Protein 1X10 (pdb70)

Solvent-accessible surface area: 31187 Å² total; per-residue (Å²): 94,72,0,0,0,0,0,6,47,44,29,58,62,28,168,55,3,0,0,41,108,0,0,131,72,0,64,49,53,108,41,70,137,7,50,0,47,8,73,45,0,21,3,5,7,30,90,0,82,95,47,0,50,133,10,0,112,121,10,105,0,26,0,0,0,0,0,0,8,8,67,39,61,12,0,0,0,0,0,22,3,0,11,7,10,7,25,3,143,48,60,5,66,94,56,79,93,39,96,84,84,61,19,33,106,90,19,69,35,3,33,74,15,65,8,19,21,67,110,0,41,100,51,0,40,112,100,19,5,0,0,47,25,10,34,26,7,28,10,37,3,14,0,12,0,0,0,6,0,5,42,16,20,70,87,130,58,46,0,120,19,0,0,0,0,8,0,0,18,2,13,90,8,0,41,89,45,24,54,161,28,133,21,23,20,2,6,24,16,124,37,0,24,61,0,0,64,0,0,0,42,13,0,22,118,63,41,215,91,70,0,0,0,1,0,6,47,42,30,57,63,28,169,56,3,0,0,41,108,0,0,131,72,0,64,51,52,108,40,70,138,7,50,0,46,8,72,43,0,20,3,6,6,30,91,0,84,93,48,0,51,133,9,0,114,120,9,106,0,26,0,0,0,0,0,0,8,7,67,40,59,12,0,0,0,0,0,25,4,0,9,7,10,7,29,3,132,48,61,6,67,94,56,78,92,38,98,82,87,61,18,34,107,90,20,67,30,2,34,68,16,64,8,19,21,67,110,0,42,100,52,0,39,112,100,19,5,0,0,49,25,9,38,30,7,30,12,37,3,14,0,11,0,0,0,6,0,5,41,14,20,69,87,130,59,44,0,120,20,0,0,0,0,9,0,0,18,2,16,93,8,0,39,90,45,20,62,162,24,133,16,24,19,2,8,31,16,122,40,0,25,60,0,0,64,0,0,0,43,14,0,21,117,64,40,214,94,73,0,0,0,1,0,7,46,43,32,57,62,29,169,55,2,0,0,40,105,0,0,131,71,0,64,49,52,108,40,70,138,6,51,0,46,8,72,45,1,20,3,5,7,30,91,0,83,94,47,0,50,131,10,0,115,123,10,106,0,26,0,0,0,0,0,0,8,7,67,39,61,12,0,0,0,0,0,21,3,0,12,8,12,7,27,3,144,47,62,6,65,94,57,79,93,37,98,89,85,62,18,33,107,90,20,67,38,5,34,69,15,65,8,20,21,60,109,0,41,99,51,0,40,112,102,18,4,0,0,48,24,9,33,27,7,29,12,37,3,13,0,10,0,0,0,6,0,5,41,14,20,70,87,130,58,46,0,120,19,0,0,0,0,8,0,0,19,1,13,92,8,0,41,89,45,24,59,164,25,133,23,23,19,2,7,24,16,121,38,0,25,60,0,0,64,0,0,0,42,13,0,21,118,61,42,216,93,72,0,0,0,1,0,6,47,43,29,57,62,29,171,55,3,0,0,41,108,0,0,132,72,0,63,50,52,107,40,69,138,6,49,0,46,8,73,45,1,21,2,6,7,30,92,0,82,93,48,0,51,134,9,0,114,122,10,105,0,26,0,0,0,0,0,0,9,8,67,40,60,12,0,0,0,0,0,19,4,0,10,7,10,8,31,3,135,49,61,6,66,94,57,78,94,37,97,82,86,64,19,33,106,90,19,66,31,1,33,70,15,65,7,20,19,60,111,0,41,101,52,0,38,111,104,18,4,0,0,52,25,9,37,30,8,30,11,37,2,14,0,10,0,0,0,6,0,5,40,15,20,70,86,130,59,46,0,121,20,0,0,0,0,8,0,0,18,2,17,92,7,0,39,91,46,21,61,162,28,134,19,24,20,3,6,30,16,124,38,0,25,61,0,0,63,0,0,0,43,14,0,22,119,63,40,216

B-factor: mean 18.92, std 8.66, range [5.01, 53.73]

Structure (mmCIF, N/CA/C/O backbone):
data_1X10
#
_entry.id   1X10
#
_cell.length_a   47.440
_cell.length_b   103.961
_cell.length_c   187.494
_cell.angle_alpha   90.00
_cell.angle_beta   90.00
_cell.angle_gamma   90.00
#
_symmetry.space_group_name_H-M   'P 21 21 21'
#
loop_
_entity.id
_entity.type
_entity.pdbx_description
1 polymer 'Pyrrolidone-carboxylate peptidase'
2 water water
#
loop_
_atom_site.group_PDB
_atom_site.id
_atom_site.type_symbol
_atom_site.label_atom_id
_atom_site.label_alt_id
_atom_site.label_comp_id
_atom_site.label_asym_id
_atom_site.label_entity_id
_atom_site.label_seq_id
_atom_site.pdbx_PDB_ins_code
_atom_site.Cartn_x
_atom_site.Cartn_y
_atom_site.Cartn_z
_atom_site.occupancy
_atom_site.B_iso_or_equiv
_atom_site.auth_seq_id
_atom_site.auth_comp_id
_atom_site.auth_asym_id
_atom_site.auth_atom_id
_atom_site.pdbx_PDB_model_num
ATOM 1 N N . MET A 1 1 ? -2.086 6.697 63.883 1.00 23.39 1 MET A N 1
ATOM 2 C CA . MET A 1 1 ? -1.808 7.009 62.455 1.00 22.72 1 MET A CA 1
ATOM 3 C C . MET A 1 1 ? -2.861 6.393 61.553 1.00 21.53 1 MET A C 1
ATOM 4 O O . MET A 1 1 ? -3.116 5.194 61.616 1.00 20.81 1 MET A O 1
ATOM 9 N N . LYS A 1 2 ? -3.472 7.224 60.716 1.00 19.84 2 LYS A N 1
ATOM 10 C CA . LYS A 1 2 ? -4.498 6.759 59.799 1.00 18.48 2 LYS A CA 1
ATOM 11 C C . LYS A 1 2 ? -4.182 7.165 58.366 1.00 17.13 2 LYS A C 1
ATOM 12 O O . LYS A 1 2 ? -3.773 8.299 58.101 1.00 15.77 2 LYS A O 1
ATOM 18 N N . VAL A 1 3 ? -4.374 6.221 57.451 1.00 15.22 3 VAL A N 1
ATOM 19 C CA . VAL A 1 3 ? -4.115 6.446 56.034 1.00 13.72 3 VAL A CA 1
ATOM 20 C C . VAL A 1 3 ? -5.379 6.212 55.219 1.00 13.40 3 VAL A C 1
ATOM 21 O O . VAL A 1 3 ? -6.067 5.207 55.407 1.00 12.41 3 VAL A O 1
ATOM 25 N N . LEU A 1 4 ? -5.688 7.149 54.327 1.00 12.17 4 LEU A N 1
ATOM 26 C CA . LEU A 1 4 ? -6.847 7.014 53.462 1.00 11.77 4 LEU A CA 1
ATOM 27 C C . LEU A 1 4 ? -6.354 6.800 52.041 1.00 12.07 4 LEU A C 1
ATOM 28 O O . LEU A 1 4 ? -5.556 7.585 51.521 1.00 11.21 4 LEU A O 1
ATOM 33 N N . VAL A 1 5 ? -6.814 5.721 51.428 1.00 11.85 5 VAL A N 1
ATOM 34 C CA . VAL A 1 5 ? -6.469 5.417 50.052 1.00 12.61 5 VAL A CA 1
ATOM 35 C C . VAL A 1 5 ? -7.790 5.420 49.300 1.00 12.27 5 VAL A C 1
ATOM 36 O O . VAL A 1 5 ? -8.765 4.819 49.760 1.00 12.26 5 VAL A O 1
ATOM 40 N N . THR A 1 6 ? -7.842 6.119 48.170 1.00 11.29 6 THR A N 1
ATOM 41 C CA . THR A 1 6 ? -9.063 6.123 47.380 1.00 10.50 6 THR A CA 1
ATOM 42 C C . THR A 1 6 ? -8.780 5.620 45.975 1.00 10.85 6 THR A C 1
ATOM 43 O O . THR A 1 6 ? -7.646 5.676 45.491 1.00 10.18 6 THR A O 1
ATOM 47 N N . GLY A 1 7 ? -9.829 5.107 45.345 1.00 10.68 7 GLY A N 1
ATOM 48 C CA . GLY A 1 7 ? -9.752 4.626 43.983 1.00 11.25 7 GLY A CA 1
ATOM 49 C C . GLY A 1 7 ? -10.997 5.159 43.292 1.00 12.01 7 GLY A C 1
ATOM 50 O O . GLY A 1 7 ? -11.822 5.826 43.926 1.00 12.42 7 GLY A O 1
ATOM 51 N N . PHE A 1 8 ? -11.144 4.881 42.003 1.00 11.93 8 PHE A N 1
ATOM 52 C CA . PHE A 1 8 ? -12.305 5.352 41.255 1.00 12.26 8 PHE A CA 1
ATOM 53 C C . PHE A 1 8 ? -13.109 4.207 40.655 1.00 12.55 8 PHE A C 1
ATOM 54 O O . PHE A 1 8 ? -12.587 3.119 40.419 1.00 12.49 8 PHE A O 1
ATOM 62 N N . GLU A 1 9 ? -14.387 4.467 40.413 1.00 12.96 9 GLU A N 1
ATOM 63 C CA . GLU A 1 9 ? -15.279 3.490 39.803 1.00 13.58 9 GLU A CA 1
ATOM 64 C C . GLU A 1 9 ? -14.955 3.456 38.306 1.00 13.78 9 GLU A C 1
ATOM 65 O O . GLU A 1 9 ? -14.190 4.286 37.809 1.00 13.91 9 GLU A O 1
ATOM 71 N N . PRO A 1 10 ? -15.531 2.493 37.566 1.00 14.34 10 PRO A N 1
ATOM 72 C CA . PRO A 1 10 ? -15.261 2.417 36.130 1.00 14.78 10 PRO A CA 1
ATOM 73 C C . PRO A 1 10 ? -15.766 3.681 35.436 1.00 15.39 10 PRO A C 1
ATOM 74 O O . PRO A 1 10 ? -16.689 4.334 35.920 1.00 14.99 10 PRO A O 1
ATOM 78 N N . PHE A 1 11 ? -15.163 4.025 34.30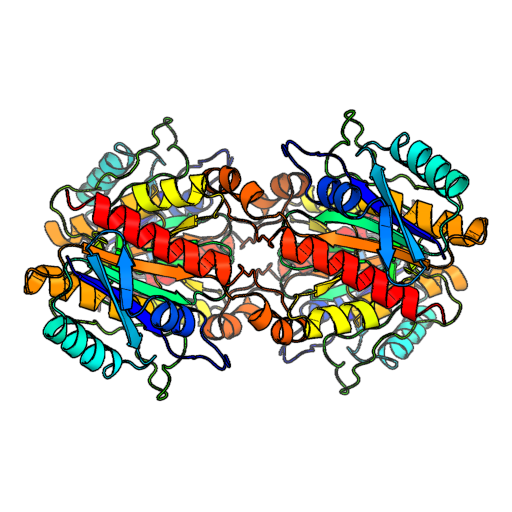5 1.00 15.99 11 PHE A N 1
ATOM 79 C CA . PHE A 1 11 ? -15.577 5.208 33.562 1.00 17.30 11 PHE A CA 1
ATOM 80 C C . PHE A 1 11 ? -15.134 5.104 32.104 1.00 18.69 11 PHE A C 1
ATOM 81 O O . PHE A 1 11 ? -14.348 4.228 31.742 1.00 18.00 11 PHE A O 1
ATOM 89 N N . GLY A 1 12 ? -15.651 6.002 31.272 1.00 19.52 12 GLY A N 1
ATOM 90 C CA . GLY A 1 12 ? -15.284 6.021 29.867 1.00 20.99 12 GLY A CA 1
ATOM 91 C C . GLY A 1 12 ? -15.556 4.757 29.074 1.00 22.46 12 GLY A C 1
ATOM 92 O O . GLY A 1 12 ? -14.874 4.490 28.085 1.00 22.97 12 GLY A O 1
ATOM 93 N N . GLY A 1 13 ? -16.546 3.976 29.492 1.00 23.05 13 GLY A N 1
ATOM 94 C CA . GLY A 1 13 ? -16.865 2.757 28.772 1.00 24.26 13 GLY A CA 1
ATOM 95 C C . GLY A 1 13 ? -16.169 1.514 29.295 1.00 24.74 13 GLY A C 1
ATOM 96 O O . GLY A 1 13 ? -16.548 0.393 28.947 1.00 25.67 13 GLY A O 1
ATOM 97 N N . GLU A 1 14 ? -15.145 1.698 30.123 1.00 24.49 14 GLU A N 1
ATOM 98 C CA . GLU A 1 14 ? -14.427 0.557 30.682 1.00 24.59 14 GLU A CA 1
ATOM 99 C C . GLU A 1 14 ? -15.340 -0.226 31.610 1.00 24.00 14 GLU A C 1
ATOM 100 O O . GLU A 1 14 ? -16.167 0.355 32.309 1.00 23.73 14 GLU A O 1
ATOM 106 N N . LYS A 1 15 ? -15.201 -1.545 31.613 1.00 23.56 15 LYS A N 1
ATOM 107 C CA . LYS A 1 15 ? -16.020 -2.365 32.492 1.00 23.20 15 LYS A CA 1
ATOM 108 C C . LYS A 1 15 ? -15.450 -2.342 33.901 1.00 21.65 15 LYS A C 1
ATOM 109 O O . LYS A 1 15 ? -16.176 -2.536 34.873 1.00 21.36 15 LYS A O 1
ATOM 115 N N . ILE A 1 16 ? -14.150 -2.089 34.011 1.00 19.75 16 ILE A N 1
ATOM 116 C CA . ILE A 1 16 ? -13.509 -2.037 35.318 1.00 18.40 16 ILE A CA 1
ATOM 117 C C . ILE A 1 16 ? -12.508 -0.897 35.450 1.00 17.02 16 ILE A C 1
ATOM 118 O O . ILE A 1 16 ? -12.086 -0.287 34.466 1.00 16.20 16 ILE A O 1
ATOM 123 N N . ASN A 1 17 ? -12.148 -0.623 36.697 1.00 15.42 17 ASN A N 1
ATOM 124 C CA . ASN A 1 17 ? -11.160 0.383 37.036 1.00 13.60 17 ASN A CA 1
ATOM 125 C C . ASN A 1 17 ? -10.343 -0.333 38.102 1.00 12.47 17 ASN A C 1
ATOM 126 O O . ASN A 1 17 ? -10.829 -0.583 39.203 1.00 12.40 17 ASN A O 1
ATOM 131 N N . PRO A 1 18 ? -9.092 -0.684 37.784 1.00 12.15 18 PRO A N 1
ATOM 132 C CA . PRO A 1 18 ? -8.253 -1.382 38.759 1.00 12.21 18 PRO A CA 1
ATOM 133 C C . PRO A 1 18 ? -8.075 -0.667 40.100 1.00 12.06 18 PRO A C 1
ATOM 134 O O . PRO A 1 18 ? -7.822 -1.317 41.117 1.00 11.39 18 PRO A O 1
ATOM 138 N N . THR A 1 19 ? -8.215 0.656 40.114 1.00 11.30 19 THR A N 1
ATOM 139 C CA . THR A 1 19 ? -8.040 1.392 41.368 1.00 11.47 19 THR A CA 1
ATOM 140 C C . THR A 1 19 ? -9.196 1.153 42.338 1.00 11.54 19 THR A C 1
ATOM 141 O O . THR A 1 19 ? -9.053 1.343 43.543 1.00 11.44 19 THR A O 1
ATOM 145 N N . GLU A 1 20 ? -10.340 0.724 41.814 1.00 12.13 20 GLU A N 1
ATOM 146 C CA . GLU A 1 20 ? -11.478 0.423 42.674 1.00 13.17 20 GLU A CA 1
ATOM 147 C C . GLU A 1 20 ? -11.106 -0.810 43.504 1.00 13.79 20 GLU A C 1
ATOM 148 O O . GLU A 1 20 ? -11.332 -0.851 44.715 1.00 13.23 20 GLU A O 1
ATOM 154 N N . ARG A 1 21 ? -10.523 -1.807 42.844 1.00 13.49 21 ARG A N 1
ATOM 155 C CA . ARG A 1 21 ? -10.102 -3.031 43.526 1.00 15.36 21 ARG A CA 1
ATOM 156 C C . ARG A 1 21 ? -8.988 -2.740 44.523 1.00 14.40 21 ARG A C 1
ATOM 157 O O . ARG A 1 21 ? -8.958 -3.305 45.612 1.00 14.54 21 ARG A O 1
ATOM 165 N N . ILE A 1 22 ? -8.060 -1.871 44.135 1.00 13.82 22 ILE A N 1
ATOM 166 C CA . ILE A 1 22 ? -6.953 -1.509 45.013 1.00 13.53 22 ILE A CA 1
ATOM 167 C C . ILE A 1 22 ? -7.490 -0.930 46.319 1.00 13.53 22 ILE A C 1
ATOM 168 O O . ILE A 1 22 ? -7.069 -1.323 47.409 1.00 13.53 22 ILE A O 1
ATOM 173 N N . ALA A 1 23 ? -8.427 0.006 46.203 1.00 13.33 23 ALA A N 1
ATOM 174 C CA . ALA A 1 23 ? -9.017 0.633 47.381 1.00 13.87 23 ALA A CA 1
ATOM 175 C C . ALA A 1 23 ? -9.676 -0.414 48.278 1.00 13.87 23 ALA A C 1
ATOM 176 O O . ALA A 1 23 ? -9.473 -0.423 49.491 1.00 13.83 23 ALA A O 1
ATOM 178 N N . LYS A 1 24 ? -10.471 -1.294 47.676 1.00 14.79 24 LYS A N 1
ATOM 179 C CA . LYS A 1 24 ? -11.151 -2.333 48.438 1.00 15.88 24 LYS A CA 1
ATOM 180 C C . LYS A 1 24 ? -10.187 -3.345 49.053 1.00 15.68 24 LYS A C 1
ATOM 181 O O . LYS A 1 24 ? -10.410 -3.818 50.166 1.00 15.89 24 LYS A O 1
ATOM 187 N N . ASP A 1 25 ? -9.120 -3.672 48.332 1.00 15.34 25 ASP A N 1
ATOM 188 C CA . ASP A 1 25 ? -8.126 -4.623 48.822 1.00 15.26 25 ASP A CA 1
ATOM 189 C C . ASP A 1 25 ? -7.313 -4.054 49.978 1.00 15.86 25 ASP A C 1
ATOM 190 O O . ASP A 1 25 ? -6.907 -4.788 50.885 1.00 15.90 25 ASP A O 1
ATOM 195 N N . LEU A 1 26 ? -7.076 -2.747 49.951 1.00 15.69 26 LEU A N 1
ATOM 196 C CA . LEU A 1 26 ? -6.288 -2.114 50.997 1.00 15.91 26 LEU A CA 1
ATOM 197 C C . LEU A 1 26 ? -7.116 -1.670 52.201 1.00 16.42 26 LEU A C 1
ATOM 198 O O . LEU A 1 26 ? -6.577 -1.400 53.270 1.00 16.65 26 LEU A O 1
ATOM 203 N N . ASP A 1 27 ? -8.431 -1.613 52.042 1.00 17.01 27 ASP A N 1
ATOM 204 C CA . ASP A 1 27 ? -9.285 -1.189 53.147 1.00 18.33 27 ASP A CA 1
ATOM 205 C C . ASP A 1 27 ? -9.172 -2.114 54.355 1.00 18.77 27 ASP A C 1
ATOM 206 O O . ASP A 1 27 ? -9.272 -3.334 54.219 1.00 18.87 27 ASP A O 1
ATOM 211 N N . GLY A 1 28 ? -8.961 -1.527 55.529 1.00 19.33 28 GLY A N 1
ATOM 212 C CA . GLY A 1 28 ? -8.864 -2.313 56.746 1.00 20.84 28 GLY A CA 1
ATOM 213 C C . GLY A 1 28 ? -7.529 -2.953 57.072 1.00 21.83 28 GLY A C 1
ATOM 214 O O . GLY A 1 28 ? -7.381 -3.522 58.153 1.00 21.90 28 GLY A O 1
ATOM 215 N N . ILE A 1 29 ? -6.556 -2.882 56.168 1.00 22.59 29 ILE A N 1
ATOM 216 C CA . ILE A 1 29 ? -5.265 -3.487 56.463 1.00 23.82 29 ILE A CA 1
ATOM 217 C C . ILE A 1 29 ? -4.479 -2.563 57.382 1.00 24.76 29 ILE A C 1
ATOM 218 O O . ILE A 1 29 ? -4.847 -1.404 57.575 1.00 24.19 29 ILE A O 1
ATOM 223 N N . LYS A 1 30 ? -3.402 -3.084 57.954 1.00 25.56 30 LYS A N 1
ATOM 224 C CA . LYS A 1 30 ? -2.564 -2.287 58.829 1.00 26.65 30 LYS A CA 1
ATOM 225 C C . LYS A 1 30 ? -1.103 -2.483 58.479 1.00 27.02 30 LYS A C 1
ATOM 226 O O . LYS A 1 30 ? -0.662 -3.598 58.209 1.00 27.07 30 LYS A O 1
ATOM 232 N N . ILE A 1 31 ? -0.373 -1.377 58.457 1.00 27.63 31 ILE A N 1
ATOM 233 C CA . ILE A 1 31 ? 1.053 -1.378 58.183 1.00 28.02 31 ILE A CA 1
ATOM 234 C C . ILE A 1 31 ? 1.625 -0.887 59.508 1.00 27.98 31 ILE A C 1
ATOM 235 O O . ILE A 1 31 ? 1.465 0.278 59.867 1.00 28.04 31 ILE A O 1
ATOM 240 N N . GLY A 1 32 ? 2.273 -1.782 60.243 1.00 27.88 32 GLY A N 1
ATOM 241 C CA . GLY A 1 32 ? 2.793 -1.396 61.539 1.00 27.70 32 GLY A CA 1
ATOM 242 C C . GLY A 1 32 ? 1.538 -1.199 62.368 1.00 27.38 32 GLY A C 1
ATOM 243 O O . GLY A 1 32 ? 0.666 -2.068 62.372 1.00 27.19 32 GLY A O 1
ATOM 244 N N . ASP A 1 33 ? 1.418 -0.069 63.056 1.00 26.60 33 ASP A N 1
ATOM 245 C CA . ASP A 1 33 ? 0.219 0.185 63.841 1.00 26.07 33 ASP A CA 1
ATOM 246 C C . ASP A 1 33 ? -0.681 1.216 63.168 1.00 24.55 33 ASP A C 1
ATOM 247 O O . ASP A 1 33 ? -1.628 1.719 63.773 1.00 24.33 33 ASP A O 1
ATOM 252 N N . ALA A 1 34 ? -0.381 1.521 61.911 1.00 22.79 34 ALA A N 1
ATOM 253 C CA . ALA A 1 34 ? -1.162 2.487 61.151 1.00 20.86 34 ALA A CA 1
ATOM 254 C C . ALA A 1 34 ? -2.390 1.810 60.558 1.00 19.90 34 ALA A C 1
ATOM 255 O O . ALA A 1 34 ? -2.308 0.697 60.039 1.00 19.20 34 ALA A O 1
ATOM 257 N N . GLN A 1 35 ? -3.531 2.480 60.637 1.00 18.32 35 GLN A N 1
ATOM 258 C CA . GLN A 1 35 ? -4.761 1.924 60.093 1.00 17.71 35 GLN A CA 1
ATOM 259 C C . GLN A 1 35 ? -5.013 2.480 58.701 1.00 16.69 35 GLN A C 1
ATOM 260 O O . GLN A 1 35 ? -4.937 3.686 58.482 1.00 16.30 35 GLN A O 1
ATOM 266 N N . VAL A 1 36 ? -5.312 1.592 57.760 1.00 15.32 36 VAL A N 1
ATOM 267 C CA . VAL A 1 36 ? -5.577 2.013 56.391 1.00 14.42 36 VAL A CA 1
ATOM 268 C C . VAL A 1 36 ? -7.063 1.909 56.063 1.00 14.06 36 VAL A C 1
ATOM 269 O O . VAL A 1 36 ? -7.710 0.902 56.362 1.00 13.20 36 VAL A O 1
ATOM 273 N N . PHE A 1 37 ? -7.598 2.965 55.463 1.00 13.35 37 PHE A N 1
ATOM 274 C CA . PHE A 1 37 ? -8.998 3.009 55.060 1.00 13.48 37 PHE A CA 1
ATOM 275 C C . PHE A 1 37 ? -9.021 3.122 53.539 1.00 13.23 37 PHE A C 1
ATOM 276 O O . PHE A 1 37 ? -8.314 3.949 52.962 1.00 12.70 37 PHE A O 1
ATOM 284 N N . GLY A 1 38 ? -9.824 2.285 52.892 1.00 12.46 38 GLY A N 1
ATOM 285 C CA . GLY A 1 38 ? -9.916 2.321 51.444 1.00 12.11 38 GLY A CA 1
ATOM 286 C C . GLY A 1 38 ? -11.323 2.684 51.019 1.00 12.32 38 GLY A C 1
ATOM 287 O O . GLY A 1 38 ? -12.291 2.049 51.443 1.00 11.03 38 GLY A O 1
ATOM 288 N N . ARG A 1 39 ? -11.445 3.709 50.184 1.00 12.09 39 ARG A N 1
ATOM 289 C CA . ARG A 1 39 ? -12.757 4.150 49.720 1.00 12.97 39 ARG A CA 1
ATOM 290 C C . ARG A 1 39 ? -12.782 4.391 48.217 1.00 12.67 39 ARG A C 1
ATOM 291 O O . ARG A 1 39 ? -11.800 4.841 47.634 1.00 11.61 39 ARG A O 1
ATOM 299 N N . VAL A 1 40 ? -13.921 4.100 47.596 1.00 12.59 40 VAL A N 1
ATOM 300 C CA . VAL A 1 40 ? -14.074 4.287 46.160 1.00 13.11 40 VAL A CA 1
ATOM 301 C C . VAL A 1 40 ? -14.838 5.580 45.881 1.00 13.23 40 VAL A C 1
ATOM 302 O O . VAL A 1 40 ? -15.842 5.871 46.533 1.00 12.99 40 VAL A O 1
ATOM 306 N N . LEU A 1 41 ? -14.356 6.352 44.914 1.00 13.03 41 LEU A N 1
ATOM 307 C CA . LEU A 1 41 ? -14.993 7.616 44.553 1.00 12.94 41 LEU A CA 1
ATOM 308 C C . LEU A 1 41 ? -15.676 7.530 43.196 1.00 12.86 41 LEU A C 1
ATOM 309 O O . LEU A 1 41 ? -15.229 6.799 42.311 1.00 12.49 41 LEU A O 1
ATOM 314 N N . PRO A 1 42 ? -16.777 8.273 43.015 1.00 12.48 42 PRO A N 1
ATOM 315 C CA . PRO A 1 42 ? -17.478 8.245 41.731 1.00 12.88 42 PRO A CA 1
ATOM 316 C C . PRO A 1 42 ? -16.716 9.123 40.740 1.00 12.46 42 PRO A C 1
ATOM 317 O O . PRO A 1 42 ? -16.053 10.076 41.145 1.00 12.29 42 PRO A O 1
ATOM 321 N N . VAL A 1 43 ? -16.781 8.788 39.456 1.00 11.64 43 VAL A N 1
ATOM 322 C CA . VAL A 1 43 ? -16.106 9.591 38.443 1.00 12.66 43 VAL A CA 1
ATOM 323 C C . VAL A 1 43 ? -17.164 10.589 37.975 1.00 13.22 43 VAL A C 1
ATOM 324 O O . VAL A 1 43 ? -17.657 10.535 36.846 1.00 12.40 43 VAL A O 1
ATOM 328 N N . VAL A 1 44 ? -17.500 11.504 38.879 1.00 12.92 44 VAL A N 1
ATOM 329 C CA . VAL A 1 44 ? -18.527 12.508 38.640 1.00 13.52 44 VAL A CA 1
ATOM 330 C C . VAL A 1 44 ? -18.154 13.811 39.334 1.00 13.41 44 VAL A C 1
ATOM 331 O O . VAL A 1 44 ? -17.934 13.828 40.539 1.00 12.60 44 VAL A O 1
ATOM 335 N N . PHE A 1 45 ? -18.082 14.902 38.579 1.00 13.84 45 PHE A N 1
ATOM 336 C CA . PHE A 1 45 ? -17.749 16.184 39.181 1.00 14.49 45 PHE A CA 1
ATOM 337 C C . PHE A 1 45 ? -18.852 16.566 40.168 1.00 14.88 45 PHE A C 1
ATOM 338 O O . PHE A 1 45 ? -20.025 16.285 39.934 1.00 14.48 45 PHE A O 1
ATOM 346 N N . GLY A 1 46 ? -18.467 17.215 41.263 1.00 15.24 46 GLY A N 1
ATOM 347 C CA . GLY A 1 46 ? -19.437 17.609 42.270 1.00 15.77 46 GLY A CA 1
ATOM 348 C C . GLY A 1 46 ? -19.637 16.491 43.276 1.00 16.24 46 GLY A C 1
ATOM 349 O O . GLY A 1 46 ? -19.219 16.597 44.429 1.00 16.44 46 GLY A O 1
ATOM 350 N N . LYS A 1 47 ? -20.270 15.410 42.833 1.00 16.62 47 LYS A N 1
ATOM 351 C CA . LYS A 1 47 ? -20.521 14.265 43.692 1.00 17.27 47 LYS A CA 1
ATOM 352 C C . LYS A 1 47 ? -19.214 13.741 44.288 1.00 17.60 47 LYS A C 1
ATOM 353 O O . LYS A 1 47 ? -19.154 13.410 45.475 1.00 17.06 47 LYS A O 1
ATOM 359 N N . ALA A 1 48 ? -18.171 13.674 43.463 1.00 16.48 48 ALA A N 1
ATOM 360 C CA . ALA A 1 48 ? -16.872 13.197 43.921 1.00 16.65 48 ALA A CA 1
ATOM 361 C C . ALA A 1 48 ? -16.353 14.096 45.039 1.00 16.75 48 ALA A C 1
ATOM 362 O O . ALA A 1 48 ? -15.750 13.621 46.002 1.00 16.59 48 ALA A O 1
ATOM 364 N N . LYS A 1 49 ? -16.583 15.398 44.909 1.00 16.99 49 LYS A N 1
ATOM 365 C CA . LYS A 1 49 ? -16.137 16.338 45.933 1.00 18.04 49 LYS A CA 1
ATOM 366 C C . LYS A 1 49 ? -16.884 16.083 47.241 1.00 17.57 49 LYS A C 1
ATOM 367 O O . LYS A 1 49 ? -16.286 16.076 48.314 1.00 17.57 49 LYS A O 1
ATOM 373 N N . GLU A 1 50 ? -18.193 15.876 47.142 1.00 18.24 50 GLU A N 1
ATOM 374 C CA . GLU A 1 50 ? -19.023 15.616 48.317 1.00 18.61 50 GLU A CA 1
ATOM 375 C C . GLU A 1 50 ? -18.502 14.404 49.072 1.00 17.81 50 GLU A C 1
ATOM 376 O O . GLU A 1 50 ? -18.262 14.465 50.279 1.00 18.14 50 GLU A O 1
ATOM 382 N N . VAL A 1 51 ? -18.348 13.299 48.351 1.00 16.59 51 VAL A N 1
ATOM 383 C CA . VAL A 1 51 ? -17.863 12.059 48.941 1.00 16.20 51 VAL A CA 1
ATOM 384 C C . VAL A 1 51 ? -16.471 12.251 49.536 1.00 15.89 51 VAL A C 1
ATOM 385 O O . VAL A 1 51 ? -16.207 11.820 50.658 1.00 15.80 51 VAL A O 1
ATOM 389 N N . LEU A 1 52 ? -15.593 12.912 48.787 1.00 15.53 52 LEU A N 1
ATOM 390 C CA . LEU A 1 52 ? -14.227 13.155 49.239 1.00 15.84 52 LEU A CA 1
ATOM 391 C C . LEU A 1 52 ? -14.233 13.929 50.560 1.00 16.16 52 LEU A C 1
ATOM 392 O O . LEU A 1 52 ? -13.601 13.523 51.532 1.00 15.22 52 LEU A O 1
ATOM 397 N N . GLU A 1 53 ? -14.945 15.052 50.578 1.00 16.40 53 GLU A N 1
ATOM 398 C CA . GLU A 1 53 ? -15.028 15.889 51.770 1.00 17.78 53 GLU A CA 1
ATOM 399 C C . GLU A 1 53 ? -15.573 15.115 52.966 1.00 17.57 53 GLU A C 1
ATOM 400 O O . GLU A 1 53 ? -15.004 15.165 54.052 1.00 17.28 53 GLU A O 1
ATOM 406 N N . LYS A 1 54 ? -16.680 14.407 52.761 1.00 17.71 54 LYS A N 1
ATOM 407 C CA . LYS A 1 54 ? -17.291 13.632 53.832 1.00 18.37 54 LYS A CA 1
ATOM 408 C C . LYS A 1 54 ? -16.312 12.593 54.367 1.00 17.61 54 LYS A C 1
ATOM 409 O O . LYS A 1 54 ? -16.183 12.418 55.577 1.00 17.10 54 LYS A O 1
ATOM 415 N N . THR A 1 55 ? -15.616 11.916 53.460 1.00 16.92 55 THR A N 1
ATOM 416 C CA . THR A 1 55 ? -14.649 10.896 53.841 1.00 16.66 55 THR A CA 1
ATOM 417 C C . THR A 1 55 ? -13.508 11.485 54.662 1.00 16.64 55 THR A C 1
ATOM 418 O O . THR A 1 55 ? -13.139 10.945 55.704 1.00 16.21 55 THR A O 1
ATOM 422 N N . LEU A 1 56 ? -12.946 12.592 54.185 1.00 16.93 56 LEU A N 1
ATOM 423 C CA . LEU A 1 56 ? -11.852 13.254 54.890 1.00 17.50 56 LEU A CA 1
ATOM 424 C C . LEU A 1 56 ? -12.271 13.703 56.291 1.00 18.55 56 LEU A C 1
ATOM 425 O O . LEU A 1 56 ? -11.516 13.549 57.250 1.00 18.43 56 LEU A O 1
ATOM 430 N N . GLU A 1 57 ? -13.473 14.259 56.408 1.00 19.23 57 GLU A N 1
ATOM 431 C CA . GLU A 1 57 ? -13.962 14.722 57.702 1.00 21.10 57 GLU A CA 1
ATOM 432 C C . GLU A 1 57 ? -14.287 13.548 58.621 1.00 20.98 57 GLU A C 1
ATOM 433 O O . GLU A 1 57 ? -14.087 13.620 59.832 1.00 20.76 57 GLU A O 1
ATOM 439 N N . GLU A 1 58 ? -14.790 12.470 58.030 1.00 20.35 58 GLU A N 1
ATOM 440 C CA . GLU A 1 58 ? -15.152 11.272 58.774 1.00 20.80 58 GLU A CA 1
ATOM 441 C C . GLU A 1 58 ? -13.924 10.592 59.376 1.00 20.06 58 GLU A C 1
ATOM 442 O O . GLU A 1 58 ? -13.873 10.313 60.573 1.00 19.19 58 GLU A O 1
ATOM 448 N N . ILE A 1 59 ? -12.936 10.340 58.525 1.00 18.90 59 ILE A N 1
ATOM 449 C CA . ILE A 1 59 ? -11.714 9.653 58.920 1.00 18.80 59 ILE A CA 1
ATOM 450 C C . ILE A 1 59 ? -10.600 10.548 59.457 1.00 18.32 59 ILE A C 1
ATOM 451 O O . ILE A 1 59 ? -9.873 10.155 60.368 1.00 18.35 59 ILE A O 1
ATOM 456 N N . LYS A 1 60 ? -10.477 11.747 58.896 1.00 17.73 60 LYS A N 1
ATOM 457 C CA . LYS A 1 60 ? -9.435 12.692 59.290 1.00 17.67 60 LYS A CA 1
ATOM 458 C C . LYS A 1 60 ? -8.078 11.989 59.224 1.00 17.01 60 LYS A C 1
ATOM 459 O O . LYS A 1 60 ? -7.369 11.883 60.219 1.00 16.52 60 LYS A O 1
ATOM 465 N N . PRO A 1 61 ? -7.700 11.506 58.029 1.00 16.50 61 PRO A N 1
ATOM 466 C CA . PRO A 1 61 ? -6.434 10.801 57.800 1.00 16.03 61 PRO A CA 1
ATOM 467 C C . PRO A 1 61 ? -5.214 11.697 57.951 1.00 15.11 61 PRO A C 1
ATOM 468 O O . PRO A 1 61 ? -5.287 12.907 57.734 1.00 15.00 61 PRO A O 1
ATOM 472 N N . ASP A 1 62 ? -4.095 11.090 58.325 1.00 14.13 62 ASP A N 1
ATOM 473 C CA . ASP A 1 62 ? -2.834 11.807 58.466 1.00 13.47 62 ASP A CA 1
ATOM 474 C C . ASP A 1 62 ? -2.204 11.839 57.081 1.00 12.89 62 ASP A C 1
ATOM 475 O O . ASP A 1 62 ? -1.476 12.768 56.724 1.00 12.39 62 ASP A O 1
ATOM 480 N N . ILE A 1 63 ? -2.497 10.796 56.309 1.00 11.90 63 ILE A N 1
ATOM 481 C CA . ILE A 1 63 ? -1.980 10.642 54.953 1.00 11.97 63 ILE A CA 1
ATOM 482 C C . ILE A 1 63 ? -3.100 10.248 53.997 1.00 11.85 63 ILE A C 1
ATOM 483 O O . ILE A 1 63 ? -3.904 9.363 54.300 1.00 10.99 63 ILE A O 1
ATOM 488 N N . ALA A 1 64 ? -3.143 10.904 52.842 1.00 11.77 64 ALA A N 1
ATOM 489 C CA . ALA A 1 64 ? -4.150 10.606 51.837 1.00 11.69 64 ALA A CA 1
ATOM 490 C C . ALA A 1 64 ? -3.454 10.306 50.520 1.00 11.49 64 ALA A C 1
ATOM 491 O O . ALA A 1 64 ? -2.694 11.132 49.998 1.00 11.01 64 ALA A O 1
ATOM 493 N N . ILE A 1 65 ? -3.698 9.112 49.997 1.00 10.99 65 ILE A N 1
ATOM 494 C CA . ILE A 1 65 ? -3.119 8.711 48.725 1.00 10.79 65 ILE A CA 1
ATOM 495 C C . ILE A 1 65 ? -4.273 8.340 47.808 1.00 10.47 65 ILE A C 1
ATOM 496 O O . ILE A 1 65 ? -4.941 7.325 48.006 1.00 10.34 65 ILE A O 1
ATOM 501 N N . HIS A 1 66 ? -4.511 9.197 46.821 1.00 10.50 66 HIS A N 1
ATOM 502 C CA . HIS A 1 66 ? -5.589 9.019 45.863 1.00 9.98 66 HIS A CA 1
ATOM 503 C C . HIS A 1 66 ? -5.023 8.331 44.627 1.00 10.01 66 HIS A C 1
ATOM 504 O O . HIS A 1 66 ? -4.006 8.756 44.079 1.00 9.69 66 HIS A O 1
ATOM 511 N N . VAL A 1 67 ? -5.687 7.260 44.204 1.00 9.52 67 VAL A N 1
ATOM 512 C CA . VAL A 1 67 ? -5.231 6.473 43.067 1.00 9.85 67 VAL A CA 1
ATOM 513 C C . VAL A 1 67 ? -6.220 6.520 41.907 1.00 9.92 67 VAL A C 1
ATOM 514 O O . VAL A 1 67 ? -7.434 6.545 42.105 1.00 9.64 67 VAL A O 1
ATOM 518 N N . GLY A 1 68 ? -5.684 6.534 40.694 1.00 9.83 68 GLY A N 1
ATOM 519 C CA . GLY A 1 68 ? -6.530 6.576 39.519 1.00 10.17 68 GLY A CA 1
ATOM 520 C C . GLY A 1 68 ? -5.934 5.813 38.353 1.00 10.87 68 GLY A C 1
ATOM 521 O O . GLY A 1 68 ? -4.746 5.479 38.349 1.00 9.69 68 GLY A O 1
ATOM 522 N N . LEU A 1 69 ? -6.777 5.531 37.365 1.00 10.92 69 LEU A N 1
ATOM 523 C CA . LEU A 1 69 ? -6.364 4.823 36.167 1.00 11.97 69 LEU A CA 1
ATOM 524 C C . LEU A 1 69 ? -5.899 5.869 35.149 1.00 11.56 69 LEU A C 1
ATOM 525 O O . LEU A 1 69 ? -6.555 6.896 34.966 1.00 11.38 69 LEU A O 1
ATOM 530 N N . ALA A 1 70 ? -4.768 5.613 34.496 1.00 11.86 70 ALA A N 1
ATOM 531 C CA . ALA A 1 70 ? -4.242 6.524 33.477 1.00 11.30 70 ALA A CA 1
ATOM 532 C C . ALA A 1 70 ? -4.057 5.740 32.184 1.00 11.75 70 ALA A C 1
ATOM 533 O O . ALA A 1 70 ? -2.968 5.233 31.895 1.00 11.72 70 ALA A O 1
ATOM 535 N N . PRO A 1 71 ? -5.128 5.618 31.389 1.00 12.39 71 PRO A N 1
ATOM 536 C CA . PRO A 1 71 ? -5.067 4.885 30.122 1.00 12.30 71 PRO A CA 1
ATOM 537 C C . PRO A 1 71 ? -3.892 5.329 29.254 1.00 12.50 71 PRO A C 1
ATOM 538 O O . PRO A 1 71 ? -3.715 6.519 29.009 1.00 12.57 71 PRO A O 1
ATOM 542 N N . GLY A 1 72 ? -3.087 4.375 28.799 1.00 12.48 72 GLY A N 1
ATOM 543 C CA . GLY A 1 72 ? -1.969 4.725 27.939 1.00 13.20 72 GLY A CA 1
ATOM 544 C C . GLY A 1 72 ? -0.617 4.819 28.622 1.00 13.69 72 GLY A C 1
ATOM 545 O O . GLY A 1 72 ? 0.417 4.622 27.977 1.00 12.84 72 GLY A O 1
ATOM 546 N N . ARG A 1 73 ? -0.597 5.131 29.914 1.00 13.16 73 ARG A N 1
ATOM 547 C CA . ARG A 1 73 ? 0.685 5.215 30.597 1.00 13.50 73 ARG A CA 1
ATOM 548 C C . ARG A 1 73 ? 1.265 3.822 30.812 1.00 12.55 73 ARG A C 1
ATOM 549 O O . ARG A 1 73 ? 0.542 2.863 31.090 1.00 12.90 73 ARG A O 1
ATOM 557 N N . SER A 1 74 ? 2.578 3.721 30.649 1.00 12.56 74 SER A N 1
ATOM 558 C CA . SER A 1 74 ? 3.297 2.449 30.730 1.00 11.97 74 SER A CA 1
ATOM 559 C C . SER A 1 74 ? 3.891 2.047 32.064 1.00 12.15 74 SER A C 1
ATOM 560 O O . SER A 1 74 ? 4.384 0.924 32.207 1.00 12.28 74 SER A O 1
ATOM 563 N N . ALA A 1 75 ? 3.870 2.953 33.034 1.00 11.54 75 ALA A N 1
ATOM 564 C CA . ALA A 1 75 ? 4.432 2.653 34.336 1.00 10.74 75 ALA A CA 1
ATOM 565 C C . ALA A 1 75 ? 3.688 3.423 35.411 1.00 10.81 75 ALA A C 1
ATOM 566 O O . ALA A 1 75 ? 2.849 4.277 35.110 1.00 10.43 75 ALA A O 1
ATOM 568 N N . ILE A 1 76 ? 3.991 3.106 36.666 1.00 9.99 76 ILE A N 1
ATOM 569 C CA . ILE A 1 76 ? 3.372 3.798 37.790 1.00 9.82 76 ILE A CA 1
ATOM 570 C C . ILE A 1 76 ? 3.824 5.250 37.713 1.00 9.90 76 ILE A C 1
ATOM 571 O O . ILE A 1 76 ? 5.001 5.528 37.461 1.00 10.56 76 ILE A O 1
ATOM 576 N N . SER A 1 77 ? 2.904 6.185 37.902 1.00 9.77 77 SER A N 1
ATOM 577 C CA . SER A 1 77 ? 3.280 7.585 37.871 1.00 10.06 77 SER A CA 1
ATOM 578 C C . SER A 1 77 ? 2.802 8.287 39.129 1.00 10.08 77 SER A C 1
ATOM 579 O O . SER A 1 77 ? 1.660 8.119 39.560 1.00 10.17 77 SER A O 1
ATOM 582 N N . ILE A 1 78 ? 3.703 9.061 39.717 1.00 9.75 78 ILE A N 1
ATOM 583 C CA . ILE A 1 78 ? 3.423 9.807 40.938 1.00 9.87 78 ILE A CA 1
ATOM 584 C C . ILE A 1 78 ? 3.275 11.274 40.548 1.00 9.87 78 ILE A C 1
ATOM 585 O O . ILE A 1 78 ? 4.205 11.878 40.010 1.00 9.23 78 ILE A O 1
ATOM 590 N N . GLU A 1 79 ? 2.095 11.832 40.808 1.00 9.16 79 GLU A N 1
ATOM 591 C CA . GLU A 1 79 ? 1.792 13.213 40.449 1.00 9.49 79 GLU A CA 1
ATOM 592 C C . GLU A 1 79 ? 2.494 14.257 41.313 1.00 9.84 79 GLU A C 1
ATOM 593 O O . GLU A 1 79 ? 2.411 14.247 42.541 1.00 9.15 79 GLU A O 1
ATOM 599 N N . ARG A 1 80 ? 3.182 15.167 40.643 1.00 10.37 80 ARG A N 1
ATOM 600 C CA . ARG A 1 80 ? 3.913 16.225 41.318 1.00 11.60 80 ARG A CA 1
ATOM 601 C C . ARG A 1 80 ? 3.038 17.418 41.669 1.00 10.75 80 ARG A C 1
ATOM 602 O O . ARG A 1 80 ? 3.227 18.054 42.709 1.00 9.94 80 ARG A O 1
ATOM 610 N N . ILE A 1 81 ? 2.060 17.699 40.816 1.00 10.76 81 ILE A N 1
ATOM 611 C CA . ILE A 1 81 ? 1.227 18.876 41.019 1.00 10.83 81 ILE A CA 1
ATOM 612 C C . ILE A 1 81 ? -0.256 18.751 40.655 1.00 9.88 81 ILE A C 1
ATOM 613 O O . ILE A 1 81 ? -0.629 18.066 39.694 1.00 9.43 81 ILE A O 1
ATOM 618 N N . ALA A 1 82 ? -1.087 19.426 41.443 1.00 9.81 82 ALA A N 1
ATOM 619 C CA . ALA A 1 82 ? -2.534 19.472 41.237 1.00 9.98 82 ALA A CA 1
ATOM 620 C C . ALA A 1 82 ? -2.852 20.898 40.778 1.00 10.68 82 ALA A C 1
ATOM 621 O O . ALA A 1 82 ? -2.393 21.867 41.383 1.00 10.10 82 ALA A O 1
ATOM 623 N N . VAL A 1 83 ? -3.643 21.022 39.719 1.00 11.38 83 VAL A N 1
ATOM 624 C CA . VAL A 1 83 ? -3.974 22.331 39.168 1.00 12.63 83 VAL A CA 1
ATOM 625 C C . VAL A 1 83 ? -5.430 22.748 39.385 1.00 12.60 83 VAL A C 1
ATOM 626 O O . VAL A 1 83 ? -6.350 21.946 39.235 1.00 12.09 83 VAL A O 1
ATOM 630 N N . ASN A 1 84 ? -5.630 24.018 39.719 1.00 12.41 84 ASN A N 1
ATOM 631 C CA . ASN A 1 84 ? -6.968 24.535 39.987 1.00 12.65 84 ASN A CA 1
ATOM 632 C C . ASN A 1 84 ? -7.757 24.787 38.707 1.00 13.15 84 ASN A C 1
ATOM 633 O O . ASN A 1 84 ? -8.084 25.930 38.383 1.00 13.09 84 ASN A O 1
ATOM 638 N N . ALA A 1 85 ? -8.066 23.718 37.983 1.00 12.93 85 ALA A N 1
ATOM 639 C CA . ALA A 1 85 ? -8.811 23.852 36.741 1.00 13.91 85 ALA A CA 1
ATOM 640 C C . ALA A 1 85 ? -9.474 22.556 36.316 1.00 14.45 85 ALA A C 1
ATOM 641 O O . ALA A 1 85 ? -8.996 21.458 36.621 1.00 13.92 85 ALA A O 1
ATOM 643 N N . ILE A 1 86 ? -10.591 22.700 35.615 1.00 14.74 86 ILE A N 1
ATOM 644 C CA . ILE A 1 86 ? -11.326 21.565 35.089 1.00 15.14 86 ILE A CA 1
ATOM 645 C C . ILE A 1 86 ? -11.503 21.793 33.593 1.00 15.56 86 ILE A C 1
ATOM 646 O O . ILE A 1 86 ? -12.022 22.830 33.173 1.00 15.10 86 ILE A O 1
ATOM 651 N N . ASP A 1 87 ? -11.047 20.837 32.794 1.00 15.83 87 ASP A N 1
ATOM 652 C CA . ASP A 1 87 ? -11.189 20.914 31.348 1.00 17.11 87 ASP A CA 1
ATOM 653 C C . ASP A 1 87 ? -11.229 19.466 30.888 1.00 17.23 87 ASP A C 1
ATOM 654 O O . ASP A 1 87 ? -10.222 18.905 30.459 1.00 16.49 87 ASP A O 1
ATOM 659 N N . ALA A 1 88 ? -12.409 18.869 31.000 1.00 17.65 88 ALA A N 1
ATOM 660 C CA . ALA A 1 88 ? -12.619 17.470 30.645 1.00 18.67 88 ALA A CA 1
ATOM 661 C C . ALA A 1 88 ? -12.563 17.174 29.150 1.00 19.48 88 ALA A C 1
ATOM 662 O O . ALA A 1 88 ? -13.259 17.810 28.360 1.00 18.79 88 ALA A O 1
ATOM 664 N N . ARG A 1 89 ? -11.737 16.198 28.774 1.00 20.39 89 ARG A N 1
ATOM 665 C CA . ARG A 1 89 ? -11.609 15.794 27.377 1.00 21.91 89 ARG A CA 1
ATOM 666 C C . ARG A 1 89 ? -12.826 14.931 27.048 1.00 21.75 89 ARG A C 1
ATOM 667 O O . ARG A 1 89 ? -13.242 14.832 25.893 1.00 21.73 89 ARG A O 1
ATOM 675 N N . ILE A 1 90 ? -13.378 14.298 28.080 1.00 21.25 90 ILE A N 1
ATOM 676 C CA . ILE A 1 90 ? -14.567 13.461 27.949 1.00 21.32 90 ILE A CA 1
ATOM 677 C C . ILE A 1 90 ? -15.491 13.819 29.113 1.00 20.93 90 ILE A C 1
ATOM 678 O O . ILE A 1 90 ? -15.045 14.364 30.117 1.00 20.91 90 ILE A O 1
ATOM 683 N N . PRO A 1 91 ? -16.793 13.534 28.990 1.00 20.49 91 PRO A N 1
ATOM 684 C CA . PRO A 1 91 ? -17.686 13.870 30.101 1.00 19.96 91 PRO A CA 1
ATOM 685 C C . PRO A 1 91 ? -17.515 12.903 31.271 1.00 18.76 91 PRO A C 1
ATOM 686 O O . PRO A 1 91 ? -16.952 11.817 31.108 1.00 18.01 91 PRO A O 1
ATOM 690 N N . ASP A 1 92 ? -17.983 13.299 32.451 1.00 17.56 92 ASP A N 1
ATOM 691 C CA . ASP A 1 92 ? -17.886 12.419 33.604 1.00 17.71 92 ASP A CA 1
ATOM 692 C C . ASP A 1 92 ? -18.993 11.376 33.478 1.00 17.95 92 ASP A C 1
ATOM 693 O O . ASP A 1 92 ? -19.723 11.370 32.485 1.00 16.66 92 ASP A O 1
ATOM 698 N N . ASN A 1 93 ? -19.122 10.502 34.473 1.00 18.37 93 ASN A N 1
ATOM 699 C CA . ASN A 1 93 ? -20.127 9.447 34.427 1.00 19.50 93 ASN A CA 1
ATOM 700 C C . ASN A 1 93 ? -21.583 9.902 34.375 1.00 20.42 93 ASN A C 1
ATOM 701 O O . ASN A 1 93 ? -22.480 9.083 34.172 1.00 20.29 93 ASN A O 1
ATOM 706 N N . GLU A 1 94 ? -21.833 11.192 34.561 1.00 21.24 94 GLU A N 1
ATOM 707 C CA . GLU A 1 94 ? -23.207 11.680 34.496 1.00 22.37 94 GLU A CA 1
ATOM 708 C C . GLU A 1 94 ? -23.387 12.586 33.279 1.00 22.88 94 GLU A C 1
ATOM 709 O O . GLU A 1 94 ? -24.348 13.354 33.196 1.00 22.91 94 GLU A O 1
ATOM 715 N N . GLY A 1 95 ? -22.451 12.486 32.340 1.00 22.63 95 GLY A N 1
ATOM 716 C CA . GLY A 1 95 ? -22.521 13.273 31.119 1.00 23.60 95 GLY A CA 1
ATOM 717 C C . GLY A 1 95 ? -22.048 14.714 31.202 1.00 24.29 95 GLY A C 1
ATOM 718 O O . GLY A 1 95 ? -22.205 15.473 30.247 1.00 24.24 95 GLY A O 1
ATOM 719 N N . LYS A 1 96 ? -21.468 15.101 32.333 1.00 24.59 96 LYS A N 1
ATOM 720 C CA . LYS A 1 96 ? -20.991 16.468 32.502 1.00 24.65 96 LYS A CA 1
ATOM 721 C C . LYS A 1 96 ? -19.572 16.652 31.972 1.00 25.24 96 LYS A C 1
ATOM 722 O O . LYS A 1 96 ? -18.630 16.020 32.451 1.00 24.39 96 LYS A O 1
ATOM 728 N N . LYS A 1 97 ? -19.432 17.523 30.976 1.00 25.62 97 LYS A N 1
ATOM 729 C CA . LYS A 1 97 ? -18.137 17.812 30.373 1.00 26.48 97 LYS A CA 1
ATOM 730 C C . LYS A 1 97 ? -17.796 19.275 30.646 1.00 26.81 97 LYS A C 1
ATOM 731 O O . LYS A 1 97 ? -18.025 20.147 29.808 1.00 26.50 97 LYS A O 1
ATOM 737 N N . ILE A 1 98 ? -17.253 19.533 31.831 1.00 26.98 98 ILE A N 1
ATOM 738 C CA . ILE A 1 98 ? -16.896 20.883 32.248 1.00 27.20 98 ILE A CA 1
ATOM 739 C C . ILE A 1 98 ? -15.612 21.369 31.583 1.00 27.56 98 ILE A C 1
ATOM 740 O O . ILE A 1 98 ? -14.615 20.651 31.533 1.00 26.85 98 ILE A O 1
ATOM 745 N N . GLU A 1 99 ? -15.641 22.601 31.085 1.00 27.99 99 GLU A N 1
ATOM 746 C CA . GLU A 1 99 ? -14.484 23.178 30.411 1.00 29.31 99 GLU A CA 1
ATOM 747 C C . GLU A 1 99 ? -14.109 24.559 30.946 1.00 29.44 99 GLU A C 1
ATOM 748 O O . GLU A 1 99 ? -14.974 25.369 31.271 1.00 29.00 99 GLU A O 1
ATOM 754 N N . ASP A 1 100 ? -12.806 24.810 31.035 1.00 29.48 100 ASP A N 1
ATOM 755 C CA . ASP A 1 100 ? -12.271 26.086 31.508 1.00 29.55 100 ASP A CA 1
ATOM 756 C C . ASP A 1 100 ? -13.002 26.637 32.723 1.00 28.81 100 ASP A C 1
ATOM 757 O O . ASP A 1 100 ? -13.670 27.668 32.658 1.00 29.43 100 ASP A O 1
ATOM 762 N N . GLU A 1 101 ? -12.846 25.952 33.844 1.00 27.21 101 GLU A N 1
ATOM 763 C CA . GLU A 1 101 ? -13.505 26.352 35.069 1.00 25.99 101 GLU A CA 1
ATOM 764 C C . GLU A 1 101 ? -12.603 25.997 36.244 1.00 24.31 101 GLU A C 1
ATOM 765 O O . GLU A 1 101 ? -12.000 24.928 36.270 1.00 23.61 101 GLU A O 1
ATOM 771 N N . PRO A 1 102 ? -12.483 26.898 37.227 1.00 22.83 102 PRO A N 1
ATOM 772 C CA . PRO A 1 102 ? -11.626 26.585 38.373 1.00 21.68 102 PRO A CA 1
ATOM 773 C C . PRO A 1 102 ? -12.292 25.540 39.261 1.00 20.75 102 PRO A C 1
ATOM 774 O O . PRO A 1 102 ? -13.515 25.378 39.226 1.00 19.63 102 PRO A O 1
ATOM 778 N N . ILE A 1 103 ? -11.491 24.826 40.045 1.00 19.24 103 ILE A N 1
ATOM 779 C CA . ILE A 1 103 ? -12.039 23.823 40.956 1.00 17.97 103 ILE A CA 1
ATOM 780 C C . ILE A 1 103 ? -12.522 24.582 42.184 1.00 18.10 103 ILE A C 1
ATOM 781 O O . ILE A 1 103 ? -13.621 24.340 42.690 1.00 17.61 103 ILE A O 1
ATOM 786 N N . VAL A 1 104 ? -11.691 25.504 42.658 1.00 17.62 104 VAL A N 1
ATOM 787 C CA . VAL A 1 104 ? -12.029 26.328 43.813 1.00 18.30 104 VAL A CA 1
ATOM 788 C C . VAL A 1 104 ? -11.729 27.786 43.475 1.00 18.42 104 VAL A C 1
ATOM 789 O O . VAL A 1 104 ? -10.576 28.219 43.509 1.00 17.39 104 VAL A O 1
ATOM 793 N N . PRO A 1 105 ? -12.768 28.560 43.124 1.00 18.87 105 PRO A N 1
ATOM 794 C CA . PRO A 1 105 ? -12.567 29.970 42.783 1.00 18.79 105 PRO A CA 1
ATOM 795 C C . PRO A 1 105 ? -11.781 30.724 43.850 1.00 18.52 105 PRO A C 1
ATOM 796 O O . PRO A 1 105 ? -12.062 30.603 45.041 1.00 19.09 105 PRO A O 1
ATOM 800 N N . GLY A 1 106 ? -10.780 31.484 43.420 1.00 18.24 106 GLY A N 1
ATOM 801 C CA . GLY A 1 106 ? -9.981 32.253 44.358 1.00 18.10 106 GLY A CA 1
ATOM 802 C C . GLY A 1 106 ? -8.840 31.503 45.022 1.00 17.50 106 GLY A C 1
ATOM 803 O O . GLY A 1 106 ? -7.932 32.124 45.580 1.00 17.99 106 GLY A O 1
ATOM 804 N N . ALA A 1 107 ? -8.870 30.175 44.972 1.00 16.45 107 ALA A N 1
ATOM 805 C CA . ALA A 1 107 ? -7.808 29.377 45.589 1.00 15.88 107 ALA A CA 1
ATOM 806 C C . ALA A 1 107 ? -6.552 29.371 44.713 1.00 14.96 107 ALA A C 1
ATOM 807 O O . ALA A 1 107 ? -6.600 29.753 43.550 1.00 14.35 107 ALA A O 1
ATOM 809 N N . PRO A 1 108 ? -5.408 28.935 45.269 1.00 14.63 108 PRO A N 1
ATOM 810 C CA . PRO A 1 108 ? -4.154 28.897 44.513 1.00 13.62 108 PRO A CA 1
ATOM 811 C C . PRO A 1 108 ? -4.264 28.166 43.184 1.00 13.47 108 PRO A C 1
ATOM 812 O O . PRO A 1 108 ? -4.994 27.183 43.052 1.00 11.82 108 PRO A O 1
ATOM 816 N N . THR A 1 109 ? -3.528 28.661 42.198 1.00 12.82 109 THR A N 1
ATOM 817 C CA . THR A 1 109 ? -3.519 28.061 40.875 1.00 12.81 109 THR A CA 1
ATOM 818 C C . THR A 1 109 ? -3.099 26.594 40.939 1.00 12.57 109 THR A C 1
ATOM 819 O O . THR A 1 109 ? -3.548 25.782 40.134 1.00 12.56 109 THR A O 1
ATOM 823 N N . ALA A 1 110 ? -2.252 26.251 41.904 1.00 11.99 110 ALA A N 1
ATOM 824 C CA . ALA A 1 110 ? -1.799 24.870 42.033 1.00 12.14 110 ALA A CA 1
ATOM 825 C C . ALA A 1 110 ? -1.215 24.554 43.403 1.00 11.83 110 ALA A C 1
ATOM 826 O O . ALA A 1 110 ? -0.866 25.455 44.165 1.00 11.53 110 ALA A O 1
ATOM 828 N N . TYR A 1 111 ? -1.134 23.258 43.699 1.00 11.22 111 TYR A N 1
ATOM 829 C CA . TYR A 1 111 ? -0.557 22.752 44.941 1.00 11.65 111 TYR A CA 1
ATOM 830 C C . TYR A 1 111 ? 0.391 21.616 44.586 1.00 11.26 111 TYR A C 1
ATOM 831 O O . TYR A 1 111 ? 0.058 20.753 43.768 1.00 10.92 111 TYR A O 1
ATOM 840 N N . PHE A 1 112 ? 1.565 21.607 45.203 1.00 11.67 112 PHE A N 1
ATOM 841 C CA . PHE A 1 112 ? 2.513 20.521 44.985 1.00 11.51 112 PHE A CA 1
ATOM 842 C C . PHE A 1 112 ? 2.074 19.381 45.899 1.00 11.50 112 PHE A C 1
ATOM 843 O O . PHE A 1 112 ? 1.550 19.628 46.991 1.00 11.61 112 PHE A O 1
ATOM 851 N N . SER A 1 113 ? 2.278 18.144 45.457 1.00 10.96 113 SER A N 1
ATOM 852 C CA . SER A 1 113 ? 1.939 16.984 46.278 1.00 11.45 113 SER A CA 1
ATOM 853 C C . SER A 1 113 ? 2.824 17.056 47.510 1.00 11.14 113 SER A C 1
ATOM 854 O O . SER A 1 113 ? 3.965 17.512 47.424 1.00 11.06 113 SER A O 1
ATOM 857 N N . THR A 1 114 ? 2.307 16.629 48.656 1.00 10.65 114 THR A N 1
ATOM 858 C CA . THR A 1 114 ? 3.104 16.654 49.867 1.00 10.88 114 THR A CA 1
ATOM 859 C C . THR A 1 114 ? 3.573 15.250 50.249 1.00 11.29 114 THR A C 1
ATOM 860 O O . THR A 1 114 ? 4.053 15.020 51.354 1.00 10.75 114 THR A O 1
ATOM 864 N N . LEU A 1 115 ? 3.411 14.306 49.328 1.00 11.07 115 LEU A N 1
ATOM 865 C CA . LEU A 1 115 ? 3.894 12.954 49.562 1.00 11.54 115 LEU A CA 1
ATOM 866 C C . LEU A 1 115 ? 5.377 13.035 49.221 1.00 12.04 115 LEU A C 1
ATOM 867 O O . LEU A 1 115 ? 5.794 13.900 48.446 1.00 12.96 115 LEU A O 1
ATOM 872 N N . PRO A 1 116 ? 6.203 12.165 49.815 1.00 12.24 116 PRO A N 1
ATOM 873 C CA . PRO A 1 116 ? 7.636 12.199 49.508 1.00 12.79 116 PRO A CA 1
ATOM 874 C C . PRO A 1 116 ? 7.794 11.471 48.170 1.00 13.11 116 PRO A C 1
ATOM 875 O O . PRO A 1 116 ? 8.274 10.339 48.114 1.00 12.69 116 PRO A O 1
ATOM 879 N N . ILE A 1 117 ? 7.379 12.138 47.094 1.00 13.69 117 ILE A N 1
ATOM 880 C CA . ILE A 1 117 ? 7.397 11.536 45.766 1.00 14.11 117 ILE A CA 1
ATOM 881 C C . ILE A 1 117 ? 8.718 10.969 45.267 1.00 14.80 117 ILE A C 1
ATOM 882 O O . ILE A 1 117 ? 8.729 9.899 44.660 1.00 14.64 117 ILE A O 1
ATOM 887 N N . LYS A 1 118 ? 9.829 11.657 45.512 1.00 15.30 118 LYS A N 1
ATOM 888 C CA . LYS A 1 118 ? 11.117 11.135 45.057 1.00 16.27 118 LYS A CA 1
ATOM 889 C C . LYS A 1 118 ? 11.513 9.867 45.821 1.00 15.73 118 LYS A C 1
ATOM 890 O O . LYS A 1 118 ? 12.043 8.926 45.231 1.00 15.64 118 LYS A O 1
ATOM 896 N N . LYS A 1 119 ? 11.257 9.838 47.127 1.00 15.57 119 LYS A N 1
ATOM 897 C CA . LYS A 1 119 ? 11.582 8.656 47.922 1.00 15.59 119 LYS A CA 1
ATOM 898 C C . LYS A 1 119 ? 10.696 7.479 47.513 1.00 14.71 119 LYS A C 1
ATOM 899 O O . LYS A 1 119 ? 11.143 6.331 47.483 1.00 13.99 119 LYS A O 1
ATOM 905 N N . ILE A 1 120 ? 9.435 7.765 47.207 1.00 14.38 120 ILE A N 1
ATOM 906 C CA . ILE A 1 120 ? 8.513 6.722 46.782 1.00 13.69 120 ILE A CA 1
ATOM 907 C C . ILE A 1 120 ? 9.013 6.132 45.459 1.00 14.59 120 ILE A C 1
ATOM 908 O O . ILE A 1 120 ? 9.102 4.916 45.308 1.00 13.75 120 ILE A O 1
ATOM 913 N N . MET A 1 121 ? 9.355 6.996 44.508 1.00 15.12 121 MET A N 1
ATOM 914 C CA . MET A 1 121 ? 9.843 6.529 43.215 1.00 15.83 121 MET A CA 1
ATOM 915 C C . MET A 1 121 ? 11.091 5.664 43.393 1.00 16.28 121 MET A C 1
ATOM 916 O O . MET A 1 121 ? 11.245 4.626 42.747 1.00 16.05 121 MET A O 1
ATOM 921 N N . LYS A 1 122 ? 11.976 6.098 44.281 1.00 16.60 122 LYS A N 1
ATOM 922 C CA . LYS A 1 122 ? 13.209 5.373 44.542 1.00 17.17 122 LYS A CA 1
ATOM 923 C C . LYS A 1 122 ? 12.939 3.977 45.106 1.00 16.69 122 LYS A C 1
ATOM 924 O O . LYS A 1 122 ? 13.547 3.000 44.680 1.00 16.52 122 LYS A O 1
ATOM 930 N N . LYS A 1 123 ? 12.025 3.881 46.065 1.00 16.59 123 LYS A N 1
ATOM 931 C CA . LYS A 1 123 ? 11.705 2.589 46.662 1.00 15.94 123 LYS A CA 1
ATOM 932 C C . LYS A 1 123 ? 11.040 1.661 45.644 1.00 15.43 123 LYS A C 1
ATOM 933 O O . LYS A 1 123 ? 11.324 0.461 45.601 1.00 14.12 123 LYS A O 1
ATOM 939 N N . LEU A 1 124 ? 10.148 2.212 44.826 1.00 14.17 124 LEU A N 1
ATOM 940 C CA . LEU A 1 124 ? 9.481 1.406 43.812 1.00 14.23 124 LEU A CA 1
ATOM 941 C C . LEU A 1 124 ? 10.534 0.807 42.883 1.00 14.17 124 LEU A C 1
ATOM 942 O O . LEU A 1 124 ? 10.481 -0.379 42.558 1.00 14.14 124 LEU A O 1
ATOM 947 N N . HIS A 1 125 ? 11.500 1.627 42.472 1.00 14.44 125 HIS A N 1
ATOM 948 C CA . HIS A 1 125 ? 12.571 1.163 41.593 1.00 15.27 125 HIS A CA 1
ATOM 949 C C . HIS A 1 125 ? 13.371 0.032 42.244 1.00 16.25 125 HIS A C 1
ATOM 950 O O . HIS A 1 125 ? 13.769 -0.924 41.580 1.00 15.67 125 HIS A O 1
ATOM 957 N N . GLU A 1 126 ? 13.605 0.146 43.546 1.00 17.60 126 GLU A N 1
ATOM 958 C CA . GLU A 1 126 ? 14.341 -0.885 44.267 1.00 18.68 126 GLU A CA 1
ATOM 959 C C . GLU A 1 126 ? 13.535 -2.176 44.303 1.00 18.75 126 GLU A C 1
ATOM 960 O O . GLU A 1 126 ? 14.096 -3.262 44.425 1.00 18.51 126 GLU A O 1
ATOM 966 N N . ARG A 1 127 ? 12.214 -2.046 44.196 1.00 18.51 127 ARG A N 1
ATOM 967 C CA . ARG A 1 127 ? 11.317 -3.195 44.196 1.00 19.04 127 ARG A CA 1
ATOM 968 C C . ARG A 1 127 ? 11.133 -3.731 42.776 1.00 18.06 127 ARG A C 1
ATOM 969 O O . ARG A 1 127 ? 10.388 -4.685 42.562 1.00 17.86 127 ARG A O 1
ATOM 977 N N . GLY A 1 128 ? 11.803 -3.105 41.813 1.00 16.68 128 GLY A N 1
ATOM 978 C CA . GLY A 1 128 ? 11.691 -3.541 40.432 1.00 15.86 128 GLY A CA 1
ATOM 979 C C . GLY A 1 128 ? 10.385 -3.098 39.797 1.00 15.39 128 GLY A C 1
ATOM 980 O O . GLY A 1 128 ? 9.900 -3.710 38.842 1.00 14.88 128 GLY A O 1
ATOM 981 N N . ILE A 1 129 ? 9.809 -2.028 40.332 1.00 14.33 129 ILE A N 1
ATOM 982 C CA . ILE A 1 129 ? 8.555 -1.502 39.804 1.00 14.27 129 ILE A CA 1
ATOM 983 C C . ILE A 1 129 ? 8.798 -0.211 39.019 1.00 14.18 129 ILE A C 1
ATOM 984 O O . ILE A 1 129 ? 9.181 0.812 39.588 1.00 14.03 129 ILE A O 1
ATOM 989 N N . PRO A 1 130 ? 8.592 -0.243 37.694 1.00 14.09 130 PRO A N 1
ATOM 990 C CA . PRO A 1 130 ? 8.817 0.990 36.933 1.00 13.35 130 PRO A CA 1
ATOM 991 C C . PRO A 1 130 ? 7.880 2.108 37.388 1.00 12.82 130 PRO A C 1
ATOM 992 O O . PRO A 1 130 ? 6.664 1.918 37.511 1.00 12.27 130 PRO A O 1
ATOM 996 N N . ALA A 1 131 ? 8.458 3.272 37.652 1.00 12.07 131 ALA A N 1
ATOM 997 C CA . ALA A 1 131 ? 7.687 4.414 38.114 1.00 12.29 131 ALA A CA 1
ATOM 998 C C . ALA A 1 131 ? 8.418 5.704 37.781 1.00 12.55 131 ALA A C 1
ATOM 999 O O . ALA A 1 131 ? 9.650 5.731 37.693 1.00 12.82 131 ALA A O 1
ATOM 1001 N N . TYR A 1 132 ? 7.658 6.773 37.588 1.00 12.68 132 TYR A N 1
ATOM 1002 C CA . TYR A 1 132 ? 8.242 8.070 37.288 1.00 12.91 132 TYR A CA 1
ATOM 1003 C C . TYR A 1 132 ? 7.344 9.169 37.851 1.00 12.92 132 TYR A C 1
ATOM 1004 O O . TYR A 1 132 ? 6.207 8.905 38.271 1.00 12.51 132 TYR A O 1
ATOM 1013 N N . ILE A 1 133 ? 7.863 10.391 37.883 1.00 12.17 133 ILE A N 1
ATOM 1014 C CA . ILE A 1 133 ? 7.105 11.522 38.394 1.00 12.30 133 ILE A CA 1
ATOM 1015 C C . ILE A 1 133 ? 6.384 12.192 37.230 1.00 11.99 133 ILE A C 1
ATOM 1016 O O . ILE A 1 133 ? 7.006 12.568 36.238 1.00 11.36 133 ILE A O 1
ATOM 1021 N N . SER A 1 134 ? 5.067 12.326 37.354 1.00 11.60 134 SER A N 1
ATOM 1022 C CA . SER A 1 134 ? 4.257 12.973 36.328 1.00 11.13 134 SER A CA 1
ATOM 1023 C C . SER A 1 134 ? 4.056 14.432 36.726 1.00 11.42 134 SER A C 1
ATOM 1024 O O . SER A 1 134 ? 3.855 14.739 37.906 1.00 10.05 134 SER A O 1
ATOM 1027 N N . ASN A 1 135 ? 4.107 15.328 35.740 1.00 10.59 135 ASN A N 1
ATOM 1028 C CA . ASN A 1 135 ? 3.943 16.750 36.008 1.00 11.11 135 ASN A CA 1
ATOM 1029 C C . ASN A 1 135 ? 2.560 17.293 35.660 1.00 10.95 135 ASN A C 1
ATOM 1030 O O . ASN A 1 135 ? 2.322 18.504 35.688 1.00 10.85 135 ASN A O 1
ATOM 1035 N N . SER A 1 136 ? 1.654 16.383 35.323 1.00 10.07 136 SER A N 1
ATOM 1036 C CA . SER A 1 136 ? 0.271 16.742 35.040 1.00 9.98 136 SER A CA 1
ATOM 1037 C C . SER A 1 136 ? -0.611 15.526 35.266 1.00 9.77 136 SER A C 1
ATOM 1038 O O . SER A 1 136 ? -0.411 14.478 34.647 1.00 8.61 136 SER A O 1
ATOM 1041 N N . ALA A 1 137 ? -1.585 15.664 36.159 1.00 9.78 137 ALA A N 1
ATOM 1042 C CA . ALA A 1 137 ? -2.504 14.568 36.453 1.00 9.91 137 ALA A CA 1
ATOM 1043 C C . ALA A 1 137 ? -3.742 14.709 35.573 1.00 10.41 137 ALA A C 1
ATOM 1044 O O . ALA A 1 137 ? -4.779 14.080 35.820 1.00 10.62 137 ALA A O 1
ATOM 1046 N N . GLY A 1 138 ? -3.622 15.533 34.537 1.00 10.74 138 GLY A N 1
ATOM 1047 C CA . GLY A 1 138 ? -4.743 15.772 33.647 1.00 11.20 138 GLY A CA 1
ATOM 1048 C C . GLY A 1 138 ? -5.622 16.843 34.273 1.00 11.65 138 GLY A C 1
ATOM 1049 O O . GLY A 1 138 ? -5.251 17.426 35.296 1.00 11.29 138 GLY A O 1
ATOM 1050 N N . LEU A 1 139 ? -6.780 17.109 33.671 1.00 11.87 139 LEU A N 1
ATOM 1051 C CA . LEU A 1 139 ? -7.709 18.114 34.192 1.00 12.31 139 LEU A CA 1
ATOM 1052 C C . LEU A 1 139 ? -9.108 17.507 34.277 1.00 12.85 139 LEU A C 1
ATOM 1053 O O . LEU A 1 139 ? -10.122 18.196 34.099 1.00 12.71 139 LEU A O 1
ATOM 1058 N N . TYR A 1 140 ? -9.140 16.208 34.563 1.00 12.16 140 TYR A N 1
ATOM 1059 C CA . TYR A 1 140 ? -10.373 15.444 34.681 1.00 12.36 140 TYR A CA 1
ATOM 1060 C C . TYR A 1 140 ? -10.606 15.148 36.169 1.00 11.92 140 TYR A C 1
ATOM 1061 O O . TYR A 1 140 ? -10.258 15.960 37.019 1.00 11.23 140 TYR A O 1
ATOM 1070 N N . LEU A 1 141 ? -11.174 13.994 36.504 1.00 11.88 141 LEU A N 1
ATOM 1071 C CA . LEU A 1 141 ? -11.442 13.713 37.912 1.00 12.14 141 LEU A CA 1
ATOM 1072 C C . LEU A 1 141 ? -10.251 13.404 38.812 1.00 11.97 141 LEU A C 1
ATOM 1073 O O . LEU A 1 141 ? -10.297 13.703 40.001 1.00 11.97 141 LEU A O 1
ATOM 1078 N N . SER A 1 142 ? -9.188 12.821 38.268 1.00 10.94 142 SER A N 1
ATOM 1079 C CA . SER A 1 142 ? -8.022 12.526 39.097 1.00 10.69 142 SER A CA 1
ATOM 1080 C C . SER A 1 142 ? -7.442 13.826 39.646 1.00 10.17 142 SER A C 1
ATOM 1081 O O . SER A 1 142 ? -7.201 13.941 40.846 1.00 10.40 142 SER A O 1
ATOM 1084 N N . ASN A 1 143 ? -7.227 14.803 38.767 1.00 9.80 143 ASN A N 1
ATOM 1085 C CA . ASN A 1 143 ? -6.680 16.095 39.172 1.00 10.11 143 ASN A CA 1
ATOM 1086 C C . ASN A 1 143 ? -7.638 16.814 40.121 1.00 10.10 143 ASN A C 1
ATOM 1087 O O . ASN A 1 143 ? -7.218 17.484 41.065 1.00 9.97 143 ASN A O 1
ATOM 1092 N N . TYR A 1 144 ? -8.928 16.667 39.845 1.00 10.45 144 TYR A N 1
ATOM 1093 C CA . TYR A 1 144 ? -9.998 17.274 40.631 1.00 10.35 144 TYR A CA 1
ATOM 1094 C C . TYR A 1 144 ? -9.873 16.838 42.096 1.00 10.35 144 TYR A C 1
ATOM 1095 O O . TYR A 1 144 ? -9.817 17.673 43.002 1.00 9.98 144 TYR A O 1
ATOM 1104 N N . VAL A 1 145 ? -9.812 15.531 42.329 1.00 10.20 145 VAL A N 1
ATOM 1105 C CA . VAL A 1 145 ? -9.687 15.026 43.691 1.00 10.58 145 VAL A CA 1
ATOM 1106 C C . VAL A 1 145 ? -8.315 15.351 44.286 1.00 10.75 145 VAL A C 1
ATOM 1107 O O . VAL A 1 145 ? -8.207 15.677 45.469 1.00 9.85 145 VAL A O 1
ATOM 1111 N N . MET A 1 146 ? -7.268 15.271 43.470 1.00 10.15 146 MET A N 1
ATOM 1112 C CA . MET A 1 146 ? -5.929 15.583 43.960 1.00 10.52 146 MET A CA 1
ATOM 1113 C C . MET A 1 146 ? -5.877 17.015 44.492 1.00 10.72 146 MET A C 1
ATOM 1114 O O . MET A 1 146 ? -5.327 17.269 45.567 1.00 10.80 146 MET A O 1
ATOM 1119 N N . TYR A 1 147 ? -6.458 17.947 43.740 1.00 11.00 147 TYR A N 1
ATOM 1120 C CA . TYR A 1 147 ? -6.465 19.349 44.135 1.00 11.09 147 TYR A CA 1
ATOM 1121 C C . TYR A 1 147 ? -7.285 19.585 45.404 1.00 10.95 147 TYR A C 1
ATOM 1122 O O . TYR A 1 147 ? -6.831 20.261 46.328 1.00 10.61 147 TYR A O 1
ATOM 1131 N N . LEU A 1 148 ? -8.495 19.039 45.439 1.00 10.59 148 LEU A N 1
ATOM 1132 C CA . LEU A 1 148 ? -9.371 19.204 46.593 1.00 11.16 148 LEU A CA 1
ATOM 1133 C C . LEU A 1 148 ? -8.736 18.635 47.859 1.00 11.06 148 LEU A C 1
ATOM 1134 O O . LEU A 1 148 ? -8.866 19.207 48.941 1.00 10.96 148 LEU A O 1
ATOM 1139 N N . SER A 1 149 ? -8.036 17.516 47.727 1.00 10.63 149 SER A N 1
ATOM 1140 C CA . SER A 1 149 ? -7.395 16.910 48.890 1.00 10.71 149 SER A CA 1
ATOM 1141 C C . SER A 1 149 ? -6.284 17.821 49.407 1.00 10.66 149 SER A C 1
ATOM 1142 O O . SER A 1 149 ? -6.184 18.085 50.614 1.00 10.28 149 SER A O 1
ATOM 1145 N N . LEU A 1 150 ? -5.454 18.317 48.496 1.00 11.08 150 LEU A N 1
ATOM 1146 C CA . LEU A 1 150 ? -4.360 19.200 48.884 1.00 11.65 150 LEU A CA 1
ATOM 1147 C C . LEU A 1 150 ? -4.880 20.532 49.431 1.00 11.85 150 LEU A C 1
ATOM 1148 O O . LEU A 1 150 ? -4.280 21.109 50.340 1.00 12.36 150 LEU A O 1
ATOM 1153 N N . HIS A 1 151 ? -5.994 21.009 48.882 1.00 12.35 151 HIS A N 1
ATOM 1154 C CA . HIS A 1 151 ? -6.601 22.261 49.342 1.00 12.76 151 HIS A CA 1
ATOM 1155 C C . HIS A 1 151 ? -7.149 22.051 50.754 1.00 13.43 151 HIS A C 1
ATOM 1156 O O . HIS A 1 151 ? -7.082 22.943 51.608 1.00 13.04 151 HIS A O 1
ATOM 1163 N N . HIS A 1 152 ? -7.689 20.861 50.992 1.00 13.80 152 HIS A N 1
ATOM 1164 C CA . HIS A 1 152 ? -8.239 20.509 52.299 1.00 14.18 152 HIS A CA 1
ATOM 1165 C C . HIS A 1 152 ? -7.111 20.529 53.330 1.00 14.79 152 HIS A C 1
ATOM 1166 O O . HIS A 1 152 ? -7.275 21.005 54.458 1.00 14.28 152 HIS A O 1
ATOM 1173 N N . SER A 1 153 ? -5.958 20.005 52.928 1.00 15.19 153 SER A N 1
ATOM 1174 C CA . SER A 1 153 ? -4.790 19.960 53.792 1.00 16.10 153 SER A CA 1
ATOM 1175 C C . SER A 1 153 ? -4.322 21.374 54.135 1.00 16.59 153 SER A C 1
ATOM 1176 O O . SER A 1 153 ? -4.054 21.691 55.296 1.00 16.00 153 SER A O 1
ATOM 1179 N N . ALA A 1 154 ? -4.234 22.224 53.118 1.00 17.05 154 ALA A N 1
ATOM 1180 C CA . ALA A 1 154 ? -3.788 23.599 53.311 1.00 17.75 154 ALA A CA 1
ATOM 1181 C C . ALA A 1 154 ? -4.774 24.420 54.132 1.00 18.37 154 ALA A C 1
ATOM 1182 O O . ALA A 1 154 ? -4.377 25.306 54.887 1.00 18.94 154 ALA A O 1
ATOM 1184 N N . THR A 1 155 ? -6.057 24.109 53.989 1.00 18.81 155 THR A N 1
ATOM 1185 C CA . THR A 1 155 ? -7.124 24.825 54.679 1.00 20.46 155 THR A CA 1
ATOM 1186 C C . THR A 1 155 ? -7.539 24.274 56.043 1.00 20.06 155 THR A C 1
ATOM 1187 O O . THR A 1 155 ? -7.899 25.038 56.941 1.00 19.01 155 THR A O 1
ATOM 1191 N N . LYS A 1 156 ? -7.488 22.956 56.196 1.00 19.61 156 LYS A N 1
ATOM 1192 C CA . LYS A 1 156 ? -7.906 22.316 57.436 1.00 20.12 156 LYS A CA 1
ATOM 1193 C C . LYS A 1 156 ? -6.784 21.763 58.312 1.00 19.86 156 LYS A C 1
ATOM 1194 O O . LYS A 1 156 ? -7.023 21.368 59.453 1.00 19.25 156 LYS A O 1
ATOM 1200 N N . GLY A 1 157 ? -5.566 21.716 57.787 1.00 18.76 157 GLY A N 1
ATOM 1201 C CA . GLY A 1 157 ? -4.463 21.205 58.586 1.00 18.95 157 GLY A CA 1
ATOM 1202 C C . GLY A 1 157 ? -4.274 19.699 58.523 1.00 18.68 157 GLY A C 1
ATOM 1203 O O . GLY A 1 157 ? -3.329 19.160 59.106 1.00 19.13 157 GLY A O 1
ATOM 1204 N N . TYR A 1 158 ? -5.177 19.015 57.829 1.00 17.90 158 TYR A N 1
ATOM 1205 C CA . TYR A 1 158 ? -5.095 17.569 57.659 1.00 17.40 158 TYR A CA 1
ATOM 1206 C C . TYR A 1 158 ? -5.776 17.245 56.334 1.00 16.77 158 TYR A C 1
ATOM 1207 O O . TYR A 1 158 ? -6.709 17.934 55.932 1.00 16.92 158 TYR A O 1
ATOM 1216 N N . PRO A 1 159 ? -5.309 16.201 55.631 1.00 16.20 159 PRO A N 1
ATOM 1217 C CA . PRO A 1 159 ? -4.192 15.329 56.012 1.00 16.29 159 PRO A CA 1
ATOM 1218 C C . PRO A 1 159 ? -2.856 16.063 55.949 1.00 16.47 159 PRO A C 1
ATOM 1219 O O . PRO A 1 159 ? -2.724 17.052 55.232 1.00 16.12 159 PRO A O 1
ATOM 1223 N N . LYS A 1 160 ? -1.872 15.576 56.701 1.00 16.59 160 LYS A N 1
ATOM 1224 C CA . LYS A 1 160 ? -0.547 16.194 56.713 1.00 16.58 160 LYS A CA 1
ATOM 1225 C C . LYS A 1 160 ? 0.118 15.995 55.355 1.00 15.90 160 LYS A C 1
ATOM 1226 O O . LYS A 1 160 ? 0.843 16.863 54.872 1.00 15.64 160 LYS A O 1
ATOM 1232 N N . MET A 1 161 ? -0.123 14.834 54.753 1.00 14.32 161 MET A N 1
ATOM 1233 C CA . MET A 1 161 ? 0.434 14.513 53.443 1.00 13.84 161 MET A CA 1
ATOM 1234 C C . MET A 1 161 ? -0.686 14.079 52.512 1.00 12.92 161 MET A C 1
ATOM 1235 O O . MET A 1 161 ? -1.577 13.322 52.907 1.00 11.41 161 MET A O 1
ATOM 1240 N N . SER A 1 162 ? -0.624 14.546 51.270 1.00 12.06 162 SER A N 1
ATOM 1241 C CA . SER A 1 162 ? -1.634 14.205 50.275 1.00 11.26 162 SER A CA 1
ATOM 1242 C C . SER A 1 162 ? -0.990 14.147 48.898 1.00 10.82 162 SER A C 1
ATOM 1243 O O . SER A 1 162 ? -0.119 14.961 48.565 1.00 10.28 162 SER A O 1
ATOM 1246 N N . GLY A 1 163 ? -1.418 13.182 48.097 1.00 10.04 163 GLY A N 1
ATOM 1247 C CA . GLY A 1 163 ? -0.859 13.051 46.771 1.00 9.79 163 GLY A CA 1
ATOM 1248 C C . GLY A 1 163 ? -1.680 12.123 45.911 1.00 9.64 163 GLY A C 1
ATOM 1249 O O . GLY A 1 163 ? -2.664 11.538 46.377 1.00 9.63 163 GLY A O 1
ATOM 1250 N N . PHE A 1 164 ? -1.261 11.982 44.658 1.00 9.34 164 PHE A N 1
ATOM 1251 C CA . PHE A 1 164 ? -1.964 11.142 43.710 1.00 9.22 164 PHE A CA 1
ATOM 1252 C C . PHE A 1 164 ? -1.035 10.203 42.944 1.00 9.56 164 PHE A C 1
ATOM 1253 O O . PHE A 1 164 ? 0.077 10.575 42.559 1.00 10.14 164 PHE A O 1
ATOM 1261 N N . ILE A 1 165 ? -1.507 8.983 42.722 1.00 9.75 165 ILE A N 1
ATOM 1262 C CA . ILE A 1 165 ? -0.748 7.980 41.987 1.00 9.70 165 ILE A CA 1
ATOM 1263 C C . ILE A 1 165 ? -1.612 7.409 40.873 1.00 9.85 165 ILE A C 1
ATOM 1264 O O . ILE A 1 165 ? -2.740 6.983 41.111 1.00 9.33 165 ILE A O 1
ATOM 1269 N N . HIS A 1 166 ? -1.092 7.422 39.651 1.00 9.66 166 HIS A N 1
ATOM 1270 C CA . HIS A 1 166 ? -1.831 6.872 38.521 1.00 9.91 166 HIS A CA 1
ATOM 1271 C C . HIS A 1 166 ? -1.244 5.514 38.155 1.00 10.48 166 HIS A C 1
ATOM 1272 O O . HIS A 1 166 ? -0.025 5.328 38.193 1.00 10.40 166 HIS A O 1
ATOM 1279 N N . VAL A 1 167 ? -2.110 4.568 37.800 1.00 10.78 167 VAL A N 1
ATOM 1280 C CA . VAL A 1 167 ? -1.656 3.243 37.407 1.00 10.77 167 VAL A CA 1
ATOM 1281 C C . VAL A 1 167 ? -2.079 2.979 35.967 1.00 11.30 167 VAL A C 1
ATOM 1282 O O . VAL A 1 167 ? -3.070 3.527 35.491 1.00 11.26 167 VAL A O 1
ATOM 1286 N N . PRO A 1 168 ? -1.313 2.148 35.248 1.00 11.53 168 PRO A N 1
ATOM 1287 C CA . PRO A 1 168 ? -1.643 1.829 33.858 1.00 11.43 168 PRO A CA 1
ATOM 1288 C C . PRO A 1 168 ? -2.836 0.880 33.829 1.00 11.45 168 PRO A C 1
ATOM 1289 O O . PRO A 1 168 ? -3.328 0.450 34.875 1.00 11.33 168 PRO A O 1
ATOM 1293 N N . TYR A 1 169 ? -3.303 0.570 32.627 1.00 11.81 169 TYR A N 1
ATOM 1294 C CA . TYR A 1 169 ? -4.385 -0.395 32.455 1.00 11.62 169 TYR A CA 1
ATOM 1295 C C . TYR A 1 169 ? -3.799 -1.705 32.978 1.00 11.71 169 TYR A C 1
ATOM 1296 O O . TYR A 1 169 ? -2.582 -1.895 32.915 1.00 10.35 169 TYR A O 1
ATOM 1305 N N . ILE A 1 170 ? -4.634 -2.605 33.493 1.00 11.67 170 ILE A N 1
ATOM 1306 C CA . ILE A 1 170 ? -4.110 -3.913 33.866 1.00 12.30 170 ILE A CA 1
ATOM 1307 C C . ILE A 1 170 ? -4.362 -4.719 32.583 1.00 12.54 170 ILE A C 1
ATOM 1308 O O . ILE A 1 170 ? -5.257 -4.375 31.805 1.00 12.48 170 ILE A O 1
ATOM 1313 N N . PRO A 1 171 ? -3.571 -5.779 32.334 1.00 13.26 171 PRO A N 1
ATOM 1314 C CA . PRO A 1 171 ? -3.687 -6.626 31.136 1.00 13.70 171 PRO A CA 1
ATOM 1315 C C . PRO A 1 171 ? -5.073 -6.991 30.604 1.00 14.90 171 PRO A C 1
ATOM 1316 O O . PRO A 1 171 ? -5.329 -6.854 29.407 1.00 15.16 171 PRO A O 1
ATOM 1320 N N . GLU A 1 172 ? -5.965 -7.457 31.470 1.00 15.80 172 GLU A N 1
ATOM 1321 C CA . GLU A 1 172 ? -7.297 -7.846 31.014 1.00 16.75 172 GLU A CA 1
ATOM 1322 C C . GLU A 1 172 ? -8.072 -6.720 30.336 1.00 17.00 172 GLU A C 1
ATOM 1323 O O . GLU A 1 172 ? -8.981 -6.979 29.546 1.00 17.13 172 GLU A O 1
ATOM 1329 N N . GLN A 1 173 ? -7.711 -5.475 30.632 1.00 16.09 173 GLN A N 1
ATOM 1330 C CA . GLN A 1 173 ? -8.395 -4.332 30.033 1.00 15.56 173 GLN A CA 1
ATOM 1331 C C . GLN A 1 173 ? -7.943 -4.083 28.593 1.00 16.12 173 GLN A C 1
ATOM 1332 O O . GLN A 1 173 ? -8.588 -3.339 27.855 1.00 15.59 173 GLN A O 1
ATOM 1338 N N . ILE A 1 174 ? -6.833 -4.703 28.204 1.00 16.71 174 ILE A N 1
ATOM 1339 C CA . ILE A 1 174 ? -6.281 -4.525 26.863 1.00 18.26 174 ILE A CA 1
ATOM 1340 C C . ILE A 1 174 ? -6.937 -5.422 25.809 1.00 19.36 174 ILE A C 1
ATOM 1341 O O . ILE A 1 174 ? -6.998 -5.071 24.626 1.00 19.56 174 ILE A O 1
ATOM 1346 N N . ILE A 1 175 ? -7.433 -6.573 26.243 1.00 21.14 175 ILE A N 1
ATOM 1347 C CA . ILE A 1 175 ? -8.040 -7.540 25.335 1.00 23.17 175 ILE A CA 1
ATOM 1348 C C . ILE A 1 175 ? -8.953 -6.977 24.240 1.00 24.91 175 ILE A C 1
ATOM 1349 O O . ILE A 1 175 ? -8.689 -7.187 23.056 1.00 24.71 175 ILE A O 1
ATOM 1354 N N . ASP A 1 176 ? -10.014 -6.265 24.610 1.00 26.85 176 ASP A N 1
ATOM 1355 C CA . ASP A 1 176 ? -10.918 -5.730 23.589 1.00 28.96 176 ASP A CA 1
ATOM 1356 C C . ASP A 1 176 ? -10.392 -4.508 22.835 1.00 29.35 176 ASP A C 1
ATOM 1357 O O . ASP A 1 176 ? -11.059 -3.997 21.938 1.00 29.51 176 ASP A O 1
ATOM 1362 N N . LYS A 1 177 ? -9.197 -4.046 23.191 1.00 29.94 177 LYS A N 1
ATOM 1363 C CA . LYS A 1 177 ? -8.597 -2.893 22.521 1.00 30.76 177 LYS A CA 1
ATOM 1364 C C . LYS A 1 177 ? -7.854 -3.370 21.276 1.00 31.55 177 LYS A C 1
ATOM 1365 O O . LYS A 1 177 ? -7.754 -2.658 20.277 1.00 31.51 177 LYS A O 1
ATOM 1371 N N . ILE A 1 178 ? -7.320 -4.582 21.363 1.00 32.62 178 ILE A N 1
ATOM 1372 C CA . ILE A 1 178 ? -6.551 -5.183 20.279 1.00 33.84 178 ILE A CA 1
ATOM 1373 C C . ILE A 1 178 ? -7.244 -5.130 18.915 1.00 34.97 178 ILE A C 1
ATOM 1374 O O . ILE A 1 178 ? -6.642 -4.709 17.926 1.00 35.21 178 ILE A O 1
ATOM 1379 N N . GLY A 1 179 ? -8.503 -5.549 18.859 1.00 36.18 179 GLY A N 1
ATOM 1380 C CA . GLY A 1 179 ? -9.217 -5.516 17.594 1.00 37.92 179 GLY A CA 1
ATOM 1381 C C . GLY A 1 179 ? -9.643 -4.118 17.185 1.00 38.90 179 GLY A C 1
ATOM 1382 O O . GLY A 1 179 ? -9.992 -3.884 16.026 1.00 39.23 179 GLY A O 1
ATOM 1383 N N . LYS A 1 180 ? -9.599 -3.182 18.130 1.00 39.77 180 LYS A N 1
ATOM 1384 C CA . LYS A 1 180 ? -10.015 -1.806 17.868 1.00 40.01 180 LYS A CA 1
ATOM 1385 C C . LYS A 1 180 ? -8.967 -0.931 17.185 1.00 39.76 180 LYS A C 1
ATOM 1386 O O . LYS A 1 180 ? -9.282 0.168 16.734 1.00 40.04 180 LYS A O 1
ATOM 1392 N N . GLY A 1 181 ? -7.726 -1.399 17.105 1.00 39.32 181 GLY A N 1
ATOM 1393 C CA . GLY A 1 181 ? -6.720 -0.595 16.435 1.00 38.72 181 GLY A CA 1
ATOM 1394 C C . GLY A 1 181 ? -5.312 -0.558 16.988 1.00 38.09 181 GLY A C 1
ATOM 1395 O O . GLY A 1 181 ? -4.353 -0.808 16.258 1.00 38.86 181 GLY A O 1
ATOM 1396 N N . GLN A 1 182 ? -5.177 -0.241 18.269 1.00 36.90 182 GLN A N 1
ATOM 1397 C CA . GLN A 1 182 ? -3.860 -0.156 18.889 1.00 35.31 182 GLN A CA 1
ATOM 1398 C C . GLN A 1 182 ? -3.771 -0.970 20.177 1.00 32.94 182 GLN A C 1
ATOM 1399 O O . GLN A 1 182 ? -4.794 -1.371 20.741 1.00 32.86 182 GLN A O 1
ATOM 1405 N N . VAL A 1 183 ? -2.546 -1.221 20.635 1.00 29.32 183 VAL A N 1
ATOM 1406 C CA . VAL A 1 183 ? -2.347 -1.977 21.862 1.00 25.66 183 VAL A CA 1
ATOM 1407 C C . VAL A 1 183 ? -1.647 -1.126 22.917 1.00 23.24 183 VAL A C 1
ATOM 1408 O O . VAL A 1 183 ? -0.423 -0.991 22.914 1.00 22.39 183 VAL A O 1
ATOM 1412 N N . PRO A 1 184 ? -2.421 -0.528 23.830 1.00 20.99 184 PRO A N 1
ATOM 1413 C CA . PRO A 1 184 ? -1.820 0.302 24.875 1.00 19.42 184 PRO A CA 1
ATOM 1414 C C . PRO A 1 184 ? -1.052 -0.536 25.904 1.00 17.80 184 PRO A C 1
ATOM 1415 O O . PRO A 1 184 ? -1.281 -1.741 26.043 1.00 17.41 184 PRO A O 1
ATOM 1419 N N . PRO A 1 185 ? -0.128 0.097 26.637 1.00 16.45 185 PRO A N 1
ATOM 1420 C CA . PRO A 1 185 ? 0.683 -0.574 27.656 1.00 15.36 185 PRO A CA 1
ATOM 1421 C C . PRO A 1 185 ? -0.190 -1.019 28.821 1.00 14.17 185 PRO A C 1
ATOM 1422 O O . PRO A 1 185 ? -1.294 -0.511 29.005 1.00 13.98 185 PRO A O 1
ATOM 1426 N N . SER A 1 186 ? 0.306 -1.972 29.600 1.00 13.69 186 SER A N 1
ATOM 1427 C CA . SER A 1 186 ? -0.420 -2.458 30.765 1.00 12.63 186 SER A CA 1
ATOM 1428 C C . SER A 1 186 ? 0.577 -2.871 31.841 1.00 12.65 186 SER A C 1
ATOM 1429 O O . SER A 1 186 ? 1.773 -3.007 31.574 1.00 12.67 186 SER A O 1
ATOM 1432 N N . MET A 1 187 ? 0.079 -3.047 33.059 1.00 11.80 187 MET A N 1
ATOM 1433 C CA . MET A 1 187 ? 0.897 -3.449 34.200 1.00 11.50 187 MET A CA 1
ATOM 1434 C C . MET A 1 187 ? 0.008 -4.323 35.076 1.00 11.39 187 MET A C 1
ATOM 1435 O O . MET A 1 187 ? -1.154 -3.993 35.309 1.00 11.27 187 MET A O 1
ATOM 1440 N N . SER A 1 188 ? 0.547 -5.439 35.556 1.00 11.60 188 SER A N 1
ATOM 1441 C CA . SER A 1 188 ? -0.244 -6.365 36.365 1.00 12.11 188 SER A CA 1
ATOM 1442 C C . SER A 1 188 ? -0.946 -5.704 37.544 1.00 12.58 188 SER A C 1
ATOM 1443 O O . SER A 1 188 ? -0.449 -4.732 38.117 1.00 12.53 188 SER A O 1
ATOM 1446 N N . TYR A 1 189 ? -2.105 -6.242 37.911 1.00 12.42 189 TYR A N 1
ATOM 1447 C CA . TYR A 1 189 ? -2.847 -5.714 39.042 1.00 12.74 189 TYR A CA 1
ATOM 1448 C C . TYR A 1 189 ? -1.997 -5.854 40.305 1.00 13.00 189 TYR A C 1
ATOM 1449 O O . TYR A 1 189 ? -1.954 -4.952 41.147 1.00 12.31 189 TYR A O 1
ATOM 1458 N N . GLU A 1 190 ? -1.319 -6.993 40.427 1.00 13.30 190 GLU A N 1
ATOM 1459 C CA . GLU A 1 190 ? -0.476 -7.260 41.586 1.00 14.06 190 GLU A CA 1
ATOM 1460 C C . GLU A 1 190 ? 0.609 -6.204 41.780 1.00 13.67 190 GLU A C 1
ATOM 1461 O O . GLU A 1 190 ? 0.874 -5.774 42.905 1.00 12.93 190 GLU A O 1
ATOM 1467 N N . MET A 1 191 ? 1.235 -5.775 40.687 1.00 13.51 191 MET A N 1
ATOM 1468 C CA . MET A 1 191 ? 2.282 -4.768 40.785 1.00 12.96 191 MET A CA 1
ATOM 1469 C C . MET A 1 191 ? 1.710 -3.393 41.120 1.00 12.61 191 MET A C 1
ATOM 1470 O O . MET A 1 191 ? 2.313 -2.634 41.875 1.00 12.23 191 MET A O 1
ATOM 1475 N N . ALA A 1 192 ? 0.550 -3.073 40.553 1.00 12.49 192 ALA A N 1
ATOM 1476 C CA . ALA A 1 192 ? -0.091 -1.789 40.818 1.00 12.19 192 ALA A CA 1
ATOM 1477 C C . ALA A 1 192 ? -0.464 -1.711 42.300 1.00 12.29 192 ALA A C 1
ATOM 1478 O O . ALA A 1 192 ? -0.252 -0.688 42.959 1.00 11.68 192 ALA A O 1
ATOM 1480 N N . LEU A 1 193 ? -1.017 -2.801 42.820 1.00 12.43 193 LEU A N 1
ATOM 1481 C CA . LEU A 1 193 ? -1.417 -2.857 44.221 1.00 12.84 193 LEU A CA 1
ATOM 1482 C C . LEU A 1 193 ? -0.203 -2.701 45.129 1.00 13.03 193 LEU A C 1
ATOM 1483 O O . LEU A 1 193 ? -0.229 -1.924 46.086 1.00 12.97 193 LEU A O 1
ATOM 1488 N N . GLU A 1 194 ? 0.864 -3.430 44.822 1.00 13.17 194 GLU A N 1
ATOM 1489 C CA . GLU A 1 194 ? 2.081 -3.369 45.625 1.00 13.34 194 GLU A CA 1
ATOM 1490 C C . GLU A 1 194 ? 2.686 -1.967 45.582 1.00 12.45 194 GLU A C 1
ATOM 1491 O O . GLU A 1 194 ? 3.217 -1.480 46.580 1.00 11.89 194 GLU A O 1
ATOM 1497 N N . ALA A 1 195 ? 2.602 -1.321 44.424 1.00 11.55 195 ALA A N 1
ATOM 1498 C CA . ALA A 1 195 ? 3.132 0.027 44.270 1.00 11.40 195 ALA A CA 1
ATOM 1499 C C . ALA A 1 195 ? 2.443 0.972 45.255 1.00 11.09 195 ALA A C 1
ATOM 1500 O O . ALA A 1 195 ? 3.099 1.782 45.902 1.00 10.48 195 ALA A O 1
ATOM 1502 N N . VAL A 1 196 ? 1.120 0.866 45.362 1.00 11.30 196 VAL A N 1
ATOM 1503 C CA . VAL A 1 196 ? 0.368 1.713 46.281 1.00 11.70 196 VAL A CA 1
ATOM 1504 C C . VAL A 1 196 ? 0.743 1.384 47.730 1.00 12.35 196 VAL A C 1
ATOM 1505 O O . VAL A 1 196 ? 0.875 2.280 48.559 1.00 11.43 196 VAL A O 1
ATOM 1509 N N . LYS A 1 197 ? 0.918 0.098 48.032 1.00 13.31 197 LYS A N 1
ATOM 1510 C CA . LYS A 1 197 ? 1.295 -0.310 49.382 1.00 13.90 197 LYS A CA 1
ATOM 1511 C C . LYS A 1 197 ? 2.656 0.293 49.720 1.00 14.02 197 LYS A C 1
ATOM 1512 O O . LYS A 1 197 ? 2.873 0.786 50.826 1.00 14.21 197 LYS A O 1
ATOM 1518 N N . VAL A 1 198 ? 3.573 0.250 48.760 1.00 13.58 198 VAL A N 1
ATOM 1519 C CA . VAL A 1 198 ? 4.902 0.809 48.967 1.00 13.83 198 VAL A CA 1
ATOM 1520 C C . VAL A 1 198 ? 4.837 2.313 49.232 1.00 13.23 198 VAL A C 1
ATOM 1521 O O . VAL A 1 198 ? 5.525 2.824 50.114 1.00 13.51 198 VAL A O 1
ATOM 1525 N N . ALA A 1 199 ? 4.007 3.019 48.468 1.00 13.12 199 ALA A N 1
ATOM 1526 C CA . ALA A 1 199 ? 3.858 4.460 48.638 1.00 12.32 199 ALA A CA 1
ATOM 1527 C C . ALA A 1 199 ? 3.380 4.774 50.053 1.00 12.24 199 ALA A C 1
ATOM 1528 O O . ALA A 1 199 ? 3.853 5.723 50.687 1.00 11.89 199 ALA A O 1
ATOM 1530 N N . ILE A 1 200 ? 2.431 3.984 50.542 1.00 12.37 200 ILE A N 1
ATOM 1531 C CA . ILE A 1 200 ? 1.897 4.183 51.888 1.00 12.72 200 ILE A CA 1
ATOM 1532 C C . ILE A 1 200 ? 3.002 3.981 52.930 1.00 13.32 200 ILE A C 1
ATOM 1533 O O . ILE A 1 200 ? 3.175 4.793 53.841 1.00 12.93 200 ILE A O 1
ATOM 1538 N N . GLU A 1 201 ? 3.752 2.895 52.784 1.00 14.13 201 GLU A N 1
ATOM 1539 C CA . GLU A 1 201 ? 4.842 2.581 53.700 1.00 15.26 201 GLU A CA 1
ATOM 1540 C C . GLU A 1 201 ? 5.874 3.703 53.740 1.00 14.99 201 GLU A C 1
ATOM 1541 O O . GLU A 1 201 ? 6.301 4.132 54.818 1.00 14.56 201 GLU A O 1
ATOM 1547 N N . VAL A 1 202 ? 6.265 4.185 52.564 1.00 14.91 202 VAL A N 1
ATOM 1548 C CA . VAL A 1 202 ? 7.249 5.259 52.479 1.00 15.31 202 VAL A CA 1
ATOM 1549 C C . VAL A 1 202 ? 6.701 6.557 53.083 1.00 15.75 202 VAL A C 1
ATOM 1550 O O . VAL A 1 202 ? 7.428 7.284 53.764 1.00 15.12 202 VAL A O 1
ATOM 1554 N N . ALA A 1 203 ? 5.426 6.844 52.841 1.00 16.08 203 ALA A N 1
ATOM 1555 C CA . ALA A 1 203 ? 4.814 8.049 53.389 1.00 17.37 203 ALA A CA 1
ATOM 1556 C C . ALA A 1 203 ? 4.820 7.957 54.915 1.00 18.75 203 ALA A C 1
ATOM 1557 O O . ALA A 1 203 ? 5.232 8.894 55.606 1.00 18.48 203 ALA A O 1
ATOM 1559 N N . LEU A 1 204 ? 4.369 6.820 55.438 1.00 19.97 204 LEU A N 1
ATOM 1560 C CA . LEU A 1 204 ? 4.324 6.609 56.880 1.00 22.25 204 LEU A CA 1
ATOM 1561 C C . LEU A 1 204 ? 5.696 6.778 57.523 1.00 24.54 204 LEU A C 1
ATOM 1562 O O . LEU A 1 204 ? 5.835 7.453 58.543 1.00 24.16 204 LEU A O 1
ATOM 1567 N N . GLU A 1 205 ? 6.710 6.164 56.926 1.00 27.50 205 GLU A N 1
ATOM 1568 C CA . GLU A 1 205 ? 8.066 6.259 57.451 1.00 31.29 205 GLU A CA 1
ATOM 1569 C C . GLU A 1 205 ? 8.548 7.705 57.446 1.00 33.42 205 GLU A C 1
ATOM 1570 O O . GLU A 1 205 ? 9.361 8.107 58.281 1.00 32.75 205 GLU A O 1
ATOM 1576 N N . GLU A 1 206 ? 8.036 8.482 56.499 1.00 35.97 206 GLU A N 1
ATOM 1577 C CA . GLU A 1 206 ? 8.411 9.880 56.376 1.00 39.19 206 GLU A CA 1
ATOM 1578 C C . GLU A 1 206 ? 7.876 10.680 57.560 1.00 41.03 206 GLU A C 1
ATOM 1579 O O . GLU A 1 206 ? 8.545 11.585 58.055 1.00 41.08 206 GLU A O 1
ATOM 1585 N N . LEU A 1 207 ? 6.673 10.345 58.017 1.00 43.47 207 LEU A N 1
ATOM 1586 C CA . LEU A 1 207 ? 6.084 11.045 59.152 1.00 45.98 207 LEU A CA 1
ATOM 1587 C C . LEU A 1 207 ? 6.751 10.617 60.452 1.00 47.74 207 LEU A C 1
ATOM 1588 O O . LEU A 1 207 ? 6.088 10.169 61.390 1.00 48.21 207 LEU A O 1
ATOM 1593 N N . LEU A 1 208 ? 8.072 10.760 60.494 1.00 49.70 208 LEU A N 1
ATOM 1594 C CA . LEU A 1 208 ? 8.861 10.401 61.666 1.00 51.22 208 LEU A CA 1
ATOM 1595 C C . LEU A 1 208 ? 8.712 8.915 61.979 1.00 51.70 208 LEU A C 1
ATOM 1596 O O . LEU A 1 208 ? 8.160 8.590 63.051 1.00 52.26 208 LEU A O 1
ATOM 1602 N N . MET B 1 1 ? 9.642 4.426 -22.216 1.00 23.47 1 MET B N 1
ATOM 1603 C CA . MET B 1 1 ? 9.557 4.185 -20.748 1.00 23.50 1 MET B CA 1
ATOM 1604 C C . MET B 1 1 ? 8.243 4.697 -20.189 1.00 22.43 1 MET B C 1
ATOM 1605 O O . MET B 1 1 ? 7.889 5.861 -20.376 1.00 22.07 1 MET B O 1
ATOM 1610 N N . LYS B 1 2 ? 7.518 3.815 -19.511 1.00 20.76 2 LYS B N 1
ATOM 1611 C CA . LYS B 1 2 ? 6.237 4.179 -18.921 1.00 19.76 2 LYS B CA 1
ATOM 1612 C C . LYS B 1 2 ? 6.188 3.833 -17.443 1.00 17.62 2 LYS B C 1
ATOM 1613 O O . LYS B 1 2 ? 6.619 2.759 -17.033 1.00 16.84 2 LYS B O 1
ATOM 1619 N N . VAL B 1 3 ? 5.653 4.757 -16.654 1.00 16.51 3 VAL B N 1
ATOM 1620 C CA . VAL B 1 3 ? 5.542 4.581 -15.215 1.00 15.21 3 VAL B CA 1
ATOM 1621 C C . VAL B 1 3 ? 4.083 4.691 -14.794 1.00 14.94 3 VAL B C 1
ATOM 1622 O O . VAL B 1 3 ? 3.373 5.596 -15.220 1.00 14.97 3 VAL B O 1
ATOM 1626 N N . LEU B 1 4 ? 3.639 3.753 -13.967 1.00 14.39 4 LEU B N 1
ATOM 1627 C CA . LEU B 1 4 ? 2.276 3.784 -13.460 1.00 13.77 4 LEU B CA 1
ATOM 1628 C C . LEU B 1 4 ? 2.338 4.074 -11.974 1.00 13.03 4 LEU B C 1
ATOM 1629 O O . LEU B 1 4 ? 3.031 3.387 -11.237 1.00 13.16 4 LEU B O 1
ATOM 1634 N N . VAL B 1 5 ? 1.631 5.112 -11.550 1.00 13.15 5 VAL B N 1
ATOM 1635 C CA . VAL B 1 5 ? 1.564 5.473 -10.143 1.00 13.15 5 VAL B CA 1
ATOM 1636 C C . VAL B 1 5 ? 0.096 5.348 -9.774 1.00 12.90 5 VAL B C 1
ATOM 1637 O O . VAL B 1 5 ? -0.771 5.838 -10.500 1.00 13.23 5 VAL B O 1
ATOM 1641 N N . THR B 1 6 ? -0.192 4.670 -8.669 1.00 12.32 6 THR B N 1
ATOM 1642 C CA . THR B 1 6 ? -1.572 4.544 -8.236 1.00 11.72 6 THR B CA 1
ATOM 1643 C C . THR B 1 6 ? -1.737 5.093 -6.829 1.00 12.07 6 THR B C 1
ATOM 1644 O O . THR B 1 6 ? -0.776 5.175 -6.054 1.00 11.29 6 THR B O 1
ATOM 1648 N N . GLY B 1 7 ? -2.967 5.492 -6.529 1.00 12.38 7 GLY B N 1
ATOM 1649 C CA . GLY B 1 7 ? -3.313 6.002 -5.219 1.00 12.19 7 GLY B CA 1
ATOM 1650 C C . GLY B 1 7 ? -4.641 5.351 -4.877 1.00 12.86 7 GLY B C 1
ATOM 1651 O O . GLY B 1 7 ? -5.191 4.600 -5.691 1.00 12.44 7 GLY B O 1
ATOM 1652 N N . PHE B 1 8 ? -5.159 5.620 -3.685 1.00 13.00 8 PHE B N 1
ATOM 1653 C CA . PHE B 1 8 ? -6.431 5.041 -3.267 1.00 12.70 8 PHE B CA 1
ATOM 1654 C C . PHE B 1 8 ? -7.476 6.106 -2.962 1.00 13.57 8 PHE B C 1
ATOM 1655 O O . PHE B 1 8 ? -7.148 7.251 -2.654 1.00 13.72 8 PHE B O 1
ATOM 1663 N N . GLU B 1 9 ? -8.743 5.714 -3.050 1.00 14.01 9 GLU B N 1
ATOM 1664 C CA . GLU B 1 9 ? -9.854 6.607 -2.746 1.00 14.43 9 GLU B CA 1
ATOM 1665 C C . GLU B 1 9 ? -9.954 6.704 -1.220 1.00 14.53 9 GLU B C 1
ATOM 1666 O O . GLU B 1 9 ? -9.278 5.971 -0.499 1.00 14.98 9 GLU B O 1
ATOM 1672 N N . PRO B 1 10 ? -10.796 7.615 -0.706 1.00 15.14 10 PRO B N 1
ATOM 1673 C CA . PRO B 1 10 ? -10.937 7.746 0.749 1.00 15.08 10 PRO B CA 1
ATOM 1674 C C . PRO B 1 10 ? -11.493 6.447 1.327 1.00 15.79 10 PRO B C 1
ATOM 1675 O O . PRO B 1 10 ? -12.182 5.701 0.629 1.00 15.44 10 PRO B O 1
ATOM 1679 N N . PHE B 1 11 ? -11.196 6.181 2.596 1.00 16.73 11 PHE B N 1
ATOM 1680 C CA . PHE B 1 11 ? -11.679 4.969 3.250 1.00 18.04 11 PHE B CA 1
ATOM 1681 C C . PHE B 1 11 ? -11.662 5.144 4.766 1.00 19.11 11 PHE B C 1
ATOM 1682 O O . PHE B 1 11 ? -11.099 6.110 5.280 1.00 19.10 11 PHE B O 1
ATOM 1690 N N . GLY B 1 12 ? -12.289 4.205 5.469 1.00 20.46 12 GLY B N 1
ATOM 1691 C CA . GLY B 1 12 ? -12.321 4.247 6.921 1.00 21.89 12 GLY B CA 1
ATOM 1692 C C . GLY B 1 12 ? -12.924 5.485 7.554 1.00 23.39 12 GLY B C 1
ATOM 1693 O O . GLY B 1 12 ? -12.569 5.837 8.678 1.00 24.02 12 GLY B O 1
ATOM 1694 N N . GLY B 1 13 ? -13.832 6.150 6.848 1.00 23.72 13 GLY B N 1
ATOM 1695 C CA . GLY B 1 13 ? -14.459 7.336 7.405 1.00 24.65 13 GLY B CA 1
ATOM 1696 C C . GLY B 1 13 ? -13.781 8.642 7.039 1.00 24.73 13 GLY B C 1
ATOM 1697 O O . GLY B 1 13 ? -14.358 9.717 7.226 1.00 25.09 13 GLY B O 1
ATOM 1698 N N . GLU B 1 14 ? -12.555 8.561 6.530 1.00 24.52 14 GLU B N 1
ATOM 1699 C CA . GLU B 1 14 ? -11.825 9.759 6.133 1.00 24.41 14 GLU B CA 1
ATOM 1700 C C . GLU B 1 14 ? -12.523 10.422 4.956 1.00 24.29 14 GLU B C 1
ATOM 1701 O O . GLU B 1 14 ? -13.063 9.744 4.083 1.00 24.66 14 GLU B O 1
ATOM 1707 N N . LYS B 1 15 ? -12.517 11.748 4.929 1.00 23.97 15 LYS B N 1
ATOM 1708 C CA . LYS B 1 15 ? -13.143 12.459 3.829 1.00 23.72 15 LYS B CA 1
ATOM 1709 C C . LYS B 1 15 ? -12.208 12.479 2.630 1.00 22.88 15 LYS B C 1
ATOM 1710 O O . LYS B 1 15 ? -12.654 12.583 1.486 1.00 22.55 15 LYS B O 1
ATOM 1716 N N . ILE B 1 16 ? -10.908 12.364 2.891 1.00 20.73 16 ILE B N 1
ATOM 1717 C CA . ILE B 1 16 ? -9.936 12.362 1.811 1.00 19.39 16 ILE B CA 1
ATOM 1718 C C . ILE B 1 16 ? -8.827 11.335 1.999 1.00 17.83 16 ILE B C 1
ATOM 1719 O O . ILE B 1 16 ? -8.626 10.787 3.083 1.00 17.01 16 ILE B O 1
ATOM 1724 N N . ASN B 1 17 ? -8.120 11.082 0.906 1.00 16.11 17 ASN B N 1
ATOM 1725 C CA . ASN B 1 17 ? -6.980 10.185 0.890 1.00 14.76 17 ASN B CA 1
ATOM 1726 C C . ASN B 1 17 ? -5.973 10.968 0.057 1.00 14.13 17 ASN B C 1
ATOM 1727 O O . ASN B 1 17 ? -6.159 11.149 -1.148 1.00 14.25 17 ASN B O 1
ATOM 1732 N N . PRO B 1 18 ? -4.899 11.458 0.688 1.00 13.56 18 PRO B N 1
ATOM 1733 C CA . PRO B 1 18 ? -3.899 12.225 -0.058 1.00 13.38 18 PRO B CA 1
ATOM 1734 C C . PRO B 1 18 ? -3.284 11.508 -1.260 1.00 12.75 18 PRO B C 1
ATOM 1735 O O . PRO B 1 18 ? -2.816 12.164 -2.189 1.00 13.82 18 PRO B O 1
ATOM 1739 N N . THR B 1 19 ? -3.282 10.180 -1.256 1.00 11.83 19 THR B N 1
ATOM 1740 C CA . THR B 1 19 ? -2.696 9.450 -2.379 1.00 12.18 19 THR B CA 1
ATOM 1741 C C . THR B 1 19 ? -3.556 9.546 -3.637 1.00 12.22 19 THR B C 1
ATOM 1742 O O . THR B 1 19 ? -3.063 9.337 -4.743 1.00 12.34 19 THR B O 1
ATOM 1746 N N . GLU B 1 20 ? -4.839 9.858 -3.466 1.00 12.74 20 GLU B N 1
ATOM 1747 C CA . GLU B 1 20 ? -5.724 10.015 -4.613 1.00 13.88 20 GLU B CA 1
ATOM 1748 C C . GLU B 1 20 ? -5.265 11.262 -5.364 1.00 14.02 20 GLU B C 1
ATOM 1749 O O . GLU B 1 20 ? -5.140 11.249 -6.589 1.00 13.72 20 GLU B O 1
ATOM 1755 N N . ARG B 1 21 ? -5.005 12.335 -4.621 1.00 14.88 21 ARG B N 1
ATOM 1756 C CA . ARG B 1 21 ? -4.535 13.586 -5.218 1.00 15.81 21 ARG B CA 1
ATOM 1757 C C . ARG B 1 21 ? -3.162 13.397 -5.855 1.00 15.19 21 ARG B C 1
ATOM 1758 O O . ARG B 1 21 ? -2.883 13.947 -6.920 1.00 15.22 21 ARG B O 1
ATOM 1766 N N . ILE B 1 22 ? -2.299 12.635 -5.190 1.00 14.66 22 ILE B N 1
ATOM 1767 C CA . ILE B 1 22 ? -0.958 12.388 -5.710 1.00 13.96 22 ILE B CA 1
ATOM 1768 C C . ILE B 1 22 ? -1.041 11.738 -7.086 1.00 13.89 22 ILE B C 1
ATOM 1769 O O . ILE B 1 22 ? -0.364 12.165 -8.030 1.00 13.58 22 ILE B O 1
ATOM 1774 N N . ALA B 1 23 ? -1.874 10.708 -7.193 1.00 14.02 23 ALA B N 1
ATOM 1775 C CA . ALA B 1 23 ? -2.054 10.000 -8.451 1.00 14.37 23 ALA B CA 1
ATOM 1776 C C . ALA B 1 23 ? -2.534 10.958 -9.538 1.00 14.53 23 ALA B C 1
ATOM 1777 O O . ALA B 1 23 ? -1.980 10.983 -10.641 1.00 14.70 23 ALA B O 1
ATOM 1779 N N . LYS B 1 24 ? -3.560 11.745 -9.226 1.00 15.25 24 LYS B N 1
ATOM 1780 C CA . LYS B 1 24 ? -4.103 12.697 -10.191 1.00 16.03 24 LYS B CA 1
ATOM 1781 C C . LYS B 1 24 ? -3.111 13.798 -10.558 1.00 16.00 24 LYS B C 1
ATOM 1782 O O . LYS B 1 24 ? -3.061 14.233 -11.712 1.00 16.36 24 LYS B O 1
ATOM 1788 N N . ASP B 1 25 ? -2.326 14.249 -9.583 1.00 15.11 25 ASP B N 1
ATOM 1789 C CA . ASP B 1 25 ? -1.340 15.296 -9.824 1.00 15.21 25 ASP B CA 1
ATOM 1790 C C . ASP B 1 25 ? -0.181 14.812 -10.688 1.00 15.36 25 ASP B C 1
ATOM 1791 O O . ASP B 1 25 ? 0.383 15.578 -11.472 1.00 14.24 25 ASP B O 1
ATOM 1796 N N . LEU B 1 26 ? 0.176 13.541 -10.543 1.00 14.93 26 LEU B N 1
ATOM 1797 C CA . LEU B 1 26 ? 1.280 12.986 -11.306 1.00 16.04 26 LEU B CA 1
ATOM 1798 C C . LEU B 1 26 ? 0.872 12.447 -12.674 1.00 16.64 26 LEU B C 1
ATOM 1799 O O . LEU B 1 26 ? 1.731 12.217 -13.524 1.00 17.08 26 LEU B O 1
ATOM 1804 N N . ASP B 1 27 ? -0.426 12.249 -12.887 1.00 17.43 27 ASP B N 1
ATOM 1805 C CA . ASP B 1 27 ? -0.899 11.722 -14.161 1.00 18.67 27 ASP B CA 1
ATOM 1806 C C . ASP B 1 27 ? -0.534 12.637 -15.326 1.00 19.93 27 ASP B C 1
ATOM 1807 O O . ASP B 1 27 ? -0.753 13.846 -15.275 1.00 18.38 27 ASP B O 1
ATOM 1812 N N . GLY B 1 28 ? 0.028 12.044 -16.374 1.00 21.51 28 GLY B N 1
ATOM 1813 C CA . GLY B 1 28 ? 0.377 12.807 -17.557 1.00 23.38 28 GLY B CA 1
ATOM 1814 C C . GLY B 1 28 ? 1.677 13.580 -17.533 1.00 24.49 28 GLY B C 1
ATOM 1815 O O . GLY B 1 28 ? 2.068 14.156 -18.548 1.00 25.91 28 GLY B O 1
ATOM 1816 N N . ILE B 1 29 ? 2.357 13.622 -16.396 1.00 25.85 29 ILE B N 1
ATOM 1817 C CA . ILE B 1 29 ? 3.612 14.355 -16.350 1.00 26.89 29 ILE B CA 1
ATOM 1818 C C . ILE B 1 29 ? 4.706 13.506 -16.975 1.00 27.67 29 ILE B C 1
ATOM 1819 O O . ILE B 1 29 ? 4.520 12.310 -17.220 1.00 28.04 29 ILE B O 1
ATOM 1824 N N . LYS B 1 30 ? 5.841 14.131 -17.250 1.00 28.43 30 LYS B N 1
ATOM 1825 C CA . LYS B 1 30 ? 6.959 13.420 -17.842 1.00 29.20 30 LYS B CA 1
ATOM 1826 C C . LYS B 1 30 ? 8.250 13.776 -17.132 1.00 28.87 30 LYS B C 1
ATOM 1827 O O . LYS B 1 30 ? 8.512 14.935 -16.822 1.00 29.33 30 LYS B O 1
ATOM 1833 N N . ILE B 1 31 ? 9.042 12.752 -16.858 1.00 28.99 31 ILE B N 1
ATOM 1834 C CA . ILE B 1 31 ? 10.330 12.905 -16.210 1.00 28.68 31 ILE B CA 1
ATOM 1835 C C . ILE B 1 31 ? 11.276 12.451 -17.307 1.00 28.57 31 ILE B C 1
ATOM 1836 O O . ILE B 1 31 ? 11.317 11.269 -17.647 1.00 29.16 31 ILE B O 1
ATOM 1841 N N . GLY B 1 32 ? 12.022 13.389 -17.875 1.00 28.10 32 GLY B N 1
ATOM 1842 C CA . GLY B 1 32 ? 12.899 13.031 -18.970 1.00 27.59 32 GLY B CA 1
ATOM 1843 C C . GLY B 1 32 ? 11.938 12.697 -20.093 1.00 27.29 32 GLY B C 1
ATOM 1844 O O . GLY B 1 32 ? 11.017 13.469 -20.361 1.00 27.37 32 GLY B O 1
ATOM 1845 N N . ASP B 1 33 ? 12.120 11.555 -20.746 1.00 26.69 33 ASP B N 1
ATOM 1846 C CA . ASP B 1 33 ? 11.207 11.171 -21.816 1.00 26.26 33 ASP B CA 1
ATOM 1847 C C . ASP B 1 33 ? 10.269 10.057 -21.377 1.00 25.16 33 ASP B C 1
ATOM 1848 O O . ASP B 1 33 ? 9.589 9.441 -22.200 1.00 24.34 33 ASP B O 1
ATOM 1853 N N . ALA B 1 34 ? 10.234 9.804 -20.075 1.00 23.69 34 ALA B N 1
ATOM 1854 C CA . ALA B 1 34 ? 9.374 8.767 -19.524 1.00 22.64 34 ALA B CA 1
ATOM 1855 C C . ALA B 1 34 ? 7.969 9.314 -19.316 1.00 22.51 34 ALA B C 1
ATOM 1856 O O . ALA B 1 34 ? 7.786 10.442 -18.848 1.00 22.82 34 ALA B O 1
ATOM 1858 N N . GLN B 1 35 ? 6.970 8.517 -19.671 1.00 21.21 35 GLN B N 1
ATOM 1859 C CA . GLN B 1 35 ? 5.590 8.947 -19.496 1.00 21.02 35 GLN B CA 1
ATOM 1860 C C . GLN B 1 35 ? 5.020 8.386 -18.200 1.00 19.48 35 GLN B C 1
ATOM 1861 O O . GLN B 1 35 ? 5.140 7.192 -17.924 1.00 19.76 35 GLN B O 1
ATOM 1867 N N . VAL B 1 36 ? 4.403 9.251 -17.405 1.00 18.01 36 VAL B N 1
ATOM 1868 C CA . VAL B 1 36 ? 3.820 8.836 -16.143 1.00 16.13 36 VAL B CA 1
ATOM 1869 C C . VAL B 1 36 ? 2.299 8.801 -16.229 1.00 15.62 36 VAL B C 1
ATOM 1870 O O . VAL B 1 36 ? 1.672 9.739 -16.718 1.00 15.41 36 VAL B O 1
ATOM 1874 N N . PHE B 1 37 ? 1.721 7.698 -15.764 1.00 15.20 37 PHE B N 1
ATOM 1875 C CA . PHE B 1 37 ? 0.273 7.520 -15.749 1.00 14.64 37 PHE B CA 1
ATOM 1876 C C . PHE B 1 37 ? -0.148 7.418 -14.290 1.00 14.06 37 PHE B C 1
ATOM 1877 O O . PHE B 1 37 ? 0.440 6.647 -13.528 1.00 13.82 37 PHE B O 1
ATOM 1885 N N . GLY B 1 38 ? -1.159 8.191 -13.907 1.00 13.23 38 GLY B N 1
ATOM 1886 C CA . GLY B 1 38 ? -1.635 8.158 -12.536 1.00 13.33 38 GLY B CA 1
ATOM 1887 C C . GLY B 1 38 ? -3.064 7.662 -12.493 1.00 13.07 38 GLY B C 1
ATOM 1888 O O . GLY B 1 38 ? -3.924 8.198 -13.188 1.00 13.58 38 GLY B O 1
ATOM 1889 N N . ARG B 1 39 ? -3.321 6.643 -11.677 1.00 13.44 39 ARG B N 1
ATOM 1890 C CA . ARG B 1 39 ? -4.656 6.071 -11.571 1.00 13.81 39 ARG B CA 1
ATOM 1891 C C . ARG B 1 39 ? -5.060 5.856 -10.119 1.00 13.55 39 ARG B C 1
ATOM 1892 O O . ARG B 1 39 ? -4.221 5.555 -9.269 1.00 12.43 39 ARG B O 1
ATOM 1900 N N . VAL B 1 40 ? -6.351 6.014 -9.843 1.00 13.45 40 VAL B N 1
ATOM 1901 C CA . VAL B 1 40 ? -6.872 5.844 -8.491 1.00 13.44 40 VAL B CA 1
ATOM 1902 C C . VAL B 1 40 ? -7.552 4.487 -8.380 1.00 13.93 40 VAL B C 1
ATOM 1903 O O . VAL B 1 40 ? -8.294 4.083 -9.277 1.00 13.87 40 VAL B O 1
ATOM 1907 N N . LEU B 1 41 ? -7.290 3.782 -7.284 1.00 12.99 41 LEU B N 1
ATOM 1908 C CA . LEU B 1 41 ? -7.883 2.464 -7.066 1.00 13.45 41 LEU B CA 1
ATOM 1909 C C . LEU B 1 41 ? -8.913 2.504 -5.949 1.00 13.37 41 LEU B C 1
ATOM 1910 O O . LEU B 1 41 ? -8.792 3.295 -5.013 1.00 13.12 41 LEU B O 1
ATOM 1915 N N . PRO B 1 42 ? -9.947 1.653 -6.035 1.00 13.18 42 PRO B N 1
ATOM 1916 C CA . PRO B 1 42 ? -10.972 1.625 -4.990 1.00 13.33 42 PRO B CA 1
ATOM 1917 C C . PRO B 1 42 ? -10.426 0.848 -3.794 1.00 13.34 42 PRO B C 1
ATOM 1918 O O . PRO B 1 42 ? -9.591 -0.036 -3.963 1.00 13.50 42 PRO B O 1
ATOM 1922 N N . VAL B 1 43 ? -10.871 1.193 -2.591 1.00 13.71 43 VAL B N 1
ATOM 1923 C CA . VAL B 1 43 ? -10.425 0.483 -1.398 1.00 13.69 43 VAL B CA 1
ATOM 1924 C C . VAL B 1 43 ? -11.473 -0.608 -1.186 1.00 13.91 43 VAL B C 1
ATOM 1925 O O . VAL B 1 43 ? -12.265 -0.577 -0.238 1.00 12.83 43 VAL B O 1
ATOM 1929 N N . VAL B 1 44 ? -11.458 -1.570 -2.102 1.00 13.95 44 VAL B N 1
ATOM 1930 C CA . VAL B 1 44 ? -12.411 -2.675 -2.104 1.00 14.49 44 VAL B CA 1
ATOM 1931 C C . VAL B 1 44 ? -11.732 -3.934 -2.624 1.00 14.56 44 VAL B C 1
ATOM 1932 O O . VAL B 1 44 ? -11.189 -3.931 -3.729 1.00 14.68 44 VAL B O 1
ATOM 1936 N N . PHE B 1 45 ? -11.766 -5.005 -1.839 1.00 14.83 45 PHE B N 1
ATOM 1937 C CA . PHE B 1 45 ? -11.154 -6.253 -2.264 1.00 15.61 45 PHE B CA 1
ATOM 1938 C C . PHE B 1 45 ? -11.897 -6.764 -3.498 1.00 16.20 45 PHE B C 1
ATOM 1939 O O . PHE B 1 45 ? -13.116 -6.601 -3.613 1.00 15.88 45 PHE B O 1
ATOM 1947 N N . GLY B 1 46 ? -11.164 -7.389 -4.411 1.00 16.51 46 GLY B N 1
ATOM 1948 C CA . GLY B 1 46 ? -11.779 -7.898 -5.621 1.00 16.76 46 GLY B CA 1
ATOM 1949 C C . GLY B 1 46 ? -11.805 -6.824 -6.689 1.00 16.95 46 GLY B C 1
ATOM 1950 O O . GLY B 1 46 ? -11.089 -6.900 -7.683 1.00 16.89 46 GLY B O 1
ATOM 1951 N N . LYS B 1 47 ? -12.635 -5.811 -6.476 1.00 17.25 47 LYS B N 1
ATOM 1952 C CA . LYS B 1 47 ? -12.751 -4.713 -7.420 1.00 18.18 47 LYS B CA 1
ATOM 1953 C C . LYS B 1 47 ? -11.387 -4.062 -7.655 1.00 18.03 47 LYS B C 1
ATOM 1954 O O . LYS B 1 47 ? -11.029 -3.742 -8.788 1.00 18.30 47 LYS B O 1
ATOM 1960 N N . ALA B 1 48 ? -10.625 -3.872 -6.580 1.00 17.48 48 ALA B N 1
ATOM 1961 C CA . ALA B 1 48 ? -9.301 -3.265 -6.694 1.00 17.40 48 ALA B CA 1
ATOM 1962 C C . ALA B 1 48 ? -8.409 -4.118 -7.591 1.00 17.37 48 ALA B C 1
ATOM 1963 O O . ALA B 1 48 ? -7.616 -3.586 -8.369 1.00 17.34 48 ALA B O 1
ATOM 1965 N N . LYS B 1 49 ? -8.540 -5.439 -7.483 1.00 17.68 49 LYS B N 1
ATOM 1966 C CA . LYS B 1 49 ? -7.742 -6.343 -8.304 1.00 18.59 49 LYS B CA 1
ATOM 1967 C C . LYS B 1 49 ? -8.123 -6.188 -9.773 1.00 18.72 49 LYS B C 1
ATOM 1968 O O . LYS B 1 49 ? -7.257 -6.122 -10.640 1.00 18.73 49 LYS B O 1
ATOM 1974 N N . GLU B 1 50 ? -9.424 -6.129 -10.043 1.00 19.51 50 GLU B N 1
ATOM 1975 C CA . GLU B 1 50 ? -9.924 -5.974 -11.406 1.00 19.47 50 GLU B CA 1
ATOM 1976 C C . GLU B 1 50 ? -9.341 -4.723 -12.043 1.00 18.42 50 GLU B C 1
ATOM 1977 O O . GLU B 1 50 ? -8.781 -4.773 -13.132 1.00 18.09 50 GLU B O 1
ATOM 1983 N N . VAL B 1 51 ? -9.488 -3.598 -11.351 1.00 17.65 51 VAL B N 1
ATOM 1984 C CA . VAL B 1 51 ? -8.986 -2.328 -11.844 1.00 17.11 51 VAL B CA 1
ATOM 1985 C C . VAL B 1 51 ? -7.475 -2.375 -12.035 1.00 17.20 51 VAL B C 1
ATOM 1986 O O . VAL B 1 51 ? -6.961 -1.929 -13.059 1.00 16.82 51 VAL B O 1
ATOM 1990 N N . LEU B 1 52 ? -6.772 -2.922 -11.049 1.00 16.81 52 LEU B N 1
ATOM 1991 C CA . LEU B 1 52 ? -5.318 -3.030 -11.104 1.00 17.31 52 LEU B CA 1
ATOM 1992 C C . LEU B 1 52 ? -4.900 -3.821 -12.347 1.00 17.54 52 LEU B C 1
ATOM 1993 O O . LEU B 1 52 ? -4.083 -3.361 -13.142 1.00 17.28 52 LEU B O 1
ATOM 1998 N N . GLU B 1 53 ? -5.461 -5.016 -12.497 1.00 17.60 53 GLU B N 1
ATOM 1999 C CA . GLU B 1 53 ? -5.140 -5.878 -13.633 1.00 19.18 53 GLU B CA 1
ATOM 2000 C C . GLU B 1 53 ? -5.402 -5.195 -14.970 1.00 18.97 53 GLU B C 1
ATOM 2001 O O . GLU B 1 53 ? -4.554 -5.218 -15.862 1.00 19.14 53 GLU B O 1
ATOM 2007 N N . LYS B 1 54 ? -6.581 -4.598 -15.106 1.00 19.63 54 LYS B N 1
ATOM 2008 C CA . LYS B 1 54 ? -6.949 -3.910 -16.338 1.00 20.34 54 LYS B CA 1
ATOM 2009 C C . LYS B 1 54 ? -5.968 -2.782 -16.630 1.00 19.52 54 LYS B C 1
ATOM 2010 O O . LYS B 1 54 ? -5.528 -2.610 -17.763 1.00 19.20 54 LYS B O 1
ATOM 2016 N N . THR B 1 55 ? -5.626 -2.016 -15.600 1.00 19.26 55 THR B N 1
ATOM 2017 C CA . THR B 1 55 ? -4.694 -0.905 -15.753 1.00 18.44 55 THR B CA 1
ATOM 2018 C C . THR B 1 55 ? -3.320 -1.390 -16.211 1.00 18.63 55 THR B C 1
ATOM 2019 O O . THR B 1 55 ? -2.737 -0.838 -17.146 1.00 18.12 55 THR B O 1
ATOM 2023 N N . LEU B 1 56 ? -2.805 -2.425 -15.552 1.00 18.61 56 LEU B N 1
ATOM 2024 C CA . LEU B 1 56 ? -1.499 -2.972 -15.904 1.00 19.04 56 LEU B CA 1
ATOM 2025 C C . LEU B 1 56 ? -1.470 -3.481 -17.341 1.00 20.19 56 LEU B C 1
ATOM 2026 O O . LEU B 1 56 ? -0.503 -3.259 -18.063 1.00 20.03 56 LEU B O 1
ATOM 2031 N N . GLU B 1 57 ? -2.532 -4.167 -17.752 1.00 21.09 57 GLU B N 1
ATOM 2032 C CA . GLU B 1 57 ? -2.606 -4.700 -19.106 1.00 23.06 57 GLU B CA 1
ATOM 2033 C C . GLU B 1 57 ? -2.787 -3.583 -20.128 1.00 22.55 57 GLU B C 1
ATOM 2034 O O . GLU B 1 57 ? -2.267 -3.656 -21.240 1.00 23.28 57 GLU B O 1
ATOM 2040 N N . GLU B 1 58 ? -3.527 -2.552 -19.740 1.00 22.46 58 GLU B N 1
ATOM 2041 C CA . GLU B 1 58 ? -3.791 -1.411 -20.610 1.00 22.47 58 GLU B CA 1
ATOM 2042 C C . GLU B 1 58 ? -2.519 -0.612 -20.891 1.00 21.55 58 GLU B C 1
ATOM 2043 O O . GLU B 1 58 ? -2.176 -0.348 -22.039 1.00 20.83 58 GLU B O 1
ATOM 2049 N N . ILE B 1 59 ? -1.823 -0.248 -19.822 1.00 20.82 59 ILE B N 1
ATOM 2050 C CA . ILE B 1 59 ? -0.613 0.557 -19.908 1.00 20.04 59 ILE B CA 1
ATOM 2051 C C . ILE B 1 59 ? 0.682 -0.236 -20.080 1.00 19.70 59 ILE B C 1
ATOM 2052 O O . ILE B 1 59 ? 1.596 0.206 -20.776 1.00 19.04 59 ILE B O 1
ATOM 2057 N N . LYS B 1 60 ? 0.752 -1.409 -19.456 1.00 19.15 60 LYS B N 1
ATOM 2058 C CA . LYS B 1 60 ? 1.953 -2.242 -19.507 1.00 19.17 60 LYS B CA 1
ATOM 2059 C C . LYS B 1 60 ? 3.170 -1.401 -19.109 1.00 18.38 60 LYS B C 1
ATOM 2060 O O . LYS B 1 60 ? 4.113 -1.248 -19.885 1.00 18.47 60 LYS B O 1
ATOM 2066 N N . PRO B 1 61 ? 3.161 -0.858 -17.879 1.00 17.57 61 PRO B N 1
ATOM 2067 C CA . PRO B 1 61 ? 4.244 -0.021 -17.349 1.00 16.92 61 PRO B CA 1
ATOM 2068 C C . PRO B 1 61 ? 5.542 -0.782 -17.127 1.00 16.17 61 PRO B C 1
ATOM 2069 O O . PRO B 1 61 ? 5.537 -1.990 -16.885 1.00 15.98 61 PRO B O 1
ATOM 2073 N N . ASP B 1 62 ? 6.655 -0.063 -17.216 1.00 15.57 62 ASP B N 1
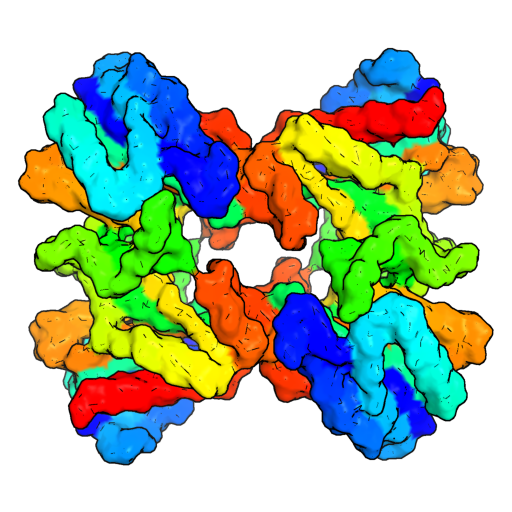ATOM 2074 C CA . ASP B 1 62 ? 7.969 -0.642 -16.976 1.00 14.65 62 ASP B CA 1
ATOM 2075 C C . ASP B 1 62 ? 8.189 -0.582 -15.466 1.00 13.69 62 ASP B C 1
ATOM 2076 O O . ASP B 1 62 ? 8.863 -1.433 -14.886 1.00 14.09 62 ASP B O 1
ATOM 2081 N N . ILE B 1 63 ? 7.609 0.442 -14.850 1.00 13.13 63 ILE B N 1
ATOM 2082 C CA . ILE B 1 63 ? 7.718 0.665 -13.411 1.00 12.75 63 ILE B CA 1
ATOM 2083 C C . ILE B 1 63 ? 6.339 0.948 -12.824 1.00 12.84 63 ILE B C 1
ATOM 2084 O O . ILE B 1 63 ? 5.561 1.711 -13.394 1.00 12.74 63 ILE B O 1
ATOM 2089 N N . ALA B 1 64 ? 6.043 0.323 -11.689 1.00 12.41 64 ALA B N 1
ATOM 2090 C CA . ALA B 1 64 ? 4.772 0.531 -11.015 1.00 12.00 64 ALA B CA 1
ATOM 2091 C C . ALA B 1 64 ? 5.053 0.922 -9.577 1.00 11.64 64 ALA B C 1
ATOM 2092 O O . ALA B 1 64 ? 5.725 0.189 -8.851 1.00 11.64 64 ALA B O 1
ATOM 2094 N N . ILE B 1 65 ? 4.556 2.088 -9.181 1.00 11.34 65 ILE B N 1
ATOM 2095 C CA . ILE B 1 65 ? 4.730 2.560 -7.816 1.00 11.27 65 ILE B CA 1
ATOM 2096 C C . ILE B 1 65 ? 3.338 2.819 -7.272 1.00 10.64 65 ILE B C 1
ATOM 2097 O O . ILE B 1 65 ? 2.647 3.738 -7.709 1.00 11.68 65 ILE B O 1
ATOM 2102 N N . HIS B 1 66 ? 2.930 1.973 -6.337 1.00 10.40 66 HIS B N 1
ATOM 2103 C CA . HIS B 1 66 ? 1.617 2.059 -5.716 1.00 10.70 66 HIS B CA 1
ATOM 2104 C C . HIS B 1 66 ? 1.751 2.827 -4.407 1.00 10.58 66 HIS B C 1
ATOM 2105 O O . HIS B 1 66 ? 2.620 2.526 -3.590 1.00 10.49 66 HIS B O 1
ATOM 2112 N N . VAL B 1 67 ? 0.888 3.824 -4.225 1.00 10.25 67 VAL B N 1
ATOM 2113 C CA . VAL B 1 67 ? 0.927 4.670 -3.042 1.00 10.54 67 VAL B CA 1
ATOM 2114 C C . VAL B 1 67 ? -0.324 4.531 -2.188 1.00 10.86 67 VAL B C 1
ATOM 2115 O O . VAL B 1 67 ? -1.434 4.368 -2.705 1.00 11.06 67 VAL B O 1
ATOM 2119 N N . GLY B 1 68 ? -0.138 4.597 -0.876 1.00 10.28 68 GLY B N 1
ATOM 2120 C CA . GLY B 1 68 ? -1.265 4.475 0.026 1.00 10.73 68 GLY B CA 1
ATOM 2121 C C . GLY B 1 68 ? -1.080 5.308 1.277 1.00 11.36 68 GLY B C 1
ATOM 2122 O O . GLY B 1 68 ? 0.030 5.741 1.598 1.00 11.26 68 GLY B O 1
ATOM 2123 N N . LEU B 1 69 ? -2.183 5.532 1.980 1.00 11.54 69 LEU B N 1
ATOM 2124 C CA . LEU B 1 69 ? -2.184 6.298 3.219 1.00 12.49 69 LEU B CA 1
ATOM 2125 C C . LEU B 1 69 ? -1.914 5.319 4.367 1.00 12.02 69 LEU B C 1
ATOM 2126 O O . LEU B 1 69 ? -2.490 4.237 4.398 1.00 12.84 69 LEU B O 1
ATOM 2131 N N . ALA B 1 70 ? -1.039 5.694 5.297 1.00 12.02 70 ALA B N 1
ATOM 2132 C CA . ALA B 1 70 ? -0.732 4.852 6.451 1.00 11.97 70 ALA B CA 1
ATOM 2133 C C . ALA B 1 70 ? -0.983 5.676 7.714 1.00 12.09 70 ALA B C 1
ATOM 2134 O O . ALA B 1 70 ? -0.070 6.303 8.252 1.00 11.68 70 ALA B O 1
ATOM 2136 N N . PRO B 1 71 ? -2.234 5.690 8.197 1.00 12.42 71 PRO B N 1
ATOM 2137 C CA . PRO B 1 71 ? -2.590 6.451 9.400 1.00 12.67 71 PRO B CA 1
ATOM 2138 C C . PRO B 1 71 ? -1.664 6.146 10.573 1.00 12.66 71 PRO B C 1
ATOM 2139 O O . PRO B 1 71 ? -1.442 4.986 10.909 1.00 12.77 71 PRO B O 1
ATOM 2143 N N . GLY B 1 72 ? -1.115 7.187 11.188 1.00 12.86 72 GLY B N 1
ATOM 2144 C CA . GLY B 1 72 ? -0.244 6.970 12.326 1.00 13.49 72 GLY B CA 1
ATOM 2145 C C . GLY B 1 72 ? 1.243 6.999 12.036 1.00 14.28 72 GLY B C 1
ATOM 2146 O O . GLY B 1 72 ? 2.038 7.286 12.929 1.00 13.76 72 GLY B O 1
ATOM 2147 N N . ARG B 1 73 ? 1.646 6.684 10.809 1.00 14.28 73 ARG B N 1
ATOM 2148 C CA . ARG B 1 73 ? 3.071 6.728 10.506 1.00 14.22 73 ARG B CA 1
ATOM 2149 C C . ARG B 1 73 ? 3.538 8.175 10.397 1.00 13.48 73 ARG B C 1
ATOM 2150 O O . ARG B 1 73 ? 2.814 9.033 9.898 1.00 13.19 73 ARG B O 1
ATOM 2158 N N . SER B 1 74 ? 4.744 8.429 10.899 1.00 13.05 74 SER B N 1
ATOM 2159 C CA . SER B 1 74 ? 5.328 9.772 10.968 1.00 12.52 74 SER B CA 1
ATOM 2160 C C . SER B 1 74 ? 6.225 10.205 9.822 1.00 12.01 74 SER B C 1
ATOM 2161 O O . SER B 1 74 ? 6.624 11.364 9.755 1.00 12.16 74 SER B O 1
ATOM 2164 N N . ALA B 1 75 ? 6.556 9.284 8.928 1.00 11.76 75 ALA B N 1
ATOM 2165 C CA . ALA B 1 75 ? 7.417 9.626 7.813 1.00 11.06 75 ALA B CA 1
ATOM 2166 C C . ALA B 1 75 ? 7.072 8.772 6.606 1.00 10.87 75 ALA B C 1
ATOM 2167 O O . ALA B 1 75 ? 6.274 7.836 6.702 1.00 10.21 75 ALA B O 1
ATOM 2169 N N . ILE B 1 76 ? 7.671 9.106 5.470 1.00 9.96 76 ILE B N 1
ATOM 2170 C CA . ILE B 1 76 ? 7.454 8.336 4.253 1.00 10.14 76 ILE B CA 1
ATOM 2171 C C . ILE B 1 76 ? 8.008 6.940 4.511 1.00 10.54 76 ILE B C 1
ATOM 2172 O O . ILE B 1 76 ? 9.089 6.797 5.091 1.00 10.73 76 ILE B O 1
ATOM 2177 N N . SER B 1 77 ? 7.277 5.907 4.104 1.00 10.49 77 SER B N 1
ATOM 2178 C CA . SER B 1 77 ? 7.775 4.556 4.299 1.00 10.81 77 SER B CA 1
ATOM 2179 C C . SER B 1 77 ? 7.731 3.782 2.990 1.00 11.04 77 SER B C 1
ATOM 2180 O O . SER B 1 77 ? 6.739 3.812 2.261 1.00 11.19 77 SER B O 1
ATOM 2183 N N . ILE B 1 78 ? 8.837 3.111 2.694 1.00 10.72 78 ILE B N 1
ATOM 2184 C CA . ILE B 1 78 ? 8.981 2.317 1.484 1.00 10.76 78 ILE B CA 1
ATOM 2185 C C . ILE B 1 78 ? 8.876 0.843 1.878 1.00 10.21 78 ILE B C 1
ATOM 2186 O O . ILE B 1 78 ? 9.680 0.348 2.674 1.00 9.80 78 ILE B O 1
ATOM 2191 N N . GLU B 1 79 ? 7.874 0.157 1.327 1.00 9.84 79 GLU B N 1
ATOM 2192 C CA . GLU B 1 79 ? 7.620 -1.243 1.655 1.00 9.55 79 GLU B CA 1
ATOM 2193 C C . GLU B 1 79 ? 8.630 -2.213 1.063 1.00 9.60 79 GLU B C 1
ATOM 2194 O O . GLU B 1 79 ? 8.888 -2.221 -0.144 1.00 9.03 79 GLU B O 1
ATOM 2200 N N . ARG B 1 80 ? 9.191 -3.041 1.932 1.00 9.89 80 ARG B N 1
ATOM 2201 C CA . ARG B 1 80 ? 10.180 -4.027 1.533 1.00 11.59 80 ARG B CA 1
ATOM 2202 C C . ARG B 1 80 ? 9.562 -5.311 1.009 1.00 11.33 80 ARG B C 1
ATOM 2203 O O . ARG B 1 80 ? 10.088 -5.926 0.065 1.00 10.48 80 ARG B O 1
ATOM 2211 N N . ILE B 1 81 ? 8.427 -5.693 1.585 1.00 11.05 81 ILE B N 1
ATOM 2212 C CA . ILE B 1 81 ? 7.808 -6.953 1.223 1.00 11.96 81 ILE B CA 1
ATOM 2213 C C . ILE B 1 81 ? 6.276 -6.982 1.172 1.00 11.58 81 ILE B C 1
ATOM 2214 O O . ILE B 1 81 ? 5.597 -6.331 1.964 1.00 11.45 81 ILE B O 1
ATOM 2219 N N . ALA B 1 82 ? 5.756 -7.757 0.222 1.00 11.91 82 ALA B N 1
ATOM 2220 C CA . ALA B 1 82 ? 4.320 -7.947 0.032 1.00 11.94 82 ALA B CA 1
ATOM 2221 C C . ALA B 1 82 ? 4.031 -9.391 0.451 1.00 12.05 82 ALA B C 1
ATOM 2222 O O . ALA B 1 82 ? 4.733 -10.319 0.038 1.00 12.31 82 ALA B O 1
ATOM 2224 N N . VAL B 1 83 ? 2.998 -9.582 1.262 1.00 12.56 83 VAL B N 1
ATOM 2225 C CA . VAL B 1 83 ? 2.661 -10.908 1.768 1.00 13.37 83 VAL B CA 1
ATOM 2226 C C . VAL B 1 83 ? 1.367 -11.474 1.195 1.00 13.29 83 VAL B C 1
ATOM 2227 O O . VAL B 1 83 ? 0.372 -10.766 1.062 1.00 13.40 83 VAL B O 1
ATOM 2231 N N . ASN B 1 84 ? 1.387 -12.765 0.874 1.00 13.64 84 ASN B N 1
ATOM 2232 C CA . ASN B 1 84 ? 0.231 -13.431 0.287 1.00 13.59 84 ASN B CA 1
ATOM 2233 C C . ASN B 1 84 ? -0.839 -13.740 1.328 1.00 13.73 84 ASN B C 1
ATOM 2234 O O . ASN B 1 84 ? -1.112 -14.899 1.626 1.00 13.90 84 ASN B O 1
ATOM 2239 N N . ALA B 1 85 ? -1.447 -12.699 1.882 1.00 13.71 85 ALA B N 1
ATOM 2240 C CA . ALA B 1 85 ? -2.487 -12.893 2.876 1.00 14.14 85 ALA B CA 1
ATOM 2241 C C . ALA B 1 85 ? -3.368 -11.670 3.048 1.00 14.61 85 ALA B C 1
ATOM 2242 O O . ALA B 1 85 ? -2.940 -10.535 2.832 1.00 14.43 85 ALA B O 1
ATOM 2244 N N . ILE B 1 86 ? -4.613 -11.921 3.430 1.00 14.81 86 ILE B N 1
ATOM 2245 C CA . ILE B 1 86 ? -5.576 -10.866 3.679 1.00 15.48 86 ILE B CA 1
ATOM 2246 C C . ILE B 1 86 ? -6.134 -11.087 5.081 1.00 15.95 86 ILE B C 1
ATOM 2247 O O . ILE B 1 86 ? -6.628 -12.166 5.405 1.00 15.34 86 ILE B O 1
ATOM 2252 N N . ASP B 1 87 ? -6.028 -10.065 5.919 1.00 16.77 87 ASP B N 1
ATOM 2253 C CA . ASP B 1 87 ? -6.545 -10.135 7.278 1.00 17.90 87 ASP B CA 1
ATOM 2254 C C . ASP B 1 87 ? -6.844 -8.696 7.643 1.00 17.87 87 ASP B C 1
ATOM 2255 O O . ASP B 1 87 ? -6.054 -8.026 8.305 1.00 17.21 87 ASP B O 1
ATOM 2260 N N . ALA B 1 88 ? -7.998 -8.226 7.187 1.00 18.38 88 ALA B N 1
ATOM 2261 C CA . ALA B 1 88 ? -8.424 -6.853 7.408 1.00 19.56 88 ALA B CA 1
ATOM 2262 C C . ALA B 1 88 ? -8.815 -6.538 8.845 1.00 20.63 88 ALA B C 1
ATOM 2263 O O . ALA B 1 88 ? -9.626 -7.244 9.445 1.00 21.03 88 ALA B O 1
ATOM 2265 N N . ARG B 1 89 ? -8.238 -5.465 9.384 1.00 21.69 89 ARG B N 1
ATOM 2266 C CA . ARG B 1 89 ? -8.536 -5.031 10.746 1.00 23.44 89 ARG B CA 1
ATOM 2267 C C . ARG B 1 89 ? -9.872 -4.297 10.695 1.00 23.18 89 ARG B C 1
ATOM 2268 O O . ARG B 1 89 ? -10.595 -4.222 11.686 1.00 23.61 89 ARG B O 1
ATOM 2276 N N . ILE B 1 90 ? -10.180 -3.744 9.525 1.00 22.61 90 ILE B N 1
ATOM 2277 C CA . ILE B 1 90 ? -11.433 -3.034 9.290 1.00 22.48 90 ILE B CA 1
ATOM 2278 C C . ILE B 1 90 ? -11.963 -3.504 7.937 1.00 22.20 90 ILE B C 1
ATOM 2279 O O . ILE B 1 90 ? -11.203 -4.007 7.110 1.00 22.22 90 ILE B O 1
ATOM 2284 N N . PRO B 1 91 ? -13.273 -3.355 7.692 1.00 21.64 91 PRO B N 1
ATOM 2285 C CA . PRO B 1 91 ? -13.793 -3.804 6.397 1.00 21.24 91 PRO B CA 1
ATOM 2286 C C . PRO B 1 91 ? -13.407 -2.844 5.274 1.00 20.47 91 PRO B C 1
ATOM 2287 O O . PRO B 1 91 ? -13.010 -1.703 5.530 1.00 20.01 91 PRO B O 1
ATOM 2291 N N . ASP B 1 92 ? -13.505 -3.304 4.032 1.00 19.97 92 ASP B N 1
ATOM 2292 C CA . ASP B 1 92 ? -13.176 -2.435 2.913 1.00 19.68 92 ASP B CA 1
ATOM 2293 C C . ASP B 1 92 ? -14.369 -1.512 2.683 1.00 19.92 92 ASP B C 1
ATOM 2294 O O . ASP B 1 92 ? -15.343 -1.556 3.437 1.00 19.26 92 ASP B O 1
ATOM 2299 N N . ASN B 1 93 ? -14.301 -0.677 1.651 1.00 19.73 93 ASN B N 1
ATOM 2300 C CA . ASN B 1 93 ? -15.377 0.261 1.376 1.00 20.76 93 ASN B CA 1
ATOM 2301 C C . ASN B 1 93 ? -16.741 -0.346 1.051 1.00 22.02 93 ASN B C 1
ATOM 2302 O O . ASN B 1 93 ? -17.731 0.381 0.965 1.00 22.04 93 ASN B O 1
ATOM 2307 N N . GLU B 1 94 ? -16.806 -1.660 0.862 1.00 22.94 94 GLU B N 1
ATOM 2308 C CA . GLU B 1 94 ? -18.091 -2.292 0.582 1.00 24.28 94 GLU B CA 1
ATOM 2309 C C . GLU B 1 94 ? -18.505 -3.192 1.743 1.00 24.72 94 GLU B C 1
ATOM 2310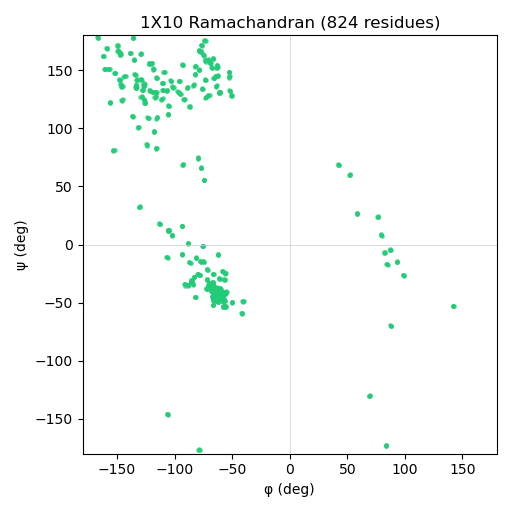 O O . GLU B 1 94 ? -19.360 -4.063 1.594 1.00 25.25 94 GLU B O 1
ATOM 2316 N N . GLY B 1 95 ? -17.884 -2.973 2.898 1.00 25.18 95 GLY B N 1
ATOM 2317 C CA . GLY B 1 95 ? -18.205 -3.749 4.085 1.00 25.93 95 GLY B CA 1
ATOM 2318 C C . GLY B 1 95 ? -17.593 -5.133 4.188 1.00 26.35 95 GLY B C 1
ATOM 2319 O O . GLY B 1 95 ? -17.942 -5.891 5.093 1.00 26.50 95 GLY B O 1
ATOM 2320 N N . LYS B 1 96 ? -16.684 -5.470 3.279 1.00 26.45 96 LYS B N 1
ATOM 2321 C CA . LYS B 1 96 ? -16.049 -6.783 3.308 1.00 26.91 96 LYS B CA 1
ATOM 2322 C C . LYS B 1 96 ? -14.817 -6.806 4.209 1.00 27.20 96 LYS B C 1
ATOM 2323 O O . LYS B 1 96 ? -13.853 -6.080 3.977 1.00 27.06 96 LYS B O 1
ATOM 2329 N N . LYS B 1 97 ? -14.864 -7.642 5.241 1.00 27.57 97 LYS B N 1
ATOM 2330 C CA . LYS B 1 97 ? -13.758 -7.778 6.183 1.00 28.22 97 LYS B CA 1
ATOM 2331 C C . LYS B 1 97 ? -13.209 -9.195 6.075 1.00 28.08 97 LYS B C 1
ATOM 2332 O O . LYS B 1 97 ? -13.565 -10.069 6.862 1.00 28.56 97 LYS B O 1
ATOM 2338 N N . ILE B 1 98 ? -12.344 -9.411 5.089 1.00 28.20 98 ILE B N 1
ATOM 2339 C CA . ILE B 1 98 ? -11.749 -10.722 4.847 1.00 28.47 98 ILE B CA 1
ATOM 2340 C C . ILE B 1 98 ? -10.659 -11.058 5.859 1.00 28.73 98 ILE B C 1
ATOM 2341 O O . ILE B 1 98 ? -9.792 -10.233 6.146 1.00 28.26 98 ILE B O 1
ATOM 2346 N N . GLU B 1 99 ? -10.707 -12.277 6.393 1.00 29.42 99 GLU B N 1
ATOM 2347 C CA . GLU B 1 99 ? -9.729 -12.723 7.380 1.00 30.11 99 GLU B CA 1
ATOM 2348 C C . GLU B 1 99 ? -9.097 -14.065 7.020 1.00 29.97 99 GLU B C 1
ATOM 2349 O O . GLU B 1 99 ? -9.765 -14.953 6.491 1.00 30.32 99 GLU B O 1
ATOM 2355 N N . ASP B 1 100 ? -7.804 -14.194 7.309 1.00 29.90 100 ASP B N 1
ATOM 2356 C CA . ASP B 1 100 ? -7.042 -15.412 7.047 1.00 30.21 100 ASP B CA 1
ATOM 2357 C C . ASP B 1 100 ? -7.360 -16.052 5.707 1.00 29.47 100 ASP B C 1
ATOM 2358 O O . ASP B 1 100 ? -7.931 -17.142 5.634 1.00 29.89 100 ASP B O 1
ATOM 2363 N N . GLU B 1 101 ? -6.959 -15.375 4.644 1.00 28.17 101 GLU B N 1
ATOM 2364 C CA . GLU B 1 101 ? -7.210 -15.860 3.304 1.00 26.81 101 GLU B CA 1
ATOM 2365 C C . GLU B 1 101 ? -6.052 -15.428 2.414 1.00 25.18 101 GLU B C 1
ATOM 2366 O O . GLU B 1 101 ? -5.563 -14.311 2.531 1.00 24.69 101 GLU B O 1
ATOM 2372 N N . PRO B 1 102 ? -5.578 -16.320 1.532 1.00 23.84 102 PRO B N 1
ATOM 2373 C CA . PRO B 1 102 ? -4.468 -15.935 0.656 1.00 22.40 102 PRO B CA 1
ATOM 2374 C C . PRO B 1 102 ? -4.973 -14.977 -0.414 1.00 21.43 102 PRO B C 1
ATOM 2375 O O . PRO B 1 102 ? -6.174 -14.920 -0.683 1.00 20.97 102 PRO B O 1
ATOM 2379 N N . ILE B 1 103 ? -4.064 -14.203 -1.000 1.00 20.02 103 ILE B N 1
ATOM 2380 C CA . ILE B 1 103 ? -4.438 -13.276 -2.062 1.00 19.05 103 ILE B CA 1
ATOM 2381 C C . ILE B 1 103 ? -4.491 -14.103 -3.338 1.00 18.77 103 ILE B C 1
ATOM 2382 O O . ILE B 1 103 ? -5.424 -13.986 -4.129 1.00 19.01 103 ILE B O 1
ATOM 2387 N N . VAL B 1 104 ? -3.475 -14.937 -3.529 1.00 18.56 104 VAL B N 1
ATOM 2388 C CA . VAL B 1 104 ? -3.407 -15.814 -4.691 1.00 18.76 104 VAL B CA 1
ATOM 2389 C C . VAL B 1 104 ? -3.070 -17.221 -4.207 1.00 18.90 104 VAL B C 1
ATOM 2390 O O . VAL B 1 104 ? -1.922 -17.526 -3.883 1.00 17.90 104 VAL B O 1
ATOM 2394 N N . PRO B 1 105 ? -4.084 -18.097 -4.126 1.00 19.36 105 PRO B N 1
ATOM 2395 C CA . PRO B 1 105 ? -3.841 -19.470 -3.672 1.00 19.55 105 PRO B CA 1
ATOM 2396 C C . PRO B 1 105 ? -2.728 -20.154 -4.462 1.00 19.67 105 PRO B C 1
ATOM 2397 O O . PRO B 1 105 ? -2.687 -20.082 -5.691 1.00 20.10 105 PRO B O 1
ATOM 2401 N N . GLY B 1 106 ? -1.816 -20.803 -3.744 1.00 19.28 106 GLY B N 1
ATOM 2402 C CA . GLY B 1 106 ? -0.722 -21.496 -4.396 1.00 19.20 106 GLY B CA 1
ATOM 2403 C C . GLY B 1 106 ? 0.478 -20.648 -4.764 1.00 18.69 106 GLY B C 1
ATOM 2404 O O . GLY B 1 106 ? 1.548 -21.192 -5.027 1.00 19.69 106 GLY B O 1
ATOM 2405 N N . ALA B 1 107 ? 0.316 -19.328 -4.782 1.00 18.21 107 ALA B N 1
ATOM 2406 C CA . ALA B 1 107 ? 1.415 -18.431 -5.134 1.00 16.89 107 ALA B CA 1
ATOM 2407 C C . ALA B 1 107 ? 2.384 -18.271 -3.960 1.00 16.57 107 ALA B C 1
ATOM 2408 O O . ALA B 1 107 ? 2.059 -18.632 -2.829 1.00 17.39 107 ALA B O 1
ATOM 2410 N N . PRO B 1 108 ? 3.586 -17.724 -4.212 1.00 15.44 108 PRO B N 1
ATOM 2411 C CA . PRO B 1 108 ? 4.583 -17.535 -3.150 1.00 15.22 108 PRO B CA 1
ATOM 2412 C C . PRO B 1 108 ? 4.056 -16.785 -1.934 1.00 14.40 108 PRO B C 1
ATOM 2413 O O . PRO B 1 108 ? 3.245 -15.871 -2.055 1.00 14.19 108 PRO B O 1
ATOM 2417 N N . THR B 1 109 ? 4.525 -17.192 -0.762 1.00 13.94 109 THR B N 1
ATOM 2418 C CA . THR B 1 109 ? 4.125 -16.573 0.494 1.00 13.72 109 THR B CA 1
ATOM 2419 C C . THR B 1 109 ? 4.407 -15.073 0.492 1.00 13.14 109 THR B C 1
ATOM 2420 O O . THR B 1 109 ? 3.707 -14.294 1.143 1.00 12.84 109 THR B O 1
ATOM 2424 N N . ALA B 1 110 ? 5.435 -14.664 -0.242 1.00 13.31 110 ALA B N 1
ATOM 2425 C CA . ALA B 1 110 ? 5.772 -13.248 -0.309 1.00 13.07 110 ALA B CA 1
ATOM 2426 C C . ALA B 1 110 ? 6.670 -12.889 -1.484 1.00 12.86 110 ALA B C 1
ATOM 2427 O O . ALA B 1 110 ? 7.301 -13.755 -2.094 1.00 12.98 110 ALA B O 1
ATOM 2429 N N . TYR B 1 111 ? 6.706 -11.596 -1.793 1.00 12.63 111 TYR B N 1
ATOM 2430 C CA . TYR B 1 111 ? 7.541 -11.051 -2.857 1.00 12.42 111 TYR B CA 1
ATOM 2431 C C . TYR B 1 111 ? 8.240 -9.813 -2.314 1.00 12.23 111 TYR B C 1
ATOM 2432 O O . TYR B 1 111 ? 7.620 -8.984 -1.650 1.00 11.05 111 TYR B O 1
ATOM 2441 N N . PHE B 1 112 ? 9.529 -9.686 -2.602 1.00 12.36 112 PHE B N 1
ATOM 2442 C CA . PHE B 1 112 ? 10.271 -8.505 -2.186 1.00 12.20 112 PHE B CA 1
ATOM 2443 C C . PHE B 1 112 ? 9.987 -7.431 -3.231 1.00 12.11 112 PHE B C 1
ATOM 2444 O O . PHE B 1 112 ? 9.806 -7.746 -4.411 1.00 11.78 112 PHE B O 1
ATOM 2452 N N . SER B 1 113 ? 9.933 -6.173 -2.802 1.00 11.56 113 SER B N 1
ATOM 2453 C CA . SER B 1 113 ? 9.720 -5.070 -3.728 1.00 11.71 113 SER B CA 1
ATOM 2454 C C . SER B 1 113 ? 10.918 -5.066 -4.678 1.00 11.33 113 SER B C 1
ATOM 2455 O O . SER B 1 113 ? 12.037 -5.390 -4.277 1.00 10.99 113 SER B O 1
ATOM 2458 N N . THR B 1 114 ? 10.689 -4.715 -5.937 1.00 11.45 114 THR B N 1
ATOM 2459 C CA . THR B 1 114 ? 11.784 -4.668 -6.889 1.00 11.67 114 THR B CA 1
ATOM 2460 C C . THR B 1 114 ? 12.198 -3.230 -7.188 1.00 12.04 114 THR B C 1
ATOM 2461 O O . THR B 1 114 ? 12.938 -2.962 -8.134 1.00 11.78 114 THR B O 1
ATOM 2465 N N . LEU B 1 115 ? 11.709 -2.300 -6.379 1.00 12.05 115 LEU B N 1
ATOM 2466 C CA . LEU B 1 115 ? 12.096 -0.907 -6.532 1.00 12.33 115 LEU B CA 1
ATOM 2467 C C . LEU B 1 115 ? 13.430 -0.817 -5.799 1.00 12.66 115 LEU B C 1
ATOM 2468 O O . LEU B 1 115 ? 13.706 -1.616 -4.904 1.00 12.59 115 LEU B O 1
ATOM 2473 N N . PRO B 1 116 ? 14.290 0.129 -6.187 1.00 12.84 116 PRO B N 1
ATOM 2474 C CA . PRO B 1 116 ? 15.578 0.256 -5.499 1.00 13.02 116 PRO B CA 1
ATOM 2475 C C . PRO B 1 116 ? 15.285 1.017 -4.202 1.00 13.39 116 PRO B C 1
ATOM 2476 O O . PRO B 1 116 ? 15.610 2.198 -4.070 1.00 13.36 116 PRO B O 1
ATOM 2480 N N . ILE B 1 117 ? 14.666 0.325 -3.247 1.00 13.54 117 ILE B N 1
ATOM 2481 C CA . ILE B 1 117 ? 14.263 0.949 -1.994 1.00 13.77 117 ILE B CA 1
ATOM 2482 C C . ILE B 1 117 ? 15.343 1.665 -1.186 1.00 14.14 117 ILE B C 1
ATOM 2483 O O . ILE B 1 117 ? 15.088 2.743 -0.654 1.00 14.02 117 ILE B O 1
ATOM 2488 N N . LYS B 1 118 ? 16.539 1.092 -1.087 1.00 14.54 118 LYS B N 1
ATOM 2489 C CA . LYS B 1 118 ? 17.594 1.758 -0.331 1.00 15.47 118 LYS B CA 1
ATOM 2490 C C . LYS B 1 118 ? 18.045 3.051 -1.017 1.00 15.36 118 LYS B C 1
ATOM 2491 O O . LYS B 1 118 ? 18.281 4.063 -0.354 1.00 15.24 118 LYS B O 1
ATOM 2497 N N . LYS B 1 119 ? 18.158 3.027 -2.341 1.00 15.17 119 LYS B N 1
ATOM 2498 C CA . LYS B 1 119 ? 18.561 4.225 -3.074 1.00 15.29 119 LYS B CA 1
ATOM 2499 C C . LYS B 1 119 ? 17.488 5.313 -2.972 1.00 15.00 119 LYS B C 1
ATOM 2500 O O . LYS B 1 119 ? 17.795 6.506 -2.875 1.00 13.97 119 LYS B O 1
ATOM 2506 N N . ILE B 1 120 ? 16.227 4.899 -3.002 1.00 14.49 120 ILE B N 1
ATOM 2507 C CA . ILE B 1 120 ? 15.122 5.843 -2.883 1.00 14.03 120 ILE B CA 1
ATOM 2508 C C . ILE B 1 120 ? 15.178 6.506 -1.504 1.00 14.46 120 ILE B C 1
ATOM 2509 O O . ILE B 1 120 ? 15.091 7.726 -1.387 1.00 13.61 120 ILE B O 1
ATOM 2514 N N . MET B 1 121 ? 15.332 5.699 -0.458 1.00 14.90 121 MET B N 1
ATOM 2515 C CA . MET B 1 121 ? 15.406 6.231 0.897 1.00 15.85 121 MET B CA 1
ATOM 2516 C C . MET B 1 121 ? 16.566 7.221 1.025 1.00 15.87 121 MET B C 1
ATOM 2517 O O . MET B 1 121 ? 16.434 8.278 1.639 1.00 15.06 121 MET B O 1
ATOM 2522 N N . LYS B 1 122 ? 17.703 6.866 0.440 1.00 16.40 122 LYS B N 1
ATOM 2523 C CA . LYS B 1 122 ? 18.885 7.714 0.493 1.00 16.70 122 LYS B CA 1
ATOM 2524 C C . LYS B 1 122 ? 18.633 9.063 -0.183 1.00 16.16 122 LYS B C 1
ATOM 2525 O O . LYS B 1 122 ? 18.990 10.110 0.357 1.00 15.72 122 LYS B O 1
ATOM 2531 N N . LYS B 1 123 ? 18.017 9.042 -1.361 1.00 15.57 123 LYS B N 1
ATOM 2532 C CA . LYS B 1 123 ? 17.744 10.282 -2.080 1.00 15.50 123 LYS B CA 1
ATOM 2533 C C . LYS B 1 123 ? 16.737 11.151 -1.323 1.00 15.17 123 LYS B C 1
ATOM 2534 O O . LYS B 1 123 ? 16.883 12.373 -1.256 1.00 14.52 123 LYS B O 1
ATOM 2540 N N . LEU B 1 124 ? 15.711 10.524 -0.756 1.00 14.27 124 LEU B N 1
ATOM 2541 C CA . LEU B 1 124 ? 14.718 11.275 0.004 1.00 13.92 124 LEU B CA 1
ATOM 2542 C C . LEU B 1 124 ? 15.415 11.994 1.164 1.00 14.31 124 LEU B C 1
ATOM 2543 O O . LEU B 1 124 ? 15.154 13.170 1.422 1.00 13.76 124 LEU B O 1
ATOM 2548 N N . HIS B 1 125 ? 16.308 11.287 1.852 1.00 14.55 125 HIS B N 1
ATOM 2549 C CA . HIS B 1 125 ? 17.044 11.874 2.967 1.00 15.58 125 HIS B CA 1
ATOM 2550 C C . HIS B 1 125 ? 17.879 13.076 2.510 1.00 16.67 125 HIS B C 1
ATOM 2551 O O . HIS B 1 125 ? 17.981 14.085 3.217 1.00 15.97 125 HIS B O 1
ATOM 2558 N N . GLU B 1 126 ? 18.478 12.964 1.331 1.00 17.23 126 GLU B N 1
ATOM 2559 C CA . GLU B 1 126 ? 19.277 14.055 0.791 1.00 19.10 126 GLU B CA 1
ATOM 2560 C C . GLU B 1 126 ? 18.388 15.257 0.488 1.00 19.13 126 GLU B C 1
ATOM 2561 O O . GLU B 1 126 ? 18.852 16.397 0.490 1.00 19.34 126 GLU B O 1
ATOM 2567 N N . ARG B 1 127 ? 17.108 14.993 0.242 1.00 19.03 127 ARG B N 1
ATOM 2568 C CA . ARG B 1 127 ? 16.138 16.044 -0.054 1.00 19.28 127 ARG B CA 1
ATOM 2569 C C . ARG B 1 127 ? 15.519 16.577 1.240 1.00 18.44 127 ARG B C 1
ATOM 2570 O O . ARG B 1 127 ? 14.651 17.449 1.214 1.00 17.89 127 ARG B O 1
ATOM 2578 N N . GLY B 1 128 ? 15.966 16.045 2.373 1.00 17.42 128 GLY B N 1
ATOM 2579 C CA . GLY B 1 128 ? 15.428 16.476 3.651 1.00 16.21 128 GLY B CA 1
ATOM 2580 C C . GLY B 1 128 ? 14.047 15.900 3.929 1.00 15.26 128 GLY B C 1
ATOM 2581 O O . GLY B 1 128 ? 13.261 16.463 4.695 1.00 15.70 128 GLY B O 1
ATOM 2582 N N . ILE B 1 129 ? 13.741 14.775 3.300 1.00 14.28 129 ILE B N 1
ATOM 2583 C CA . ILE B 1 129 ? 12.452 14.123 3.489 1.00 13.41 129 ILE B CA 1
ATOM 2584 C C . ILE B 1 129 ? 12.600 12.874 4.363 1.00 13.43 129 ILE B C 1
ATOM 2585 O O . ILE B 1 129 ? 13.213 11.888 3.960 1.00 13.03 129 ILE B O 1
ATOM 2590 N N . PRO B 1 130 ? 12.049 12.904 5.583 1.00 13.24 130 PRO B N 1
ATOM 2591 C CA . PRO B 1 130 ? 12.174 11.715 6.432 1.00 12.96 130 PRO B CA 1
ATOM 2592 C C . PRO B 1 130 ? 11.507 10.503 5.785 1.00 12.45 130 PRO B C 1
ATOM 2593 O O . PRO B 1 130 ? 10.367 10.575 5.315 1.00 11.74 130 PRO B O 1
ATOM 2597 N N . ALA B 1 131 ? 12.238 9.396 5.747 1.00 12.30 131 ALA B N 1
ATOM 2598 C CA . ALA B 1 131 ? 11.739 8.172 5.135 1.00 12.35 131 ALA B CA 1
ATOM 2599 C C . ALA B 1 131 ? 12.474 6.967 5.705 1.00 11.96 131 ALA B C 1
ATOM 2600 O O . ALA B 1 131 ? 13.633 7.064 6.108 1.00 11.15 131 ALA B O 1
ATOM 2602 N N . TYR B 1 132 ? 11.797 5.828 5.739 1.00 11.78 132 TYR B N 1
ATOM 2603 C CA . TYR B 1 132 ? 12.408 4.608 6.241 1.00 11.72 132 TYR B CA 1
ATOM 2604 C C . TYR B 1 132 ? 11.816 3.406 5.512 1.00 12.02 132 TYR B C 1
ATOM 2605 O O . TYR B 1 132 ? 10.809 3.532 4.800 1.00 11.03 132 TYR B O 1
ATOM 2614 N N . ILE B 1 133 ? 12.461 2.253 5.661 1.00 11.54 133 ILE B N 1
ATOM 2615 C CA . ILE B 1 133 ? 11.982 1.036 5.014 1.00 12.34 133 ILE B CA 1
ATOM 2616 C C . ILE B 1 133 ? 11.031 0.310 5.963 1.00 12.07 133 ILE B C 1
ATOM 2617 O O . ILE B 1 133 ? 11.382 0.024 7.108 1.00 11.48 133 ILE B O 1
ATOM 2622 N N . SER B 1 134 ? 9.822 0.037 5.487 1.00 11.75 134 SER B N 1
ATOM 2623 C CA . SER B 1 134 ? 8.825 -0.678 6.280 1.00 11.02 134 SER B CA 1
ATOM 2624 C C . SER B 1 134 ? 8.896 -2.153 5.905 1.00 11.58 134 SER B C 1
ATOM 2625 O O . SER B 1 134 ? 9.062 -2.492 4.731 1.00 11.09 134 SER B O 1
ATOM 2628 N N . ASN B 1 135 ? 8.765 -3.028 6.897 1.00 10.97 135 ASN B N 1
ATOM 2629 C CA . ASN B 1 135 ? 8.829 -4.461 6.657 1.00 11.26 135 ASN B CA 1
ATOM 2630 C C . ASN B 1 135 ? 7.460 -5.144 6.643 1.00 11.07 135 ASN B C 1
ATOM 2631 O O . ASN B 1 135 ? 7.368 -6.367 6.597 1.00 11.13 135 ASN B O 1
ATOM 2636 N N . SER B 1 136 ? 6.405 -4.340 6.687 1.00 11.01 136 SER B N 1
ATOM 2637 C CA . SER B 1 136 ? 5.038 -4.846 6.608 1.00 10.98 136 SER B CA 1
ATOM 2638 C C . SER B 1 136 ? 4.138 -3.731 6.100 1.00 10.74 136 SER B C 1
ATOM 2639 O O . SER B 1 136 ? 4.061 -2.657 6.707 1.00 10.43 136 SER B O 1
ATOM 2642 N N . ALA B 1 137 ? 3.454 -3.984 4.989 1.00 10.27 137 ALA B N 1
ATOM 2643 C CA . ALA B 1 137 ? 2.550 -2.989 4.415 1.00 10.74 137 ALA B CA 1
ATOM 2644 C C . ALA B 1 137 ? 1.140 -3.242 4.934 1.00 10.96 137 ALA B C 1
ATOM 2645 O O . ALA B 1 137 ? 0.161 -2.718 4.389 1.00 11.32 137 ALA B O 1
ATOM 2647 N N . GLY B 1 138 ? 1.047 -4.031 6.002 1.00 10.59 138 GLY B N 1
ATOM 2648 C CA . GLY B 1 138 ? -0.245 -4.372 6.568 1.00 11.48 138 GLY B CA 1
ATOM 2649 C C . GLY B 1 138 ? -0.807 -5.542 5.782 1.00 12.55 138 GLY B C 1
ATOM 2650 O O . GLY B 1 138 ? -0.105 -6.102 4.934 1.00 12.07 138 GLY B O 1
ATOM 2651 N N . LEU B 1 139 ? -2.058 -5.916 6.053 1.00 12.39 139 LEU B N 1
ATOM 2652 C CA . LEU B 1 139 ? -2.701 -7.031 5.349 1.00 13.40 139 LEU B CA 1
ATOM 2653 C C . LEU B 1 139 ? -4.069 -6.587 4.857 1.00 13.71 139 LEU B C 1
ATOM 2654 O O . LEU B 1 139 ? -5.015 -7.387 4.785 1.00 14.96 139 LEU B O 1
ATOM 2659 N N . TYR B 1 140 ? -4.158 -5.300 4.523 1.00 13.18 140 TYR B N 1
ATOM 2660 C CA . TYR B 1 140 ? -5.385 -4.677 4.036 1.00 12.62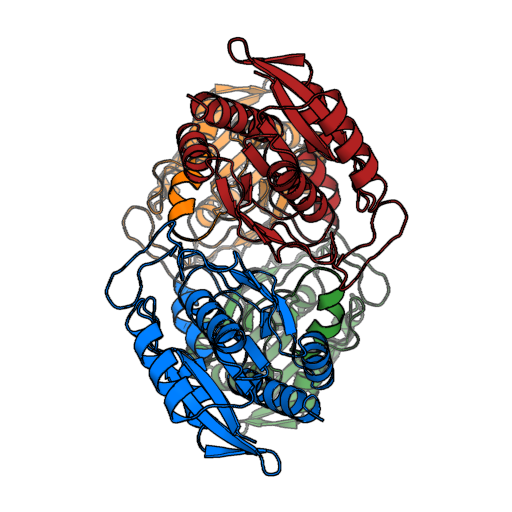 140 TYR B CA 1
ATOM 2661 C C . TYR B 1 140 ? -5.223 -4.434 2.528 1.00 12.40 140 TYR B C 1
ATOM 2662 O O . TYR B 1 140 ? -4.565 -5.217 1.844 1.00 12.04 140 TYR B O 1
ATOM 2671 N N . LEU B 1 141 ? -5.790 -3.355 2.000 1.00 12.04 141 LEU B N 1
ATOM 2672 C CA . LEU B 1 141 ? -5.689 -3.118 0.564 1.00 12.50 141 LEU B CA 1
ATOM 2673 C C . LEU B 1 141 ? -4.330 -2.695 0.004 1.00 12.19 141 LEU B C 1
ATOM 2674 O O . LEU B 1 141 ? -4.017 -3.011 -1.140 1.00 11.20 141 LEU B O 1
ATOM 2679 N N . SER B 1 142 ? -3.519 -1.995 0.788 1.00 11.49 142 SER B N 1
ATOM 2680 C CA . SER B 1 142 ? -2.204 -1.588 0.294 1.00 10.83 142 SER B CA 1
ATOM 2681 C C . SER B 1 142 ? -1.366 -2.828 -0.025 1.00 10.85 142 SER B C 1
ATOM 2682 O O . SER B 1 142 ? -0.791 -2.936 -1.112 1.00 10.84 142 SER B O 1
ATOM 2685 N N . ASN B 1 143 ? -1.309 -3.765 0.919 1.00 10.12 143 ASN B N 1
ATOM 2686 C CA . ASN B 1 143 ? -0.547 -4.996 0.739 1.00 10.22 143 ASN B CA 1
ATOM 2687 C C . ASN B 1 143 ? -1.151 -5.827 -0.397 1.00 10.79 143 ASN B C 1
ATOM 2688 O O . ASN B 1 143 ? -0.436 -6.456 -1.179 1.00 10.34 143 ASN B O 1
ATOM 2693 N N . TYR B 1 144 ? -2.477 -5.822 -0.469 1.00 10.55 144 TYR B N 1
ATOM 2694 C CA . TYR B 1 144 ? -3.225 -6.548 -1.498 1.00 10.99 144 TYR B CA 1
ATOM 2695 C C . TYR B 1 144 ? -2.748 -6.117 -2.893 1.00 10.80 144 TYR B C 1
ATOM 2696 O O . TYR B 1 144 ? -2.377 -6.947 -3.721 1.00 10.64 144 TYR B O 1
ATOM 2705 N N . VAL B 1 145 ? -2.752 -4.815 -3.151 1.00 11.09 145 VAL B N 1
ATOM 2706 C CA . VAL B 1 145 ? -2.307 -4.330 -4.449 1.00 11.43 145 VAL B CA 1
ATOM 2707 C C . VAL B 1 145 ? -0.804 -4.519 -4.643 1.00 11.08 145 VAL B C 1
ATOM 2708 O O . VAL B 1 145 ? -0.353 -4.839 -5.743 1.00 10.30 145 VAL B O 1
ATOM 2712 N N . MET B 1 146 ? -0.029 -4.339 -3.577 1.00 10.97 146 MET B N 1
ATOM 2713 C CA . MET B 1 146 ? 1.418 -4.502 -3.678 1.00 11.21 146 MET B CA 1
ATOM 2714 C C . MET B 1 146 ? 1.761 -5.924 -4.107 1.00 11.79 146 MET B C 1
ATOM 2715 O O . MET B 1 146 ? 2.612 -6.139 -4.977 1.00 11.96 146 MET B O 1
ATOM 2720 N N . TYR B 1 147 ? 1.085 -6.897 -3.504 1.00 11.94 147 TYR B N 1
ATOM 2721 C CA . TYR B 1 147 ? 1.330 -8.294 -3.823 1.00 11.85 147 TYR B CA 1
ATOM 2722 C C . TYR B 1 147 ? 0.912 -8.633 -5.252 1.00 11.55 147 TYR B C 1
ATOM 2723 O O . TYR B 1 147 ? 1.665 -9.269 -5.992 1.00 11.92 147 TYR B O 1
ATOM 2732 N N . LEU B 1 148 ? -0.291 -8.215 -5.632 1.00 11.98 148 LEU B N 1
ATOM 2733 C CA . LEU B 1 148 ? -0.804 -8.490 -6.968 1.00 12.05 148 LEU B CA 1
ATOM 2734 C C . LEU B 1 148 ? 0.090 -7.885 -8.042 1.00 12.09 148 LEU B C 1
ATOM 2735 O O . LEU B 1 148 ? 0.315 -8.497 -9.083 1.00 12.16 148 LEU B O 1
ATOM 2740 N N . SER B 1 149 ? 0.613 -6.691 -7.781 1.00 11.96 149 SER B N 1
ATOM 2741 C CA . SER B 1 149 ? 1.487 -6.035 -8.748 1.00 11.86 149 SER B CA 1
ATOM 2742 C C . SER B 1 149 ? 2.777 -6.830 -8.912 1.00 12.30 149 SER B C 1
ATOM 2743 O O . SER B 1 149 ? 3.220 -7.091 -10.040 1.00 12.85 149 SER B O 1
ATOM 2746 N N . LEU B 1 150 ? 3.379 -7.229 -7.794 1.00 11.81 150 LEU B N 1
ATOM 2747 C CA . LEU B 1 150 ? 4.618 -7.999 -7.840 1.00 12.20 150 LEU B CA 1
ATOM 2748 C C . LEU B 1 150 ? 4.401 -9.389 -8.443 1.00 12.58 150 LEU B C 1
ATOM 2749 O O . LEU B 1 150 ? 5.282 -9.928 -9.122 1.00 12.42 150 LEU B O 1
ATOM 2754 N N . HIS B 1 151 ? 3.229 -9.967 -8.199 1.00 12.74 151 HIS B N 1
ATOM 2755 C CA . HIS B 1 151 ? 2.902 -11.281 -8.743 1.00 13.72 151 HIS B CA 1
ATOM 2756 C C . HIS B 1 151 ? 2.754 -11.156 -10.259 1.00 14.14 151 HIS B C 1
ATOM 2757 O O . HIS B 1 151 ? 3.151 -12.050 -11.014 1.00 14.43 151 HIS B O 1
ATOM 2764 N N . HIS B 1 152 ? 2.175 -10.041 -10.689 1.00 14.68 152 HIS B N 1
ATOM 2765 C CA . HIS B 1 152 ? 1.966 -9.762 -12.104 1.00 15.49 152 HIS B CA 1
ATOM 2766 C C . HIS B 1 152 ? 3.323 -9.674 -12.790 1.00 16.13 152 HIS B C 1
ATOM 2767 O O . HIS B 1 152 ? 3.512 -10.187 -13.899 1.00 16.87 152 HIS B O 1
ATOM 2774 N N . SER B 1 153 ? 4.266 -9.019 -12.122 1.00 16.31 153 SER B N 1
ATOM 2775 C CA . SER B 1 153 ? 5.617 -8.866 -12.645 1.00 17.21 153 SER B CA 1
ATOM 2776 C C . SER B 1 153 ? 6.295 -10.233 -12.788 1.00 17.93 153 SER B C 1
ATOM 2777 O O . SER B 1 153 ? 6.892 -10.544 -13.824 1.00 17.87 153 SER B O 1
ATOM 2780 N N . ALA B 1 154 ? 6.191 -11.050 -11.743 1.00 17.43 154 ALA B N 1
ATOM 2781 C CA . ALA B 1 154 ? 6.806 -12.370 -11.743 1.00 18.88 154 ALA B CA 1
ATOM 2782 C C . ALA B 1 154 ? 6.167 -13.310 -12.760 1.00 19.33 154 ALA B C 1
ATOM 2783 O O . ALA B 1 154 ? 6.837 -14.167 -13.334 1.00 19.78 154 ALA B O 1
ATOM 2785 N N . THR B 1 155 ? 4.871 -13.133 -12.982 1.00 20.39 155 THR B N 1
ATOM 2786 C CA . THR B 1 155 ? 4.109 -13.969 -13.901 1.00 21.86 155 THR B CA 1
ATOM 2787 C C . THR B 1 155 ? 4.034 -13.486 -15.349 1.00 21.83 155 THR B C 1
ATOM 2788 O O . THR B 1 155 ? 4.030 -14.299 -16.275 1.00 21.99 155 THR B O 1
ATOM 2792 N N . LYS B 1 156 ? 3.973 -12.172 -15.541 1.00 22.19 156 LYS B N 1
ATOM 2793 C CA . LYS B 1 156 ? 3.854 -11.600 -16.876 1.00 22.36 156 LYS B CA 1
ATOM 2794 C C . LYS B 1 156 ? 5.112 -10.952 -17.444 1.00 22.02 156 LYS B C 1
ATOM 2795 O O . LYS B 1 156 ? 5.150 -10.620 -18.627 1.00 22.30 156 LYS B O 1
ATOM 2801 N N . GLY B 1 157 ? 6.130 -10.754 -16.615 1.00 21.70 157 GLY B N 1
ATOM 2802 C CA . GLY B 1 157 ? 7.354 -10.147 -17.113 1.00 21.25 157 GLY B CA 1
ATOM 2803 C C . GLY B 1 157 ? 7.370 -8.631 -17.057 1.00 20.95 157 GLY B C 1
ATOM 2804 O O . GLY B 1 157 ? 8.385 -8.006 -17.377 1.00 21.43 157 GLY B O 1
ATOM 2805 N N . TYR B 1 158 ? 6.246 -8.037 -16.666 1.00 20.02 158 TYR B N 1
ATOM 2806 C CA . TYR B 1 158 ? 6.137 -6.588 -16.542 1.00 19.28 158 TYR B CA 1
ATOM 2807 C C . TYR B 1 158 ? 5.090 -6.315 -15.468 1.00 18.86 158 TYR B C 1
ATOM 2808 O O . TYR B 1 158 ? 4.151 -7.097 -15.296 1.00 18.59 158 TYR B O 1
ATOM 2817 N N . PRO B 1 159 ? 5.249 -5.219 -14.713 1.00 17.94 159 PRO B N 1
ATOM 2818 C CA . PRO B 1 159 ? 6.343 -4.247 -14.819 1.00 17.93 159 PRO B CA 1
ATOM 2819 C C . PRO B 1 159 ? 7.676 -4.833 -14.363 1.00 18.26 159 PRO B C 1
ATOM 2820 O O . PRO B 1 159 ? 7.705 -5.782 -13.582 1.00 19.18 159 PRO B O 1
ATOM 2824 N N . LYS B 1 160 ? 8.775 -4.269 -14.852 1.00 18.50 160 LYS B N 1
ATOM 2825 C CA . LYS B 1 160 ? 10.105 -4.734 -14.472 1.00 18.40 160 LYS B CA 1
ATOM 2826 C C . LYS B 1 160 ? 10.345 -4.443 -12.987 1.00 17.52 160 LYS B C 1
ATOM 2827 O O . LYS B 1 160 ? 10.974 -5.231 -12.279 1.00 17.61 160 LYS B O 1
ATOM 2833 N N . MET B 1 161 ? 9.848 -3.298 -12.529 1.00 16.10 161 MET B N 1
ATOM 2834 C CA . MET B 1 161 ? 9.991 -2.893 -11.133 1.00 15.13 161 MET B CA 1
ATOM 2835 C C . MET B 1 161 ? 8.623 -2.568 -10.554 1.00 13.75 161 MET B C 1
ATOM 2836 O O . MET B 1 161 ? 7.804 -1.924 -11.203 1.00 13.19 161 MET B O 1
ATOM 2841 N N . SER B 1 162 ? 8.387 -3.007 -9.323 1.00 12.70 162 SER B N 1
ATOM 2842 C CA . SER B 1 162 ? 7.121 -2.754 -8.659 1.00 11.68 162 SER B CA 1
ATOM 2843 C C . SER B 1 162 ? 7.360 -2.604 -7.169 1.00 11.69 162 SER B C 1
ATOM 2844 O O . SER B 1 162 ? 8.186 -3.305 -6.593 1.00 11.72 162 SER B O 1
ATOM 2847 N N . GLY B 1 163 ? 6.637 -1.679 -6.548 1.00 11.29 163 GLY B N 1
ATOM 2848 C CA . GLY B 1 163 ? 6.800 -1.472 -5.128 1.00 10.90 163 GLY B CA 1
ATOM 2849 C C . GLY B 1 163 ? 5.687 -0.623 -4.567 1.00 10.60 163 GLY B C 1
ATOM 2850 O O . GLY B 1 163 ? 4.817 -0.153 -5.311 1.00 10.25 163 GLY B O 1
ATOM 2851 N N . PHE B 1 164 ? 5.732 -0.412 -3.254 1.00 10.12 164 PHE B N 1
ATOM 2852 C CA . PHE B 1 164 ? 4.710 0.362 -2.570 1.00 9.69 164 PHE B CA 1
ATOM 2853 C C . PHE B 1 164 ? 5.294 1.405 -1.619 1.00 9.64 164 PHE B C 1
ATOM 2854 O O . PHE B 1 164 ? 6.294 1.162 -0.939 1.00 9.73 164 PHE B O 1
ATOM 2862 N N . ILE B 1 165 ? 4.655 2.569 -1.585 1.00 9.72 165 ILE B N 1
ATOM 2863 C CA . ILE B 1 165 ? 5.075 3.660 -0.720 1.00 9.96 165 ILE B CA 1
ATOM 2864 C C . ILE B 1 165 ? 3.888 4.154 0.092 1.00 10.47 165 ILE B C 1
ATOM 2865 O O . ILE B 1 165 ? 2.834 4.463 -0.467 1.00 10.46 165 ILE B O 1
ATOM 2870 N N . HIS B 1 166 ? 4.050 4.206 1.410 1.00 9.91 166 HIS B N 1
ATOM 2871 C CA . HIS B 1 166 ? 2.989 4.698 2.279 1.00 10.54 166 HIS B CA 1
ATOM 2872 C C . HIS B 1 166 ? 3.321 6.113 2.728 1.00 10.59 166 HIS B C 1
ATOM 2873 O O . HIS B 1 166 ? 4.482 6.425 3.016 1.00 10.67 166 HIS B O 1
ATOM 2880 N N . VAL B 1 167 ? 2.303 6.967 2.786 1.00 10.46 167 VAL B N 1
ATOM 2881 C CA . VAL B 1 167 ? 2.494 8.340 3.232 1.00 10.86 167 VAL B CA 1
ATOM 2882 C C . VAL B 1 167 ? 1.668 8.583 4.492 1.00 10.90 167 VAL B C 1
ATOM 2883 O O . VAL B 1 167 ? 0.644 7.935 4.713 1.00 10.92 167 VAL B O 1
ATOM 2887 N N . PRO B 1 168 ? 2.125 9.502 5.351 1.00 10.68 168 PRO B N 1
ATOM 2888 C CA . PRO B 1 168 ? 1.396 9.807 6.585 1.00 11.73 168 PRO B CA 1
ATOM 2889 C C . PRO B 1 168 ? 0.152 10.618 6.253 1.00 11.56 168 PRO B C 1
ATOM 2890 O O . PRO B 1 168 ? -0.076 10.980 5.098 1.00 11.81 168 PRO B O 1
ATOM 2894 N N . TYR B 1 169 ? -0.654 10.895 7.270 1.00 11.84 169 TYR B N 1
ATOM 2895 C CA . TYR B 1 169 ? -1.834 11.740 7.100 1.00 11.81 169 TYR B CA 1
ATOM 2896 C C . TYR B 1 169 ? -1.267 13.096 6.713 1.00 11.71 169 TYR B C 1
ATOM 2897 O O . TYR B 1 169 ? -0.140 13.409 7.101 1.00 11.13 169 TYR B O 1
ATOM 2906 N N . ILE B 1 170 ? -2.020 13.903 5.965 1.00 11.79 170 ILE B N 1
ATOM 2907 C CA . ILE B 1 170 ? -1.544 15.252 5.693 1.00 12.21 170 ILE B CA 1
ATOM 2908 C C . ILE B 1 170 ? -2.202 16.051 6.827 1.00 12.93 170 ILE B C 1
ATOM 2909 O O . ILE B 1 170 ? -3.237 15.639 7.368 1.00 12.87 170 ILE B O 1
ATOM 2914 N N . PRO B 1 171 ? -1.611 17.188 7.217 1.00 13.40 171 PRO B N 1
ATOM 2915 C CA . PRO B 1 171 ? -2.135 18.027 8.303 1.00 14.66 171 PRO B CA 1
ATOM 2916 C C . PRO B 1 171 ? -3.645 18.244 8.422 1.00 15.12 171 PRO B C 1
ATOM 2917 O O . PRO B 1 171 ? -4.205 18.076 9.505 1.00 15.33 171 PRO B O 1
ATOM 2921 N N . GLU B 1 172 ? -4.309 18.613 7.332 1.00 15.94 172 GLU B N 1
ATOM 2922 C CA . GLU B 1 172 ? -5.748 18.858 7.396 1.00 17.12 172 GLU B CA 1
ATOM 2923 C C . GLU B 1 172 ? -6.557 17.663 7.894 1.00 17.16 172 GLU B C 1
ATOM 2924 O O . GLU B 1 172 ? -7.662 17.830 8.413 1.00 17.49 172 GLU B O 1
ATOM 2930 N N . GLN B 1 173 ? -6.010 16.460 7.749 1.00 16.61 173 GLN B N 1
ATOM 2931 C CA . GLN B 1 173 ? -6.708 15.257 8.188 1.00 15.94 173 GLN B CA 1
ATOM 2932 C C . GLN B 1 173 ? -6.646 15.067 9.698 1.00 16.63 173 GLN B C 1
ATOM 2933 O O . GLN B 1 173 ? -7.392 14.264 10.257 1.00 16.21 173 GLN B O 1
ATOM 2939 N N . ILE B 1 174 ? -5.753 15.802 10.350 1.00 16.99 174 ILE B N 1
ATOM 2940 C CA . ILE B 1 174 ? -5.582 15.703 11.796 1.00 18.29 174 ILE B CA 1
ATOM 2941 C C . ILE B 1 174 ? -6.587 16.541 12.589 1.00 19.39 174 ILE B C 1
ATOM 2942 O O . ILE B 1 174 ? -6.936 16.193 13.718 1.00 19.40 174 ILE B O 1
ATOM 2947 N N . ILE B 1 175 ? -7.056 17.632 11.993 1.00 21.27 175 ILE B N 1
ATOM 2948 C CA . ILE B 1 175 ? -7.978 18.542 12.664 1.00 23.28 175 ILE B CA 1
ATOM 2949 C C . ILE B 1 175 ? -9.089 17.897 13.490 1.00 24.78 175 ILE B C 1
ATOM 2950 O O . ILE B 1 175 ? -9.169 18.124 14.696 1.00 25.17 175 ILE B O 1
ATOM 2955 N N . ASP B 1 176 ? -9.940 17.085 12.874 1.00 26.47 176 ASP B N 1
ATOM 2956 C CA . ASP B 1 176 ? -11.029 16.474 13.634 1.00 28.53 176 ASP B CA 1
ATOM 2957 C C . ASP B 1 176 ? -10.611 15.328 14.557 1.00 29.03 176 ASP B C 1
ATOM 2958 O O . ASP B 1 176 ? -11.442 14.767 15.271 1.00 29.01 176 ASP B O 1
ATOM 2963 N N . LYS B 1 177 ? -9.327 14.988 14.554 1.00 29.55 177 LYS B N 1
ATOM 2964 C CA . LYS B 1 177 ? -8.817 13.920 15.413 1.00 30.48 177 LYS B CA 1
ATOM 2965 C C . LYS B 1 177 ? -8.491 14.491 16.789 1.00 31.15 177 LYS B C 1
ATOM 2966 O O . LYS B 1 177 ? -8.599 13.804 17.806 1.00 31.16 177 LYS B O 1
ATOM 2972 N N . ILE B 1 178 ? -8.077 15.753 16.799 1.00 32.34 178 ILE B N 1
ATOM 2973 C CA . ILE B 1 178 ? -7.694 16.447 18.021 1.00 33.54 178 ILE B CA 1
ATOM 2974 C C . ILE B 1 178 ? -8.724 16.340 19.145 1.00 34.83 178 ILE B C 1
ATOM 2975 O O . ILE B 1 178 ? -8.380 15.995 20.276 1.00 34.91 178 ILE B O 1
ATOM 2980 N N . GLY B 1 179 ? -9.984 16.625 18.840 1.00 36.08 179 GLY B N 1
ATOM 2981 C CA . GLY B 1 179 ? -11.011 16.541 19.863 1.00 38.03 179 GLY B CA 1
ATOM 2982 C C . GLY B 1 179 ? -11.402 15.113 20.198 1.00 39.16 179 GLY B C 1
ATOM 2983 O O . GLY B 1 179 ? -12.047 14.862 21.219 1.00 39.76 179 GLY B O 1
ATOM 2984 N N . LYS B 1 180 ? -11.005 14.172 19.347 1.00 39.79 180 LYS B N 1
ATOM 2985 C CA . LYS B 1 180 ? -11.340 12.767 19.553 1.00 40.38 180 LYS B CA 1
ATOM 2986 C C . LYS B 1 180 ? -10.438 12.021 20.532 1.00 40.16 180 LYS B C 1
ATOM 2987 O O . LYS B 1 180 ? -10.758 10.901 20.926 1.00 40.60 180 LYS B O 1
ATOM 2993 N N . GLY B 1 181 ? -9.316 12.617 20.926 1.00 39.74 181 GLY B N 1
ATOM 2994 C CA . GLY B 1 181 ? -8.462 11.927 21.878 1.00 39.22 181 GLY B CA 1
ATOM 2995 C C . GLY B 1 181 ? -6.958 12.032 21.725 1.00 38.63 181 GLY B C 1
ATOM 2996 O O . GLY B 1 181 ? -6.261 12.385 22.677 1.00 39.44 181 GLY B O 1
ATOM 2997 N N . GLN B 1 182 ? -6.448 11.719 20.540 1.00 37.39 182 GLN B N 1
ATOM 2998 C CA . GLN B 1 182 ? -5.009 11.767 20.302 1.00 35.81 182 GLN B CA 1
ATOM 2999 C C . GLN B 1 182 ? -4.647 12.560 19.052 1.00 33.42 182 GLN B C 1
ATOM 3000 O O . GLN B 1 182 ? -5.504 12.833 18.209 1.00 33.44 182 GLN B O 1
ATOM 3006 N N . VAL B 1 183 ? -3.374 12.930 18.937 1.00 29.72 183 VAL B N 1
ATOM 3007 C CA . VAL B 1 183 ? -2.922 13.679 17.777 1.00 25.87 183 VAL B CA 1
ATOM 3008 C C . VAL B 1 183 ? -1.884 12.885 16.996 1.00 23.29 183 VAL B C 1
ATOM 3009 O O . VAL B 1 183 ? -0.704 12.864 17.345 1.00 22.06 183 VAL B O 1
ATOM 3013 N N . PRO B 1 184 ? -2.318 12.200 15.930 1.00 20.95 184 PRO B N 1
ATOM 3014 C CA . PRO B 1 184 ? -1.374 11.421 15.127 1.00 19.46 184 PRO B CA 1
ATOM 3015 C C . PRO B 1 184 ? -0.443 12.325 14.310 1.00 17.74 184 PRO B C 1
ATOM 3016 O O . PRO B 1 184 ? -0.747 13.497 14.072 1.00 17.48 184 PRO B O 1
ATOM 3020 N N . PRO B 1 185 ? 0.710 11.787 13.885 1.00 16.36 185 PRO B N 1
ATOM 3021 C CA . PRO B 1 185 ? 1.699 12.525 13.090 1.00 15.61 185 PRO B CA 1
ATOM 3022 C C . PRO B 1 185 ? 1.131 12.855 11.716 1.00 14.26 185 PRO B C 1
ATOM 3023 O O . PRO B 1 185 ? 0.174 12.223 11.271 1.00 14.69 185 PRO B O 1
ATOM 3027 N N . SER B 1 186 ? 1.725 13.837 11.049 1.00 13.81 186 SER B N 1
ATOM 3028 C CA . SER B 1 186 ? 1.294 14.230 9.717 1.00 12.98 186 SER B CA 1
ATOM 3029 C C . SER B 1 186 ? 2.500 14.738 8.935 1.00 13.01 186 SER B C 1
ATOM 3030 O O . SER B 1 186 ? 3.553 14.999 9.515 1.00 12.79 186 SER B O 1
ATOM 3033 N N . MET B 1 187 ? 2.342 14.851 7.620 1.00 12.19 187 MET B N 1
ATOM 3034 C CA . MET B 1 187 ? 3.401 15.329 6.734 1.00 11.82 187 MET B CA 1
ATOM 3035 C C . MET B 1 187 ? 2.690 16.087 5.616 1.00 11.65 187 MET B C 1
ATOM 3036 O O . MET B 1 187 ? 1.666 15.627 5.109 1.00 10.80 187 MET B O 1
ATOM 3041 N N . SER B 1 188 ? 3.220 17.249 5.248 1.00 11.55 188 SER B N 1
ATOM 3042 C CA . SER B 1 188 ? 2.598 18.073 4.216 1.00 12.27 188 SER B CA 1
ATOM 3043 C C . SER B 1 188 ? 2.333 17.316 2.925 1.00 12.50 188 SER B C 1
ATOM 3044 O O . SER B 1 188 ? 3.071 16.392 2.566 1.00 11.28 188 SER B O 1
ATOM 3047 N N . TYR B 1 189 ? 1.269 17.712 2.234 1.00 12.49 189 TYR B N 1
ATOM 3048 C CA . TYR B 1 189 ? 0.925 17.094 0.959 1.00 13.04 189 TYR B CA 1
ATOM 3049 C C . TYR B 1 189 ? 2.071 17.314 -0.023 1.00 12.92 189 TYR B C 1
ATOM 3050 O O . TYR B 1 189 ? 2.443 16.415 -0.780 1.00 12.86 189 TYR B O 1
ATOM 3059 N N . GLU B 1 190 ? 2.630 18.519 -0.005 1.00 13.13 190 GLU B N 1
ATOM 3060 C CA . GLU B 1 190 ? 3.726 18.854 -0.908 1.00 13.53 190 GLU B CA 1
ATOM 3061 C C . GLU B 1 190 ? 4.923 17.921 -0.755 1.00 12.92 190 GLU B C 1
ATOM 3062 O O . GLU B 1 190 ? 5.536 17.523 -1.743 1.00 11.58 190 GLU B O 1
ATOM 3068 N N . MET B 1 191 ? 5.260 17.570 0.483 1.00 12.74 191 MET B N 1
ATOM 3069 C CA . MET B 1 191 ? 6.395 16.682 0.708 1.00 12.30 191 MET B CA 1
ATOM 3070 C C . MET B 1 191 ? 6.078 15.255 0.280 1.00 12.26 191 MET B C 1
ATOM 3071 O O . MET B 1 191 ? 6.943 14.557 -0.259 1.00 10.65 191 MET B O 1
ATOM 3076 N N . ALA B 1 192 ? 4.842 14.822 0.531 1.00 11.69 192 ALA B N 1
ATOM 3077 C CA . ALA B 1 192 ? 4.419 13.475 0.158 1.00 12.09 192 ALA B CA 1
ATOM 3078 C C . ALA B 1 192 ? 4.477 13.326 -1.365 1.00 11.86 192 ALA B C 1
ATOM 3079 O O . ALA B 1 192 ? 4.959 12.319 -1.883 1.00 12.07 192 ALA B O 1
ATOM 3081 N N . LEU B 1 193 ? 3.980 14.337 -2.069 1.00 12.23 193 LEU B N 1
ATOM 3082 C CA . LEU B 1 193 ? 3.981 14.337 -3.525 1.00 11.99 193 LEU B CA 1
ATOM 3083 C C . LEU B 1 193 ? 5.415 14.308 -4.056 1.00 12.18 193 LEU B C 1
ATOM 3084 O O . LEU B 1 193 ? 5.740 13.533 -4.954 1.00 12.26 193 LEU B O 1
ATOM 3089 N N . GLU B 1 194 ? 6.271 15.160 -3.505 1.00 12.41 194 GLU B N 1
ATOM 3090 C CA . GLU B 1 194 ? 7.665 15.207 -3.940 1.00 12.86 194 GLU B CA 1
ATOM 3091 C C . GLU B 1 194 ? 8.363 13.876 -3.683 1.00 12.27 194 GLU B C 1
ATOM 3092 O O . GLU B 1 194 ? 9.189 13.434 -4.480 1.00 12.03 194 GLU B O 1
ATOM 3098 N N . ALA B 1 195 ? 8.038 13.243 -2.560 1.00 11.60 195 ALA B N 1
ATOM 3099 C CA . ALA B 1 195 ? 8.631 11.953 -2.216 1.00 11.58 195 ALA B CA 1
ATOM 3100 C C . ALA B 1 195 ? 8.332 10.924 -3.307 1.00 11.45 195 ALA B C 1
ATOM 3101 O O . ALA B 1 195 ? 9.214 10.170 -3.721 1.00 11.06 195 ALA B O 1
ATOM 3103 N N . VAL B 1 196 ? 7.084 10.891 -3.768 1.00 11.32 196 VAL B N 1
ATOM 3104 C CA . VAL B 1 196 ? 6.698 9.954 -4.817 1.00 11.64 196 VAL B CA 1
ATOM 3105 C C . VAL B 1 196 ? 7.418 10.303 -6.119 1.00 11.83 196 VAL B C 1
ATOM 3106 O O . VAL B 1 196 ? 7.872 9.419 -6.833 1.00 11.44 196 VAL B O 1
ATOM 3110 N N . LYS B 1 197 ? 7.531 11.592 -6.419 1.00 13.20 197 LYS B N 1
ATOM 3111 C CA . LYS B 1 197 ? 8.227 12.013 -7.631 1.00 13.58 197 LYS B CA 1
ATOM 3112 C C . LYS B 1 197 ? 9.679 11.552 -7.566 1.00 13.81 197 LYS B C 1
ATOM 3113 O O . LYS B 1 197 ? 10.229 11.070 -8.550 1.00 13.56 197 LYS B O 1
ATOM 3119 N N . VAL B 1 198 ? 10.294 11.704 -6.397 1.00 13.97 198 VAL B N 1
ATOM 3120 C CA . VAL B 1 198 ? 11.682 11.291 -6.218 1.00 14.13 198 VAL B CA 1
ATOM 3121 C C . VAL B 1 198 ? 11.841 9.790 -6.432 1.00 13.61 198 VAL B C 1
ATOM 3122 O O . VAL B 1 198 ? 12.791 9.345 -7.083 1.00 14.43 198 VAL B O 1
ATOM 3126 N N . ALA B 1 199 ? 10.913 9.012 -5.880 1.00 13.24 199 ALA B N 1
ATOM 3127 C CA . ALA B 1 199 ? 10.948 7.564 -6.018 1.00 13.07 199 ALA B CA 1
ATOM 3128 C C . ALA B 1 199 ? 10.895 7.175 -7.495 1.00 12.84 199 ALA B C 1
ATOM 3129 O O . ALA B 1 199 ? 11.595 6.270 -7.933 1.00 12.88 199 ALA B O 1
ATOM 3131 N N . ILE B 1 200 ? 10.046 7.858 -8.256 1.00 13.31 200 ILE B N 1
ATOM 3132 C CA . ILE B 1 200 ? 9.919 7.580 -9.684 1.00 13.44 200 ILE B CA 1
ATOM 3133 C C . ILE B 1 200 ? 11.233 7.875 -10.397 1.00 13.80 200 ILE B C 1
ATOM 3134 O O . ILE B 1 200 ? 11.704 7.074 -11.201 1.00 14.13 200 ILE B O 1
ATOM 3139 N N . GLU B 1 201 ? 11.818 9.030 -10.096 1.00 14.54 201 GLU B N 1
ATOM 3140 C CA . GLU B 1 201 ? 13.079 9.436 -10.711 1.00 15.57 201 GLU B CA 1
ATOM 3141 C C . GLU B 1 201 ? 14.181 8.427 -10.421 1.00 15.14 201 GLU B C 1
ATOM 3142 O O . GLU B 1 201 ? 14.918 8.020 -11.323 1.00 14.80 201 GLU B O 1
ATOM 3148 N N . VAL B 1 202 ? 14.290 8.020 -9.161 1.00 15.17 202 VAL B N 1
ATOM 3149 C CA . VAL B 1 202 ? 15.312 7.061 -8.764 1.00 15.47 202 VAL B CA 1
ATOM 3150 C C . VAL B 1 202 ? 15.087 5.710 -9.433 1.00 16.15 202 VAL B C 1
ATOM 3151 O O . VAL B 1 202 ? 16.041 5.062 -9.869 1.00 16.26 202 VAL B O 1
ATOM 3155 N N . ALA B 1 203 ? 13.829 5.286 -9.521 1.00 16.23 203 ALA B N 1
ATOM 3156 C CA . ALA B 1 203 ? 13.519 4.012 -10.166 1.00 17.75 203 ALA B CA 1
ATOM 3157 C C . ALA B 1 203 ? 13.925 4.076 -11.639 1.00 18.40 203 ALA B C 1
ATOM 3158 O O . ALA B 1 203 ? 14.590 3.177 -12.148 1.00 18.76 203 ALA B O 1
ATOM 3160 N N . LEU B 1 204 ? 13.528 5.148 -12.316 1.00 20.10 204 LEU B N 1
ATOM 3161 C CA . LEU B 1 204 ? 13.859 5.332 -13.728 1.00 22.18 204 LEU B CA 1
ATOM 3162 C C . LEU B 1 204 ? 15.367 5.304 -13.971 1.00 24.35 204 LEU B C 1
ATOM 3163 O O . LEU B 1 204 ? 15.847 4.631 -14.886 1.00 23.90 204 LEU B O 1
ATOM 3168 N N . GLU B 1 205 ? 16.114 6.037 -13.154 1.00 27.33 205 GLU B N 1
ATOM 3169 C CA . GLU B 1 205 ? 17.567 6.079 -13.292 1.00 31.03 205 GLU B CA 1
ATOM 3170 C C . GLU B 1 205 ? 18.173 4.697 -13.089 1.00 33.00 205 GLU B C 1
ATOM 3171 O O . GLU B 1 205 ? 19.223 4.379 -13.648 1.00 32.55 205 GLU B O 1
ATOM 3177 N N . GLU B 1 206 ? 17.502 3.881 -12.286 1.00 35.29 206 GLU B N 1
ATOM 3178 C CA . GLU B 1 206 ? 17.971 2.537 -12.004 1.00 38.89 206 GLU B CA 1
ATOM 3179 C C . GLU B 1 206 ? 17.866 1.675 -13.258 1.00 41.14 206 GLU B C 1
ATOM 3180 O O . GLU B 1 206 ? 18.740 0.852 -13.529 1.00 40.95 206 GLU B O 1
ATOM 3186 N N . LEU B 1 207 ? 16.801 1.871 -14.031 1.00 43.91 207 LEU B N 1
ATOM 3187 C CA . LEU B 1 207 ? 16.614 1.096 -15.252 1.00 46.47 207 LEU B CA 1
ATOM 3188 C C . LEU B 1 207 ? 17.564 1.571 -16.337 1.00 48.07 207 LEU B C 1
ATOM 3189 O O . LEU B 1 207 ? 17.145 1.932 -17.437 1.00 48.37 207 LEU B O 1
ATOM 3194 N N . LEU B 1 208 ? 18.853 1.561 -16.012 1.00 50.20 208 LEU B N 1
ATOM 3195 C CA . LEU B 1 208 ? 19.892 1.982 -16.943 1.00 51.55 208 LEU B CA 1
ATOM 3196 C C . LEU B 1 208 ? 19.690 3.437 -17.350 1.00 51.81 208 LEU B C 1
ATOM 3197 O O . LEU B 1 208 ? 19.424 3.689 -18.542 1.00 52.19 208 LEU B O 1
ATOM 3203 N N . MET C 1 1 ? 5.892 -37.332 21.747 1.00 25.03 1 MET C N 1
ATOM 3204 C CA . MET C 1 1 ? 5.787 -35.890 21.382 1.00 24.31 1 MET C CA 1
ATOM 3205 C C . MET C 1 1 ? 6.856 -35.064 22.073 1.00 22.89 1 MET C C 1
ATOM 3206 O O . MET C 1 1 ? 6.989 -35.100 23.299 1.00 22.50 1 MET C O 1
ATOM 3211 N N . LYS C 1 2 ? 7.618 -34.319 21.281 1.00 21.33 2 LYS C N 1
ATOM 3212 C CA . LYS C 1 2 ? 8.681 -33.485 21.823 1.00 19.71 2 LYS C CA 1
ATOM 3213 C C . LYS C 1 2 ? 8.545 -32.041 21.353 1.00 18.37 2 LYS C C 1
ATOM 3214 O O . LYS C 1 2 ? 8.275 -31.774 20.179 1.00 16.98 2 LYS C O 1
ATOM 3220 N N . VAL C 1 3 ? 8.734 -31.118 22.290 1.00 16.01 3 VAL C N 1
ATOM 3221 C CA . VAL C 1 3 ? 8.639 -29.691 22.006 1.00 14.85 3 VAL C CA 1
ATOM 3222 C C . VAL C 1 3 ? 9.947 -28.995 22.342 1.00 14.14 3 VAL C C 1
ATOM 3223 O O . VAL C 1 3 ? 10.513 -29.212 23.413 1.00 13.41 3 VAL C O 1
ATOM 3227 N N . LEU C 1 4 ? 10.432 -28.172 21.418 1.00 13.64 4 LEU C N 1
ATOM 3228 C CA . LEU C 1 4 ? 11.653 -27.414 21.642 1.00 13.12 4 LEU C CA 1
ATOM 3229 C C . LEU C 1 4 ? 11.280 -25.945 21.780 1.00 13.43 4 LEU C C 1
ATOM 3230 O O . LEU C 1 4 ? 10.599 -25.381 20.923 1.00 13.15 4 LEU C O 1
ATOM 3235 N N . VAL C 1 5 ? 11.707 -25.336 22.878 1.00 13.43 5 VAL C N 1
ATOM 3236 C CA . VAL C 1 5 ? 11.457 -23.927 23.114 1.00 13.36 5 VAL C CA 1
ATOM 3237 C C . VAL C 1 5 ? 12.836 -23.296 23.225 1.00 12.99 5 VAL C C 1
ATOM 3238 O O . VAL C 1 5 ? 13.702 -23.813 23.931 1.00 13.26 5 VAL C O 1
ATOM 3242 N N . THR C 1 6 ? 13.057 -22.204 22.505 1.00 12.01 6 THR C N 1
ATOM 3243 C CA . THR C 1 6 ? 14.339 -21.530 22.591 1.00 11.54 6 THR C CA 1
ATOM 3244 C C . THR C 1 6 ? 14.149 -20.086 23.025 1.00 11.89 6 THR C C 1
ATOM 3245 O O . THR C 1 6 ? 13.080 -19.491 22.836 1.00 11.25 6 THR C O 1
ATOM 3249 N N . GLY C 1 7 ? 15.204 -19.542 23.618 1.00 12.04 7 GLY C N 1
ATOM 3250 C CA . GLY C 1 7 ? 15.215 -18.165 24.063 1.00 12.23 7 GLY C CA 1
ATOM 3251 C C . GLY C 1 7 ? 16.566 -17.620 23.633 1.00 12.90 7 GLY C C 1
ATOM 3252 O O . GLY C 1 7 ? 17.384 -18.360 23.077 1.00 12.35 7 GLY C O 1
ATOM 3253 N N . PHE C 1 8 ? 16.810 -16.338 23.881 1.00 12.78 8 PHE C N 1
ATOM 3254 C CA . PHE C 1 8 ? 18.078 -15.719 23.505 1.00 13.24 8 PHE C CA 1
ATOM 3255 C C . PHE C 1 8 ? 18.827 -15.157 24.707 1.00 13.75 8 PHE C C 1
ATOM 3256 O O . PHE C 1 8 ? 18.231 -14.839 25.736 1.00 13.76 8 PHE C O 1
ATOM 3264 N N . GLU C 1 9 ? 20.142 -15.037 24.561 1.00 14.19 9 GLU C N 1
ATOM 3265 C CA . GLU C 1 9 ? 20.991 -14.478 25.608 1.00 14.52 9 GLU C CA 1
ATOM 3266 C C . GLU C 1 9 ? 20.808 -12.962 25.579 1.00 14.93 9 GLU C C 1
ATOM 3267 O O . GLU C 1 9 ? 20.170 -12.426 24.670 1.00 14.28 9 GLU C O 1
ATOM 3273 N N . PRO C 1 10 ? 21.363 -12.249 26.575 1.00 15.19 10 PRO C N 1
ATOM 3274 C CA . PRO C 1 10 ? 21.221 -10.792 26.590 1.00 15.89 10 PRO C CA 1
ATOM 3275 C C . PRO C 1 10 ? 21.908 -10.195 25.361 1.00 16.39 10 PRO C C 1
ATOM 3276 O O . PRO C 1 10 ? 22.838 -10.791 24.808 1.00 15.97 10 PRO C O 1
ATOM 3280 N N . PHE C 1 11 ? 21.453 -9.023 24.936 1.00 17.48 11 PHE C N 1
ATOM 3281 C CA . PHE C 1 11 ? 22.041 -8.361 23.778 1.00 18.53 11 PHE C CA 1
ATOM 3282 C C . PHE C 1 11 ? 21.730 -6.871 23.810 1.00 20.03 11 PHE C C 1
ATOM 3283 O O . PHE C 1 11 ? 20.917 -6.414 24.613 1.00 20.09 11 PHE C O 1
ATOM 3291 N N . GLY C 1 12 ? 22.394 -6.117 22.938 1.00 21.43 12 GLY C N 1
ATOM 3292 C CA . GLY C 1 12 ? 22.166 -4.684 22.857 1.00 22.73 12 GLY C CA 1
ATOM 3293 C C . GLY C 1 12 ? 22.403 -3.880 24.123 1.00 23.68 12 GLY C C 1
ATOM 3294 O O . GLY C 1 12 ? 21.803 -2.823 24.302 1.00 24.29 12 GLY C O 1
ATOM 3295 N N . GLY C 1 13 ? 23.270 -4.366 25.003 1.00 24.15 13 GLY C N 1
ATOM 3296 C CA . GLY C 1 13 ? 23.548 -3.638 26.229 1.00 25.07 13 GLY C CA 1
ATOM 3297 C C . GLY C 1 13 ? 22.699 -4.048 27.416 1.00 25.25 13 GLY C C 1
ATOM 3298 O O . GLY C 1 13 ? 23.013 -3.697 28.554 1.00 25.86 13 GLY C O 1
ATOM 3299 N N . GLU C 1 14 ? 21.616 -4.778 27.159 1.00 25.36 14 GLU C N 1
ATOM 3300 C CA . GLU C 1 14 ? 20.745 -5.232 28.236 1.00 24.98 14 GLU C CA 1
ATOM 3301 C C . GLU C 1 14 ? 21.491 -6.216 29.120 1.00 25.02 14 GLU C C 1
ATOM 3302 O O . GLU C 1 14 ? 22.295 -7.010 28.633 1.00 25.45 14 GLU C O 1
ATOM 3308 N N . LYS C 1 15 ? 21.232 -6.166 30.421 1.00 24.55 15 LYS C N 1
ATOM 3309 C CA . LYS C 1 15 ? 21.885 -7.089 31.335 1.00 24.31 15 LYS C CA 1
ATOM 3310 C C . LYS C 1 15 ? 21.184 -8.437 31.292 1.00 23.01 15 LYS C C 1
ATOM 3311 O O . LYS C 1 15 ? 21.791 -9.468 31.582 1.00 23.26 15 LYS C O 1
ATOM 3317 N N . ILE C 1 16 ? 19.908 -8.429 30.919 1.00 21.39 16 ILE C N 1
ATOM 3318 C CA . ILE C 1 16 ? 19.152 -9.672 30.839 1.00 19.38 16 ILE C CA 1
ATOM 3319 C C . ILE C 1 16 ? 18.249 -9.747 29.615 1.00 17.75 16 ILE C C 1
ATOM 3320 O O . ILE C 1 16 ? 17.975 -8.748 28.947 1.00 17.33 16 ILE C O 1
ATOM 3325 N N . ASN C 1 17 ? 17.801 -10.962 29.337 1.00 16.11 17 ASN C N 1
ATOM 3326 C CA . ASN C 1 17 ? 16.880 -11.242 28.249 1.00 14.66 17 ASN C CA 1
ATOM 3327 C C . ASN C 1 17 ? 15.909 -12.208 28.915 1.00 14.02 17 ASN C C 1
ATOM 3328 O O . ASN C 1 17 ? 16.281 -13.337 29.248 1.00 14.17 17 ASN C O 1
ATOM 3333 N N . PRO C 1 18 ? 14.663 -11.771 29.146 1.00 13.12 18 PRO C N 1
ATOM 3334 C CA . PRO C 1 18 ? 13.676 -12.640 29.788 1.00 13.04 18 PRO C CA 1
ATOM 3335 C C . PRO C 1 18 ? 13.432 -13.977 29.082 1.00 12.74 18 PRO C C 1
ATOM 3336 O O . PRO C 1 18 ? 13.014 -14.941 29.723 1.00 12.73 18 PRO C O 1
ATOM 3340 N N . THR C 1 19 ? 13.697 -14.048 27.779 1.00 12.00 19 THR C N 1
ATOM 3341 C CA . THR C 1 19 ? 13.472 -15.301 27.056 1.00 12.16 19 THR C CA 1
ATOM 3342 C C . THR C 1 19 ? 14.496 -16.372 27.430 1.00 12.27 19 THR C C 1
ATOM 3343 O O . THR C 1 19 ? 14.242 -17.567 27.263 1.00 11.97 19 THR C O 1
ATOM 3347 N N . GLU C 1 20 ? 15.647 -15.948 27.944 1.00 12.74 20 GLU C N 1
ATOM 3348 C CA . GLU C 1 20 ? 16.667 -16.895 28.377 1.00 13.72 20 GLU C CA 1
ATOM 3349 C C . GLU C 1 20 ? 16.113 -17.641 29.594 1.00 14.10 20 GLU C C 1
ATOM 3350 O O . GLU C 1 20 ? 16.230 -18.863 29.693 1.00 12.94 20 GLU C O 1
ATOM 3356 N N . ARG C 1 21 ? 15.499 -16.898 30.514 1.00 14.38 21 ARG C N 1
ATOM 3357 C CA . ARG C 1 21 ? 14.903 -17.501 31.706 1.00 15.69 21 ARG C CA 1
ATOM 3358 C C . ARG C 1 21 ? 13.727 -18.396 31.330 1.00 15.11 21 ARG C C 1
ATOM 3359 O O . ARG C 1 21 ? 13.535 -19.458 31.915 1.00 15.01 21 ARG C O 1
ATOM 3367 N N . ILE C 1 22 ? 12.928 -17.952 30.364 1.00 14.23 22 ILE C N 1
ATOM 3368 C CA . ILE C 1 22 ? 11.778 -18.736 29.925 1.00 14.17 22 ILE C CA 1
ATOM 3369 C C . ILE C 1 22 ? 12.236 -20.107 29.429 1.00 14.24 22 ILE C C 1
ATOM 3370 O O . ILE C 1 22 ? 11.675 -21.139 29.802 1.00 13.34 22 ILE C O 1
ATOM 3375 N N . ALA C 1 23 ? 13.262 -20.108 28.586 1.00 13.89 23 ALA C N 1
ATOM 3376 C CA . ALA C 1 23 ? 13.794 -21.351 28.045 1.00 14.17 23 ALA C CA 1
ATOM 3377 C C . ALA C 1 23 ? 14.260 -22.271 29.173 1.00 14.58 23 ALA C C 1
ATOM 3378 O O . ALA C 1 23 ? 13.920 -23.457 29.208 1.00 14.51 23 ALA C O 1
ATOM 3380 N N . LYS C 1 24 ? 15.032 -21.719 30.102 1.00 15.18 24 LYS C N 1
ATOM 3381 C CA . LYS C 1 24 ? 15.534 -22.499 31.229 1.00 16.17 24 LYS C CA 1
ATOM 3382 C C . LYS C 1 24 ? 14.431 -22.988 32.160 1.00 15.64 24 LYS C C 1
ATOM 3383 O O . LYS C 1 24 ? 14.504 -24.099 32.682 1.00 15.95 24 LYS C O 1
ATOM 3389 N N . ASP C 1 25 ? 13.411 -22.161 32.365 1.00 15.66 25 ASP C N 1
ATOM 3390 C CA . ASP C 1 25 ? 12.294 -22.526 33.232 1.00 15.60 25 ASP C CA 1
ATOM 3391 C C . ASP C 1 25 ? 11.425 -23.621 32.620 1.00 15.95 25 ASP C C 1
ATOM 3392 O O . ASP C 1 25 ? 10.867 -24.461 33.333 1.00 15.13 25 ASP C O 1
ATOM 3397 N N . LEU C 1 26 ? 11.305 -23.611 31.296 1.00 15.91 26 LEU C N 1
ATOM 3398 C CA . LEU C 1 26 ? 10.479 -24.602 30.619 1.00 15.85 26 LEU C CA 1
ATOM 3399 C C . LEU C 1 26 ? 11.218 -25.897 30.291 1.00 16.29 26 LEU C C 1
ATOM 3400 O O . LEU C 1 26 ? 10.594 -26.918 30.003 1.00 16.07 26 LEU C O 1
ATOM 3405 N N . ASP C 1 27 ? 12.544 -25.865 30.348 1.00 16.91 27 ASP C N 1
ATOM 3406 C CA . ASP C 1 27 ? 13.325 -27.057 30.033 1.00 17.94 27 ASP C CA 1
ATOM 3407 C C . ASP C 1 27 ? 13.008 -28.215 30.971 1.00 18.57 27 ASP C C 1
ATOM 3408 O O . ASP C 1 27 ? 12.999 -28.049 32.190 1.00 18.17 27 ASP C O 1
ATOM 3413 N N . GLY C 1 28 ? 12.744 -29.382 30.394 1.00 19.71 28 GLY C N 1
ATOM 3414 C CA . GLY C 1 28 ? 12.463 -30.559 31.197 1.00 21.10 28 GLY C CA 1
ATOM 3415 C C . GLY C 1 28 ? 11.050 -30.737 31.711 1.00 21.84 28 GLY C C 1
ATOM 3416 O O . GLY C 1 28 ? 10.741 -31.776 32.287 1.00 22.20 28 GLY C O 1
ATOM 3417 N N . ILE C 1 29 ? 10.184 -29.747 31.524 1.00 22.71 29 ILE C N 1
ATOM 3418 C CA . ILE C 1 29 ? 8.820 -29.898 32.008 1.00 23.78 29 ILE C CA 1
ATOM 3419 C C . ILE C 1 29 ? 8.037 -30.763 31.033 1.00 24.38 29 ILE C C 1
ATOM 3420 O O . ILE C 1 29 ? 8.487 -31.023 29.913 1.00 23.70 29 ILE C O 1
ATOM 3425 N N . LYS C 1 30 ? 6.868 -31.213 31.465 1.00 24.64 30 LYS C N 1
ATOM 3426 C CA . LYS C 1 30 ? 6.025 -32.027 30.612 1.00 26.52 30 LYS C CA 1
ATOM 3427 C C . LYS C 1 30 ? 4.590 -31.525 30.657 1.00 27.21 30 LYS C C 1
ATOM 3428 O O . LYS C 1 30 ? 4.074 -31.159 31.713 1.00 27.44 30 LYS C O 1
ATOM 3434 N N . ILE C 1 31 ? 3.969 -31.485 29.488 1.00 27.46 31 ILE C N 1
ATOM 3435 C CA . ILE C 1 31 ? 2.581 -31.078 29.346 1.00 28.12 31 ILE C CA 1
ATOM 3436 C C . ILE C 1 31 ? 1.928 -32.347 28.825 1.00 28.29 31 ILE C C 1
ATOM 3437 O O . ILE C 1 31 ? 2.153 -32.737 27.675 1.00 28.31 31 ILE C O 1
ATOM 3442 N N . GLY C 1 32 ? 1.134 -33.000 29.672 1.00 28.16 32 GLY C N 1
ATOM 3443 C CA . GLY C 1 32 ? 0.530 -34.252 29.266 1.00 27.98 32 GLY C CA 1
ATOM 3444 C C . GLY C 1 32 ? 1.711 -35.199 29.209 1.00 27.99 32 GLY C C 1
ATOM 3445 O O . GLY C 1 32 ? 2.496 -35.251 30.160 1.00 28.56 32 GLY C O 1
ATOM 3446 N N . ASP C 1 33 ? 1.866 -35.936 28.113 1.00 27.46 33 ASP C N 1
ATOM 3447 C CA . ASP C 1 33 ? 3.002 -36.840 28.000 1.00 26.93 33 ASP C CA 1
ATOM 3448 C C . ASP C 1 33 ? 4.050 -36.293 27.041 1.00 25.25 33 ASP C C 1
ATOM 3449 O O . ASP C 1 33 ? 4.971 -36.998 26.643 1.00 25.70 33 ASP C O 1
ATOM 3454 N N . ALA C 1 34 ? 3.907 -35.023 26.683 1.00 23.96 34 ALA C N 1
ATOM 3455 C CA . ALA C 1 34 ? 4.850 -34.375 25.778 1.00 21.87 34 ALA C CA 1
ATOM 3456 C C . ALA C 1 34 ? 6.060 -33.875 26.553 1.00 20.79 34 ALA C C 1
ATOM 3457 O O . ALA C 1 34 ? 5.920 -33.302 27.635 1.00 20.49 34 ALA C O 1
ATOM 3459 N N . GLN C 1 35 ? 7.248 -34.089 26.002 1.00 19.82 35 GLN C N 1
ATOM 3460 C CA . GLN C 1 35 ? 8.468 -33.642 26.659 1.00 18.86 35 GLN C CA 1
ATOM 3461 C C . GLN C 1 35 ? 8.909 -32.292 26.101 1.00 18.02 35 GLN C C 1
ATOM 3462 O O . GLN C 1 35 ? 8.976 -32.096 24.886 1.00 17.12 35 GLN C O 1
ATOM 3468 N N . VAL C 1 36 ? 9.206 -31.358 26.995 1.00 16.74 36 VAL C N 1
ATOM 3469 C CA . VAL C 1 36 ? 9.639 -30.032 26.568 1.00 15.81 36 VAL C CA 1
ATOM 3470 C C . VAL C 1 36 ? 11.132 -29.837 26.809 1.00 15.13 36 VAL C C 1
ATOM 3471 O O . VAL C 1 36 ? 11.648 -30.156 27.882 1.00 15.21 36 VAL C O 1
ATOM 3475 N N . PHE C 1 37 ? 11.817 -29.325 25.795 1.00 14.39 37 PHE C N 1
ATOM 3476 C CA . PHE C 1 37 ? 13.249 -29.060 25.874 1.00 14.03 37 PHE C CA 1
ATOM 3477 C C . PHE C 1 37 ? 13.425 -27.556 25.720 1.00 13.34 37 PHE C C 1
ATOM 3478 O O . PHE C 1 37 ? 12.854 -26.949 24.817 1.00 13.18 37 PHE C O 1
ATOM 3486 N N . GLY C 1 38 ? 14.202 -26.957 26.612 1.00 13.01 38 GLY C N 1
ATOM 3487 C CA . GLY C 1 38 ? 14.436 -25.526 26.543 1.00 13.31 38 GLY C CA 1
ATOM 3488 C C . GLY C 1 38 ? 15.908 -25.246 26.313 1.00 13.16 38 GLY C C 1
ATOM 3489 O O . GLY C 1 38 ? 16.760 -25.733 27.056 1.00 13.78 38 GLY C O 1
ATOM 3490 N N . ARG C 1 39 ? 16.212 -24.458 25.289 1.00 13.27 39 ARG C N 1
ATOM 3491 C CA . ARG C 1 39 ? 17.596 -24.138 24.962 1.00 13.73 39 ARG C CA 1
ATOM 3492 C C . ARG C 1 39 ? 17.783 -22.657 24.681 1.00 13.50 39 ARG C C 1
ATOM 3493 O O . ARG C 1 39 ? 16.898 -22.001 24.124 1.00 13.46 39 ARG C O 1
ATOM 3501 N N . VAL C 1 40 ? 18.948 -22.134 25.058 1.00 13.40 40 VAL C N 1
ATOM 3502 C CA . VAL C 1 40 ? 19.260 -20.725 24.855 1.00 13.17 40 VAL C CA 1
ATOM 3503 C C . VAL C 1 40 ? 20.165 -20.563 23.637 1.00 13.52 40 VAL C C 1
ATOM 3504 O O . VAL C 1 40 ? 21.129 -21.309 23.459 1.00 13.23 40 VAL C O 1
ATOM 3508 N N . LEU C 1 41 ? 19.846 -19.587 22.795 1.00 13.62 41 LEU C N 1
ATOM 3509 C CA . LEU C 1 41 ? 20.625 -19.328 21.590 1.00 14.05 41 LEU C CA 1
ATOM 3510 C C . LEU C 1 41 ? 21.430 -18.040 21.713 1.00 13.76 41 LEU C C 1
ATOM 3511 O O . LEU C 1 41 ? 21.014 -17.101 22.387 1.00 13.62 41 LEU C O 1
ATOM 3516 N N . PRO C 1 42 ? 22.605 -17.983 21.067 1.00 13.41 42 PRO C N 1
ATOM 3517 C CA . PRO C 1 42 ? 23.421 -16.771 21.138 1.00 13.75 42 PRO C CA 1
ATOM 3518 C C . PRO C 1 42 ? 22.840 -15.739 20.172 1.00 13.72 42 PRO C C 1
ATOM 3519 O O . PRO C 1 42 ? 22.221 -16.107 19.178 1.00 14.26 42 PRO C O 1
ATOM 3523 N N . VAL C 1 43 ? 23.012 -14.458 20.475 1.00 13.89 43 VAL C N 1
ATOM 3524 C CA . VAL C 1 43 ? 22.508 -13.409 19.589 1.00 14.57 43 VAL C CA 1
ATOM 3525 C C . VAL C 1 43 ? 23.689 -13.077 18.683 1.00 15.08 43 VAL C C 1
ATOM 3526 O O . VAL C 1 43 ? 24.288 -12.003 18.754 1.00 15.11 43 VAL C O 1
ATOM 3530 N N . VAL C 1 44 ? 24.017 -14.041 17.832 1.00 15.23 44 VAL C N 1
ATOM 3531 C CA . VAL C 1 44 ? 25.145 -13.930 16.920 1.00 15.37 44 VAL C CA 1
ATOM 3532 C C . VAL C 1 44 ? 24.819 -14.629 15.612 1.00 15.50 44 VAL C C 1
ATOM 3533 O O . VAL C 1 44 ? 24.467 -15.811 15.606 1.00 15.82 44 VAL C O 1
ATOM 3537 N N . PHE C 1 45 ? 24.942 -13.914 14.499 1.00 15.96 45 PHE C N 1
ATOM 3538 C CA . PHE C 1 45 ? 24.666 -14.521 13.206 1.00 16.07 45 PHE C CA 1
ATOM 3539 C C . PHE C 1 45 ? 25.695 -15.626 12.955 1.00 16.60 45 PHE C C 1
ATOM 3540 O O . PHE C 1 45 ? 26.855 -15.507 13.346 1.00 16.87 45 PHE C O 1
ATOM 3548 N N . GLY C 1 46 ? 25.267 -16.696 12.294 1.00 16.99 46 GLY C N 1
ATOM 3549 C CA . GLY C 1 46 ? 26.168 -17.797 12.016 1.00 17.44 46 GLY C CA 1
ATOM 3550 C C . GLY C 1 46 ? 26.168 -18.777 13.170 1.00 17.94 46 GLY C C 1
ATOM 3551 O O . GLY C 1 46 ? 25.655 -19.896 13.051 1.00 18.24 46 GLY C O 1
ATOM 3552 N N . LYS C 1 47 ? 26.736 -18.353 14.295 1.00 18.42 47 LYS C N 1
ATOM 3553 C CA . LYS C 1 47 ? 26.797 -19.192 15.481 1.00 18.99 47 LYS C CA 1
ATOM 3554 C C . LYS C 1 47 ? 25.398 -19.644 15.898 1.00 18.58 47 LYS C C 1
ATOM 3555 O O . LYS C 1 47 ? 25.197 -20.804 16.256 1.00 18.94 47 LYS C O 1
ATOM 3561 N N . ALA C 1 48 ? 24.436 -18.728 15.850 1.00 18.06 48 ALA C N 1
ATOM 3562 C CA . ALA C 1 48 ? 23.058 -19.050 16.214 1.00 17.77 48 ALA C CA 1
ATOM 3563 C C . ALA C 1 48 ? 22.517 -20.142 15.294 1.00 18.18 48 ALA C C 1
ATOM 3564 O O . ALA C 1 48 ? 21.766 -21.013 15.731 1.00 18.27 48 ALA C O 1
ATOM 3566 N N . LYS C 1 49 ? 22.890 -20.090 14.019 1.00 17.79 49 LYS C N 1
ATOM 3567 C CA . LYS C 1 49 ? 22.433 -21.092 13.065 1.00 18.84 49 LYS C CA 1
ATOM 3568 C C . LYS C 1 49 ? 23.025 -22.453 13.420 1.00 19.12 49 LYS C C 1
ATOM 3569 O O . LYS C 1 49 ? 22.329 -23.467 13.400 1.00 19.33 49 LYS C O 1
ATOM 3575 N N . GLU C 1 50 ? 24.314 -22.467 13.746 1.00 19.38 50 GLU C N 1
ATOM 3576 C CA . GLU C 1 50 ? 24.996 -23.704 14.111 1.00 19.69 50 GLU C CA 1
ATOM 3577 C C . GLU C 1 50 ? 24.292 -24.363 15.288 1.00 19.02 50 GLU C C 1
ATOM 3578 O O . GLU C 1 50 ? 23.934 -25.537 15.235 1.00 18.67 50 GLU C O 1
ATOM 3584 N N . VAL C 1 51 ? 24.105 -23.593 16.355 1.00 18.24 51 VAL C N 1
ATOM 3585 C CA . VAL C 1 51 ? 23.451 -24.096 17.554 1.00 17.62 51 VAL C CA 1
ATOM 3586 C C . VAL C 1 51 ? 22.035 -24.560 17.251 1.00 17.17 51 VAL C C 1
ATOM 3587 O O . VAL C 1 51 ? 21.621 -25.629 17.694 1.00 16.70 51 VAL C O 1
ATOM 3591 N N . LEU C 1 52 ? 21.298 -23.754 16.491 1.00 17.37 52 LEU C N 1
ATOM 3592 C CA . LEU C 1 52 ? 19.923 -24.087 16.127 1.00 17.23 52 LEU C CA 1
ATOM 3593 C C . LEU C 1 52 ? 19.880 -25.429 15.401 1.00 17.73 52 LEU C C 1
ATOM 3594 O O . LEU C 1 52 ? 19.137 -26.333 15.793 1.00 16.88 52 LEU C O 1
ATOM 3599 N N . GLU C 1 53 ? 20.673 -25.548 14.340 1.00 18.37 53 GLU C N 1
ATOM 3600 C CA . GLU C 1 53 ? 20.726 -26.777 13.548 1.00 19.64 53 GLU C CA 1
ATOM 3601 C C . GLU C 1 53 ? 21.083 -27.993 14.401 1.00 19.53 53 GLU C C 1
ATOM 3602 O O . GLU C 1 53 ? 20.426 -29.030 14.324 1.00 19.40 53 GLU C O 1
ATOM 3608 N N . LYS C 1 54 ? 22.131 -27.867 15.209 1.00 20.11 54 LYS C N 1
ATOM 3609 C CA . LYS C 1 54 ? 22.562 -28.968 16.067 1.00 20.31 54 LYS C CA 1
ATOM 3610 C C . LYS C 1 54 ? 21.444 -29.371 17.023 1.00 19.93 54 LYS C C 1
ATOM 3611 O O . LYS C 1 54 ? 21.171 -30.554 17.223 1.00 19.47 54 LYS C O 1
ATOM 3617 N N . THR C 1 55 ? 20.791 -28.377 17.612 1.00 19.50 55 THR C N 1
ATOM 3618 C CA . THR C 1 55 ? 19.701 -28.632 18.540 1.00 19.55 55 THR C CA 1
ATOM 3619 C C . THR C 1 55 ? 18.545 -29.365 17.865 1.00 19.17 55 THR C C 1
ATOM 3620 O O . THR C 1 55 ? 18.027 -30.348 18.401 1.00 19.41 55 THR C O 1
ATOM 3624 N N . LEU C 1 56 ? 18.139 -28.883 16.694 1.00 19.37 56 LEU C N 1
ATOM 3625 C CA . LEU C 1 56 ? 17.046 -29.503 15.952 1.00 19.99 56 LEU C CA 1
ATOM 3626 C C . LEU C 1 56 ? 17.361 -30.951 15.582 1.00 20.83 56 LEU C C 1
ATOM 3627 O O . LEU C 1 56 ? 16.502 -31.825 15.698 1.00 20.81 56 LEU C O 1
ATOM 3632 N N . GLU C 1 57 ? 18.589 -31.201 15.137 1.00 22.01 57 GLU C N 1
ATOM 3633 C CA . GLU C 1 57 ? 18.997 -32.550 14.753 1.00 23.45 57 GLU C CA 1
ATOM 3634 C C . GLU C 1 57 ? 19.124 -33.448 15.980 1.00 23.27 57 GLU C C 1
ATOM 3635 O O . GLU C 1 57 ? 18.814 -34.637 15.934 1.00 23.27 57 GLU C O 1
ATOM 3641 N N . GLU C 1 58 ? 19.582 -32.867 17.081 1.00 23.06 58 GLU C N 1
ATOM 3642 C CA . GLU C 1 58 ? 19.759 -33.603 18.326 1.00 22.85 58 GLU C CA 1
ATOM 3643 C C . GLU C 1 58 ? 18.424 -34.066 18.908 1.00 22.44 58 GLU C C 1
ATOM 3644 O O . GLU C 1 58 ? 18.234 -35.240 19.220 1.00 22.22 58 GLU C O 1
ATOM 3650 N N . ILE C 1 59 ? 17.500 -33.124 19.041 1.00 21.51 59 ILE C N 1
ATOM 3651 C CA . ILE C 1 59 ? 16.189 -33.387 19.616 1.00 20.51 59 ILE C CA 1
ATOM 3652 C C . ILE C 1 59 ? 15.121 -33.844 18.628 1.00 20.07 59 ILE C C 1
ATOM 3653 O O . ILE C 1 59 ? 14.274 -34.670 18.973 1.00 20.17 59 ILE C O 1
ATOM 3658 N N . LYS C 1 60 ? 15.167 -33.318 17.408 1.00 19.61 60 LYS C N 1
ATOM 3659 C CA . LYS C 1 60 ? 14.177 -33.646 16.382 1.00 19.38 60 LYS C CA 1
ATOM 3660 C C . LYS C 1 60 ? 12.775 -33.430 16.956 1.00 18.70 60 LYS C C 1
ATOM 3661 O O . LYS C 1 60 ? 11.964 -34.357 17.030 1.00 18.73 60 LYS C O 1
ATOM 3667 N N . PRO C 1 61 ? 12.471 -32.185 17.361 1.00 17.53 61 PRO C N 1
ATOM 3668 C CA . PRO C 1 61 ? 11.173 -31.820 17.939 1.00 16.85 61 PRO C CA 1
ATOM 3669 C C . PRO C 1 61 ? 10.027 -31.887 16.939 1.00 16.20 61 PRO C C 1
ATOM 3670 O O . PRO C 1 61 ? 10.225 -31.724 15.735 1.00 16.40 61 PRO C O 1
ATOM 3674 N N . ASP C 1 62 ? 8.824 -32.125 17.450 1.00 15.50 62 ASP C N 1
ATOM 3675 C CA . ASP C 1 62 ? 7.632 -32.170 16.612 1.00 14.59 62 ASP C CA 1
ATOM 3676 C C . ASP C 1 62 ? 7.148 -30.732 16.481 1.00 14.10 62 ASP C C 1
ATOM 3677 O O . ASP C 1 62 ? 6.561 -30.338 15.469 1.00 14.42 62 ASP C O 1
ATOM 3682 N N . ILE C 1 63 ? 7.413 -29.956 17.529 1.00 13.32 63 ILE C N 1
ATOM 3683 C CA . ILE C 1 63 ? 7.013 -28.555 17.598 1.00 13.34 63 ILE C CA 1
ATOM 3684 C C . ILE C 1 63 ? 8.179 -27.699 18.080 1.00 13.24 63 ILE C C 1
ATOM 3685 O O . ILE C 1 63 ? 8.873 -28.054 19.037 1.00 13.07 63 ILE C O 1
ATOM 3690 N N . ALA C 1 64 ? 8.396 -26.575 17.407 1.00 12.70 64 ALA C N 1
ATOM 3691 C CA . ALA C 1 64 ? 9.461 -25.663 17.780 1.00 12.37 64 ALA C CA 1
ATOM 3692 C C . ALA C 1 64 ? 8.872 -24.277 17.978 1.00 11.79 64 ALA C C 1
ATOM 3693 O O . ALA C 1 64 ? 8.236 -23.720 17.082 1.00 11.77 64 ALA C O 1
ATOM 3695 N N . ILE C 1 65 ? 9.055 -23.736 19.174 1.00 11.66 65 ILE C N 1
ATOM 3696 C CA . ILE C 1 65 ? 8.565 -22.401 19.481 1.00 11.19 65 ILE C CA 1
ATOM 3697 C C . ILE C 1 65 ? 9.763 -21.583 19.933 1.00 11.02 65 ILE C C 1
ATOM 3698 O O . ILE C 1 65 ? 10.317 -21.803 21.008 1.00 11.41 65 ILE C O 1
ATOM 3703 N N . HIS C 1 66 ? 10.176 -20.657 19.075 1.00 10.44 66 HIS C N 1
ATOM 3704 C CA . HIS C 1 66 ? 11.313 -19.793 19.336 1.00 10.13 66 HIS C CA 1
ATOM 3705 C C . HIS C 1 66 ? 10.807 -18.489 19.946 1.00 10.44 66 HIS C C 1
ATOM 3706 O O . HIS C 1 66 ? 9.880 -17.865 19.432 1.00 10.50 66 HIS C O 1
ATOM 3713 N N . VAL C 1 67 ? 11.415 -18.093 21.058 1.00 10.47 67 VAL C N 1
ATOM 3714 C CA . VAL C 1 67 ? 10.995 -16.895 21.775 1.00 10.64 67 VAL C CA 1
ATOM 3715 C C . VAL C 1 67 ? 12.092 -15.835 21.791 1.00 11.07 67 VAL C C 1
ATOM 3716 O O . VAL C 1 67 ? 13.288 -16.150 21.873 1.00 10.82 67 VAL C O 1
ATOM 3720 N N . GLY C 1 68 ? 11.677 -14.577 21.705 1.00 10.93 68 GLY C N 1
ATOM 3721 C CA . GLY C 1 68 ? 12.629 -13.487 21.710 1.00 10.96 68 GLY C CA 1
ATOM 3722 C C . GLY C 1 68 ? 12.072 -12.244 22.374 1.00 11.38 68 GLY C C 1
ATOM 3723 O O . GLY C 1 68 ? 10.862 -12.111 22.574 1.00 10.62 68 GLY C O 1
ATOM 3724 N N . LEU C 1 69 ? 12.973 -11.336 22.722 1.00 11.65 69 LEU C N 1
ATOM 3725 C CA . LEU C 1 69 ? 12.611 -10.078 23.360 1.00 12.57 69 LEU C CA 1
ATOM 3726 C C . LEU C 1 69 ? 12.345 -9.057 22.252 1.00 12.86 69 LEU C C 1
ATOM 3727 O O . LEU C 1 69 ? 13.110 -8.969 21.287 1.00 12.95 69 LEU C O 1
ATOM 3732 N N . ALA C 1 70 ? 11.258 -8.301 22.379 1.00 12.59 70 ALA C N 1
ATOM 3733 C CA . ALA C 1 70 ? 10.928 -7.271 21.395 1.00 12.72 70 ALA C CA 1
ATOM 3734 C C . ALA C 1 70 ? 10.796 -5.937 22.124 1.00 12.72 70 ALA C C 1
ATOM 3735 O O . ALA C 1 70 ? 9.697 -5.539 22.510 1.00 12.73 70 ALA C O 1
ATOM 3737 N N . PRO C 1 71 ? 11.923 -5.233 22.330 1.00 12.98 71 PRO C N 1
ATOM 3738 C CA . PRO C 1 71 ? 11.913 -3.944 23.022 1.00 13.21 71 PRO C CA 1
ATOM 3739 C C . PRO C 1 71 ? 10.877 -2.984 22.451 1.00 13.44 71 PRO C C 1
ATOM 3740 O O . PRO C 1 71 ? 10.826 -2.761 21.241 1.00 13.57 71 PRO C O 1
ATOM 3744 N N . GLY C 1 72 ? 10.043 -2.429 23.321 1.00 13.47 72 GLY C N 1
ATOM 3745 C CA . GLY C 1 72 ? 9.042 -1.488 22.865 1.00 13.90 72 GLY C CA 1
ATOM 3746 C C . GLY C 1 72 ? 7.651 -2.048 22.663 1.00 14.49 72 GLY C C 1
ATOM 3747 O O . GLY C 1 72 ? 6.674 -1.308 22.743 1.00 14.29 72 GLY C O 1
ATOM 3748 N N . ARG C 1 73 ? 7.535 -3.343 22.389 1.00 14.44 73 ARG C N 1
ATOM 3749 C CA . ARG C 1 73 ? 6.204 -3.896 22.188 1.00 14.28 73 ARG C CA 1
ATOM 3750 C C . ARG C 1 73 ? 5.477 -4.013 23.521 1.00 13.47 73 ARG C C 1
ATOM 3751 O O . ARG C 1 73 ? 6.077 -4.330 24.548 1.00 13.36 73 ARG C O 1
ATOM 3759 N N . SER C 1 74 ? 4.179 -3.726 23.492 1.00 12.92 74 SER C N 1
ATOM 3760 C CA . SER C 1 74 ? 3.346 -3.698 24.694 1.00 12.45 74 SER C CA 1
ATOM 3761 C C . SER C 1 74 ? 2.593 -4.965 25.067 1.00 12.45 74 SER C C 1
ATOM 3762 O O . SER C 1 74 ? 1.985 -5.037 26.140 1.00 12.13 74 SER C O 1
ATOM 3765 N N . ALA C 1 75 ? 2.611 -5.957 24.191 1.00 11.73 75 ALA C N 1
ATOM 3766 C CA . ALA C 1 75 ? 1.900 -7.194 24.463 1.00 11.77 75 ALA C CA 1
ATOM 3767 C C . ALA C 1 75 ? 2.604 -8.359 23.792 1.00 11.53 75 ALA C C 1
ATOM 3768 O O . ALA C 1 75 ? 3.541 -8.168 23.018 1.00 11.93 75 ALA C O 1
ATOM 3770 N N . ILE C 1 76 ? 2.161 -9.566 24.112 1.00 11.16 76 ILE C N 1
ATOM 3771 C CA . ILE C 1 76 ? 2.727 -10.763 23.509 1.00 10.66 76 ILE C CA 1
ATOM 3772 C C . ILE C 1 76 ? 2.417 -10.687 22.016 1.00 10.69 76 ILE C C 1
ATOM 3773 O O . ILE C 1 76 ? 1.304 -10.324 21.627 1.00 10.89 76 ILE C O 1
ATOM 3778 N N . SER C 1 77 ? 3.395 -11.004 21.178 1.00 10.16 77 SER C N 1
ATOM 3779 C CA . SER C 1 77 ? 3.158 -10.979 19.747 1.00 10.40 77 SER C CA 1
ATOM 3780 C C . SER C 1 77 ? 3.577 -12.294 19.123 1.00 10.52 77 SER C C 1
ATOM 3781 O O . SER C 1 77 ? 4.655 -12.825 19.411 1.00 10.67 77 SER C O 1
ATOM 3784 N N . ILE C 1 78 ? 2.691 -12.826 18.287 1.00 10.03 78 ILE C N 1
ATOM 3785 C CA . ILE C 1 78 ? 2.914 -14.085 17.593 1.00 10.46 78 ILE C CA 1
ATOM 3786 C C . ILE C 1 78 ? 3.242 -13.761 16.134 1.00 10.04 78 ILE C C 1
ATOM 3787 O O . ILE C 1 78 ? 2.431 -13.164 15.418 1.00 10.12 78 ILE C O 1
ATOM 3792 N N . GLU C 1 79 ? 4.434 -14.154 15.701 1.00 9.46 79 GLU C N 1
ATOM 3793 C CA . GLU C 1 79 ? 4.901 -13.868 14.346 1.00 9.85 79 GLU C CA 1
ATOM 3794 C C . GLU C 1 79 ? 4.220 -14.688 13.260 1.00 10.12 79 GLU C C 1
ATOM 3795 O O . GLU C 1 79 ? 4.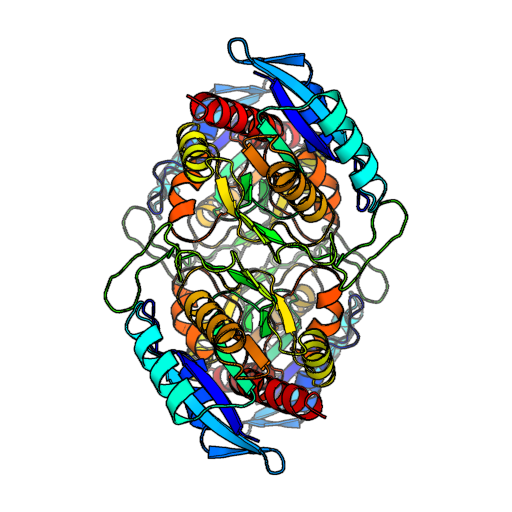179 -15.912 13.307 1.00 10.32 79 GLU C O 1
ATOM 3801 N N . ARG C 1 80 ? 3.684 -13.990 12.269 1.00 11.54 80 ARG C N 1
ATOM 3802 C CA . ARG C 1 80 ? 2.985 -14.636 11.171 1.00 12.35 80 ARG C CA 1
ATOM 3803 C C . ARG C 1 80 ? 3.927 -15.102 10.072 1.00 11.80 80 ARG C C 1
ATOM 3804 O O . ARG C 1 80 ? 3.691 -16.134 9.440 1.00 11.20 80 ARG C O 1
ATOM 3812 N N . ILE C 1 81 ? 5.018 -14.367 9.874 1.00 12.01 81 ILE C N 1
ATOM 3813 C CA . ILE C 1 81 ? 5.926 -14.676 8.780 1.00 11.78 81 ILE C CA 1
ATOM 3814 C C . ILE C 1 81 ? 7.413 -14.442 9.035 1.00 11.51 81 ILE C C 1
ATOM 3815 O O . ILE C 1 81 ? 7.816 -13.500 9.739 1.00 11.68 81 ILE C O 1
ATOM 3820 N N . ALA C 1 82 ? 8.223 -15.321 8.457 1.00 11.27 82 ALA C N 1
ATOM 3821 C CA . ALA C 1 82 ? 9.676 -15.247 8.541 1.00 11.17 82 ALA C CA 1
ATOM 3822 C C . ALA C 1 82 ? 10.154 -14.869 7.138 1.00 11.99 82 ALA C C 1
ATOM 3823 O O . ALA C 1 82 ? 9.724 -15.467 6.144 1.00 11.61 82 ALA C O 1
ATOM 3825 N N . VAL C 1 83 ? 11.055 -13.897 7.060 1.00 12.49 83 VAL C N 1
ATOM 3826 C CA . VAL C 1 83 ? 11.547 -13.418 5.771 1.00 13.14 83 VAL C CA 1
ATOM 3827 C C . VAL C 1 83 ? 13.007 -13.769 5.506 1.00 12.70 83 VAL C C 1
ATOM 3828 O O . VAL C 1 83 ? 13.855 -13.668 6.390 1.00 11.97 83 VAL C O 1
ATOM 3832 N N . ASN C 1 84 ? 13.292 -14.162 4.270 1.00 13.45 84 ASN C N 1
ATOM 3833 C CA . ASN C 1 84 ? 14.645 -14.563 3.883 1.00 13.58 84 ASN C CA 1
ATOM 3834 C C . ASN C 1 84 ? 15.565 -13.368 3.679 1.00 14.10 84 ASN C C 1
ATOM 3835 O O . ASN C 1 84 ? 16.021 -13.097 2.562 1.00 13.88 84 ASN C O 1
ATOM 3840 N N . ALA C 1 85 ? 15.843 -12.646 4.756 1.00 14.49 85 ALA C N 1
ATOM 3841 C CA . ALA C 1 85 ? 16.716 -11.487 4.663 1.00 14.75 85 ALA C CA 1
ATOM 3842 C C . ALA C 1 85 ? 17.289 -11.084 6.003 1.00 15.23 85 ALA C C 1
ATOM 3843 O O . ALA C 1 85 ? 16.678 -11.309 7.049 1.00 15.55 85 ALA C O 1
ATOM 3845 N N . ILE C 1 86 ? 18.475 -10.490 5.955 1.00 15.66 86 ILE C N 1
ATOM 3846 C CA . ILE C 1 86 ? 19.156 -10.004 7.141 1.00 16.06 86 ILE C CA 1
ATOM 3847 C C . ILE C 1 86 ? 19.496 -8.540 6.885 1.00 16.46 86 ILE C C 1
ATOM 3848 O O . ILE C 1 86 ? 20.121 -8.203 5.875 1.00 16.55 86 ILE C O 1
ATOM 3853 N N . ASP C 1 87 ? 19.059 -7.671 7.784 1.00 17.31 87 ASP C N 1
ATOM 3854 C CA . ASP C 1 87 ? 19.344 -6.247 7.680 1.00 18.29 87 ASP C CA 1
ATOM 3855 C C . ASP C 1 87 ? 19.296 -5.737 9.108 1.00 18.78 87 ASP C C 1
ATOM 3856 O O . ASP C 1 87 ? 18.291 -5.181 9.552 1.00 18.45 87 ASP C O 1
ATOM 3861 N N . ALA C 1 88 ? 20.397 -5.944 9.821 1.00 19.42 88 ALA C N 1
ATOM 3862 C CA . ALA C 1 88 ? 20.507 -5.564 11.226 1.00 20.28 88 ALA C CA 1
ATOM 3863 C C . ALA C 1 88 ? 20.576 -4.066 11.478 1.00 21.17 88 ALA C C 1
ATOM 3864 O O . ALA C 1 88 ? 21.402 -3.369 10.887 1.00 20.77 88 ALA C O 1
ATOM 3866 N N . ARG C 1 89 ? 19.711 -3.584 12.370 1.00 22.48 89 ARG C N 1
ATOM 3867 C CA . ARG C 1 89 ? 19.677 -2.171 12.729 1.00 23.75 89 ARG C CA 1
ATOM 3868 C C . ARG C 1 89 ? 20.837 -1.938 13.693 1.00 23.79 89 ARG C C 1
ATOM 3869 O O . ARG C 1 89 ? 21.361 -0.828 13.804 1.00 24.36 89 ARG C O 1
ATOM 3877 N N . ILE C 1 90 ? 21.223 -2.998 14.398 1.00 23.18 90 ILE C N 1
ATOM 3878 C CA . ILE C 1 90 ? 22.339 -2.951 15.339 1.00 22.79 90 ILE C CA 1
ATOM 3879 C C . ILE C 1 90 ? 23.176 -4.203 15.092 1.00 22.38 90 ILE C C 1
ATOM 3880 O O . ILE C 1 90 ? 22.693 -5.174 14.517 1.00 22.57 90 ILE C O 1
ATOM 3885 N N . PRO C 1 91 ? 24.449 -4.199 15.507 1.00 22.09 91 PRO C N 1
ATOM 3886 C CA . PRO C 1 91 ? 25.259 -5.399 15.278 1.00 21.78 91 PRO C CA 1
ATOM 3887 C C . PRO C 1 91 ? 24.890 -6.513 16.251 1.00 20.96 91 PRO C C 1
ATOM 3888 O O . PRO C 1 91 ? 24.240 -6.263 17.264 1.00 20.47 91 PRO C O 1
ATOM 3892 N N . ASP C 1 92 ? 25.291 -7.743 15.940 1.00 20.93 92 ASP C N 1
ATOM 3893 C CA . ASP C 1 92 ? 24.998 -8.854 16.835 1.00 20.51 92 ASP C CA 1
ATOM 3894 C C . ASP C 1 92 ? 26.011 -8.808 17.972 1.00 20.88 92 ASP C C 1
ATOM 3895 O O . ASP C 1 92 ? 26.836 -7.893 18.030 1.00 21.02 92 ASP C O 1
ATOM 3900 N N . ASN C 1 93 ? 25.957 -9.782 18.872 1.00 21.04 93 ASN C N 1
ATOM 3901 C CA . ASN C 1 93 ? 26.859 -9.796 20.017 1.00 21.51 93 ASN C CA 1
ATOM 3902 C C . ASN C 1 93 ? 28.348 -9.899 19.704 1.00 22.57 93 ASN C C 1
ATOM 3903 O O . ASN C 1 93 ? 29.178 -9.769 20.602 1.00 22.38 93 ASN C O 1
ATOM 3908 N N . GLU C 1 94 ? 28.697 -10.136 18.445 1.00 23.56 94 GLU C N 1
ATOM 3909 C CA . GLU C 1 94 ? 30.106 -10.213 18.084 1.00 24.80 94 GLU C CA 1
ATOM 3910 C C . GLU C 1 94 ? 30.486 -9.055 17.165 1.00 25.34 94 GLU C C 1
ATOM 3911 O O . GLU C 1 94 ? 31.510 -9.101 16.476 1.00 25.58 94 GLU C O 1
ATOM 3917 N N . GLY C 1 95 ? 29.650 -8.020 17.162 1.00 25.40 95 GLY C N 1
ATOM 3918 C CA . GLY C 1 95 ? 29.912 -6.845 16.353 1.00 26.16 95 GLY C CA 1
ATOM 3919 C C . GLY C 1 95 ? 29.574 -6.937 14.879 1.00 26.93 95 GLY C C 1
ATOM 3920 O O . GLY C 1 95 ? 29.904 -6.029 14.114 1.00 27.32 95 GLY C O 1
ATOM 3921 N N . LYS C 1 96 ? 28.915 -8.016 14.468 1.00 27.00 96 LYS C N 1
ATOM 3922 C CA . LYS C 1 96 ? 28.548 -8.182 13.066 1.00 27.38 96 LYS C CA 1
ATOM 3923 C C . LYS C 1 96 ? 27.208 -7.531 12.734 1.00 27.82 96 LYS C C 1
ATOM 3924 O O . LYS C 1 96 ? 26.171 -7.904 13.286 1.00 27.60 96 LYS C O 1
ATOM 3930 N N . LYS C 1 97 ? 27.244 -6.557 11.827 1.00 28.13 97 LYS C N 1
ATOM 3931 C CA . LYS C 1 97 ? 26.046 -5.843 11.403 1.00 28.52 97 LYS C CA 1
ATOM 3932 C C . LYS C 1 97 ? 25.814 -6.138 9.926 1.00 28.76 97 LYS C C 1
ATOM 3933 O O . LYS C 1 97 ? 26.203 -5.357 9.056 1.00 28.82 97 LYS C O 1
ATOM 3939 N N . ILE C 1 98 ? 25.181 -7.274 9.653 1.00 28.41 98 ILE C N 1
ATOM 3940 C CA . ILE C 1 98 ? 24.905 -7.698 8.285 1.00 28.50 98 ILE C CA 1
ATOM 3941 C C . ILE C 1 98 ? 23.744 -6.925 7.669 1.00 28.78 98 ILE C C 1
ATOM 3942 O O . ILE C 1 98 ? 22.704 -6.743 8.300 1.00 27.99 98 ILE C O 1
ATOM 3947 N N . GLU C 1 99 ? 23.932 -6.474 6.431 1.00 29.32 99 GLU C N 1
ATOM 3948 C CA . GLU C 1 99 ? 22.907 -5.709 5.730 1.00 30.00 99 GLU C CA 1
ATOM 3949 C C . GLU C 1 99 ? 22.615 -6.255 4.331 1.00 30.00 99 GLU C C 1
ATOM 3950 O O . GLU C 1 99 ? 23.522 -6.693 3.622 1.00 30.00 99 GLU C O 1
ATOM 3956 N N . ASP C 1 100 ? 21.338 -6.222 3.952 1.00 29.78 100 ASP C N 1
ATOM 3957 C CA . ASP C 1 100 ? 20.880 -6.685 2.644 1.00 29.88 100 ASP C CA 1
ATOM 3958 C C . ASP C 1 100 ? 21.541 -7.978 2.197 1.00 29.12 100 ASP C C 1
ATOM 3959 O O . ASP C 1 100 ? 22.313 -8.006 1.236 1.00 29.21 100 ASP C O 1
ATOM 3964 N N . GLU C 1 101 ? 21.211 -9.055 2.891 1.00 27.52 101 GLU C N 1
ATOM 3965 C CA . GLU C 1 101 ? 21.778 -10.351 2.585 1.00 26.50 101 GLU C CA 1
ATOM 3966 C C . GLU C 1 101 ? 20.727 -11.420 2.876 1.00 24.70 101 GLU C C 1
ATOM 3967 O O . GLU C 1 101 ? 20.016 -11.343 3.876 1.00 23.91 101 GLU C O 1
ATOM 3973 N N . PRO C 1 102 ? 20.596 -12.419 1.991 1.00 23.14 102 PRO C N 1
ATOM 3974 C CA . PRO C 1 102 ? 19.600 -13.463 2.247 1.00 21.82 102 PRO C CA 1
ATOM 3975 C C . PRO C 1 102 ? 20.085 -14.366 3.372 1.00 20.76 102 PRO C C 1
ATOM 3976 O O . PRO C 1 102 ? 21.278 -14.411 3.659 1.00 20.41 102 PRO C O 1
ATOM 3980 N N . ILE C 1 103 ? 19.160 -15.062 4.025 1.00 19.74 103 ILE C N 1
ATOM 3981 C CA . ILE C 1 103 ? 19.526 -15.982 5.094 1.00 18.58 103 ILE C CA 1
ATOM 3982 C C . ILE C 1 103 ? 19.957 -17.275 4.410 1.00 18.47 103 ILE C C 1
ATOM 3983 O O . ILE C 1 103 ? 20.975 -17.866 4.757 1.00 18.07 103 ILE C O 1
ATOM 3988 N N . VAL C 1 104 ? 19.165 -17.706 3.431 1.00 18.41 104 VAL C N 1
ATOM 3989 C CA . VAL C 1 104 ? 19.470 -18.914 2.671 1.00 18.78 104 VAL C CA 1
ATOM 3990 C C . VAL C 1 104 ? 19.341 -18.595 1.187 1.00 18.84 104 VAL C C 1
ATOM 3991 O O . VAL C 1 104 ? 18.239 -18.526 0.650 1.00 18.31 104 VAL C O 1
ATOM 3995 N N . PRO C 1 105 ? 20.476 -18.380 0.505 1.00 19.44 105 PRO C N 1
ATOM 3996 C CA . PRO C 1 105 ? 20.437 -18.065 -0.926 1.00 19.41 105 PRO C CA 1
ATOM 3997 C C . PRO C 1 105 ? 19.625 -19.073 -1.732 1.00 19.51 105 PRO C C 1
ATOM 3998 O O . PRO C 1 105 ? 19.779 -20.284 -1.576 1.00 20.16 105 PRO C O 1
ATOM 4002 N N . GLY C 1 106 ? 18.742 -18.571 -2.585 1.00 19.45 106 GLY C N 1
ATOM 4003 C CA . GLY C 1 106 ? 17.937 -19.457 -3.406 1.00 19.27 106 GLY C CA 1
ATOM 4004 C C . GLY C 1 106 ? 16.670 -19.980 -2.758 1.00 19.08 106 GLY C C 1
ATOM 4005 O O . GLY C 1 106 ? 15.773 -20.454 -3.451 1.00 19.72 106 GLY C O 1
ATOM 4006 N N . ALA C 1 107 ? 16.582 -19.900 -1.434 1.00 18.37 107 ALA C N 1
ATOM 4007 C CA . ALA C 1 107 ? 15.400 -20.387 -0.725 1.00 17.07 107 ALA C CA 1
ATOM 4008 C C . ALA C 1 107 ? 14.237 -19.403 -0.861 1.00 16.14 107 ALA C C 1
ATOM 4009 O O . ALA C 1 107 ? 14.428 -18.262 -1.273 1.00 15.80 107 ALA C O 1
ATOM 4011 N N . PRO C 1 108 ? 13.013 -19.834 -0.513 1.00 15.53 108 PRO C N 1
ATOM 4012 C CA . PRO C 1 108 ? 11.833 -18.970 -0.608 1.00 14.94 108 PRO C CA 1
ATOM 4013 C C . PRO C 1 108 ? 11.985 -17.629 0.103 1.00 14.77 108 PRO C C 1
ATOM 4014 O O . PRO C 1 108 ? 12.614 -17.530 1.156 1.00 14.68 108 PRO C O 1
ATOM 4018 N N . THR C 1 109 ? 11.401 -16.596 -0.490 1.00 14.16 109 THR C N 1
ATOM 4019 C CA . THR C 1 109 ? 11.457 -15.256 0.070 1.00 14.04 109 THR C CA 1
ATOM 4020 C C . THR C 1 109 ? 10.903 -15.233 1.496 1.00 13.82 109 THR C C 1
ATOM 4021 O O . THR C 1 109 ? 11.340 -14.437 2.326 1.00 13.23 109 THR C O 1
ATOM 4025 N N . ALA C 1 110 ? 9.950 -16.118 1.779 1.00 13.54 110 ALA C N 1
ATOM 4026 C CA . ALA C 1 110 ? 9.364 -16.168 3.117 1.00 13.90 110 ALA C CA 1
ATOM 4027 C C . ALA C 1 110 ? 8.618 -17.457 3.413 1.00 13.87 110 ALA C C 1
ATOM 4028 O O . ALA C 1 110 ? 8.255 -18.213 2.504 1.00 13.80 110 ALA C O 1
ATOM 4030 N N . TYR C 1 111 ? 8.396 -17.692 4.705 1.00 13.42 111 TYR C N 1
ATOM 4031 C CA . TYR C 1 111 ? 7.662 -18.855 5.187 1.00 13.17 111 TYR C CA 1
ATOM 4032 C C . TYR C 1 111 ? 6.656 -18.381 6.223 1.00 13.14 111 TYR C C 1
ATOM 4033 O O . TYR C 1 111 ? 6.985 -17.564 7.091 1.00 12.93 111 TYR C O 1
ATOM 4042 N N . PHE C 1 112 ? 5.438 -18.897 6.143 1.00 12.99 112 PHE C N 1
ATOM 4043 C CA . PHE C 1 112 ? 4.421 -18.557 7.125 1.00 12.90 112 PHE C CA 1
ATOM 4044 C C . PHE C 1 112 ? 4.670 -19.461 8.326 1.00 12.31 112 PHE C C 1
ATOM 4045 O O . PHE C 1 112 ? 5.113 -20.599 8.171 1.00 12.19 112 PHE C O 1
ATOM 4053 N N . SER C 1 113 ? 4.399 -18.957 9.521 1.00 12.21 113 SER C N 1
ATOM 4054 C CA . SER C 1 113 ? 4.547 -19.769 10.721 1.00 11.60 113 SER C CA 1
ATOM 4055 C C . SER C 1 113 ? 3.557 -20.915 10.581 1.00 11.30 113 SER C C 1
ATOM 4056 O O . SER C 1 113 ? 2.481 -20.736 10.010 1.00 10.89 113 SER C O 1
ATOM 4059 N N . THR C 1 114 ? 3.917 -22.089 11.089 1.00 11.41 114 THR C N 1
ATOM 4060 C CA . THR C 1 114 ? 3.017 -23.227 11.021 1.00 11.85 114 THR C CA 1
ATOM 4061 C C . THR C 1 114 ? 2.388 -23.517 12.379 1.00 12.08 114 THR C C 1
ATOM 4062 O O . THR C 1 114 ? 1.781 -24.562 12.588 1.00 12.13 114 THR C O 1
ATOM 4066 N N . LEU C 1 115 ? 2.549 -22.585 13.313 1.00 12.63 115 LEU C N 1
ATOM 4067 C CA . LEU C 1 115 ? 1.921 -22.733 14.620 1.00 12.34 115 LEU C CA 1
ATOM 4068 C C . LEU C 1 115 ? 0.497 -22.247 14.384 1.00 12.53 115 LEU C C 1
ATOM 4069 O O . LEU C 1 115 ? 0.255 -21.459 13.466 1.00 12.71 115 LEU C O 1
ATOM 4074 N N . PRO C 1 116 ? -0.468 -22.731 15.180 1.00 12.79 116 PRO C N 1
ATOM 4075 C CA . PRO C 1 116 ? -1.854 -22.290 15.007 1.00 12.81 116 PRO C CA 1
ATOM 4076 C C . PRO C 1 116 ? -1.942 -20.924 15.689 1.00 13.46 116 PRO C C 1
ATOM 4077 O O . PRO C 1 116 ? -2.498 -20.791 16.778 1.00 12.84 116 PRO C O 1
ATOM 4081 N N . ILE C 1 117 ? -1.379 -19.909 15.037 1.00 13.71 117 ILE C N 1
ATOM 4082 C CA . ILE C 1 117 ? -1.321 -18.568 15.613 1.00 13.48 117 ILE C CA 1
ATOM 4083 C C . ILE C 1 117 ? -2.641 -17.930 16.045 1.00 13.96 117 ILE C C 1
ATOM 4084 O O . ILE C 1 117 ? -2.692 -17.297 17.099 1.00 12.85 117 ILE C O 1
ATOM 4089 N N . LYS C 1 118 ? -3.703 -18.090 15.259 1.00 14.02 118 LYS C N 1
ATOM 4090 C CA . LYS C 1 118 ? -4.983 -17.505 15.649 1.00 15.35 118 LYS C CA 1
ATOM 4091 C C . LYS C 1 118 ? -5.560 -18.195 16.888 1.00 15.08 118 LYS C C 1
ATOM 4092 O O . LYS C 1 118 ? -6.117 -17.535 17.763 1.00 15.05 118 LYS C O 1
ATOM 4098 N N . LYS C 1 119 ? -5.430 -19.518 16.968 1.00 14.71 119 LYS C N 1
ATOM 4099 C CA . LYS C 1 119 ? -5.936 -20.240 18.134 1.00 15.54 119 LYS C CA 1
ATOM 4100 C C . LYS C 1 119 ? -5.128 -19.880 19.380 1.00 14.72 119 LYS C C 1
ATOM 4101 O O . LYS C 1 119 ? -5.674 -19.785 20.481 1.00 14.63 119 LYS C O 1
ATOM 4107 N N . ILE C 1 120 ? -3.826 -19.692 19.204 1.00 14.23 120 ILE C N 1
ATOM 4108 C CA . ILE C 1 120 ? -2.963 -19.322 20.318 1.00 14.37 120 ILE C CA 1
ATOM 4109 C C . ILE C 1 120 ? -3.380 -17.944 20.837 1.00 14.71 120 ILE C C 1
ATOM 4110 O O . ILE C 1 120 ? -3.554 -17.752 22.043 1.00 14.46 120 ILE C O 1
ATOM 4115 N N . MET C 1 121 ? -3.552 -16.991 19.924 1.00 15.35 121 MET C N 1
ATOM 4116 C CA . MET C 1 121 ? -3.959 -15.641 20.310 1.00 15.73 121 MET C CA 1
ATOM 4117 C C . MET C 1 121 ? -5.296 -15.676 21.046 1.00 15.53 121 MET C C 1
ATOM 4118 O O . MET C 1 121 ? -5.490 -14.981 22.045 1.00 15.35 121 MET C O 1
ATOM 4123 N N . LYS C 1 122 ? -6.217 -16.490 20.544 1.00 15.50 122 LYS C N 1
ATOM 4124 C CA . LYS C 1 122 ? -7.532 -16.608 21.154 1.00 16.20 122 LYS C CA 1
ATOM 4125 C C . LYS C 1 122 ? -7.449 -17.148 22.584 1.00 15.62 122 LYS C C 1
ATOM 4126 O O . LYS C 1 122 ? -8.105 -16.629 23.487 1.00 15.79 122 LYS C O 1
ATOM 4132 N N . LYS C 1 123 ? -6.644 -18.185 22.790 1.00 15.17 123 LYS C N 1
ATOM 4133 C CA . LYS C 1 123 ? -6.506 -18.771 24.117 1.00 15.32 123 LYS C CA 1
ATOM 4134 C C . LYS C 1 123 ? -5.844 -17.789 25.082 1.00 15.03 123 LYS C C 1
ATOM 4135 O O . LYS C 1 123 ? -6.250 -17.678 26.241 1.00 14.04 123 LYS C O 1
ATOM 4141 N N . LEU C 1 124 ? -4.819 -17.087 24.608 1.00 14.34 124 LEU C N 1
ATOM 4142 C CA . LEU C 1 124 ? -4.136 -16.110 25.448 1.00 14.29 124 LEU C CA 1
ATOM 4143 C C . LEU C 1 124 ? -5.148 -15.066 25.927 1.00 14.30 124 LEU C C 1
ATOM 4144 O O . LEU C 1 124 ? -5.172 -14.712 27.109 1.00 14.07 124 LEU C O 1
ATOM 4149 N N . HIS C 1 125 ? -5.991 -14.595 25.009 1.00 14.57 125 HIS C N 1
ATOM 4150 C CA . HIS C 1 125 ? -7.009 -13.604 25.344 1.00 15.50 125 HIS C CA 1
ATOM 4151 C C . HIS C 1 125 ? -7.969 -14.138 26.409 1.00 16.62 125 HIS C C 1
ATOM 4152 O O . HIS C 1 125 ? -8.396 -13.404 27.302 1.00 17.02 125 HIS C O 1
ATOM 4159 N N . GLU C 1 126 ? -8.312 -15.417 26.308 1.00 17.56 126 GLU C N 1
ATOM 4160 C CA . GLU C 1 126 ? -9.205 -16.034 27.280 1.00 18.93 126 GLU C CA 1
ATOM 4161 C C . GLU C 1 126 ? -8.529 -16.104 28.643 1.00 18.93 126 GLU C C 1
ATOM 4162 O O . GLU C 1 126 ? -9.196 -16.138 29.677 1.00 18.82 126 GLU C O 1
ATOM 4168 N N . ARG C 1 127 ? -7.200 -16.124 28.634 1.00 19.01 127 ARG C N 1
ATOM 4169 C CA . ARG C 1 127 ? -6.416 -16.169 29.864 1.00 19.31 127 ARG C CA 1
ATOM 4170 C C . ARG C 1 127 ? -6.144 -14.759 30.381 1.00 18.28 127 ARG C C 1
ATOM 4171 O O . ARG C 1 127 ? -5.466 -14.586 31.393 1.00 18.07 127 ARG C O 1
ATOM 4179 N N . GLY C 1 128 ? -6.662 -13.757 29.676 1.00 17.34 128 GLY C N 1
ATOM 4180 C CA . GLY C 1 128 ? -6.450 -12.381 30.086 1.00 15.97 128 GLY C CA 1
ATOM 4181 C C . GLY C 1 128 ? -5.058 -11.880 29.752 1.00 15.42 128 GLY C C 1
ATOM 4182 O O . GLY C 1 128 ? -4.550 -10.944 30.380 1.00 14.83 128 GLY C O 1
ATOM 4183 N N . ILE C 1 129 ? -4.434 -12.503 28.756 1.00 14.56 129 ILE C N 1
ATOM 4184 C CA . ILE C 1 129 ? -3.095 -12.113 28.338 1.00 14.16 129 ILE C CA 1
ATOM 4185 C C . ILE C 1 129 ? -3.140 -11.358 27.012 1.00 14.03 129 ILE C C 1
ATOM 4186 O O . ILE C 1 129 ? -3.477 -11.934 25.975 1.00 13.21 129 ILE C O 1
ATOM 4191 N N . PRO C 1 130 ? -2.821 -10.052 27.029 1.00 13.83 130 PRO C N 1
ATOM 4192 C CA . PRO C 1 130 ? -2.855 -9.314 25.762 1.00 13.38 130 PRO C CA 1
ATOM 4193 C C . PRO C 1 130 ? -1.868 -9.901 24.754 1.00 12.91 130 PRO C C 1
ATOM 4194 O O . PRO C 1 130 ? -0.707 -10.153 25.072 1.00 12.40 130 PRO C O 1
ATOM 4198 N N . ALA C 1 131 ? -2.349 -10.127 23.538 1.00 12.75 131 ALA C N 1
ATOM 4199 C CA . ALA C 1 131 ? -1.527 -10.703 22.485 1.00 12.45 131 ALA C CA 1
ATOM 4200 C C . ALA C 1 131 ? -2.099 -10.354 21.123 1.00 12.70 131 ALA C C 1
ATOM 4201 O O . ALA C 1 131 ? -3.308 -10.159 20.975 1.00 12.63 131 ALA C O 1
ATOM 4203 N N . TYR C 1 132 ? -1.225 -10.268 20.128 1.00 12.17 132 TYR C N 1
ATOM 4204 C CA . TYR C 1 132 ? -1.657 -9.950 18.778 1.00 12.73 132 TYR C CA 1
ATOM 4205 C C . TYR C 1 132 ? -0.723 -10.626 17.782 1.00 12.59 132 TYR C C 1
ATOM 4206 O O . TYR C 1 132 ? 0.335 -11.144 18.161 1.00 12.52 132 TYR C O 1
ATOM 4215 N N . ILE C 1 133 ? -1.135 -10.664 16.521 1.00 12.17 133 ILE C N 1
ATOM 4216 C CA . ILE C 1 133 ? -0.328 -11.282 15.479 1.00 12.37 133 ILE C CA 1
ATOM 4217 C C . ILE C 1 133 ? 0.555 -10.216 14.847 1.00 11.76 133 ILE C C 1
ATOM 4218 O O . ILE C 1 133 ? 0.065 -9.192 14.391 1.00 12.04 133 ILE C O 1
ATOM 4223 N N . SER C 1 134 ? 1.860 -10.458 14.848 1.00 11.67 134 SER C N 1
ATOM 4224 C CA . SER C 1 134 ? 2.819 -9.528 14.260 1.00 11.10 134 SER C CA 1
ATOM 4225 C C . SER C 1 134 ? 3.109 -9.985 12.837 1.00 11.19 134 SER C C 1
ATOM 4226 O O . SER C 1 134 ? 3.232 -11.180 12.586 1.00 11.01 134 SER C O 1
ATOM 4229 N N . ASN C 1 135 ? 3.236 -9.033 11.916 1.00 10.97 135 ASN C N 1
ATOM 4230 C CA . ASN C 1 135 ? 3.502 -9.360 10.525 1.00 11.13 135 ASN C CA 1
ATOM 4231 C C . ASN C 1 135 ? 4.951 -9.154 10.107 1.00 11.33 135 ASN C C 1
ATOM 4232 O O . ASN C 1 135 ? 5.289 -9.245 8.929 1.00 11.20 135 ASN C O 1
ATOM 4237 N N . SER C 1 136 ? 5.800 -8.868 11.086 1.00 10.45 136 SER C N 1
ATOM 4238 C CA . SER C 1 136 ? 7.232 -8.734 10.849 1.00 10.72 136 SER C CA 1
ATOM 4239 C C . SER C 1 136 ? 7.968 -9.009 12.150 1.00 10.19 136 SER C C 1
ATOM 4240 O O . SER C 1 136 ? 7.719 -8.344 13.159 1.00 10.12 136 SER C O 1
ATOM 4243 N N . ALA C 1 137 ? 8.867 -9.988 12.126 1.00 9.99 137 ALA C N 1
ATOM 4244 C CA . ALA C 1 137 ? 9.654 -10.329 13.306 1.00 9.90 137 ALA C CA 1
ATOM 4245 C C . ALA C 1 137 ? 10.986 -9.578 13.264 1.00 10.96 137 ALA C C 1
ATOM 4246 O O . ALA C 1 137 ? 11.925 -9.913 13.995 1.00 10.24 137 ALA C O 1
ATOM 4248 N N . GLY C 1 138 ? 11.049 -8.552 12.414 1.00 10.73 138 GLY C N 1
ATOM 4249 C CA . GLY C 1 138 ? 12.266 -7.777 12.256 1.00 11.27 138 GLY C CA 1
ATOM 4250 C C . GLY C 1 138 ? 13.166 -8.506 11.274 1.00 12.19 138 GLY C C 1
ATOM 4251 O O . GLY C 1 138 ? 12.742 -9.491 10.666 1.00 12.10 138 GLY C O 1
ATOM 4252 N N . LEU C 1 139 ? 14.402 -8.035 11.115 1.00 12.34 139 LEU C N 1
ATOM 4253 C CA . LEU C 1 139 ? 15.360 -8.668 10.206 1.00 12.84 139 LEU C CA 1
ATOM 4254 C C . LEU C 1 139 ? 16.679 -8.872 10.939 1.00 13.22 139 LEU C C 1
ATOM 4255 O O . LEU C 1 139 ? 17.764 -8.819 10.342 1.00 13.32 139 LEU C O 1
ATOM 4260 N N . TYR C 1 140 ? 16.565 -9.106 12.245 1.00 13.20 140 TYR C N 1
ATOM 4261 C CA . TYR C 1 140 ? 17.712 -9.321 13.120 1.00 13.17 140 TYR C CA 1
ATOM 4262 C C . TYR C 1 140 ? 17.770 -10.819 13.468 1.00 12.49 140 TYR C C 1
ATOM 4263 O O . TYR C 1 140 ? 17.412 -11.662 12.642 1.00 12.05 140 TYR C O 1
ATOM 4272 N N . LEU C 1 141 ? 18.198 -11.166 14.676 1.00 12.02 141 LEU C N 1
ATOM 4273 C CA . LEU C 1 141 ? 18.301 -12.577 15.025 1.00 11.78 141 LEU C CA 1
ATOM 4274 C C . LEU C 1 141 ? 17.007 -13.355 15.240 1.00 11.36 141 LEU C C 1
ATOM 4275 O O . LEU C 1 141 ? 16.970 -14.554 14.969 1.00 11.11 141 LEU C O 1
ATOM 4280 N N . SER C 1 142 ? 15.949 -12.697 15.707 1.00 10.34 142 SER C N 1
ATOM 4281 C CA . SER C 1 142 ? 14.682 -13.401 15.914 1.00 10.04 142 SER C CA 1
ATOM 4282 C C . SER C 1 142 ? 14.171 -13.932 14.576 1.00 9.79 142 SER C C 1
ATOM 4283 O O . SER C 1 142 ? 13.826 -15.105 14.459 1.00 10.54 142 SER C O 1
ATOM 4286 N N . ASN C 1 143 ? 14.134 -13.067 13.566 1.00 9.83 143 ASN C N 1
ATOM 4287 C CA . ASN C 1 143 ? 13.671 -13.464 12.236 1.00 10.22 143 ASN C CA 1
ATOM 4288 C C . ASN C 1 143 ? 14.605 -14.518 11.639 1.00 10.16 143 ASN C C 1
ATOM 4289 O O . ASN C 1 143 ? 14.166 -15.445 10.959 1.00 11.15 143 ASN C O 1
ATOM 4294 N N . TYR C 1 144 ? 15.897 -14.352 11.893 1.00 10.46 144 TYR C N 1
ATOM 4295 C CA . TYR C 1 144 ? 16.936 -15.262 11.411 1.00 10.50 144 TYR C CA 1
ATOM 4296 C C . TYR C 1 144 ? 16.628 -16.696 11.866 1.00 10.65 144 TYR C C 1
ATOM 4297 O O . TYR C 1 144 ? 16.552 -17.617 11.046 1.00 9.87 144 TYR C O 1
ATOM 4306 N N . VAL C 1 145 ? 16.435 -16.881 13.168 1.00 10.44 145 VAL C N 1
ATOM 4307 C CA . VAL C 1 145 ? 16.133 -18.204 13.693 1.00 11.13 145 VAL C CA 1
ATOM 4308 C C . VAL C 1 145 ? 14.746 -18.676 13.260 1.00 10.58 145 VAL C C 1
ATOM 4309 O O . VAL C 1 145 ? 14.556 -19.849 12.972 1.00 10.50 145 VAL C O 1
ATOM 4313 N N . MET C 1 146 ? 13.777 -17.766 13.206 1.00 10.80 146 MET C N 1
ATOM 4314 C CA . MET C 1 146 ? 12.429 -18.148 12.787 1.00 10.60 146 MET C CA 1
ATOM 4315 C C . MET C 1 146 ? 12.456 -18.717 11.370 1.00 11.40 146 MET C C 1
ATOM 4316 O O . MET C 1 146 ? 11.821 -19.735 11.086 1.00 11.69 146 MET C O 1
ATOM 4321 N N . TYR C 1 147 ? 13.196 -18.056 10.485 1.00 11.62 147 TYR C N 1
ATOM 4322 C CA . TYR C 1 147 ? 13.292 -18.491 9.095 1.00 12.09 147 TYR C CA 1
ATOM 4323 C C . TYR C 1 147 ? 14.010 -19.835 8.968 1.00 11.47 147 TYR C C 1
ATOM 4324 O O . TYR C 1 147 ? 13.536 -20.741 8.286 1.00 12.40 147 TYR C O 1
ATOM 4333 N N . LEU C 1 148 ? 15.157 -19.957 9.622 1.00 12.04 148 LEU C N 1
ATOM 4334 C CA . LEU C 1 148 ? 15.932 -21.192 9.576 1.00 12.09 148 LEU C CA 1
ATOM 4335 C C . LEU C 1 148 ? 15.130 -22.376 10.110 1.00 12.04 148 LEU C C 1
ATOM 4336 O O . LEU C 1 148 ? 15.213 -23.482 9.570 1.00 11.44 148 LEU C O 1
ATOM 4341 N N . SER C 1 149 ? 14.348 -22.147 11.163 1.00 10.98 149 SER C N 1
ATOM 4342 C CA . SER C 1 149 ? 13.544 -23.224 11.734 1.00 11.54 149 SER C CA 1
ATOM 4343 C C . SER C 1 149 ? 12.476 -23.667 10.737 1.00 11.58 149 SER C C 1
ATOM 4344 O O . SER C 1 149 ? 12.277 -24.867 10.509 1.00 11.48 149 SER C O 1
ATOM 4347 N N . LEU C 1 150 ? 11.791 -22.700 10.131 1.00 11.98 150 LEU C N 1
ATOM 4348 C CA . LEU C 1 150 ? 10.751 -23.027 9.163 1.00 12.30 150 LEU C CA 1
ATOM 4349 C C . LEU C 1 150 ? 11.338 -23.673 7.908 1.00 12.67 150 LEU C C 1
ATOM 4350 O O . LEU C 1 150 ? 10.717 -24.549 7.309 1.00 13.13 150 LEU C O 1
ATOM 4355 N N . HIS C 1 151 ? 12.537 -23.248 7.523 1.00 13.38 151 HIS C N 1
ATOM 4356 C CA . HIS C 1 151 ? 13.207 -23.798 6.346 1.00 14.28 151 HIS C CA 1
ATOM 4357 C C . HIS C 1 151 ? 13.592 -25.247 6.643 1.00 14.84 151 HIS C C 1
ATOM 4358 O O . HIS C 1 151 ? 13.519 -26.126 5.777 1.00 14.91 151 HIS C O 1
ATOM 4365 N N . HIS C 1 152 ? 14.005 -25.486 7.882 1.00 15.47 152 HIS C N 1
ATOM 4366 C CA . HIS C 1 152 ? 14.392 -26.820 8.320 1.00 15.49 152 HIS C CA 1
ATOM 4367 C C . HIS C 1 152 ? 13.175 -27.741 8.220 1.00 15.77 152 HIS C C 1
ATOM 4368 O O . HIS C 1 152 ? 13.279 -28.896 7.800 1.00 15.60 152 HIS C O 1
ATOM 4375 N N . SER C 1 153 ? 12.022 -27.216 8.618 1.00 15.08 153 SER C N 1
ATOM 4376 C CA . SER C 1 153 ? 10.780 -27.971 8.577 1.00 16.37 153 SER C CA 1
ATOM 4377 C C . SER C 1 153 ? 10.408 -28.326 7.135 1.00 16.80 153 SER C C 1
ATOM 4378 O O . SER C 1 153 ? 10.055 -29.469 6.835 1.00 16.78 153 SER C O 1
ATOM 4381 N N . ALA C 1 154 ? 10.499 -27.341 6.248 1.00 17.21 154 ALA C N 1
ATOM 4382 C CA . ALA C 1 154 ? 10.162 -27.535 4.843 1.00 18.42 154 ALA C CA 1
ATOM 4383 C C . ALA C 1 154 ? 11.138 -28.469 4.137 1.00 19.29 154 ALA C C 1
ATOM 4384 O O . ALA C 1 154 ? 10.761 -29.205 3.228 1.00 19.76 154 ALA C O 1
ATOM 4386 N N . THR C 1 155 ? 12.393 -28.436 4.569 1.00 20.32 155 THR C N 1
ATOM 4387 C CA . THR C 1 155 ? 13.450 -29.239 3.970 1.00 21.28 155 THR C CA 1
ATOM 4388 C C . THR C 1 155 ? 13.684 -30.610 4.596 1.00 21.65 155 THR C C 1
ATOM 4389 O O . THR C 1 155 ? 14.025 -31.567 3.896 1.00 21.34 155 THR C O 1
ATOM 4393 N N . LYS C 1 156 ? 13.499 -30.710 5.908 1.00 21.30 156 LYS C N 1
ATOM 4394 C CA . LYS C 1 156 ? 13.732 -31.966 6.613 1.00 21.85 156 LYS C CA 1
ATOM 4395 C C . LYS C 1 156 ? 12.487 -32.715 7.079 1.00 21.50 156 LYS C C 1
ATOM 4396 O O . LYS C 1 156 ? 12.587 -33.855 7.530 1.00 21.75 156 LYS C O 1
ATOM 4402 N N . GLY C 1 157 ? 11.325 -32.079 7.004 1.00 21.05 157 GLY C N 1
ATOM 4403 C CA . GLY C 1 157 ? 10.105 -32.748 7.418 1.00 20.87 157 GLY C CA 1
ATOM 4404 C C . GLY C 1 157 ? 9.790 -32.612 8.896 1.00 20.57 157 GLY C C 1
ATOM 4405 O O . GLY C 1 157 ? 8.752 -33.082 9.359 1.00 20.98 157 GLY C O 1
ATOM 4406 N N . TYR C 1 158 ? 10.697 -31.990 9.642 1.00 20.10 158 TYR C N 1
ATOM 4407 C CA . TYR C 1 158 ? 10.501 -31.765 11.070 1.00 19.26 158 TYR C CA 1
ATOM 4408 C C . TYR C 1 158 ? 11.275 -30.503 11.440 1.00 18.79 158 TYR C C 1
ATOM 4409 O O . TYR C 1 158 ? 12.306 -30.204 10.840 1.00 18.71 158 TYR C O 1
ATOM 4418 N N . PRO C 1 159 ? 10.778 -29.731 12.417 1.00 17.96 159 PRO C N 1
ATOM 4419 C CA . PRO C 1 159 ? 9.546 -29.975 13.176 1.00 17.77 159 PRO C CA 1
ATOM 4420 C C . PRO C 1 159 ? 8.303 -29.810 12.311 1.00 17.49 159 PRO C C 1
ATOM 4421 O O . PRO C 1 159 ? 8.337 -29.111 11.297 1.00 17.77 159 PRO C O 1
ATOM 4425 N N . LYS C 1 160 ? 7.212 -30.455 12.711 1.00 17.40 160 LYS C N 1
ATOM 4426 C CA . LYS C 1 160 ? 5.956 -30.358 11.970 1.00 17.73 160 LYS C CA 1
ATOM 4427 C C . LYS C 1 160 ? 5.417 -28.931 12.065 1.00 16.71 160 LYS C C 1
ATOM 4428 O O . LYS C 1 160 ? 4.849 -28.402 11.109 1.00 16.06 160 LYS C O 1
ATOM 4434 N N . MET C 1 161 ? 5.584 -28.326 13.238 1.00 16.12 161 MET C N 1
ATOM 4435 C CA . MET C 1 161 ? 5.126 -26.960 13.479 1.00 15.59 161 MET C CA 1
ATOM 4436 C C . MET C 1 161 ? 6.282 -26.120 13.991 1.00 14.17 161 MET C C 1
ATOM 4437 O O . MET C 1 161 ? 7.062 -26.563 14.833 1.00 13.51 161 MET C O 1
ATOM 4442 N N . SER C 1 162 ? 6.378 -24.895 13.494 1.00 13.12 162 SER C N 1
ATOM 4443 C CA . SER C 1 162 ? 7.438 -23.992 13.915 1.00 12.19 162 SER C CA 1
ATOM 4444 C C . SER C 1 162 ? 6.927 -22.564 13.874 1.00 11.55 162 SER C C 1
ATOM 4445 O O . SER C 1 162 ? 6.169 -22.194 12.982 1.00 11.35 162 SER C O 1
ATOM 4448 N N . GLY C 1 163 ? 7.349 -21.765 14.848 1.00 11.05 163 GLY C N 1
ATOM 4449 C CA . GLY C 1 163 ? 6.916 -20.386 14.891 1.00 10.78 163 GLY C CA 1
ATOM 4450 C C . GLY C 1 163 ? 7.719 -19.573 15.879 1.00 10.61 163 GLY C C 1
ATOM 4451 O O . GLY C 1 163 ? 8.591 -20.098 16.582 1.00 9.99 163 GLY C O 1
ATOM 4452 N N . PHE C 1 164 ? 7.401 -18.286 15.951 1.00 10.47 164 PHE C N 1
ATOM 4453 C CA . PHE C 1 164 ? 8.113 -17.384 16.834 1.00 9.98 164 PHE C CA 1
ATOM 4454 C C . PHE C 1 164 ? 7.182 -16.505 17.660 1.00 10.67 164 PHE C C 1
ATOM 4455 O O . PHE C 1 164 ? 6.141 -16.048 17.179 1.00 11.40 164 PHE C O 1
ATOM 4463 N N . ILE C 1 165 ? 7.568 -16.271 18.909 1.00 10.74 165 ILE C N 1
ATOM 4464 C CA . ILE C 1 165 ? 6.790 -15.439 19.817 1.00 10.33 165 ILE C CA 1
ATOM 4465 C C . ILE C 1 165 ? 7.707 -14.404 20.448 1.00 10.50 165 ILE C C 1
ATOM 4466 O O . ILE C 1 165 ? 8.756 -14.746 20.992 1.00 9.97 165 ILE C O 1
ATOM 4471 N N . HIS C 1 166 ? 7.317 -13.137 20.355 1.00 10.06 166 HIS C N 1
ATOM 4472 C CA . HIS C 1 166 ? 8.090 -12.059 20.952 1.00 10.27 166 HIS C CA 1
ATOM 4473 C C . HIS C 1 166 ? 7.413 -11.591 22.234 1.00 10.56 166 HIS C C 1
ATOM 4474 O O . HIS C 1 166 ? 6.183 -11.511 22.302 1.00 10.51 166 HIS C O 1
ATOM 4481 N N . VAL C 1 167 ? 8.218 -11.292 23.250 1.00 10.63 167 VAL C N 1
ATOM 4482 C CA . VAL C 1 167 ? 7.689 -10.815 24.522 1.00 10.56 167 VAL C CA 1
ATOM 4483 C C . VAL C 1 167 ? 8.226 -9.423 24.797 1.00 11.41 167 VAL C C 1
ATOM 4484 O O . VAL C 1 167 ? 9.314 -9.060 24.340 1.00 11.93 167 VAL C O 1
ATOM 4488 N N . PRO C 1 168 ? 7.450 -8.603 25.522 1.00 12.20 168 PRO C N 1
ATOM 4489 C CA . PRO C 1 168 ? 7.876 -7.242 25.849 1.00 11.25 168 PRO C CA 1
ATOM 4490 C C . PRO C 1 168 ? 8.972 -7.295 26.902 1.00 11.84 168 PRO C C 1
ATOM 4491 O O . PRO C 1 168 ? 9.313 -8.368 27.403 1.00 11.64 168 PRO C O 1
ATOM 4495 N N . TYR C 1 169 ? 9.530 -6.133 27.221 1.00 11.93 169 TYR C N 1
ATOM 4496 C CA . TYR C 1 169 ? 10.531 -6.037 28.277 1.00 11.49 169 TYR C CA 1
ATOM 4497 C C . TYR C 1 169 ? 9.785 -6.461 29.536 1.00 11.76 169 TYR C C 1
ATOM 4498 O O . TYR C 1 169 ? 8.566 -6.294 29.602 1.00 10.61 169 TYR C O 1
ATOM 4507 N N . ILE C 1 170 ? 10.484 -7.007 30.528 1.00 11.79 170 ILE C N 1
ATOM 4508 C CA . ILE C 1 170 ? 9.806 -7.294 31.789 1.00 12.89 170 ILE C CA 1
ATOM 4509 C C . ILE C 1 170 ? 10.095 -6.013 32.588 1.00 12.88 170 ILE C C 1
ATOM 4510 O O . ILE C 1 170 ? 11.072 -5.319 32.309 1.00 13.17 170 ILE C O 1
ATOM 4515 N N . PRO C 1 171 ? 9.245 -5.672 33.570 1.00 13.66 171 PRO C N 1
ATOM 4516 C CA . PRO C 1 171 ? 9.400 -4.464 34.390 1.00 14.22 171 PRO C CA 1
ATOM 4517 C C . PRO C 1 171 ? 10.792 -4.053 34.867 1.00 15.19 171 PRO C C 1
ATOM 4518 O O . PRO C 1 171 ? 11.176 -2.894 34.724 1.00 15.56 171 PRO C O 1
ATOM 4522 N N . GLU C 1 172 ? 11.550 -4.984 35.436 1.00 16.18 172 GLU C N 1
ATOM 4523 C CA . GLU C 1 172 ? 12.877 -4.640 35.935 1.00 17.31 172 GLU C CA 1
ATOM 4524 C C . GLU C 1 172 ? 13.811 -4.070 34.878 1.00 17.25 172 GLU C C 1
ATOM 4525 O O . GLU C 1 172 ? 14.762 -3.362 35.210 1.00 17.36 172 GLU C O 1
ATOM 4531 N N . GLN C 1 173 ? 13.538 -4.372 33.612 1.00 16.63 173 GLN C N 1
ATOM 4532 C CA . GLN C 1 173 ? 14.367 -3.876 32.519 1.00 16.80 173 GLN C CA 1
ATOM 4533 C C . GLN C 1 173 ? 14.089 -2.414 32.192 1.00 16.98 173 GLN C C 1
ATOM 4534 O O . GLN C 1 173 ? 14.879 -1.766 31.502 1.00 17.24 173 GLN C O 1
ATOM 4540 N N . ILE C 1 174 ? 12.967 -1.901 32.687 1.00 17.61 174 ILE C N 1
ATOM 4541 C CA . ILE C 1 174 ? 12.571 -0.515 32.431 1.00 18.74 174 ILE C CA 1
ATOM 4542 C C . ILE C 1 174 ? 13.241 0.498 33.368 1.00 19.75 174 ILE C C 1
ATOM 4543 O O . ILE C 1 174 ? 13.442 1.657 33.006 1.00 19.59 174 ILE C O 1
ATOM 4548 N N . ILE C 1 175 ? 13.590 0.052 34.569 1.00 21.46 175 ILE C N 1
ATOM 4549 C CA . ILE C 1 175 ? 14.188 0.934 35.568 1.00 23.90 175 ILE C CA 1
ATOM 4550 C C . ILE C 1 175 ? 15.247 1.923 35.069 1.00 25.47 175 ILE C C 1
ATOM 4551 O O . ILE C 1 175 ? 15.074 3.132 35.219 1.00 25.47 175 ILE C O 1
ATOM 4556 N N . ASP C 1 176 ? 16.332 1.434 34.473 1.00 27.58 176 ASP C N 1
ATOM 4557 C CA . ASP C 1 176 ? 17.372 2.349 34.001 1.00 29.45 176 ASP C CA 1
ATOM 4558 C C . ASP C 1 176 ? 17.036 3.110 32.721 1.00 29.97 176 ASP C C 1
ATOM 4559 O O . ASP C 1 176 ? 17.832 3.925 32.258 1.00 30.31 176 ASP C O 1
ATOM 4564 N N . LYS C 1 177 ? 15.859 2.855 32.155 1.00 30.48 177 LYS C N 1
ATOM 4565 C CA . LYS C 1 177 ? 15.433 3.540 30.934 1.00 31.17 177 LYS C CA 1
ATOM 4566 C C . LYS C 1 177 ? 14.771 4.864 31.306 1.00 31.81 177 LYS C C 1
ATOM 4567 O O . LYS C 1 177 ? 14.831 5.844 30.562 1.00 31.99 177 LYS C O 1
ATOM 4573 N N . ILE C 1 178 ? 14.123 4.867 32.465 1.00 32.92 178 ILE C N 1
ATOM 4574 C CA . ILE C 1 178 ? 13.408 6.035 32.962 1.00 33.90 178 ILE C CA 1
ATOM 4575 C C . ILE C 1 178 ? 14.229 7.324 32.942 1.00 35.08 178 ILE C C 1
ATOM 4576 O O . ILE C 1 178 ? 13.764 8.352 32.449 1.00 35.51 178 ILE C O 1
ATOM 4581 N N . GLY C 1 179 ? 15.444 7.275 33.472 1.00 36.41 179 GLY C N 1
ATOM 4582 C CA . GLY C 1 179 ? 16.274 8.467 33.476 1.00 38.10 179 GLY C CA 1
ATOM 4583 C C . GLY C 1 179 ? 16.871 8.790 32.117 1.00 39.03 179 GLY C C 1
ATOM 4584 O O . GLY C 1 179 ? 17.363 9.900 31.897 1.00 39.28 179 GLY C O 1
ATOM 4585 N N . LYS C 1 180 ? 16.818 7.826 31.200 1.00 39.65 180 LYS C N 1
ATOM 4586 C CA . LYS C 1 180 ? 17.381 8.007 29.867 1.00 40.12 180 LYS C CA 1
ATOM 4587 C C . LYS C 1 180 ? 16.493 8.757 28.880 1.00 40.02 180 LYS C C 1
ATOM 4588 O O . LYS C 1 180 ? 16.958 9.140 27.809 1.00 40.41 180 LYS C O 1
ATOM 4594 N N . GLY C 1 181 ? 15.223 8.964 29.217 1.00 39.60 181 GLY C N 1
ATOM 4595 C CA . GLY C 1 181 ? 14.370 9.699 28.300 1.00 38.83 181 GLY C CA 1
ATOM 4596 C C . GLY C 1 181 ? 12.922 9.279 28.148 1.00 38.24 181 GLY C C 1
ATOM 4597 O O . GLY C 1 181 ? 12.019 10.105 28.280 1.00 39.04 181 GLY C O 1
ATOM 4598 N N . GLN C 1 182 ? 12.690 8.004 27.863 1.00 37.10 182 GLN C N 1
ATOM 4599 C CA . GLN C 1 182 ? 11.333 7.505 27.671 1.00 35.46 182 GLN C CA 1
ATOM 4600 C C . GLN C 1 182 ? 11.047 6.256 28.499 1.00 33.22 182 GLN C C 1
ATOM 4601 O O . GLN C 1 182 ? 11.969 5.607 28.998 1.00 33.62 182 GLN C O 1
ATOM 4607 N N . VAL C 1 183 ? 9.766 5.921 28.646 1.00 29.65 183 VAL C N 1
ATOM 4608 C CA . VAL C 1 183 ? 9.386 4.742 29.412 1.00 25.49 183 VAL C CA 1
ATOM 4609 C C . VAL C 1 183 ? 8.667 3.728 28.528 1.00 22.94 183 VAL C C 1
ATOM 4610 O O . VAL C 1 183 ? 7.463 3.831 28.286 1.00 21.70 183 VAL C O 1
ATOM 4614 N N . PRO C 1 184 ? 9.406 2.732 28.024 1.00 20.93 184 PRO C N 1
ATOM 4615 C CA . PRO C 1 184 ? 8.786 1.717 27.168 1.00 19.25 184 PRO C CA 1
ATOM 4616 C C . PRO C 1 184 ? 7.853 0.795 27.948 1.00 17.67 184 PRO C C 1
ATOM 4617 O O . PRO C 1 184 ? 7.954 0.678 29.172 1.00 16.79 184 PRO C O 1
ATOM 4621 N N . PRO C 1 185 ? 6.923 0.131 27.244 1.00 16.54 185 PRO C N 1
ATOM 4622 C CA . PRO C 1 185 ? 5.963 -0.788 27.861 1.00 15.60 185 PRO C CA 1
ATOM 4623 C C . PRO C 1 185 ? 6.676 -2.014 28.423 1.00 14.79 185 PRO C C 1
ATOM 4624 O O . PRO C 1 185 ? 7.800 -2.324 28.029 1.00 14.21 185 PRO C O 1
ATOM 4628 N N . SER C 1 186 ? 6.020 -2.707 29.346 1.00 13.71 186 SER C N 1
ATOM 4629 C CA . SER C 1 186 ? 6.581 -3.922 29.925 1.00 12.97 186 SER C CA 1
ATOM 4630 C C . SER C 1 186 ? 5.456 -4.896 30.271 1.00 12.50 186 SER C C 1
ATOM 4631 O O . SER C 1 186 ? 4.282 -4.524 30.304 1.00 11.84 186 SER C O 1
ATOM 4634 N N . MET C 1 187 ? 5.821 -6.152 30.498 1.00 11.57 187 MET C N 1
ATOM 4635 C CA . MET C 1 187 ? 4.866 -7.192 30.857 1.00 11.91 187 MET C CA 1
ATOM 4636 C C . MET C 1 187 ? 5.580 -8.117 31.833 1.00 11.74 187 MET C C 1
ATOM 4637 O O . MET C 1 187 ? 6.737 -8.475 31.617 1.00 11.67 187 MET C O 1
ATOM 4642 N N . SER C 1 188 ? 4.897 -8.505 32.904 1.00 12.19 188 SER C N 1
ATOM 4643 C CA . SER C 1 188 ? 5.511 -9.349 33.929 1.00 12.32 188 SER C CA 1
ATOM 4644 C C . SER C 1 188 ? 6.148 -10.611 33.369 1.00 12.71 188 SER C C 1
ATOM 4645 O O . SER C 1 188 ? 5.689 -11.165 32.365 1.00 12.02 188 SER C O 1
ATOM 4648 N N . TYR C 1 189 ? 7.209 -11.068 34.026 1.00 12.14 189 TYR C N 1
ATOM 4649 C CA . TYR C 1 189 ? 7.882 -12.279 33.592 1.00 12.81 189 TYR C CA 1
ATOM 4650 C C . TYR C 1 189 ? 6.905 -13.447 33.678 1.00 13.13 189 TYR C C 1
ATOM 4651 O O . TYR C 1 189 ? 6.853 -14.305 32.787 1.00 13.01 189 TYR C O 1
ATOM 4660 N N . GLU C 1 190 ? 6.128 -13.474 34.755 1.00 13.25 190 GLU C N 1
ATOM 4661 C CA . GLU C 1 190 ? 5.157 -14.542 34.965 1.00 14.03 190 GLU C CA 1
ATOM 4662 C C . GLU C 1 190 ? 4.156 -14.666 33.823 1.00 13.79 190 GLU C C 1
ATOM 4663 O O . GLU C 1 190 ? 3.808 -15.779 33.417 1.00 13.68 190 GLU C O 1
ATOM 4669 N N . MET C 1 191 ? 3.688 -13.537 33.304 1.00 13.37 191 MET C N 1
ATOM 4670 C CA . MET C 1 191 ? 2.731 -13.574 32.205 1.00 13.27 191 MET C CA 1
ATOM 4671 C C . MET C 1 191 ? 3.396 -14.005 30.901 1.00 12.96 191 MET C C 1
ATOM 4672 O O . MET C 1 191 ? 2.798 -14.731 30.097 1.00 12.17 191 MET C O 1
ATOM 4677 N N . ALA C 1 192 ? 4.626 -13.553 30.687 1.00 12.68 192 ALA C N 1
ATOM 4678 C CA . ALA C 1 192 ? 5.357 -13.912 29.477 1.00 12.47 192 ALA C CA 1
ATOM 4679 C C . ALA C 1 192 ? 5.591 -15.422 29.455 1.00 12.06 192 ALA C C 1
ATOM 4680 O O . ALA C 1 192 ? 5.406 -16.074 28.426 1.00 12.76 192 ALA C O 1
ATOM 4682 N N . LEU C 1 193 ? 5.989 -15.970 30.598 1.00 12.01 193 LEU C N 1
ATOM 4683 C CA . LEU C 1 193 ? 6.241 -17.398 30.727 1.00 12.08 193 LEU C CA 1
ATOM 4684 C C . LEU C 1 193 ? 4.961 -18.193 30.481 1.00 12.90 193 LEU C C 1
ATOM 4685 O O . LEU C 1 193 ? 4.960 -19.179 29.732 1.00 11.93 193 LEU C O 1
ATOM 4690 N N . GLU C 1 194 ? 3.868 -17.764 31.108 1.00 13.09 194 GLU C N 1
ATOM 4691 C CA . GLU C 1 194 ? 2.593 -18.450 30.947 1.00 13.67 194 GLU C CA 1
ATOM 4692 C C . GLU C 1 194 ? 2.135 -18.398 29.490 1.00 12.66 194 GLU C C 1
ATOM 4693 O O . GLU C 1 194 ? 1.571 -19.363 28.978 1.00 12.84 194 GLU C O 1
ATOM 4699 N N . ALA C 1 195 ? 2.384 -17.274 28.825 1.00 12.13 195 ALA C N 1
ATOM 4700 C CA . ALA C 1 195 ? 1.999 -17.112 27.424 1.00 11.33 195 ALA C CA 1
ATOM 4701 C C . ALA C 1 195 ? 2.674 -18.180 26.564 1.00 11.47 195 ALA C C 1
ATOM 4702 O O . ALA C 1 195 ? 2.043 -18.784 25.696 1.00 11.69 195 ALA C O 1
ATOM 4704 N N . VAL C 1 196 ? 3.958 -18.412 26.806 1.00 10.92 196 VAL C N 1
ATOM 4705 C CA . VAL C 1 196 ? 4.692 -19.421 26.056 1.00 11.66 196 VAL C CA 1
ATOM 4706 C C . VAL C 1 196 ? 4.147 -20.813 26.385 1.00 12.36 196 VAL C C 1
ATOM 4707 O O . VAL C 1 196 ? 3.997 -21.657 25.494 1.00 12.38 196 VAL C O 1
ATOM 4711 N N . LYS C 1 197 ? 3.847 -21.059 27.657 1.00 13.00 197 LYS C N 1
ATOM 4712 C CA . LYS C 1 197 ? 3.298 -22.354 28.053 1.00 13.93 197 LYS C CA 1
ATOM 4713 C C . LYS C 1 197 ? 1.973 -22.584 27.330 1.00 13.61 197 LYS C C 1
ATOM 4714 O O . LYS C 1 197 ? 1.706 -23.678 26.828 1.00 14.01 197 LYS C O 1
ATOM 4720 N N . VAL C 1 198 ? 1.142 -21.549 27.281 1.00 13.53 198 VAL C N 1
ATOM 4721 C CA . VAL C 1 198 ? -0.147 -21.648 26.603 1.00 13.53 198 VAL C CA 1
ATOM 4722 C C . VAL C 1 198 ? 0.036 -21.965 25.118 1.00 13.46 198 VAL C C 1
ATOM 4723 O O . VAL C 1 198 ? -0.681 -22.799 24.562 1.00 13.66 198 VAL C O 1
ATOM 4727 N N . ALA C 1 199 ? 0.992 -21.296 24.478 1.00 13.01 199 ALA C N 1
ATOM 4728 C CA . ALA C 1 199 ? 1.260 -21.522 23.061 1.00 12.82 199 ALA C CA 1
ATOM 4729 C C . ALA C 1 199 ? 1.628 -22.987 22.822 1.00 13.13 199 ALA C C 1
ATOM 4730 O O . ALA C 1 199 ? 1.178 -23.600 21.850 1.00 13.33 199 ALA C O 1
ATOM 4732 N N . ILE C 1 200 ? 2.446 -23.543 23.710 1.00 13.00 200 ILE C N 1
ATOM 4733 C CA . ILE C 1 200 ? 2.865 -24.934 23.594 1.00 13.44 200 ILE C CA 1
ATOM 4734 C C . ILE C 1 200 ? 1.648 -25.857 23.713 1.00 13.77 200 ILE C C 1
ATOM 4735 O O . ILE C 1 200 ? 1.460 -26.770 22.908 1.00 13.76 200 ILE C O 1
ATOM 4740 N N . GLU C 1 201 ? 0.821 -25.612 24.721 1.00 14.27 201 GLU C N 1
ATOM 4741 C CA . GLU C 1 201 ? -0.375 -26.415 24.946 1.00 15.65 201 GLU C CA 1
ATOM 4742 C C . GLU C 1 201 ? -1.293 -26.394 23.725 1.00 15.58 201 GLU C C 1
ATOM 4743 O O . GLU C 1 201 ? -1.774 -27.439 23.273 1.00 15.68 201 GLU C O 1
ATOM 4749 N N . VAL C 1 202 ? -1.527 -25.204 23.182 1.00 15.34 202 VAL C N 1
ATOM 4750 C CA . VAL C 1 202 ? -2.387 -25.058 22.014 1.00 15.62 202 VAL C CA 1
ATOM 4751 C C . VAL C 1 202 ? -1.781 -25.741 20.784 1.00 15.97 202 VAL C C 1
ATOM 4752 O O . VAL C 1 202 ? -2.491 -26.364 19.990 1.00 15.21 202 VAL C O 1
ATOM 4756 N N . ALA C 1 203 ? -0.469 -25.628 20.622 1.00 16.71 203 ALA C N 1
ATOM 4757 C CA . ALA C 1 203 ? 0.196 -26.271 19.490 1.00 17.42 203 ALA C CA 1
ATOM 4758 C C . ALA C 1 203 ? 0.043 -27.787 19.612 1.00 18.64 203 ALA C C 1
ATOM 4759 O O . ALA C 1 203 ? -0.327 -28.461 18.645 1.00 18.17 203 ALA C O 1
ATOM 4761 N N . LEU C 1 204 ? 0.320 -28.315 20.802 1.00 19.95 204 LEU C N 1
ATOM 4762 C CA . LEU C 1 204 ? 0.212 -29.750 21.050 1.00 22.44 204 LEU C CA 1
ATOM 4763 C C . LEU C 1 204 ? -1.197 -30.268 20.765 1.00 24.95 204 LEU C C 1
ATOM 4764 O O . LEU C 1 204 ? -1.372 -31.290 20.099 1.00 24.15 204 LEU C O 1
ATOM 4769 N N . GLU C 1 205 ? -2.201 -29.561 21.271 1.00 27.82 205 GLU C N 1
ATOM 4770 C CA . GLU C 1 205 ? -3.588 -29.963 21.066 1.00 31.57 205 GLU C CA 1
ATOM 4771 C C . GLU C 1 205 ? -3.934 -29.956 19.586 1.00 33.69 205 GLU C C 1
ATOM 4772 O O . GLU C 1 205 ? -4.791 -30.711 19.126 1.00 33.24 205 GLU C O 1
ATOM 4778 N N . GLU C 1 206 ? -3.254 -29.095 18.840 1.00 36.31 206 GLU C N 1
ATOM 4779 C CA . GLU C 1 206 ? -3.490 -28.981 17.413 1.00 39.48 206 GLU C CA 1
ATOM 4780 C C . GLU C 1 206 ? -3.000 -30.234 16.698 1.00 41.39 206 GLU C C 1
ATOM 4781 O O . GLU C 1 206 ? -3.625 -30.694 15.747 1.00 41.67 206 GLU C O 1
ATOM 4787 N N . LEU C 1 207 ? -1.883 -30.790 17.157 1.00 43.82 207 LEU C N 1
ATOM 4788 C CA . LEU C 1 207 ? -1.345 -31.998 16.541 1.00 46.43 207 LEU C CA 1
ATOM 4789 C C . LEU C 1 207 ? -2.173 -33.216 16.934 1.00 48.12 207 LEU C C 1
ATOM 4790 O O . LEU C 1 207 ? -1.647 -34.200 17.460 1.00 48.61 207 LEU C O 1
ATOM 4795 N N . LEU C 1 208 ? -3.474 -33.137 16.669 1.00 49.87 208 LEU C N 1
ATOM 4796 C CA . LEU C 1 208 ? -4.397 -34.221 16.980 1.00 51.41 208 LEU C CA 1
ATOM 4797 C C . LEU C 1 208 ? -4.414 -34.499 18.480 1.00 51.79 208 LEU C C 1
ATOM 4798 O O . LEU C 1 208 ? -3.997 -35.606 18.882 1.00 52.30 208 LEU C O 1
ATOM 4804 N N . MET D 1 1 ? 0.979 49.302 20.372 1.00 22.45 1 MET D N 1
ATOM 4805 C CA . MET D 1 1 ? 0.957 47.847 20.683 1.00 22.46 1 MET D CA 1
ATOM 4806 C C . MET D 1 1 ? 2.257 47.172 20.287 1.00 21.28 1 MET D C 1
ATOM 4807 O O . MET D 1 1 ? 2.694 47.276 19.142 1.00 20.99 1 MET D O 1
ATOM 4812 N N . LYS D 1 2 ? 2.867 46.479 21.243 1.00 19.34 2 LYS D N 1
ATOM 4813 C CA . LYS D 1 2 ? 4.122 45.786 20.994 1.00 18.37 2 LYS D CA 1
ATOM 4814 C C . LYS D 1 2 ? 4.039 44.325 21.407 1.00 16.85 2 LYS D C 1
ATOM 4815 O O . LYS D 1 2 ? 3.516 43.994 22.476 1.00 16.28 2 LYS D O 1
ATOM 4821 N N . VAL D 1 3 ? 4.564 43.460 20.550 1.00 14.83 3 VAL D N 1
ATOM 4822 C CA . VAL D 1 3 ? 4.561 42.027 20.793 1.00 13.66 3 VAL D CA 1
ATOM 4823 C C . VAL D 1 3 ? 5.984 41.494 20.804 1.00 13.06 3 VAL D C 1
ATOM 4824 O O . VAL D 1 3 ? 6.781 41.819 19.927 1.00 12.62 3 VAL D O 1
ATOM 4828 N N . LEU D 1 4 ? 6.301 40.687 21.810 1.00 13.01 4 LEU D N 1
ATOM 4829 C CA . LEU D 1 4 ? 7.622 40.077 21.901 1.00 12.63 4 LEU D CA 1
ATOM 4830 C C . LEU D 1 4 ? 7.470 38.585 21.674 1.00 12.97 4 LEU D C 1
ATOM 4831 O O . LEU D 1 4 ? 6.691 37.922 22.367 1.00 12.86 4 LEU D O 1
ATOM 4836 N N . VAL D 1 5 ? 8.200 38.067 20.692 1.00 12.92 5 VAL D N 1
ATOM 4837 C CA . VAL D 1 5 ? 8.189 36.641 20.399 1.00 12.90 5 VAL D CA 1
ATOM 4838 C C . VAL D 1 5 ? 9.613 36.174 20.640 1.00 12.66 5 VAL D C 1
ATOM 4839 O O . VAL D 1 5 ? 10.560 36.817 20.177 1.00 12.70 5 VAL D O 1
ATOM 4843 N N . THR D 1 6 ? 9.776 35.085 21.382 1.00 11.51 6 THR D N 1
ATOM 4844 C CA . THR D 1 6 ? 11.108 34.557 21.617 1.00 11.52 6 THR D CA 1
ATOM 4845 C C . THR D 1 6 ? 11.197 33.115 21.134 1.00 11.50 6 THR D C 1
ATOM 4846 O O . THR D 1 6 ? 10.189 32.410 21.018 1.00 10.63 6 THR D O 1
ATOM 4850 N N . GLY D 1 7 ? 12.421 32.707 20.835 1.00 11.63 7 GLY D N 1
ATOM 4851 C CA . GLY D 1 7 ? 12.702 31.353 20.405 1.00 11.96 7 GLY D CA 1
ATOM 4852 C C . GLY D 1 7 ? 13.943 30.938 21.175 1.00 12.01 7 GLY D C 1
ATOM 4853 O O . GLY D 1 7 ? 14.485 31.743 21.931 1.00 12.60 7 GLY D O 1
ATOM 4854 N N . PHE D 1 8 ? 14.393 29.700 20.998 1.00 12.51 8 PHE D N 1
ATOM 4855 C CA . PHE D 1 8 ? 15.582 29.215 21.691 1.00 12.33 8 PHE D CA 1
ATOM 4856 C C . PHE D 1 8 ? 16.662 28.773 20.720 1.00 12.90 8 PHE D C 1
ATOM 4857 O O . PHE D 1 8 ? 16.377 28.409 19.577 1.00 12.74 8 PHE D O 1
ATOM 4865 N N . GLU D 1 9 ? 17.903 28.794 21.196 1.00 13.20 9 GLU D N 1
ATOM 4866 C CA . GLU D 1 9 ? 19.050 28.363 20.404 1.00 13.95 9 GLU D CA 1
ATOM 4867 C C . GLU D 1 9 ? 19.035 26.829 20.370 1.00 13.85 9 GLU D C 1
ATOM 4868 O O . GLU D 1 9 ? 18.239 26.193 21.067 1.00 13.75 9 GLU D O 1
ATOM 4874 N N . PRO D 1 10 ? 19.905 26.215 19.550 1.00 14.18 10 PRO D N 1
ATOM 4875 C CA . PRO D 1 10 ? 19.939 24.750 19.485 1.00 14.37 10 PRO D CA 1
ATOM 4876 C C . PRO D 1 10 ? 20.352 24.194 20.845 1.00 14.96 10 PRO D C 1
ATOM 4877 O O . PRO D 1 10 ? 21.025 24.876 21.618 1.00 13.82 10 PRO D O 1
ATOM 4881 N N . PHE D 1 11 ? 19.949 22.961 21.134 1.00 15.60 11 PHE D N 1
ATOM 4882 C CA . PHE D 1 11 ? 20.293 22.330 22.400 1.00 17.38 11 PHE D CA 1
ATOM 4883 C C . PHE D 1 11 ? 20.171 20.814 22.283 1.00 18.27 11 PHE D C 1
ATOM 4884 O O . PHE D 1 11 ? 19.635 20.296 21.301 1.00 18.21 11 PHE D O 1
ATOM 4892 N N . GLY D 1 12 ? 20.678 20.113 23.291 1.00 19.41 12 GLY D N 1
ATOM 4893 C CA . GLY D 1 12 ? 20.601 18.665 23.309 1.00 20.96 12 GLY D CA 1
ATOM 4894 C C . GLY D 1 12 ? 21.237 17.931 22.143 1.00 22.13 12 GLY D C 1
ATOM 4895 O O . GLY D 1 12 ? 20.826 16.819 21.818 1.00 22.82 12 GLY D O 1
ATOM 4896 N N . GLY D 1 13 ? 22.237 18.537 21.514 1.00 22.70 13 GLY D N 1
ATOM 4897 C CA . GLY D 1 13 ? 22.901 17.879 20.401 1.00 23.38 13 GLY D CA 1
ATOM 4898 C C . GLY D 1 13 ? 22.343 18.235 19.035 1.00 23.84 13 GLY D C 1
ATOM 4899 O O . GLY D 1 13 ? 22.970 17.955 18.010 1.00 23.89 13 GLY D O 1
ATOM 4900 N N . GLU D 1 14 ? 21.161 18.843 19.008 1.00 23.91 14 GLU D N 1
ATOM 4901 C CA . GLU D 1 14 ? 20.550 19.237 17.747 1.00 23.85 14 GLU D CA 1
ATOM 4902 C C . GLU D 1 14 ? 21.379 20.331 17.093 1.00 23.46 14 GLU D C 1
ATOM 4903 O O . GLU D 1 14 ? 21.935 21.192 17.773 1.00 23.42 14 GLU D O 1
ATOM 4909 N N . LYS D 1 15 ? 21.471 20.297 15.770 1.00 23.12 15 LYS D N 1
ATOM 4910 C CA . LYS D 1 15 ? 22.226 21.316 15.062 1.00 22.86 15 LYS D CA 1
ATOM 4911 C C . LYS D 1 15 ? 21.389 22.581 14.929 1.00 21.81 15 LYS D C 1
ATOM 4912 O O . LYS D 1 15 ? 21.926 23.682 14.819 1.00 21.38 15 LYS D O 1
ATOM 4918 N N . ILE D 1 16 ? 20.070 22.423 14.951 1.00 19.66 16 ILE D N 1
ATOM 4919 C CA . ILE D 1 16 ? 19.184 23.572 14.840 1.00 18.50 16 ILE D CA 1
ATOM 4920 C C . ILE D 1 16 ? 17.998 23.508 15.794 1.00 17.08 16 ILE D C 1
ATOM 4921 O O . ILE D 1 16 ? 17.686 22.463 16.369 1.00 16.81 16 ILE D O 1
ATOM 4926 N N . ASN D 1 17 ? 17.358 24.659 15.957 1.00 15.38 17 ASN D N 1
ATOM 4927 C CA . ASN D 1 17 ? 16.165 24.796 16.773 1.00 14.12 17 ASN D CA 1
ATOM 4928 C C . ASN D 1 17 ? 15.284 25.670 15.884 1.00 13.51 17 ASN D C 1
ATOM 4929 O O . ASN D 1 17 ? 15.575 26.847 15.673 1.00 13.31 17 ASN D O 1
ATOM 4934 N N . PRO D 1 18 ? 14.205 25.099 15.333 1.00 13.41 18 PRO D N 1
ATOM 4935 C CA . PRO D 1 18 ? 13.326 25.882 14.465 1.00 12.46 18 PRO D CA 1
ATOM 4936 C C . PRO D 1 18 ? 12.760 27.163 15.084 1.00 12.22 18 PRO D C 1
ATOM 4937 O O . PRO D 1 18 ? 12.418 28.092 14.356 1.00 12.74 18 PRO D O 1
ATOM 4941 N N . THR D 1 19 ? 12.664 27.224 16.411 1.00 11.70 19 THR D N 1
ATOM 4942 C CA . THR D 1 19 ? 12.112 28.416 17.054 1.00 11.15 19 THR D CA 1
ATOM 4943 C C . THR D 1 19 ? 13.070 29.600 16.971 1.00 11.51 19 THR D C 1
ATOM 4944 O O . THR D 1 19 ? 12.650 30.753 17.078 1.00 10.47 19 THR D O 1
ATOM 4948 N N . GLU D 1 20 ? 14.356 29.318 16.775 1.00 11.84 20 GLU D N 1
ATOM 4949 C CA . GLU D 1 20 ? 15.332 30.390 16.633 1.00 12.86 20 GLU D CA 1
ATOM 4950 C C . GLU D 1 20 ? 15.016 31.115 15.322 1.00 13.11 20 GLU D C 1
ATOM 4951 O O . GLU D 1 20 ? 15.000 32.344 15.273 1.00 12.55 20 GLU D O 1
ATOM 4957 N N . ARG D 1 21 ? 14.761 30.346 14.265 1.00 13.58 21 ARG D N 1
ATOM 4958 C CA . ARG D 1 21 ? 14.432 30.915 12.960 1.00 14.64 21 ARG D CA 1
ATOM 4959 C C . ARG D 1 21 ? 13.109 31.666 13.014 1.00 14.28 21 ARG D C 1
ATOM 4960 O O . ARG D 1 21 ? 12.959 32.724 12.401 1.00 13.53 21 ARG D O 1
ATOM 4968 N N . ILE D 1 22 ? 12.141 31.104 13.732 1.00 13.61 22 ILE D N 1
ATOM 4969 C CA . ILE D 1 22 ? 10.836 31.735 13.859 1.00 13.75 22 ILE D CA 1
ATOM 4970 C C . ILE D 1 22 ? 10.983 33.130 14.459 1.00 14.08 22 ILE D C 1
ATOM 4971 O O . ILE D 1 22 ? 10.419 34.098 13.947 1.00 13.15 22 ILE D O 1
ATOM 4976 N N . ALA D 1 23 ? 11.747 33.222 15.543 1.00 14.04 23 ALA D N 1
ATOM 4977 C CA . ALA D 1 23 ? 11.969 34.494 16.215 1.00 14.37 23 ALA D CA 1
ATOM 4978 C C . ALA D 1 23 ? 12.599 35.500 15.254 1.00 14.20 23 ALA D C 1
ATOM 4979 O O . ALA D 1 23 ? 12.135 36.633 15.145 1.00 14.77 23 ALA D O 1
ATOM 4981 N N . LYS D 1 24 ? 13.650 35.081 14.555 1.00 14.75 24 LYS D N 1
ATOM 4982 C CA . LYS D 1 24 ? 14.336 35.959 13.610 1.00 15.25 24 LYS D CA 1
ATOM 4983 C C . LYS D 1 24 ? 13.454 36.346 12.423 1.00 15.18 24 LYS D C 1
ATOM 4984 O O . LYS D 1 24 ? 13.514 37.481 11.943 1.00 14.28 24 LYS D O 1
ATOM 4990 N N . ASP D 1 25 ? 12.633 35.410 11.956 1.00 14.84 25 ASP D N 1
ATOM 4991 C CA . ASP D 1 25 ? 11.745 35.673 10.826 1.00 15.09 25 ASP D CA 1
ATOM 4992 C C . ASP D 1 25 ? 10.626 36.638 11.198 1.00 15.44 25 ASP D C 1
ATOM 4993 O O . ASP D 1 25 ? 10.183 37.434 10.371 1.00 15.17 25 ASP D O 1
ATOM 4998 N N . LEU D 1 26 ? 10.161 36.564 12.441 1.00 15.46 26 LEU D N 1
ATOM 4999 C CA . LEU D 1 26 ? 9.083 37.440 12.883 1.00 15.98 26 LEU D CA 1
ATOM 5000 C C . LEU D 1 26 ? 9.558 38.800 13.394 1.00 16.49 26 LEU D C 1
ATOM 5001 O O . LEU D 1 26 ? 8.755 39.727 13.521 1.00 16.26 26 LEU D O 1
ATOM 5006 N N . ASP D 1 27 ? 10.850 38.924 13.681 1.00 17.71 27 ASP D N 1
ATOM 5007 C CA . ASP D 1 27 ? 11.386 40.182 14.192 1.00 18.54 27 ASP D CA 1
ATOM 5008 C C . ASP D 1 27 ? 11.178 41.324 13.209 1.00 19.92 27 ASP D C 1
ATOM 5009 O O . ASP D 1 27 ? 11.461 41.197 12.016 1.00 19.13 27 ASP D O 1
ATOM 5014 N N . GLY D 1 28 ? 10.663 42.438 13.717 1.00 21.20 28 GLY D N 1
ATOM 5015 C CA . GLY D 1 28 ? 10.459 43.605 12.882 1.00 23.31 28 GLY D CA 1
ATOM 5016 C C . GLY D 1 28 ? 9.210 43.642 12.026 1.00 24.12 28 GLY D C 1
ATOM 5017 O O . GLY D 1 28 ? 8.927 44.662 11.400 1.00 25.22 28 GLY D O 1
ATOM 5018 N N . ILE D 1 29 ? 8.451 42.555 11.977 1.00 25.24 29 ILE D N 1
ATOM 5019 C CA . ILE D 1 29 ? 7.249 42.575 11.161 1.00 25.98 29 ILE D CA 1
ATOM 5020 C C . ILE D 1 29 ? 6.145 43.316 11.897 1.00 26.99 29 ILE D C 1
ATOM 5021 O O . ILE D 1 29 ? 6.255 43.599 13.094 1.00 26.84 29 ILE D O 1
ATOM 5026 N N . LYS D 1 30 ? 5.086 43.648 11.176 1.00 27.38 30 LYS D N 1
ATOM 5027 C CA . LYS D 1 30 ? 3.972 44.350 11.781 1.00 28.52 30 LYS D CA 1
ATOM 5028 C C . LYS D 1 30 ? 2.657 43.717 11.366 1.00 28.66 30 LYS D C 1
ATOM 5029 O O . LYS D 1 30 ? 2.452 43.358 10.208 1.00 28.81 30 LYS D O 1
ATOM 5035 N N . ILE D 1 31 ? 1.779 43.558 12.344 1.00 28.73 31 ILE D N 1
ATOM 5036 C CA . ILE D 1 31 ? 0.455 43.002 12.128 1.00 28.54 31 ILE D CA 1
ATOM 5037 C C . ILE D 1 31 ? -0.444 44.181 12.460 1.00 28.11 31 ILE D C 1
ATOM 5038 O O . ILE D 1 31 ? -0.554 44.579 13.619 1.00 27.97 31 ILE D O 1
ATOM 5043 N N . GLY D 1 32 ? -1.079 44.752 11.442 1.00 27.99 32 GLY D N 1
ATOM 5044 C CA . GLY D 1 32 ? -1.897 45.924 11.685 1.00 27.60 32 GLY D CA 1
ATOM 5045 C C . GLY D 1 32 ? -0.882 46.993 12.044 1.00 27.24 32 GLY D C 1
ATOM 5046 O O . GLY D 1 32 ? 0.102 47.160 11.329 1.00 27.31 32 GLY D O 1
ATOM 5047 N N . ASP D 1 33 ? -1.095 47.709 13.143 1.00 27.09 33 ASP D N 1
ATOM 5048 C CA . ASP D 1 33 ? -0.130 48.725 13.554 1.00 26.76 33 ASP D CA 1
ATOM 5049 C C . ASP D 1 33 ? 0.691 48.270 14.751 1.00 25.31 33 ASP D C 1
ATOM 5050 O O . ASP D 1 33 ? 1.382 49.071 15.373 1.00 25.54 33 ASP D O 1
ATOM 5055 N N . ALA D 1 34 ? 0.610 46.981 15.064 1.00 23.88 34 ALA D N 1
ATOM 5056 C CA . ALA D 1 34 ? 1.358 46.414 16.180 1.00 22.42 34 ALA D CA 1
ATOM 5057 C C . ALA D 1 34 ? 2.775 46.081 15.737 1.00 21.83 34 ALA D C 1
ATOM 5058 O O . ALA D 1 34 ? 2.984 45.556 14.642 1.00 22.46 34 ALA D O 1
ATOM 5060 N N . GLN D 1 35 ? 3.748 46.384 16.587 1.00 20.15 35 GLN D N 1
ATOM 5061 C CA . GLN D 1 35 ? 5.135 46.092 16.261 1.00 19.73 35 GLN D CA 1
ATOM 5062 C C . GLN D 1 35 ? 5.557 44.782 16.912 1.00 17.89 35 GLN D C 1
ATOM 5063 O O . GLN D 1 35 ? 5.317 44.566 18.100 1.00 17.55 35 GLN D O 1
ATOM 5069 N N . VAL D 1 36 ? 6.180 43.908 16.130 1.00 16.18 36 VAL D N 1
ATOM 5070 C CA . VAL D 1 36 ? 6.633 42.624 16.643 1.00 15.46 36 VAL D CA 1
ATOM 5071 C C . VAL D 1 36 ? 8.148 42.602 16.784 1.00 14.80 36 VAL D C 1
ATOM 5072 O O . VAL D 1 36 ? 8.869 43.007 15.874 1.00 14.90 36 VAL D O 1
ATOM 5076 N N . PHE D 1 37 ? 8.615 42.145 17.942 1.00 14.29 37 PHE D N 1
ATOM 5077 C CA . PHE D 1 37 ? 10.040 42.033 18.224 1.00 13.57 37 PHE D CA 1
ATOM 5078 C C . PHE D 1 37 ? 10.345 40.554 18.403 1.00 13.09 37 PHE D C 1
ATOM 5079 O O . PHE D 1 37 ? 9.644 39.865 19.137 1.00 12.77 37 PHE D O 1
ATOM 5087 N N . GLY D 1 38 ? 11.381 40.069 17.727 1.00 12.62 38 GLY D N 1
ATOM 5088 C CA . GLY D 1 38 ? 11.753 38.669 17.850 1.00 13.31 38 GLY D CA 1
ATOM 5089 C C . GLY D 1 38 ? 13.135 38.551 18.459 1.00 13.05 38 GLY D C 1
ATOM 5090 O O . GLY D 1 38 ? 14.073 39.177 17.976 1.00 13.08 38 GLY D O 1
ATOM 5091 N N . ARG D 1 39 ? 13.263 37.759 19.519 1.00 13.48 39 ARG D N 1
ATOM 5092 C CA . ARG D 1 39 ? 14.547 37.585 20.192 1.00 13.36 39 ARG D CA 1
ATOM 5093 C C . ARG D 1 39 ? 14.817 36.117 20.498 1.00 12.96 39 ARG D C 1
ATOM 5094 O O . ARG D 1 39 ? 13.899 35.355 20.771 1.00 12.74 39 ARG D O 1
ATOM 5102 N N . VAL D 1 40 ? 16.088 35.735 20.458 1.00 12.77 40 VAL D N 1
ATOM 5103 C CA . VAL D 1 40 ? 16.487 34.360 20.721 1.00 12.77 40 VAL D CA 1
ATOM 5104 C C . VAL D 1 40 ? 17.061 34.254 22.132 1.00 12.70 40 VAL D C 1
ATOM 5105 O O . VAL D 1 40 ? 17.844 35.095 22.557 1.00 12.92 40 VAL D O 1
ATOM 5109 N N . LEU D 1 41 ? 16.657 33.218 22.859 1.00 12.64 41 LEU D N 1
ATOM 5110 C CA . LEU D 1 41 ? 17.133 33.005 24.222 1.00 12.33 41 LEU D CA 1
ATOM 5111 C C . LEU D 1 41 ? 18.073 31.813 24.296 1.00 11.99 41 LEU D C 1
ATOM 5112 O O . LEU D 1 41 ? 17.940 30.860 23.530 1.00 11.04 41 LEU D O 1
ATOM 5117 N N . PRO D 1 42 ? 19.046 31.854 25.219 1.00 12.60 42 PRO D N 1
ATOM 5118 C CA . PRO D 1 42 ? 19.984 30.737 25.356 1.00 12.22 42 PRO D CA 1
ATOM 5119 C C . PRO D 1 42 ? 19.293 29.620 26.137 1.00 13.02 42 PRO D C 1
ATOM 5120 O O . PRO D 1 42 ? 18.415 29.890 26.957 1.00 13.77 42 PRO D O 1
ATOM 5124 N N . VAL D 1 43 ? 19.662 28.371 25.873 1.00 12.88 43 VAL D N 1
ATOM 5125 C CA . VAL D 1 43 ? 19.077 27.246 26.595 1.00 13.08 43 VAL D CA 1
ATOM 5126 C C . VAL D 1 43 ? 20.021 27.006 27.765 1.00 13.01 43 VAL D C 1
ATOM 5127 O O . VAL D 1 43 ? 20.736 25.999 27.828 1.00 12.59 43 VAL D O 1
ATOM 5131 N N . VAL D 1 44 ? 20.018 27.967 28.685 1.00 12.99 44 VAL D N 1
ATOM 5132 C CA . VAL D 1 44 ? 20.888 27.943 29.854 1.00 13.06 44 VAL D CA 1
ATOM 5133 C C . VAL D 1 44 ? 20.170 28.566 31.039 1.00 12.81 44 VAL D C 1
ATOM 5134 O O . VAL D 1 44 ? 19.721 29.703 30.953 1.00 12.90 44 VAL D O 1
ATOM 5138 N N . PHE D 1 45 ? 20.063 27.829 32.139 1.00 13.17 45 PHE D N 1
ATOM 5139 C CA . PHE D 1 45 ? 19.411 28.360 33.326 1.00 14.02 45 PHE D CA 1
ATOM 5140 C C . PHE D 1 45 ? 20.213 29.555 33.838 1.00 14.64 45 PHE D C 1
ATOM 5141 O O . PHE D 1 45 ? 21.443 29.566 33.753 1.00 14.30 45 PHE D O 1
ATOM 5149 N N . GLY D 1 46 ? 19.513 30.552 34.374 1.00 15.18 46 GLY D N 1
ATOM 5150 C CA . GLY D 1 46 ? 20.181 31.737 34.880 1.00 15.90 46 GLY D CA 1
ATOM 5151 C C . GLY D 1 46 ? 20.371 32.753 33.771 1.00 16.05 46 GLY D C 1
ATOM 5152 O O . GLY D 1 46 ? 19.732 33.803 33.760 1.00 15.98 46 GLY D O 1
ATOM 5153 N N . LYS D 1 47 ? 21.250 32.434 32.829 1.00 16.19 47 LYS D N 1
ATOM 5154 C CA . LYS D 1 47 ? 21.516 33.318 31.706 1.00 17.10 47 LYS D CA 1
ATOM 5155 C C . LYS D 1 47 ? 20.222 33.630 30.946 1.00 16.86 47 LYS D C 1
ATOM 5156 O O . LYS D 1 47 ? 19.983 34.769 30.556 1.00 16.66 47 LYS D O 1
ATOM 5162 N N . ALA D 1 48 ? 19.394 32.612 30.737 1.00 15.97 48 ALA D N 1
ATOM 5163 C CA . ALA D 1 48 ? 18.127 32.797 30.032 1.00 16.13 48 ALA D CA 1
ATOM 5164 C C . ALA D 1 48 ? 17.250 33.794 30.787 1.00 15.98 48 ALA D C 1
ATOM 5165 O O . ALA D 1 48 ? 16.559 34.609 30.177 1.00 14.32 48 ALA D O 1
ATOM 5167 N N . LYS D 1 49 ? 17.276 33.726 32.116 1.00 16.33 49 LYS D N 1
ATOM 5168 C CA . LYS D 1 49 ? 16.483 34.644 32.928 1.00 17.37 49 LYS D CA 1
ATOM 5169 C C . LYS D 1 49 ? 16.987 36.073 32.741 1.00 17.00 49 LYS D C 1
ATOM 5170 O O . LYS D 1 49 ? 16.193 36.997 32.582 1.00 16.19 49 LYS D O 1
ATOM 5176 N N . GLU D 1 50 ? 18.308 36.242 32.764 1.00 17.53 50 GLU D N 1
ATOM 5177 C CA . GLU D 1 50 ? 18.922 37.558 32.592 1.00 17.79 50 GLU D CA 1
ATOM 5178 C C . GLU D 1 50 ? 18.481 38.181 31.278 1.00 17.09 50 GLU D C 1
ATOM 5179 O O . GLU D 1 50 ? 18.005 39.315 31.241 1.00 16.52 50 GLU D O 1
ATOM 5185 N N . VAL D 1 51 ? 18.654 37.427 30.198 1.00 16.33 51 VAL D N 1
ATOM 5186 C CA . VAL D 1 51 ? 18.283 37.900 28.873 1.00 16.11 51 VAL D CA 1
ATOM 5187 C C . VAL D 1 51 ? 16.791 38.203 28.805 1.00 15.68 51 VAL D C 1
ATOM 5188 O O . VAL D 1 51 ? 16.391 39.236 28.286 1.00 14.99 51 VAL D O 1
ATOM 5192 N N . LEU D 1 52 ? 15.977 37.300 29.344 1.00 15.57 52 LEU D N 1
ATOM 5193 C CA . LEU D 1 52 ? 14.526 37.471 29.341 1.00 15.86 52 LEU D CA 1
ATOM 5194 C C . LEU D 1 52 ? 14.139 38.773 30.043 1.00 16.34 52 LEU D C 1
ATOM 5195 O O . LEU D 1 52 ? 13.408 39.598 29.491 1.00 15.92 52 LEU D O 1
ATOM 5200 N N . GLU D 1 53 ? 14.629 38.943 31.267 1.00 16.73 53 GLU D N 1
ATOM 5201 C CA . GLU D 1 53 ? 14.336 40.135 32.057 1.00 17.93 53 GLU D CA 1
ATOM 5202 C C . GLU D 1 53 ? 14.754 41.410 31.336 1.00 17.90 53 GLU D C 1
ATOM 5203 O O . GLU D 1 53 ? 13.979 42.361 31.252 1.00 16.96 53 GLU D O 1
ATOM 5209 N N . LYS D 1 54 ? 15.983 41.428 30.827 1.00 18.06 54 LYS D N 1
ATOM 5210 C CA . LYS D 1 54 ? 16.490 42.597 30.120 1.00 19.07 54 LYS D CA 1
ATOM 5211 C C . LYS D 1 54 ? 15.617 42.908 28.910 1.00 18.03 54 LYS D C 1
ATOM 5212 O O . LYS D 1 54 ? 15.281 44.062 28.657 1.00 17.49 54 LYS D O 1
ATOM 5218 N N . THR D 1 55 ? 15.249 41.872 28.166 1.00 17.87 55 THR D N 1
ATOM 5219 C CA . THR D 1 55 ? 14.412 42.046 26.983 1.00 17.77 55 THR D CA 1
ATOM 5220 C C . THR D 1 55 ? 13.044 42.624 27.344 1.00 17.49 55 THR D C 1
ATOM 5221 O O . THR D 1 55 ? 12.569 43.561 26.702 1.00 17.00 55 THR D O 1
ATOM 5225 N N . LEU D 1 56 ? 12.413 42.061 28.370 1.00 17.79 56 LEU D N 1
ATOM 5226 C CA . LEU D 1 56 ? 11.101 42.531 28.807 1.00 17.99 56 LEU D CA 1
ATOM 5227 C C . LEU D 1 56 ? 11.150 43.988 29.252 1.00 18.95 56 LEU D C 1
ATOM 5228 O O . LEU D 1 56 ? 10.259 44.770 28.931 1.00 18.31 56 LEU D O 1
ATOM 5233 N N . GLU D 1 57 ? 12.194 44.349 29.992 1.00 19.82 57 GLU D N 1
ATOM 5234 C CA . GLU D 1 57 ? 12.335 45.720 30.474 1.00 21.39 57 GLU D CA 1
ATOM 5235 C C . GLU D 1 57 ? 12.666 46.674 29.332 1.00 20.88 57 GLU D C 1
ATOM 5236 O O . GLU D 1 57 ? 12.226 47.822 29.318 1.00 20.03 57 GLU D O 1
ATOM 5242 N N . GLU D 1 58 ? 13.443 46.184 28.375 1.00 20.43 58 GLU D N 1
ATOM 5243 C CA . GLU D 1 58 ? 13.849 46.979 27.223 1.00 20.63 58 GLU D CA 1
ATOM 5244 C C . GLU D 1 58 ? 12.663 47.313 26.320 1.00 20.17 58 GLU D C 1
ATOM 5245 O O . GLU D 1 58 ? 12.427 48.472 25.976 1.00 19.51 58 GLU D O 1
ATOM 5251 N N . ILE D 1 59 ? 11.918 46.280 25.949 1.00 18.88 59 ILE D N 1
ATOM 5252 C CA . ILE D 1 59 ? 10.780 46.419 25.057 1.00 18.70 59 ILE D CA 1
ATOM 5253 C C . ILE D 1 59 ? 9.449 46.727 25.737 1.00 18.20 59 ILE D C 1
ATOM 5254 O O . ILE D 1 59 ? 8.630 47.464 25.191 1.00 18.01 59 ILE D O 1
ATOM 5259 N N . LYS D 1 60 ? 9.241 46.167 26.925 1.00 17.81 60 LYS D N 1
ATOM 5260 C CA . LYS D 1 60 ? 7.995 46.350 27.665 1.00 17.64 60 LYS D CA 1
ATOM 5261 C C . LYS D 1 60 ? 6.816 46.002 26.753 1.00 16.81 60 LYS D C 1
ATOM 5262 O O . LYS D 1 60 ? 5.945 46.835 26.496 1.00 16.79 60 LYS D O 1
ATOM 5268 N N . PRO D 1 61 ? 6.771 44.749 26.268 1.00 16.09 61 PRO D N 1
ATOM 5269 C CA . PRO D 1 61 ? 5.714 44.260 25.376 1.00 15.50 61 PRO D CA 1
ATOM 5270 C C . PRO D 1 61 ? 4.357 44.175 26.054 1.00 14.74 61 PRO D C 1
ATOM 5271 O O . PRO D 1 61 ? 4.271 43.990 27.264 1.00 13.89 61 PRO D O 1
ATOM 5275 N N . ASP D 1 62 ? 3.305 44.303 25.258 1.00 13.71 62 ASP D N 1
ATOM 5276 C CA . ASP D 1 62 ? 1.941 44.195 25.757 1.00 13.60 62 ASP D CA 1
ATOM 5277 C C . ASP D 1 62 ? 1.603 42.706 25.751 1.00 12.69 62 ASP D C 1
ATOM 5278 O O . ASP D 1 62 ? 0.823 42.221 26.570 1.00 12.10 62 ASP D O 1
ATOM 5283 N N . ILE D 1 63 ? 2.213 41.999 24.807 1.00 12.23 63 ILE D N 1
ATOM 5284 C CA . ILE D 1 63 ? 2.008 40.566 24.630 1.00 11.79 63 ILE D CA 1
ATOM 5285 C C . ILE D 1 63 ? 3.350 39.863 24.460 1.00 11.37 63 ILE D C 1
ATOM 5286 O O . ILE D 1 63 ? 4.212 40.322 23.715 1.00 10.57 63 ILE D O 1
ATOM 5291 N N . ALA D 1 64 ? 3.518 38.746 25.157 1.00 11.02 64 ALA D N 1
ATOM 5292 C CA . ALA D 1 64 ? 4.741 37.962 25.055 1.00 10.76 64 ALA D CA 1
ATOM 5293 C C . ALA D 1 64 ? 4.376 36.528 24.704 1.00 10.65 64 ALA D C 1
ATOM 5294 O O . ALA D 1 64 ? 3.616 35.873 25.421 1.00 10.12 64 ALA D O 1
ATOM 5296 N N . ILE D 1 65 ? 4.905 36.053 23.585 1.00 10.80 65 ILE D N 1
ATOM 5297 C CA . ILE D 1 65 ? 4.667 34.686 23.156 1.00 10.66 65 ILE D CA 1
ATOM 5298 C C . ILE D 1 65 ? 6.034 34.021 23.028 1.00 10.44 65 ILE D C 1
ATOM 5299 O O . ILE D 1 65 ? 6.832 34.347 22.143 1.00 10.00 65 ILE D O 1
ATOM 5304 N N . HIS D 1 66 ? 6.305 33.109 23.952 1.00 10.10 66 HIS D N 1
ATOM 5305 C CA . HIS D 1 66 ? 7.566 32.384 23.985 1.00 9.99 66 HIS D CA 1
ATOM 5306 C C . HIS D 1 66 ? 7.389 31.055 23.260 1.00 9.81 66 HIS D C 1
ATOM 5307 O O . HIS D 1 66 ? 6.443 30.315 23.524 1.00 10.15 66 HIS D O 1
ATOM 5314 N N . VAL D 1 67 ? 8.296 30.771 22.330 1.00 9.43 67 VAL D N 1
ATOM 5315 C CA . VAL D 1 67 ? 8.217 29.557 21.528 1.00 9.6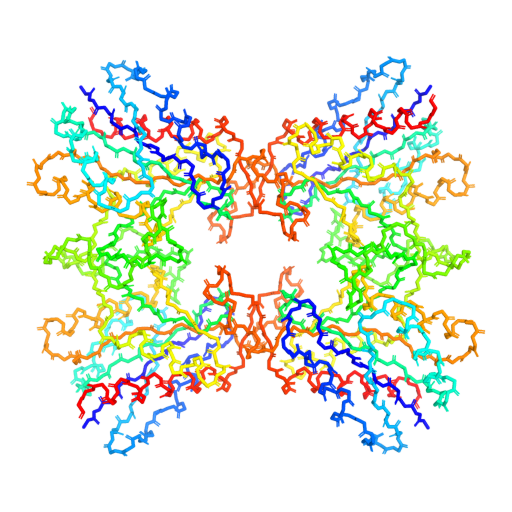5 67 VAL D CA 1
ATOM 5316 C C . VAL D 1 67 ? 9.389 28.619 21.791 1.00 10.04 67 VAL D C 1
ATOM 5317 O O . VAL D 1 67 ? 10.520 29.059 22.018 1.00 10.24 67 VAL D O 1
ATOM 5321 N N . GLY D 1 68 ? 9.107 27.322 21.774 1.00 10.44 68 GLY D N 1
ATOM 5322 C CA . GLY D 1 68 ? 10.150 26.342 22.011 1.00 10.45 68 GLY D CA 1
ATOM 5323 C C . GLY D 1 68 ? 9.928 25.073 21.214 1.00 11.19 68 GLY D C 1
ATOM 5324 O O . GLY D 1 68 ? 8.830 24.825 20.702 1.00 10.43 68 GLY D O 1
ATOM 5325 N N . LEU D 1 69 ? 10.983 24.271 21.110 1.00 10.70 69 LEU D N 1
ATOM 5326 C CA . LEU D 1 69 ? 10.941 23.009 20.392 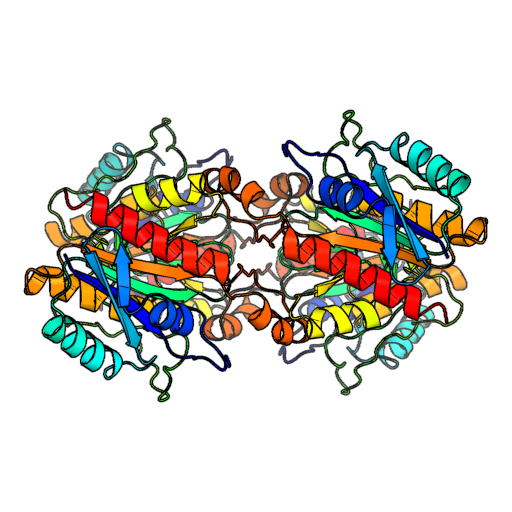1.00 11.68 69 LEU D CA 1
ATOM 5327 C C . LEU D 1 69 ? 10.516 21.927 21.390 1.00 11.60 69 LEU D C 1
ATOM 5328 O O . LEU D 1 69 ? 11.009 21.891 22.519 1.00 11.60 69 LEU D O 1
ATOM 5333 N N . ALA D 1 70 ? 9.594 21.063 20.982 1.00 11.57 70 ALA D N 1
ATOM 5334 C CA . ALA D 1 70 ? 9.146 19.965 21.839 1.00 11.87 70 ALA D CA 1
ATOM 5335 C C . ALA D 1 70 ? 9.359 18.657 21.086 1.00 12.01 70 ALA D C 1
ATOM 5336 O O . ALA D 1 70 ? 8.451 18.162 20.411 1.00 11.86 70 ALA D O 1
ATOM 5338 N N . PRO D 1 71 ? 10.569 18.084 21.183 1.00 12.23 71 PRO D N 1
ATOM 5339 C CA . PRO D 1 71 ? 10.890 16.826 20.499 1.00 12.79 71 PRO D CA 1
ATOM 5340 C C . PRO D 1 71 ? 9.857 15.739 20.778 1.00 12.91 71 PRO D C 1
ATOM 5341 O O . PRO D 1 71 ? 9.534 15.465 21.933 1.00 12.72 71 PRO D O 1
ATOM 5345 N N . GLY D 1 72 ? 9.332 15.127 19.722 1.00 12.55 72 GLY D N 1
ATOM 5346 C CA . GLY D 1 72 ? 8.364 14.065 19.920 1.00 13.39 72 GLY D CA 1
ATOM 5347 C C . GLY D 1 72 ? 6.908 14.457 19.764 1.00 13.68 72 GLY D C 1
ATOM 5348 O O . GLY D 1 72 ? 6.075 13.613 19.443 1.00 13.76 72 GLY D O 1
ATOM 5349 N N . ARG D 1 73 ? 6.577 15.720 20.000 1.00 13.20 73 ARG D N 1
ATOM 5350 C CA . ARG D 1 73 ? 5.189 16.123 19.847 1.00 13.77 73 ARG D CA 1
ATOM 5351 C C . ARG D 1 73 ? 4.828 16.203 18.366 1.00 13.06 73 ARG D C 1
ATOM 5352 O O . ARG D 1 73 ? 5.642 16.602 17.532 1.00 12.03 73 ARG D O 1
ATOM 5360 N N . SER D 1 74 ? 3.604 15.784 18.054 1.00 12.96 74 SER D N 1
ATOM 5361 C CA . SER D 1 74 ? 3.115 15.702 16.678 1.00 11.92 74 SER D CA 1
ATOM 5362 C C . SER D 1 74 ? 2.346 16.890 16.129 1.00 11.82 74 SER D C 1
ATOM 5363 O O . SER D 1 74 ? 2.044 16.931 14.931 1.00 11.21 74 SER D O 1
ATOM 5366 N N . ALA D 1 75 ? 2.014 17.845 16.987 1.00 10.79 75 ALA D N 1
ATOM 5367 C CA . ALA D 1 75 ? 1.268 19.008 16.548 1.00 11.11 75 ALA D CA 1
ATOM 5368 C C . ALA D 1 75 ? 1.641 20.223 17.381 1.00 11.02 75 ALA D C 1
ATOM 5369 O O . ALA D 1 75 ? 2.364 20.111 18.375 1.00 11.38 75 ALA D O 1
ATOM 5371 N N . ILE D 1 76 ? 1.162 21.387 16.960 1.00 10.62 76 ILE D N 1
ATOM 5372 C CA . ILE D 1 76 ? 1.421 22.614 17.694 1.00 9.79 76 ILE D CA 1
ATOM 5373 C C . ILE D 1 76 ? 0.752 22.442 19.052 1.00 9.91 76 ILE D C 1
ATOM 5374 O O . ILE D 1 76 ? -0.363 21.925 19.137 1.00 9.54 76 ILE D O 1
ATOM 5379 N N . SER D 1 77 ? 1.432 22.843 20.119 1.00 9.72 77 SER D N 1
ATOM 5380 C CA . SER D 1 77 ? 0.836 22.740 21.447 1.00 9.66 77 SER D CA 1
ATOM 5381 C C . SER D 1 77 ? 0.924 24.073 22.165 1.00 9.81 77 SER D C 1
ATOM 5382 O O . SER D 1 77 ? 1.962 24.731 22.159 1.00 9.76 77 SER D O 1
ATOM 5385 N N . ILE D 1 78 ? -0.195 24.473 22.760 1.00 10.28 78 ILE D N 1
ATOM 5386 C CA . ILE D 1 78 ? -0.292 25.729 23.484 1.00 10.52 78 ILE D CA 1
ATOM 5387 C C . ILE D 1 78 ? -0.314 25.397 24.971 1.00 10.52 78 ILE D C 1
ATOM 5388 O O . ILE D 1 78 ? -1.201 24.682 25.444 1.00 9.58 78 ILE D O 1
ATOM 5393 N N . GLU D 1 79 ? 0.674 25.911 25.699 1.00 9.99 79 GLU D N 1
ATOM 5394 C CA . GLU D 1 79 ? 0.808 25.633 27.127 1.00 9.81 79 GLU D CA 1
ATOM 5395 C C . GLU D 1 79 ? -0.213 26.346 28.003 1.00 10.13 79 GLU D C 1
ATOM 5396 O O . GLU D 1 79 ? -0.361 27.569 27.954 1.00 9.94 79 GLU D O 1
ATOM 5402 N N . ARG D 1 80 ? -0.907 25.563 28.816 1.00 10.48 80 ARG D N 1
ATOM 5403 C CA . ARG D 1 80 ? -1.929 26.089 29.708 1.00 11.02 80 ARG D CA 1
ATOM 5404 C C . ARG D 1 80 ? -1.351 26.613 31.017 1.00 10.68 80 ARG D C 1
ATOM 5405 O O . ARG D 1 80 ? -1.829 27.614 31.566 1.00 8.52 80 ARG D O 1
ATOM 5413 N N . ILE D 1 81 ? -0.294 25.961 31.498 1.00 10.17 81 ILE D N 1
ATOM 5414 C CA . ILE D 1 81 ? 0.265 26.333 32.785 1.00 10.62 81 ILE D CA 1
ATOM 5415 C C . ILE D 1 81 ? 1.786 26.282 32.927 1.00 10.12 81 ILE D C 1
ATOM 5416 O O . ILE D 1 81 ? 2.461 25.420 32.352 1.00 9.47 81 ILE D O 1
ATOM 5421 N N . ALA D 1 82 ? 2.312 27.225 33.704 1.00 9.91 82 ALA D N 1
ATOM 5422 C CA . ALA D 1 82 ? 3.745 27.315 33.979 1.00 10.31 82 ALA D CA 1
ATOM 5423 C C . ALA D 1 82 ? 3.905 26.945 35.457 1.00 10.73 82 ALA D C 1
ATOM 5424 O O . ALA D 1 82 ? 3.179 27.457 36.310 1.00 10.61 82 ALA D O 1
ATOM 5426 N N . VAL D 1 83 ? 4.858 26.073 35.756 1.00 11.51 83 VAL D N 1
ATOM 5427 C CA . VAL D 1 83 ? 5.062 25.605 37.126 1.00 12.02 83 VAL D CA 1
ATOM 5428 C C . VAL D 1 83 ? 6.351 26.109 37.766 1.00 11.56 83 VAL D C 1
ATOM 5429 O O . VAL D 1 83 ? 7.409 26.143 37.134 1.00 10.06 83 VAL D O 1
ATOM 5433 N N . ASN D 1 84 ? 6.256 26.485 39.037 1.00 11.73 84 ASN D N 1
ATOM 5434 C CA . ASN D 1 84 ? 7.404 27.023 39.762 1.00 12.47 84 ASN D CA 1
ATOM 5435 C C . ASN D 1 84 ? 8.372 25.923 40.195 1.00 13.14 84 ASN D C 1
ATOM 5436 O O . ASN D 1 84 ? 8.547 25.663 41.387 1.00 11.96 84 ASN D O 1
ATOM 5441 N N . ALA D 1 85 ? 9.003 25.278 39.223 1.00 13.20 85 ALA D N 1
ATOM 5442 C CA . ALA D 1 85 ? 9.946 24.219 39.536 1.00 13.79 85 ALA D CA 1
ATOM 5443 C C . ALA D 1 85 ? 10.884 23.927 38.382 1.00 13.91 85 ALA D C 1
ATOM 5444 O O . ALA D 1 85 ? 10.538 24.123 37.214 1.00 13.19 85 ALA D O 1
ATOM 5446 N N . ILE D 1 86 ? 12.081 23.461 38.734 1.00 14.14 86 ILE D N 1
ATOM 5447 C CA . ILE D 1 86 ? 13.093 23.085 37.764 1.00 14.64 86 ILE D CA 1
ATOM 5448 C C . ILE D 1 86 ? 13.521 21.656 38.090 1.00 15.18 86 ILE D C 1
ATOM 5449 O O . ILE D 1 86 ? 13.905 21.349 39.221 1.00 13.71 86 ILE D O 1
ATOM 5454 N N . ASP D 1 87 ? 13.420 20.778 37.102 1.00 15.72 87 ASP D N 1
ATOM 5455 C CA . ASP D 1 87 ? 13.822 19.390 37.262 1.00 16.99 87 ASP D CA 1
ATOM 5456 C C . ASP D 1 87 ? 14.193 18.925 35.865 1.00 16.84 87 ASP D C 1
ATOM 5457 O O . ASP D 1 87 ? 13.396 18.281 35.177 1.00 14.87 87 ASP D O 1
ATOM 5462 N N . ALA D 1 88 ? 15.404 19.284 35.453 1.00 17.05 88 ALA D N 1
ATOM 5463 C CA . ALA D 1 88 ? 15.910 18.966 34.125 1.00 18.85 88 ALA D CA 1
ATOM 5464 C C . ALA D 1 88 ? 16.196 17.488 33.886 1.00 19.97 88 ALA D C 1
ATOM 5465 O O . ALA D 1 88 ? 16.901 16.848 34.666 1.00 20.07 88 ALA D O 1
ATOM 5467 N N . ARG D 1 89 ? 15.649 16.956 32.794 1.00 21.30 89 ARG D N 1
ATOM 5468 C CA . ARG D 1 89 ? 15.869 15.559 32.431 1.00 22.79 89 ARG D CA 1
ATOM 5469 C C . ARG D 1 89 ? 17.250 15.466 31.789 1.00 22.40 89 ARG D C 1
ATOM 5470 O O . ARG D 1 89 ? 17.886 14.411 31.799 1.00 23.15 89 ARG D O 1
ATOM 5478 N N . ILE D 1 90 ? 17.690 16.581 31.214 1.00 21.71 90 ILE D N 1
ATOM 5479 C CA . ILE D 1 90 ? 19.008 16.684 30.592 1.00 21.63 90 ILE D CA 1
ATOM 5480 C C . ILE D 1 90 ? 19.599 18.011 31.052 1.00 20.92 90 ILE D C 1
ATOM 5481 O O . ILE D 1 90 ? 18.863 18.900 31.478 1.00 20.35 90 ILE D O 1
ATOM 5486 N N . PRO D 1 91 ? 20.932 18.163 30.985 1.00 20.89 91 PRO D N 1
ATOM 5487 C CA . PRO D 1 91 ? 21.512 19.436 31.426 1.00 20.32 91 PRO D CA 1
ATOM 5488 C C . PRO D 1 91 ? 21.276 20.534 30.393 1.00 19.77 91 PRO D C 1
ATOM 5489 O O . PRO D 1 91 ? 20.929 20.251 29.242 1.00 19.56 91 PRO D O 1
ATOM 5493 N N . ASP D 1 92 ? 21.443 21.786 30.801 1.00 19.11 92 ASP D N 1
ATOM 5494 C CA . ASP D 1 92 ? 21.266 22.885 29.868 1.00 18.51 92 ASP D CA 1
ATOM 5495 C C . ASP D 1 92 ? 22.538 22.972 29.026 1.00 18.73 92 ASP D C 1
ATOM 5496 O O . ASP D 1 92 ? 23.431 22.129 29.172 1.00 18.06 92 ASP D O 1
ATOM 5501 N N . ASN D 1 93 ? 22.622 23.968 28.150 1.00 18.27 93 ASN D N 1
ATOM 5502 C CA . ASN D 1 93 ? 23.784 24.115 27.282 1.00 19.53 93 ASN D CA 1
ATOM 5503 C C . ASN D 1 93 ? 25.125 24.362 27.979 1.00 20.31 93 ASN D C 1
ATOM 5504 O O . ASN D 1 93 ? 26.168 24.345 27.324 1.00 20.43 93 ASN D O 1
ATOM 5509 N N . GLU D 1 94 ? 25.113 24.596 29.287 1.00 21.08 94 GLU D N 1
ATOM 5510 C CA . GLU D 1 94 ? 26.370 24.818 30.001 1.00 22.69 94 GLU D CA 1
ATOM 5511 C C . GLU D 1 94 ? 26.622 23.674 30.977 1.00 23.42 94 GLU D C 1
ATOM 5512 O O . GLU D 1 94 ? 27.422 23.788 31.908 1.00 24.12 94 GLU D O 1
ATOM 5518 N N . GLY D 1 95 ? 25.923 22.567 30.753 1.00 23.64 95 GLY D N 1
ATOM 5519 C CA . GLY D 1 95 ? 26.091 21.395 31.592 1.00 24.55 95 GLY D CA 1
ATOM 5520 C C . GLY D 1 95 ? 25.386 21.405 32.936 1.00 25.11 95 GLY D C 1
ATOM 5521 O O . GLY D 1 95 ? 25.618 20.518 33.758 1.00 25.18 95 GLY D O 1
ATOM 5522 N N . LYS D 1 96 ? 24.526 22.391 33.169 1.00 25.24 96 LYS D N 1
ATOM 5523 C CA . LYS D 1 96 ? 23.807 22.476 34.434 1.00 25.65 96 LYS D CA 1
ATOM 5524 C C . LYS D 1 96 ? 22.510 21.671 34.404 1.00 26.09 96 LYS D C 1
ATOM 5525 O O . LYS D 1 96 ? 21.617 21.936 33.601 1.00 25.02 96 LYS D O 1
ATOM 5531 N N . LYS D 1 97 ? 22.419 20.682 35.289 1.00 26.26 97 LYS D N 1
ATOM 5532 C CA . LYS D 1 97 ? 21.237 19.831 35.383 1.00 27.03 97 LYS D CA 1
ATOM 5533 C C . LYS D 1 97 ? 20.597 20.044 36.752 1.00 27.23 97 LYS D C 1
ATOM 5534 O O . LYS D 1 97 ? 20.822 19.273 37.687 1.00 27.27 97 LYS D O 1
ATOM 5540 N N . ILE D 1 98 ? 19.800 21.100 36.860 1.00 26.94 98 ILE D N 1
ATOM 5541 C CA . ILE D 1 98 ? 19.141 21.447 38.113 1.00 27.08 98 ILE D CA 1
ATOM 5542 C C . ILE D 1 98 ? 17.955 20.540 38.413 1.00 27.37 98 ILE D C 1
ATOM 5543 O O . ILE D 1 98 ? 17.119 20.288 37.546 1.00 26.12 98 ILE D O 1
ATOM 5548 N N . GLU D 1 99 ? 17.883 20.061 39.651 1.00 27.69 99 GLU D N 1
ATOM 5549 C CA . GLU D 1 99 ? 16.805 19.172 40.064 1.00 29.23 99 GLU D CA 1
ATOM 5550 C C . GLU D 1 99 ? 16.106 19.632 41.345 1.00 29.19 99 GLU D C 1
ATOM 5551 O O . GLU D 1 99 ? 16.747 20.130 42.271 1.00 29.25 99 GLU D O 1
ATOM 5557 N N . ASP D 1 100 ? 14.788 19.458 41.379 1.00 29.02 100 ASP D N 1
ATOM 5558 C CA . ASP D 1 100 ? 13.964 19.823 42.530 1.00 29.11 100 ASP D CA 1
ATOM 5559 C C . ASP D 1 100 ? 14.334 21.164 43.142 1.00 28.11 100 ASP D C 1
ATOM 5560 O O . ASP D 1 100 ? 14.818 21.242 44.268 1.00 28.13 100 ASP D O 1
ATOM 5565 N N . GLU D 1 101 ? 14.077 22.225 42.393 1.00 26.87 101 GLU D N 1
ATOM 5566 C CA . GLU D 1 101 ? 14.395 23.565 42.841 1.00 25.47 101 GLU D CA 1
ATOM 5567 C C . GLU D 1 101 ? 13.342 24.523 42.288 1.00 23.66 101 GLU D C 1
ATOM 5568 O O . GLU D 1 101 ? 12.932 24.406 41.137 1.00 22.93 101 GLU D O 1
ATOM 5574 N N . PRO D 1 102 ? 12.877 25.474 43.107 1.00 22.34 102 PRO D N 1
ATOM 5575 C CA . PRO D 1 102 ? 11.870 26.412 42.607 1.00 20.91 102 PRO D CA 1
ATOM 5576 C C . PRO D 1 102 ? 12.519 27.400 41.647 1.00 19.78 102 PRO D C 1
ATOM 5577 O O . PRO D 1 102 ? 13.733 27.582 41.670 1.00 18.70 102 PRO D O 1
ATOM 5581 N N . ILE D 1 103 ? 11.715 28.015 40.785 1.00 18.38 103 ILE D N 1
ATOM 5582 C CA . ILE D 1 103 ? 12.235 29.006 39.850 1.00 17.43 103 ILE D CA 1
ATOM 5583 C C . ILE D 1 103 ? 12.327 30.317 40.625 1.00 17.53 103 ILE D C 1
ATOM 5584 O O . ILE D 1 103 ? 13.325 31.035 40.549 1.00 17.15 103 ILE D O 1
ATOM 5589 N N . VAL D 1 104 ? 11.275 30.622 41.376 1.00 17.30 104 VAL D N 1
ATOM 5590 C CA . VAL D 1 104 ? 11.241 31.828 42.191 1.00 17.63 104 VAL D CA 1
ATOM 5591 C C . VAL D 1 104 ? 10.768 31.447 43.589 1.00 17.88 104 VAL D C 1
ATOM 5592 O O . VAL D 1 104 ? 9.573 31.251 43.822 1.00 17.34 104 VAL D O 1
ATOM 5596 N N . PRO D 1 105 ? 11.706 31.328 44.539 1.00 18.30 105 PRO D N 1
ATOM 5597 C CA . PRO D 1 105 ? 11.342 30.963 45.911 1.00 18.42 105 PRO D CA 1
ATOM 5598 C C . PRO D 1 105 ? 10.244 31.853 46.478 1.00 18.16 105 PRO D C 1
ATOM 5599 O O . PRO D 1 105 ? 10.302 33.076 46.360 1.00 17.84 105 PRO D O 1
ATOM 5603 N N . GLY D 1 106 ? 9.234 31.233 47.077 1.00 17.87 106 GLY D N 1
ATOM 5604 C CA . GLY D 1 106 ? 8.148 31.997 47.664 1.00 17.77 106 GLY D CA 1
ATOM 5605 C C . GLY D 1 106 ? 7.043 32.415 46.711 1.00 17.40 106 GLY D C 1
ATOM 5606 O O . GLY D 1 106 ? 5.958 32.794 47.154 1.00 17.41 106 GLY D O 1
ATOM 5607 N N . ALA D 1 107 ? 7.302 32.355 45.406 1.00 16.48 107 ALA D N 1
ATOM 5608 C CA . ALA D 1 107 ? 6.292 32.738 44.421 1.00 15.65 107 ALA D CA 1
ATOM 5609 C C . ALA D 1 107 ? 5.251 31.630 44.251 1.00 14.78 107 ALA D C 1
ATOM 5610 O O . ALA D 1 107 ? 5.458 30.504 44.696 1.00 14.35 107 ALA D O 1
ATOM 5612 N N . PRO D 1 108 ? 4.117 31.938 43.599 1.00 14.28 108 PRO D N 1
ATOM 5613 C CA . PRO D 1 108 ? 3.058 30.943 43.392 1.00 13.84 108 PRO D CA 1
ATOM 5614 C C . PRO D 1 108 ? 3.551 29.659 42.745 1.00 13.19 108 PRO D C 1
ATOM 5615 O O . PRO D 1 108 ? 4.453 29.680 41.909 1.00 11.99 108 PRO D O 1
ATOM 5619 N N . THR D 1 109 ? 2.951 28.546 43.150 1.00 12.73 109 THR D N 1
ATOM 5620 C CA . THR D 1 109 ? 3.301 27.237 42.616 1.00 12.98 109 THR D CA 1
ATOM 5621 C C . THR D 1 109 ? 3.127 27.192 41.098 1.00 12.65 109 THR D C 1
ATOM 5622 O O . THR D 1 109 ? 3.839 26.464 40.402 1.00 12.57 109 THR D O 1
ATOM 5626 N N . ALA D 1 110 ? 2.187 27.977 40.583 1.00 12.67 110 ALA D N 1
ATOM 5627 C CA . ALA D 1 110 ? 1.958 28.001 39.141 1.00 12.23 110 ALA D CA 1
ATOM 5628 C C . ALA D 1 110 ? 1.177 29.220 38.675 1.00 11.93 110 ALA D C 1
ATOM 5629 O O . ALA D 1 110 ? 0.539 29.911 39.472 1.00 10.95 110 ALA D O 1
ATOM 5631 N N . TYR D 1 111 ? 1.260 29.475 37.373 1.00 11.27 111 TYR D N 1
ATOM 5632 C CA . TYR D 1 111 ? 0.547 30.572 36.730 1.00 11.74 111 TYR D CA 1
ATOM 5633 C C . TYR D 1 111 ? -0.113 30.027 35.467 1.00 11.47 111 TYR D C 1
ATOM 5634 O O . TYR D 1 111 ? 0.502 29.271 34.719 1.00 10.58 111 TYR D O 1
ATOM 5643 N N . PHE D 1 112 ? -1.360 30.410 35.232 1.00 11.46 112 PHE D N 1
ATOM 5644 C CA . PHE D 1 112 ? -2.043 29.995 34.012 1.00 11.38 112 PHE D CA 1
ATOM 5645 C C . PHE D 1 112 ? -1.592 30.964 32.920 1.00 11.32 112 PHE D C 1
ATOM 5646 O O . PHE D 1 112 ? -1.338 32.143 33.195 1.00 10.81 112 PHE D O 1
ATOM 5654 N N . SER D 1 113 ? -1.481 30.472 31.691 1.00 10.88 113 SER D N 1
ATOM 5655 C CA . SER D 1 113 ? -1.118 31.322 30.565 1.00 10.97 113 SER D CA 1
ATOM 5656 C C . SER D 1 113 ? -2.244 32.345 30.438 1.00 10.64 113 SER D C 1
ATOM 5657 O O . SER D 1 113 ? -3.403 32.024 30.702 1.00 9.21 113 SER D O 1
ATOM 5660 N N . THR D 1 114 ? -1.905 33.570 30.050 1.00 10.50 114 THR D N 1
ATOM 5661 C CA . THR D 1 114 ? -2.920 34.600 29.892 1.00 10.96 114 THR D CA 1
ATOM 5662 C C . THR D 1 114 ? -3.210 34.866 28.419 1.00 11.10 114 THR D C 1
ATOM 5663 O O . THR D 1 114 ? -3.869 35.842 28.061 1.00 10.12 114 THR D O 1
ATOM 5667 N N . LEU D 1 115 ? -2.710 33.985 27.558 1.00 11.23 115 LEU D N 1
ATOM 5668 C CA . LEU D 1 115 ? -2.986 34.108 26.135 1.00 11.10 115 LEU D CA 1
ATOM 5669 C C . LEU D 1 115 ? -4.364 33.469 25.976 1.00 11.56 115 LEU D C 1
ATOM 5670 O O . LEU D 1 115 ? -4.753 32.624 26.781 1.00 11.08 115 LEU D O 1
ATOM 5675 N N . PRO D 1 116 ? -5.133 33.884 24.960 1.00 12.10 116 PRO D N 1
ATOM 5676 C CA . PRO D 1 116 ? -6.458 33.284 24.769 1.00 12.29 116 PRO D CA 1
ATOM 5677 C C . PRO D 1 116 ? -6.207 31.941 24.078 1.00 12.66 116 PRO D C 1
ATOM 5678 O O . PRO D 1 116 ? -6.445 31.790 22.881 1.00 12.23 116 PRO D O 1
ATOM 5682 N N . ILE D 1 117 ? -5.726 30.970 24.850 1.00 12.95 117 ILE D N 1
ATOM 5683 C CA . ILE D 1 117 ? -5.376 29.665 24.310 1.00 13.30 117 ILE D CA 1
ATOM 5684 C C . ILE D 1 117 ? -6.452 28.898 23.549 1.00 14.06 117 ILE D C 1
ATOM 5685 O O . ILE D 1 117 ? -6.153 28.288 22.521 1.00 13.91 117 ILE D O 1
ATOM 5690 N N . LYS D 1 118 ? -7.693 28.923 24.023 1.00 14.33 118 LYS D N 1
ATOM 5691 C CA . LYS D 1 118 ? -8.754 28.213 23.322 1.00 15.05 118 LYS D CA 1
ATOM 5692 C C . LYS D 1 118 ? -9.064 28.878 21.975 1.00 15.18 118 LYS D C 1
ATOM 5693 O O . LYS D 1 118 ? -9.278 28.192 20.979 1.00 14.87 118 LYS D O 1
ATOM 5699 N N . LYS D 1 119 ? -9.078 30.207 21.935 1.00 14.44 119 LYS D N 1
ATOM 5700 C CA . LYS D 1 119 ? -9.337 30.913 20.682 1.00 14.81 119 LYS D CA 1
ATOM 5701 C C . LYS D 1 119 ? -8.195 30.684 19.689 1.00 14.52 119 LYS D C 1
ATOM 5702 O O . LYS D 1 119 ? -8.411 30.555 18.482 1.00 13.24 119 LYS D O 1
ATOM 5708 N N . ILE D 1 120 ? -6.970 30.639 20.199 1.00 14.04 120 ILE D N 1
ATOM 5709 C CA . ILE D 1 120 ? -5.817 30.397 19.344 1.00 13.84 120 ILE D CA 1
ATOM 5710 C C . ILE D 1 120 ? -5.933 28.999 18.725 1.00 14.12 120 ILE D C 1
ATOM 5711 O O . ILE D 1 120 ? -5.770 28.831 17.513 1.00 12.75 120 ILE D O 1
ATOM 5716 N N . MET D 1 121 ? -6.226 28.000 19.555 1.00 14.60 121 MET D N 1
ATOM 5717 C CA . MET D 1 121 ? -6.368 26.631 19.073 1.00 15.42 121 MET D CA 1
ATOM 5718 C C . MET D 1 121 ? -7.460 26.547 18.009 1.00 15.57 121 MET D C 1
ATOM 5719 O O . MET D 1 121 ? -7.299 25.881 16.984 1.00 15.10 121 MET D O 1
ATOM 5724 N N . LYS D 1 122 ? -8.571 27.230 18.258 1.00 16.23 122 LYS D N 1
ATOM 5725 C CA . LYS D 1 122 ? -9.690 27.229 17.326 1.00 16.63 122 LYS D CA 1
ATOM 5726 C C . LYS D 1 122 ? -9.292 27.829 15.975 1.00 16.30 122 LYS D C 1
ATOM 5727 O O . LYS D 1 122 ? -9.614 27.280 14.920 1.00 15.64 122 LYS D O 1
ATOM 5733 N N . LYS D 1 123 ? -8.585 28.952 16.000 1.00 15.56 123 LYS D N 1
ATOM 5734 C CA . LYS D 1 123 ? -8.178 29.595 14.755 1.00 15.45 123 LYS D CA 1
ATOM 5735 C C . LYS D 1 123 ? -7.185 28.720 13.988 1.00 14.98 123 LYS D C 1
ATOM 5736 O O . LYS D 1 123 ? -7.269 28.589 12.766 1.00 13.34 123 LYS D O 1
ATOM 5742 N N . LEU D 1 124 ? -6.244 28.118 14.708 1.00 13.89 124 LEU D N 1
ATOM 5743 C CA . LEU D 1 124 ? -5.267 27.248 14.069 1.00 14.01 124 LEU D CA 1
ATOM 5744 C C . LEU D 1 124 ? -5.995 26.112 13.348 1.00 14.08 124 LEU D C 1
ATOM 5745 O O . LEU D 1 124 ? -5.667 25.781 12.205 1.00 13.55 124 LEU D O 1
ATOM 5750 N N . HIS D 1 125 ? -6.994 25.530 14.010 1.00 14.89 125 HIS D N 1
ATOM 5751 C CA . HIS D 1 125 ? -7.768 24.445 13.416 1.00 15.53 125 HIS D CA 1
ATOM 5752 C C . HIS D 1 125 ? -8.473 24.910 12.141 1.00 16.44 125 HIS D C 1
ATOM 5753 O O . HIS D 1 125 ? -8.549 24.172 11.159 1.00 16.72 125 HIS D O 1
ATOM 5760 N N . GLU D 1 126 ? -8.984 26.135 12.157 1.00 17.57 126 GLU D N 1
ATOM 5761 C CA . GLU D 1 126 ? -9.664 26.680 10.992 1.00 18.73 126 GLU D CA 1
ATOM 5762 C C . GLU D 1 126 ? -8.670 26.864 9.851 1.00 19.42 126 GLU D C 1
ATOM 5763 O O . GLU D 1 126 ? -9.044 26.848 8.678 1.00 19.67 126 GLU D O 1
ATOM 5769 N N . ARG D 1 127 ? -7.399 27.032 10.203 1.00 19.18 127 ARG D N 1
ATOM 5770 C CA . ARG D 1 127 ? -6.339 27.206 9.218 1.00 19.40 127 ARG D CA 1
ATOM 5771 C C . ARG D 1 127 ? -5.788 25.854 8.783 1.00 18.52 127 ARG D C 1
ATOM 5772 O O . ARG D 1 127 ? -4.861 25.787 7.983 1.00 18.31 127 ARG D O 1
ATOM 5780 N N . GLY D 1 128 ? -6.353 24.779 9.324 1.00 17.31 128 GLY D N 1
ATOM 5781 C CA . GLY D 1 128 ? -5.888 23.449 8.972 1.00 15.98 128 GLY D CA 1
ATOM 5782 C C . GLY D 1 128 ? -4.577 23.092 9.653 1.00 15.20 128 GLY D C 1
ATOM 5783 O O . GLY D 1 128 ? -3.821 22.242 9.177 1.00 14.39 128 GLY D O 1
ATOM 5784 N N . ILE D 1 129 ? -4.303 23.746 10.775 1.00 14.24 129 ILE D N 1
ATOM 5785 C CA . ILE D 1 129 ? -3.082 23.487 11.526 1.00 13.82 129 ILE D CA 1
ATOM 5786 C C . ILE D 1 129 ? -3.383 22.683 12.792 1.00 13.75 129 ILE D C 1
ATOM 5787 O O . ILE D 1 129 ? -4.034 23.183 13.711 1.00 12.78 129 ILE D O 1
ATOM 5792 N N . PRO D 1 130 ? -2.925 21.422 12.853 1.00 13.26 130 PRO D N 1
ATOM 5793 C CA . PRO D 1 130 ? -3.199 20.638 14.063 1.00 13.73 130 PRO D CA 1
ATOM 5794 C C . PRO D 1 130 ? -2.576 21.288 15.297 1.00 13.07 130 PRO D C 1
ATOM 5795 O O . PRO D 1 130 ? -1.402 21.666 15.291 1.00 12.61 130 PRO D O 1
ATOM 5799 N N . ALA D 1 131 ? -3.376 21.423 16.348 1.00 12.28 131 ALA D N 1
ATOM 5800 C CA . ALA D 1 131 ? -2.915 22.051 17.578 1.00 11.89 131 ALA D CA 1
ATOM 5801 C C . ALA D 1 131 ? -3.774 21.601 18.749 1.00 12.04 131 ALA D C 1
ATOM 5802 O O . ALA D 1 131 ? -4.951 21.278 18.579 1.00 11.53 131 ALA D O 1
ATOM 5804 N N . TYR D 1 132 ? -3.182 21.580 19.938 1.00 10.84 132 TYR D N 1
ATOM 5805 C CA . TYR D 1 132 ? -3.911 21.177 21.130 1.00 11.89 132 TYR D CA 1
ATOM 5806 C C . TYR D 1 132 ? -3.349 21.907 22.342 1.00 11.59 132 TYR D C 1
ATOM 5807 O O . TYR D 1 132 ? -2.293 22.533 22.265 1.00 10.59 132 TYR D O 1
ATOM 5816 N N . ILE D 1 133 ? -4.078 21.851 23.450 1.00 11.60 133 ILE D N 1
ATOM 5817 C CA . ILE D 1 133 ? -3.638 22.517 24.667 1.00 11.85 133 ILE D CA 1
ATOM 5818 C C . ILE D 1 133 ? -2.822 21.531 25.491 1.00 11.68 133 ILE D C 1
ATOM 5819 O O . ILE D 1 133 ? -3.289 20.432 25.789 1.00 12.23 133 ILE D O 1
ATOM 5824 N N . SER D 1 134 ? -1.600 21.921 25.835 1.00 11.39 134 SER D N 1
ATOM 5825 C CA . SER D 1 134 ? -0.725 21.087 26.652 1.00 10.79 134 SER D CA 1
ATOM 5826 C C . SER D 1 134 ? -0.860 21.538 28.105 1.00 10.79 134 SER D C 1
ATOM 5827 O O . SER D 1 134 ? -0.941 22.735 28.381 1.00 10.03 134 SER D O 1
ATOM 5830 N N . ASN D 1 135 ? -0.870 20.580 29.029 1.00 10.16 135 ASN D N 1
ATOM 5831 C CA . ASN D 1 135 ? -1.012 20.894 30.443 1.00 10.47 135 ASN D CA 1
ATOM 5832 C C . ASN D 1 135 ? 0.296 20.833 31.224 1.00 10.31 135 ASN D C 1
ATOM 5833 O O . ASN D 1 135 ? 0.301 20.927 32.449 1.00 9.79 135 ASN D O 1
ATOM 5838 N N . SER D 1 136 ? 1.398 20.663 30.500 1.00 9.68 136 SER D N 1
ATOM 5839 C CA . SER D 1 136 ? 2.726 20.662 31.098 1.00 9.44 136 SER D CA 1
ATOM 5840 C C . SER D 1 136 ? 3.735 21.045 30.032 1.00 9.37 136 SER D C 1
ATOM 5841 O O . SER D 1 136 ? 3.821 20.391 28.987 1.00 8.81 136 SER D O 1
ATOM 5844 N N . ALA D 1 137 ? 4.488 22.111 30.292 1.00 9.73 137 ALA D N 1
ATOM 5845 C CA . ALA D 1 137 ? 5.506 22.580 29.356 1.00 10.37 137 ALA D CA 1
ATOM 5846 C C . ALA D 1 137 ? 6.854 21.970 29.730 1.00 10.62 137 ALA D C 1
ATOM 5847 O O . ALA D 1 137 ? 7.909 22.413 29.269 1.00 10.80 137 ALA D O 1
ATOM 5849 N N . GLY D 1 138 ? 6.804 20.937 30.562 1.00 10.73 138 GLY D N 1
ATOM 5850 C CA . GLY D 1 138 ? 8.019 20.291 31.025 1.00 11.44 138 GLY D CA 1
ATOM 5851 C C . GLY D 1 138 ? 8.558 21.084 32.203 1.00 11.66 138 GLY D C 1
ATOM 5852 O O . GLY D 1 138 ? 7.891 22.005 32.677 1.00 11.12 138 GLY D O 1
ATOM 5853 N N . LEU D 1 139 ? 9.750 20.733 32.680 1.00 11.59 139 LEU D N 1
ATOM 5854 C CA . LEU D 1 139 ? 10.372 21.438 33.801 1.00 11.71 139 LEU D CA 1
ATOM 5855 C C . LEU D 1 139 ? 11.806 21.811 33.432 1.00 12.18 139 LEU D C 1
ATOM 5856 O O . LEU D 1 139 ? 12.699 21.852 34.288 1.00 11.82 139 LEU D O 1
ATOM 5861 N N . TYR D 1 140 ? 12.005 22.074 32.143 1.00 11.96 140 TYR D N 1
ATOM 5862 C CA . TYR D 1 140 ? 13.299 22.446 31.584 1.00 11.99 140 TYR D CA 1
ATOM 5863 C C . TYR D 1 140 ? 13.268 23.951 31.274 1.00 11.75 140 TYR D C 1
ATOM 5864 O O . TYR D 1 140 ? 12.609 24.716 31.985 1.00 10.05 140 TYR D O 1
ATOM 5873 N N . LEU D 1 141 ? 13.951 24.389 30.219 1.00 11.35 141 LEU D N 1
ATOM 5874 C CA . LEU D 1 141 ? 13.980 25.815 29.922 1.00 11.70 141 LEU D CA 1
ATOM 5875 C C . LEU D 1 141 ? 12.709 26.460 29.384 1.00 10.90 141 LEU D C 1
ATOM 5876 O O . LEU D 1 141 ? 12.481 27.644 29.623 1.00 10.54 141 LEU D O 1
ATOM 5881 N N . SER D 1 142 ? 11.881 25.707 28.667 1.00 10.16 142 SER D N 1
ATOM 5882 C CA . SER D 1 142 ? 10.644 26.282 28.142 1.00 9.47 142 SER D CA 1
ATOM 5883 C C . SER D 1 142 ? 9.749 26.701 29.304 1.00 8.80 142 SER D C 1
ATOM 5884 O O . SER D 1 142 ? 9.231 27.810 29.323 1.00 8.79 142 SER D O 1
ATOM 5887 N N . ASN D 1 143 ? 9.568 25.809 30.275 1.00 9.02 143 ASN D N 1
ATOM 5888 C CA . ASN D 1 143 ? 8.731 26.107 31.438 1.00 9.26 143 ASN D CA 1
ATOM 5889 C C . ASN D 1 143 ? 9.356 27.239 32.257 1.00 9.74 143 ASN D C 1
ATOM 5890 O O . ASN D 1 143 ? 8.661 28.102 32.797 1.00 9.12 143 ASN D O 1
ATOM 5895 N N . TYR D 1 144 ? 10.679 27.216 32.341 1.00 9.35 144 TYR D N 1
ATOM 5896 C CA . TYR D 1 144 ? 11.450 28.218 33.080 1.00 10.14 144 TYR D CA 1
ATOM 5897 C C . TYR D 1 144 ? 11.114 29.624 32.562 1.00 9.87 144 TYR D C 1
ATOM 5898 O O . TYR D 1 144 ? 10.741 30.508 33.331 1.00 9.76 144 TYR D O 1
ATOM 5907 N N . VAL D 1 145 ? 11.227 29.826 31.255 1.00 10.64 145 VAL D N 1
ATOM 5908 C CA . VAL D 1 145 ? 10.931 31.135 30.679 1.00 10.21 145 VAL D CA 1
ATOM 5909 C C . VAL D 1 145 ? 9.433 31.443 30.743 1.00 9.99 145 VAL D C 1
ATOM 5910 O O . VAL D 1 145 ? 9.035 32.587 30.985 1.00 9.48 145 VAL D O 1
ATOM 5914 N N . MET D 1 146 ? 8.601 30.428 30.541 1.00 10.15 146 MET D N 1
ATOM 5915 C CA . MET D 1 146 ? 7.155 30.641 30.597 1.00 10.01 146 MET D CA 1
ATOM 5916 C C . MET D 1 146 ? 6.751 31.167 31.973 1.00 10.33 146 MET D C 1
ATOM 5917 O O . MET D 1 146 ? 5.958 32.112 32.083 1.00 9.92 146 MET D O 1
ATOM 5922 N N . TYR D 1 147 ? 7.304 30.559 33.019 1.00 9.86 147 TYR D N 1
ATOM 5923 C CA . TYR D 1 147 ? 6.991 30.954 34.388 1.00 9.98 147 TYR D CA 1
ATOM 5924 C C . TYR D 1 147 ? 7.498 32.354 34.707 1.00 10.15 147 TYR D C 1
ATOM 5925 O O . TYR D 1 147 ? 6.775 33.171 35.278 1.00 9.66 147 TYR D O 1
ATOM 5934 N N . LEU D 1 148 ? 8.750 32.625 34.353 1.00 10.13 148 LEU D N 1
ATOM 5935 C CA . LEU D 1 148 ? 9.339 33.932 34.611 1.00 10.81 148 LEU D CA 1
ATOM 5936 C C . LEU D 1 148 ? 8.577 35.046 33.903 1.00 10.58 148 LEU D C 1
ATOM 5937 O O . LEU D 1 148 ? 8.410 36.137 34.449 1.00 9.68 148 LEU D O 1
ATOM 5942 N N . SER D 1 149 ? 8.109 34.769 32.692 1.00 9.92 149 SER D N 1
ATOM 5943 C CA . SER D 1 149 ? 7.371 35.772 31.932 1.00 10.14 149 SER D CA 1
ATOM 5944 C C . SER D 1 149 ? 6.039 36.064 32.622 1.00 10.14 149 SER D C 1
ATOM 5945 O O . SER D 1 149 ? 5.661 37.224 32.809 1.00 9.71 149 SER D O 1
ATOM 5948 N N . LEU D 1 150 ? 5.333 35.010 33.015 1.00 10.79 150 LEU D N 1
ATOM 5949 C CA . LEU D 1 150 ? 4.051 35.180 33.689 1.00 10.89 150 LEU D CA 1
ATOM 5950 C C . LEU D 1 150 ? 4.226 35.832 35.068 1.00 11.78 150 LEU D C 1
ATOM 5951 O O . LEU D 1 150 ? 3.375 36.608 35.511 1.00 11.00 150 LEU D O 1
ATOM 5956 N N . HIS D 1 151 ? 5.334 35.527 35.736 1.00 11.56 151 HIS D N 1
ATOM 5957 C CA . HIS D 1 151 ? 5.610 36.107 37.049 1.00 12.70 151 HIS D CA 1
ATOM 5958 C C . HIS D 1 151 ? 5.884 37.600 36.872 1.00 12.86 151 HIS D C 1
ATOM 5959 O O . HIS D 1 151 ? 5.498 38.425 37.704 1.00 12.19 151 HIS D O 1
ATOM 5966 N N . HIS D 1 152 ? 6.554 37.932 35.773 1.00 13.37 152 HIS D N 1
ATOM 5967 C CA . HIS D 1 152 ? 6.884 39.315 35.461 1.00 14.07 152 HIS D CA 1
ATOM 5968 C C . HIS D 1 152 ? 5.587 40.095 35.249 1.00 14.35 152 HIS D C 1
ATOM 5969 O O . HIS D 1 152 ? 5.437 41.233 35.697 1.00 13.56 152 HIS D O 1
ATOM 5976 N N . SER D 1 153 ? 4.649 39.466 34.555 1.00 15.14 153 SER D N 1
ATOM 5977 C CA . SER D 1 153 ? 3.357 40.076 34.283 1.00 15.86 153 SER D CA 1
ATOM 5978 C C . SER D 1 153 ? 2.599 40.334 35.588 1.00 16.42 153 SER D C 1
ATOM 5979 O O . SER D 1 153 ? 2.066 41.423 35.806 1.00 16.47 153 SER D O 1
ATOM 5982 N N . ALA D 1 154 ? 2.567 39.328 36.457 1.00 16.53 154 ALA D N 1
ATOM 5983 C CA . ALA D 1 154 ? 1.868 39.436 37.734 1.00 17.31 154 ALA D CA 1
ATOM 5984 C C . ALA D 1 154 ? 2.513 40.445 38.676 1.00 17.65 154 ALA D C 1
ATOM 5985 O O . ALA D 1 154 ? 1.827 41.104 39.456 1.00 17.45 154 ALA D O 1
ATOM 5987 N N . THR D 1 155 ? 3.831 40.562 38.590 1.00 18.36 155 THR D N 1
ATOM 5988 C CA . THR D 1 155 ? 4.603 41.459 39.442 1.00 20.22 155 THR D CA 1
ATOM 5989 C C . THR D 1 155 ? 4.832 42.873 38.905 1.00 19.85 155 THR D C 1
ATOM 5990 O O . THR D 1 155 ? 4.882 43.833 39.676 1.00 19.57 155 THR D O 1
ATOM 5994 N N . LYS D 1 156 ? 4.976 43.000 37.590 1.00 19.63 156 LYS D N 1
ATOM 5995 C CA . LYS D 1 156 ? 5.242 44.298 36.976 1.00 19.80 156 LYS D CA 1
ATOM 5996 C C . LYS D 1 156 ? 4.078 44.928 36.217 1.00 19.15 156 LYS D C 1
ATOM 5997 O O . LYS D 1 156 ? 4.148 46.093 35.832 1.00 18.46 156 LYS D O 1
ATOM 6003 N N . GLY D 1 157 ? 3.013 44.168 35.989 1.00 18.48 157 GLY D N 1
ATOM 6004 C CA . GLY D 1 157 ? 1.877 44.726 35.276 1.00 18.49 157 GLY D CA 1
ATOM 6005 C C . GLY D 1 157 ? 1.971 44.617 33.762 1.00 18.27 157 GLY D C 1
ATOM 6006 O O . GLY D 1 157 ? 1.045 45.004 33.054 1.00 18.08 157 GLY D O 1
ATOM 6007 N N . TYR D 1 158 ? 3.096 44.109 33.268 1.00 17.35 158 TYR D N 1
ATOM 6008 C CA . TYR D 1 158 ? 3.300 43.915 31.834 1.00 17.06 158 TYR D CA 1
ATOM 6009 C C . TYR D 1 158 ? 4.280 42.761 31.677 1.00 16.38 158 TYR D C 1
ATOM 6010 O O . TYR D 1 158 ? 5.141 42.563 32.531 1.00 16.03 158 TYR D O 1
ATOM 6019 N N . PRO D 1 159 ? 4.148 41.969 30.602 1.00 15.98 159 PRO D N 1
ATOM 6020 C CA . PRO D 1 159 ? 3.136 42.105 29.549 1.00 15.70 159 PRO D CA 1
ATOM 6021 C C . PRO D 1 159 ? 1.738 41.776 30.062 1.00 15.50 159 PRO D C 1
ATOM 6022 O O . PRO D 1 159 ? 1.590 41.060 31.050 1.00 14.98 159 PRO D O 1
ATOM 6026 N N . LYS D 1 160 ? 0.718 42.306 29.394 1.00 15.86 160 LYS D N 1
ATOM 6027 C CA . LYS D 1 160 ? -0.668 42.051 29.777 1.00 16.25 160 LYS D CA 1
ATOM 6028 C C . LYS D 1 160 ? -1.007 40.580 29.536 1.00 15.45 160 LYS D C 1
ATOM 6029 O O . LYS D 1 160 ? -1.753 39.966 30.302 1.00 15.09 160 LYS D O 1
ATOM 6035 N N . MET D 1 161 ? -0.462 40.028 28.455 1.00 14.68 161 MET D N 1
ATOM 6036 C CA . MET D 1 161 ? -0.687 38.629 28.097 1.00 14.25 161 MET D CA 1
ATOM 6037 C C . MET D 1 161 ? 0.651 37.940 27.895 1.00 13.13 161 MET D C 1
ATOM 6038 O O . MET D 1 161 ? 1.561 38.505 27.295 1.00 12.30 161 MET D O 1
ATOM 6043 N N . SER D 1 162 ? 0.758 36.714 28.389 1.00 10.90 162 SER D N 1
ATOM 6044 C CA . SER D 1 162 ? 1.989 35.947 28.253 1.00 10.51 162 SER D CA 1
ATOM 6045 C C . SER D 1 162 ? 1.648 34.470 28.153 1.00 10.05 162 SER D C 1
ATOM 6046 O O . SER D 1 162 ? 0.732 33.984 28.821 1.00 9.39 162 SER D O 1
ATOM 6049 N N . GLY D 1 163 ? 2.382 33.760 27.309 1.00 9.60 163 GLY D N 1
ATOM 6050 C CA . GLY D 1 163 ? 2.127 32.345 27.147 1.00 9.62 163 GLY D CA 1
ATOM 6051 C C . GLY D 1 163 ? 3.253 31.664 26.406 1.00 9.84 163 GLY D C 1
ATOM 6052 O O . GLY D 1 163 ? 4.217 32.316 25.983 1.00 9.68 163 GLY D O 1
ATOM 6053 N N . PHE D 1 164 ? 3.116 30.353 26.230 1.00 9.66 164 PHE D N 1
ATOM 6054 C CA . PHE D 1 164 ? 4.135 29.562 25.564 1.00 9.04 164 PHE D CA 1
ATOM 6055 C C . PHE D 1 164 ? 3.550 28.614 24.525 1.00 9.47 164 PHE D C 1
ATOM 6056 O O . PHE D 1 164 ? 2.491 28.025 24.727 1.00 9.57 164 PHE D O 1
ATOM 6064 N N . ILE D 1 165 ? 4.257 28.480 23.408 1.00 9.43 165 ILE D N 1
ATOM 6065 C CA . ILE D 1 165 ? 3.846 27.596 22.327 1.00 9.38 165 ILE D CA 1
ATOM 6066 C C . ILE D 1 165 ? 5.006 26.677 21.948 1.00 9.60 165 ILE D C 1
ATOM 6067 O O . ILE D 1 165 ? 6.120 27.143 21.685 1.00 8.32 165 ILE D O 1
ATOM 6072 N N . HIS D 1 166 ? 4.748 25.374 21.936 1.00 8.86 166 HIS D N 1
ATOM 6073 C CA . HIS D 1 166 ? 5.769 24.407 21.558 1.00 9.53 166 HIS D CA 1
ATOM 6074 C C . HIS D 1 166 ? 5.502 23.919 20.138 1.00 9.94 166 HIS D C 1
ATOM 6075 O O . HIS D 1 166 ? 4.348 23.713 19.746 1.00 9.70 166 HIS D O 1
ATOM 6082 N N . VAL D 1 167 ? 6.569 23.741 19.368 1.00 10.29 167 VAL D N 1
ATOM 6083 C CA . VAL D 1 167 ? 6.439 23.253 18.003 1.00 10.68 167 VAL D CA 1
ATOM 6084 C C . VAL D 1 167 ? 7.181 21.932 17.872 1.00 10.95 167 VAL D C 1
ATOM 6085 O O . VAL D 1 167 ? 8.144 21.668 18.598 1.00 10.95 167 VAL D O 1
ATOM 6089 N N . PRO D 1 168 ? 6.723 21.067 16.958 1.00 11.18 168 PRO D N 1
ATOM 6090 C CA . PRO D 1 168 ? 7.375 19.769 16.756 1.00 11.28 168 PRO D CA 1
ATOM 6091 C C . PRO D 1 168 ? 8.689 19.969 16.019 1.00 11.34 168 PRO D C 1
ATOM 6092 O O . PRO D 1 168 ? 9.021 21.084 15.616 1.00 10.46 168 PRO D O 1
ATOM 6096 N N . TYR D 1 169 ? 9.436 18.882 15.851 1.00 11.25 169 TYR D N 1
ATOM 6097 C CA . TYR D 1 169 ? 10.673 18.924 15.080 1.00 11.51 169 TYR D CA 1
ATOM 6098 C C . TYR D 1 169 ? 10.226 19.302 13.674 1.00 11.15 169 TYR D C 1
ATOM 6099 O O . TYR D 1 169 ? 9.093 18.999 13.298 1.00 9.35 169 TYR D O 1
ATOM 6108 N N . ILE D 1 170 ? 11.091 19.951 12.895 1.00 11.09 170 ILE D N 1
ATOM 6109 C CA . ILE D 1 170 ? 10.733 20.200 11.508 1.00 12.00 170 ILE D CA 1
ATOM 6110 C C . ILE D 1 170 ? 11.358 18.980 10.806 1.00 12.55 170 ILE D C 1
ATOM 6111 O O . ILE D 1 170 ? 12.305 18.379 11.320 1.00 12.04 170 ILE D O 1
ATOM 6116 N N . PRO D 1 171 ? 10.830 18.589 9.636 1.00 13.19 171 PRO D N 1
ATOM 6117 C CA . PRO D 1 171 ? 11.321 17.430 8.881 1.00 14.41 171 PRO D CA 1
ATOM 6118 C C . PRO D 1 171 ? 12.829 17.189 8.777 1.00 15.11 171 PRO D C 1
ATOM 6119 O O . PRO D 1 171 ? 13.291 16.072 9.001 1.00 15.53 171 PRO D O 1
ATOM 6123 N N . GLU D 1 172 ? 13.599 18.214 8.435 1.00 15.89 172 GLU D N 1
ATOM 6124 C CA . GLU D 1 172 ? 15.039 18.028 8.294 1.00 16.83 172 GLU D CA 1
ATOM 6125 C C . GLU D 1 172 ? 15.722 17.524 9.559 1.00 16.62 172 GLU D C 1
ATOM 6126 O O . GLU D 1 172 ? 16.792 16.927 9.491 1.00 17.04 172 GLU D O 1
ATOM 6132 N N . GLN D 1 173 ? 15.102 17.755 10.712 1.00 16.17 173 GLN D N 1
ATOM 6133 C CA . GLN D 1 173 ? 15.678 17.318 11.979 1.00 15.48 173 GLN D CA 1
ATOM 6134 C C . GLN D 1 173 ? 15.483 15.824 12.219 1.00 15.93 173 GLN D C 1
ATOM 6135 O O . GLN D 1 173 ? 16.116 15.239 13.092 1.00 15.18 173 GLN D O 1
ATOM 6141 N N . ILE D 1 174 ? 14.602 15.210 11.440 1.00 16.87 174 ILE D N 1
ATOM 6142 C CA . ILE D 1 174 ? 14.312 13.791 11.581 1.00 17.78 174 ILE D CA 1
ATOM 6143 C C . ILE D 1 174 ? 15.312 12.888 10.852 1.00 19.09 174 ILE D C 1
ATOM 6144 O O . ILE D 1 174 ? 15.546 11.746 11.261 1.00 18.80 174 ILE D O 1
ATOM 6149 N N . ILE D 1 175 ? 15.901 13.403 9.781 1.00 20.93 175 ILE D N 1
ATOM 6150 C CA . ILE D 1 175 ? 16.829 12.627 8.968 1.00 23.20 175 ILE D CA 1
ATOM 6151 C C . ILE D 1 175 ? 17.824 11.745 9.718 1.00 24.72 175 ILE D C 1
ATOM 6152 O O . ILE D 1 175 ? 17.827 10.531 9.527 1.00 24.46 175 ILE D O 1
ATOM 6157 N N . ASP D 1 176 ? 18.660 12.326 10.574 1.00 26.59 176 ASP D N 1
ATOM 6158 C CA . ASP D 1 176 ? 19.642 11.516 11.293 1.00 28.62 176 ASP D CA 1
ATOM 6159 C C . ASP D 1 176 ? 19.075 10.680 12.443 1.00 29.16 176 ASP D C 1
ATOM 6160 O O . ASP D 1 176 ? 19.808 9.934 13.094 1.00 28.76 176 ASP D O 1
ATOM 6165 N N . LYS D 1 177 ? 17.774 10.795 12.688 1.00 29.74 177 LYS D N 1
ATOM 6166 C CA . LYS D 1 177 ? 17.129 10.025 13.752 1.00 30.54 177 LYS D CA 1
ATOM 6167 C C . LYS D 1 177 ? 16.739 8.650 13.209 1.00 31.39 177 LYS D C 1
ATOM 6168 O O . LYS D 1 177 ? 16.720 7.656 13.938 1.00 31.45 177 LYS D O 1
ATOM 6174 N N . ILE D 1 178 ? 16.415 8.615 11.922 1.00 32.14 178 ILE D N 1
ATOM 6175 C CA . ILE D 1 178 ? 15.988 7.396 11.250 1.00 33.31 178 ILE D CA 1
ATOM 6176 C C . ILE D 1 178 ? 16.918 6.205 11.478 1.00 34.46 178 ILE D C 1
ATOM 6177 O O . ILE D 1 178 ? 16.464 5.121 11.844 1.00 34.38 178 ILE D O 1
ATOM 6182 N N . GLY D 1 179 ? 18.214 6.401 11.269 1.00 35.67 179 GLY D N 1
ATOM 6183 C CA . GLY D 1 179 ? 19.148 5.311 11.473 1.00 37.76 179 GLY D CA 1
ATOM 6184 C C . GLY D 1 179 ? 19.407 5.010 12.938 1.00 38.83 179 GLY D C 1
ATOM 6185 O O . GLY D 1 179 ? 19.945 3.953 13.272 1.00 39.35 179 GLY D O 1
ATOM 6186 N N . LYS D 1 180 ? 19.016 5.931 13.816 1.00 39.50 180 LYS D N 1
ATOM 6187 C CA . LYS D 1 180 ? 19.234 5.765 15.249 1.00 40.05 180 LYS D CA 1
ATOM 6188 C C . LYS D 1 180 ? 18.210 4.893 15.968 1.00 39.85 180 LYS D C 1
ATOM 6189 O O . LYS D 1 180 ? 18.416 4.539 17.128 1.00 39.97 180 LYS D O 1
ATOM 6195 N N . GLY D 1 181 ? 17.108 4.549 15.307 1.00 39.47 181 GLY D N 1
ATOM 6196 C CA . GLY D 1 181 ? 16.135 3.701 15.974 1.00 38.82 181 GLY D CA 1
ATOM 6197 C C . GLY D 1 181 ? 14.657 3.960 15.752 1.00 38.23 181 GLY D C 1
ATOM 6198 O O . GLY D 1 181 ? 13.915 3.048 15.388 1.00 38.88 181 GLY D O 1
ATOM 6199 N N . GLN D 1 182 ? 14.220 5.194 15.974 1.00 37.13 182 GLN D N 1
ATOM 6200 C CA . GLN D 1 182 ? 12.812 5.542 15.811 1.00 35.29 182 GLN D CA 1
ATOM 6201 C C . GLN D 1 182 ? 12.607 6.777 14.940 1.00 32.98 182 GLN D C 1
ATOM 6202 O O . GLN D 1 182 ? 13.548 7.534 14.688 1.00 32.82 182 GLN D O 1
ATOM 6208 N N . VAL D 1 183 ? 11.375 6.976 14.478 1.00 29.21 183 VAL D N 1
ATOM 6209 C CA . VAL D 1 183 ? 11.070 8.130 13.648 1.00 25.25 183 VAL D CA 1
ATOM 6210 C C . VAL D 1 183 ? 10.040 9.024 14.334 1.00 22.77 183 VAL D C 1
ATOM 6211 O O . VAL D 1 183 ? 8.834 8.770 14.283 1.00 21.67 183 VAL D O 1
ATOM 6215 N N . PRO D 1 184 ? 10.508 10.080 15.007 1.00 20.64 184 PRO D N 1
ATOM 6216 C CA . PRO D 1 184 ? 9.578 10.985 15.687 1.00 19.09 184 PRO D CA 1
ATOM 6217 C C . PRO D 1 184 ? 8.784 11.829 14.687 1.00 17.53 184 PRO D C 1
ATOM 6218 O O . PRO D 1 184 ? 9.191 11.993 13.537 1.00 16.75 184 PRO D O 1
ATOM 6222 N N . PRO D 1 185 ? 7.630 12.359 15.118 1.00 16.70 185 PRO D N 1
ATOM 6223 C CA . PRO D 1 185 ? 6.764 13.192 14.277 1.00 15.30 185 PRO D CA 1
ATOM 6224 C C . PRO D 1 185 ? 7.456 14.507 13.932 1.00 14.61 185 PRO D C 1
ATOM 6225 O O . PRO D 1 185 ? 8.400 14.921 14.617 1.00 13.56 185 PRO D O 1
ATOM 6229 N N . SER D 1 186 ? 6.983 15.163 12.877 1.00 13.65 186 SER D N 1
ATOM 6230 C CA . SER D 1 186 ? 7.539 16.449 12.470 1.00 12.93 186 SER D CA 1
ATOM 6231 C C . SER D 1 186 ? 6.442 17.301 11.844 1.00 12.37 186 SER D C 1
ATOM 6232 O O . SER D 1 186 ? 5.372 16.796 11.509 1.00 12.10 186 SER D O 1
ATOM 6235 N N . MET D 1 187 ? 6.710 18.596 11.713 1.00 11.89 187 MET D N 1
ATOM 6236 C CA . MET D 1 187 ? 5.764 19.539 11.123 1.00 11.57 187 MET D CA 1
ATOM 6237 C C . MET D 1 187 ? 6.601 20.567 10.371 1.00 11.23 187 MET D C 1
ATOM 6238 O O . MET D 1 187 ? 7.619 21.033 10.876 1.00 11.09 187 MET D O 1
ATOM 6243 N N . SER D 1 188 ? 6.181 20.912 9.160 1.00 11.62 188 SER D N 1
ATOM 6244 C CA . SER D 1 188 ? 6.941 21.852 8.338 1.00 12.05 188 SER D CA 1
ATOM 6245 C C . SER D 1 188 ? 7.254 23.157 9.052 1.00 12.01 188 SER D C 1
ATOM 6246 O O . SER D 1 188 ? 6.483 23.624 9.885 1.00 11.37 188 SER D O 1
ATOM 6249 N N . TYR D 1 189 ? 8.395 23.745 8.709 1.00 12.51 189 TYR D N 1
ATOM 6250 C CA . TYR D 1 189 ? 8.789 25.014 9.296 1.00 12.63 189 TYR D CA 1
ATOM 6251 C C . TYR D 1 189 ? 7.740 26.072 8.963 1.00 12.96 189 TYR D C 1
ATOM 6252 O O . TYR D 1 189 ? 7.374 26.892 9.808 1.00 12.53 189 TYR D O 1
ATOM 6261 N N . GLU D 1 190 ? 7.261 26.045 7.722 1.00 13.24 190 GLU D N 1
ATOM 6262 C CA . GLU D 1 190 ? 6.261 27.001 7.272 1.00 13.76 190 GLU D CA 1
ATOM 6263 C C . GLU D 1 190 ? 4.992 26.974 8.115 1.00 13.12 190 GLU D C 1
ATOM 6264 O O . GLU D 1 190 ? 4.421 28.021 8.425 1.00 12.51 190 GLU D O 1
ATOM 6270 N N . MET D 1 191 ? 4.544 25.780 8.488 1.00 12.94 191 MET D N 1
ATOM 6271 C CA . MET D 1 191 ? 3.333 25.682 9.297 1.00 12.96 191 MET D CA 1
ATOM 6272 C C . MET D 1 191 ? 3.580 26.146 10.731 1.00 12.74 191 MET D C 1
ATOM 6273 O O . MET D 1 191 ? 2.715 26.771 11.345 1.00 12.52 191 MET D O 1
ATOM 6278 N N . ALA D 1 192 ? 4.761 25.837 11.259 1.00 12.41 192 ALA D N 1
ATOM 6279 C CA . ALA D 1 192 ? 5.108 26.237 12.620 1.00 12.20 192 ALA D CA 1
ATOM 6280 C C . ALA D 1 192 ? 5.157 27.759 12.704 1.00 12.08 192 ALA D C 1
ATOM 6281 O O . ALA D 1 192 ? 4.645 28.358 13.652 1.00 12.35 192 ALA D O 1
ATOM 6283 N N . LEU D 1 193 ? 5.781 28.376 11.706 1.00 12.05 193 LEU D N 1
ATOM 6284 C CA . LEU D 1 193 ? 5.896 29.828 11.650 1.00 12.11 193 LEU D CA 1
ATOM 6285 C C . LEU D 1 193 ? 4.515 30.475 11.552 1.00 12.47 193 LEU D C 1
ATOM 6286 O O . LEU D 1 193 ? 4.218 31.436 12.268 1.00 11.93 193 LEU D O 1
ATOM 6291 N N . GLU D 1 194 ? 3.673 29.948 10.668 1.00 12.07 194 GLU D N 1
ATOM 6292 C CA . GLU D 1 194 ? 2.325 30.487 10.497 1.00 12.76 194 GLU D CA 1
ATOM 6293 C C . GLU D 1 194 ? 1.515 30.342 11.785 1.00 11.68 194 GLU D C 1
ATOM 6294 O O . GLU D 1 194 ? 0.731 31.218 12.130 1.00 11.43 194 GLU D O 1
ATOM 6300 N N . ALA D 1 195 ? 1.712 29.229 12.487 1.00 11.48 195 ALA D N 1
ATOM 6301 C CA . ALA D 1 195 ? 1.009 28.976 13.740 1.00 11.08 195 ALA D CA 1
ATOM 6302 C C . ALA D 1 195 ? 1.311 30.081 14.747 1.00 11.04 195 ALA D C 1
ATOM 6303 O O . ALA D 1 195 ? 0.406 30.579 15.418 1.00 11.82 195 ALA D O 1
ATOM 6305 N N . VAL D 1 196 ? 2.583 30.457 14.857 1.00 10.58 196 VAL D N 1
ATOM 6306 C CA . VAL D 1 196 ? 2.981 31.514 15.781 1.00 11.14 196 VAL D CA 1
ATOM 6307 C C . VAL D 1 196 ? 2.395 32.856 15.327 1.00 11.75 196 VAL D C 1
ATOM 6308 O O . VAL D 1 196 ? 1.942 33.651 16.148 1.00 11.27 196 VAL D O 1
ATOM 6312 N N . LYS D 1 197 ? 2.398 33.103 14.021 1.00 12.65 197 LYS D N 1
ATOM 6313 C CA . LYS D 1 197 ? 1.835 34.348 13.501 1.00 13.87 197 LYS D CA 1
ATOM 6314 C C . LYS D 1 197 ? 0.356 34.416 13.853 1.00 13.43 197 LYS D C 1
ATOM 6315 O O . LYS D 1 197 ? -0.146 35.465 14.261 1.00 13.62 197 LYS D O 1
ATOM 6321 N N . VAL D 1 198 ? -0.342 33.295 13.691 1.00 13.69 198 VAL D N 1
ATOM 6322 C CA . VAL D 1 198 ? -1.763 33.237 14.013 1.00 13.75 198 VAL D CA 1
ATOM 6323 C C . VAL D 1 198 ? -2.001 33.525 15.495 1.00 13.13 198 VAL D C 1
ATOM 6324 O O . VAL D 1 198 ? -2.916 34.270 15.849 1.00 13.63 198 VAL D O 1
ATOM 6328 N N . ALA D 1 199 ? -1.177 32.934 16.356 1.00 12.63 199 ALA D N 1
ATOM 6329 C CA . ALA D 1 199 ? -1.309 33.136 17.797 1.00 12.71 199 ALA D CA 1
ATOM 6330 C C . ALA D 1 199 ? -1.174 34.615 18.138 1.00 12.79 199 ALA D C 1
ATOM 6331 O O . ALA D 1 199 ? -1.911 35.138 18.978 1.00 12.75 199 ALA D O 1
ATOM 6333 N N . ILE D 1 200 ? -0.220 35.281 17.492 1.00 12.52 200 ILE D N 1
ATOM 6334 C CA . ILE D 1 200 ? 0.000 36.704 17.721 1.00 12.94 200 ILE D CA 1
ATOM 6335 C C . ILE D 1 200 ? -1.232 37.505 17.306 1.00 13.48 200 ILE D C 1
ATOM 6336 O O . ILE D 1 200 ? -1.692 38.372 18.046 1.00 13.46 200 ILE D O 1
ATOM 6341 N N . GLU D 1 201 ? -1.751 37.212 16.117 1.00 14.20 201 GLU D N 1
ATOM 6342 C CA . GLU D 1 201 ? -2.936 37.894 15.599 1.00 15.62 201 GLU D CA 1
ATOM 6343 C C . GLU D 1 201 ? -4.132 37.730 16.542 1.00 15.45 201 GLU D C 1
ATOM 6344 O O . GLU D 1 201 ? -4.828 38.702 16.859 1.00 15.15 201 GLU D O 1
ATOM 6350 N N . VAL D 1 202 ? -4.367 36.501 16.989 1.00 14.95 202 VAL D N 1
ATOM 6351 C CA . VAL D 1 202 ? -5.482 36.220 17.882 1.00 15.37 202 VAL D CA 1
ATOM 6352 C C . VAL D 1 202 ? -5.301 36.927 19.225 1.00 16.30 202 VAL D C 1
ATOM 6353 O O . VAL D 1 202 ? -6.259 37.455 19.792 1.00 15.76 202 VAL D O 1
ATOM 6357 N N . ALA D 1 203 ? -4.072 36.940 19.730 1.00 16.19 203 ALA D N 1
ATOM 6358 C CA . ALA D 1 203 ? -3.791 37.608 20.996 1.00 17.54 203 ALA D CA 1
ATOM 6359 C C . ALA D 1 203 ? -4.074 39.105 20.853 1.00 17.97 203 ALA D C 1
ATOM 6360 O O . ALA D 1 203 ? -4.755 39.699 21.690 1.00 17.29 203 ALA D O 1
ATOM 6362 N N . LEU D 1 204 ? -3.544 39.704 19.789 1.00 19.83 204 LEU D N 1
ATOM 6363 C CA . LEU D 1 204 ? -3.751 41.125 19.524 1.00 22.00 204 LEU D CA 1
ATOM 6364 C C . LEU D 1 204 ? -5.235 41.478 19.444 1.00 24.08 204 LEU D C 1
ATOM 6365 O O . LEU D 1 204 ? -5.677 42.440 20.070 1.00 23.91 204 LEU D O 1
ATOM 6370 N N . GLU D 1 205 ? -5.995 40.701 18.678 1.00 26.94 205 GLU D N 1
ATOM 6371 C CA . GLU D 1 205 ? -7.427 40.945 18.521 1.00 30.50 205 GLU D CA 1
ATOM 6372 C C . GLU D 1 205 ? -8.137 40.851 19.864 1.00 32.41 205 GLU D C 1
ATOM 6373 O O . GLU D 1 205 ? -9.154 41.506 20.094 1.00 31.82 205 GLU D O 1
ATOM 6379 N N . GLU D 1 206 ? -7.589 40.031 20.752 1.00 34.75 206 GLU D N 1
ATOM 6380 C CA . GLU D 1 206 ? -8.168 39.846 22.070 1.00 37.90 206 GLU D CA 1
ATOM 6381 C C . GLU D 1 206 ? -8.013 41.128 22.890 1.00 39.75 206 GLU D C 1
ATOM 6382 O O . GLU D 1 206 ? -8.899 41.508 23.647 1.00 39.15 206 GLU D O 1
ATOM 6388 N N . LEU D 1 207 ? -6.887 41.811 22.730 1.00 42.22 207 LEU D N 1
ATOM 6389 C CA . LEU D 1 207 ? -6.675 43.045 23.471 1.00 45.20 207 LEU D CA 1
ATOM 6390 C C . LEU D 1 207 ? -7.511 44.177 22.889 1.00 47.17 207 LEU D C 1
ATOM 6391 O O . LEU D 1 207 ? -6.988 45.229 22.524 1.00 47.43 207 LEU D O 1
ATOM 6396 N N . LEU D 1 208 ? -8.819 43.945 22.811 1.00 49.31 208 LEU D N 1
ATOM 6397 C CA . LEU D 1 208 ? -9.754 44.929 22.282 1.00 50.89 208 LEU D CA 1
ATOM 6398 C C . LEU D 1 208 ? -9.418 45.257 20.833 1.00 51.29 208 LEU D C 1
ATOM 6399 O O . LEU D 1 208 ? -9.041 46.414 20.559 1.00 51.79 208 LEU D O 1
#

Secondary structure (DSSP, 8-state):
-EEEEEEE---TT-S--HHHHHHHHHTT-EETTEEEEEEEE-SSTTHHHHHHHHHHHHH--SEEEEEEE-TT--SEEEE-EEES-B--SS--TTS----SB-SSTTS-SEEE--S-HHHHHHHHHHTT--EEEES---SSHHHHHHHHHHHHHHHHS--SEEEEEEE-B-GGGTHHHHTTS----B--HHHHHHHHHHHHHHHHHH--/-EEEEEEE---TT-S--HHHHHHHHHTT-EETTEEEEEEEE-SSTTHHHHHHHHHHHHH--SEEEEEEE-TT--SEEEE-EEES-B--SS--TTS----SB-SSTTS-SEEE--S-HHHHHHHHHHTT--EEEES---SSHHHHHHHHHHHHHHHHS--SEEEEEEE-B-GGGTHHHHTTS----B--HHHHHHHHHHHHHHHHHH--/-EEEEEEE---TT-S--HHHHHHHHHTT-EETTEEEEEEEE-SSTTHHHHHHHHHHHHH--SEEEEEEE-TT--SEEEE-EEES-B--SS--TTS----SB-SSTTS-SEEE--S-HHHHHHHHHHTT--EEEES---SSHHHHHHHHHHHHHHHHS--SEEEEEEE-B-GGGTHHHHTTS----B--HHHHHHHHHHHHHHHHHH--/-EEEEEEE---TT-S--HHHHHHHHHTT-EETTEEEEEEEE-SSTTHHHHHHHHHHHHH--SEEEEEEE-TT--SEEEE-EEES-B--SS--TTS----SB-SSTTS-SEEE--S-HHHHHHHHHHTT--EEEES---SSHHHHHHHHHHHHHHHHS--SEEEEEEE-B-GGGTHHHHTTS----B--HHHHHHHHHHHHHHHHHH--

Sequence (832 aa):
MKVLVTGFEPFGGEKINPTERIAKDLDGIKIGDAQVFGRVLPVVFGKAKEVLEKTLEEIKPDIAIHVGLAPGRSAISIERIAVNAIDARIPDNEGKKIEDEPIVPGAPTAYFSTLPIKKIMKKLHERGIPAYISNSAGLYLSNYVMYLSLHHSATKGYPKMSGFIHVPYIPEQIIDKIGKGQVPPSMSYEMALEAVKVAIEVALEELLMKVLVTGFEPFGGEKINPTERIAKDLDGIKIGDAQVFGRVLPVVFGKAKEVLEKTLEEIKPDIAIHVGLAPGRSAISIERIAVNAIDARIPDNEGKKIEDEPIVPGAPTAYFSTLPIKKIMKKLHERGIPAYISNSAGLYLSNYVMYLSLHHSATKGYPKMSGFIHVPYIPEQIIDKIGKGQVPPSMSYEMALEAVKVAIEVALEELLMKVLVTGFEPFGGEKINPTERIAKDLDGIKIGDAQVFGRVLPVVFGKAKEVLEKTLEEIKPDIAIHVGLAPGRSAISIERIAVNAIDARIPDNEGKKIEDEPIVPGAPTAYFSTLPIKKIMKKLHERGIPAYISNSAGLYLSNYVMYLSLHHSATKGYPKMSGFIHVPYIPEQIIDKIGKGQVPPSMSYEMALEAVKVAIEVALEELLMKVLVTGFEPFGGEKINPTERIAKDLDGIKIGDAQVFGRVLPVVFGKAKEVLEKTLEEIKPDIAIHVGLAPGRSAISIERIAVNAIDARIPDNEGKKIEDEPIVPGAPTAYFSTLPIKKIMKKLHERGIPAYISNSAGLYLSNYVMYLSLHHSATKGYPKMSGFIHVPYIPEQIIDKIGKGQVPPSMSYEMALEAVKVAIEVALEELL

Nearest PDB structures (foldseek):
  1x10-assembly1_B  TM=1.005E+00  e=6.374E-47  Pyrococcus furiosus
  1x12-assembly1_A  TM=1.004E+00  e=5.056E-46  Pyrococcus furiosus
  1z8w-assembly1_A  TM=1.004E+00  e=6.499E-46  Pyrococcus furiosus
  1z8x-assembly1_A  TM=1.003E+00  e=1.143E-45  Pyrococcus furiosus
  1z8t-assembly1_D  TM=1.002E+00  e=3.388E-44  Pyrococcus furiosus

InterPro domains:
  IPR000816 Peptidase C15, pyroglutamyl peptidase I [PIRSF015592] (1-205)
  IPR000816 Peptidase C15, pyroglutamyl peptidase I [PR00706] (3-26)
  IPR000816 Peptidase C15, pyroglutamyl peptidase I [PR00706] (61-73)
  IPR000816 Peptidase C15, pyroglutamyl peptidase I [PR00706] (79-99)
  IPR000816 Peptidase C15, pyroglutamyl peptidase I [PR00706] (131-147)
  IPR000816 Peptidase C15, pyroglutamyl peptidase I [PR00706] (161-173)
  IPR000816 Peptidase C15, pyroglutamyl peptidase I [cd00501] (1-199)
  IPR016125 Peptidase C15, pyroglutamyl peptidase I-like [PF01470] (1-205)
  IPR016125 Peptidase C15, pyroglutamyl peptidase I-like [PTHR23402] (2-177)
  IPR029762 Pyroglutamyl peptidase I, bacterial-type [MF_00417] (1-204)
  IPR029762 Pyroglutamyl peptidase I, bacterial-type [TIGR00504] (2-205)
  IPR033693 Pyroglutamyl peptidase I, Glu active site [PS01333] (68-84)
  IPR033694 Pyroglutamyl peptidase I, Cys active site [PS01334] (129-143)
  IPR036440 Peptidase C15, pyroglutamyl peptidase I-like superfamily [G3DSA:3.40.630.20] (1-208)
  IPR036440 Peptidase C15, pyroglutamyl peptidase I-like superfamily [SSF53182] (1-205)

Foldseek 3Di:
DEEEEEEEADWDPFPGWLRNVLLVVQAQDDDPNYGYHGYYAYQAPPRRLVVLVVVCVVRVGLEYEYEGADEQDAFKEWEFKAAQFAQAPAATPVRHGDHGDGLDPPDDRMDTFQQPVVVLCVVLVVVVGHYYYDHDPDRGVQSSSQGSQRVCCVVVVPNNGGTYMYAYAAVVRQVVVVVVDDGGHHDHSVSVSVSVVSSVVSRVVVVD/DEEEEEEEADWDPFPGWLRNVLLVVQAQDDDPNYGYHGYYAYQAPPRSLVVLVVVCVVRVGLEYEYEGADEQDAFKEWEFKAAQFAQAPAATPVRHGDHGDGLDPPDDRMDTFQQPVVVLCVVLVVVVGHYYYDHDPDRGVQSSSQGSQRVCCVVVVPNNGGTYMYAYAAVVRQVVVVVVDDGGHHDHSVSVSVSVVSSVVRRVVVVD/DEEEEEEEADWDPFPG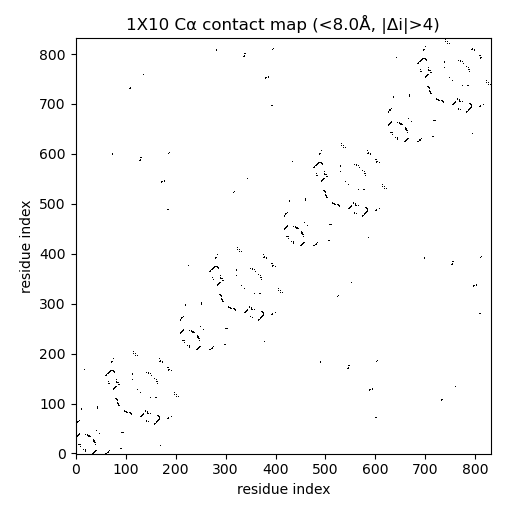WLRNVLLVVQAQDDDPNYGYHGYYAYQAPPRSLVVLVVVCVVRVGLEYEYEGADEQDAFKEWEFKAAQFAQAPAATPVRHGDHGDGLDPPDDRMDTFQQPVVVLCVVLVVVVGHYYYDHDPDRGVQSSSQGSQRVCCVVVVPNNGGTYMYAYAAVVRQVVVVVVDDGGHHDHSVSVSVSVVSSVVRRVVVVD/DEEEEEEEADWDPFPGWLRNVLLVVQAQDDDPNYGYHGYYAYQAPPRSLVVLVVVCVVRVGLEYEYEGADEQDAFKEWEFKAAQFAQAPFATPVRHGDHGDGLDPPDDRMDTFQQPVVVLCVVLVVVVGHYYYDHDPDRGVQSSSQGSQRVCCVVVVPNNGGTYMYAYAAVVRQVVVVVVDDGGHHDHSVSVSVSVVSSVVSRVVVVD

Radius of gyration: 28.67 Å; Cα contacts (8 Å, |Δi|>4): 1928; chains: 4; bounding box: 53×86×86 Å

Organism: Pyrococcus furiosus (strain ATCC 43587 / DSM 3638 / JCM 8422 / Vc1) (NCBI:txid186497)

CATH classification: 3.40.630.20